Protein 7E5B (pdb70)

InterPro domains:
  IPR001315 CARD domain [PF00619] (113-194)
  IPR001315 CARD domain [PS50209] (113-195)
  IPR004020 DAPIN domain [PF02758] (8-82)
  IPR004020 DAPIN domain [PS50824] (1-91)
  IPR004020 DAPIN domain [SM01289] (4-87)
  IPR011029 Death-like domain superfamily [G3DSA:1.10.533.10] (1-91)
  IPR011029 Death-like domain superfamily [G3DSA:1.10.533.10] (112-194)
  IPR011029 Death-like domain superfamily [SSF47986] (1-90)
  IPR011029 Death-like domain superfamily [SSF47986] (109-193)
  IPR033516 CARD8/ASC/NALP1, CARD domain [cd08330] (113-193)
  IPR051249 NLRP Inflammasome [PTHR46985] (103-194)

Radius of gyration: 27.94 Å; Cα contacts (8 Å, |Δi|>4): 1597; chains: 4; bounding box: 87×62×68 Å

Secondary structure (DSSP, 8-state):
---SS-EEHHHH--SHHHHHHHHHHHT-S-TTSEE-HHHHHT--EEE--S------TTGGG-TT--EEE--SS-----GGGTT-TT--EEE-TT-------TTTTTT-TT--EEE--S-------TTTTTT-TT--EEE--SS------TTTTTT-TT--EEE--SS------TTTTTT-TT--EEE--SS--S---TTTTTT-TT--EEE--SS-B-SSSTTHHHHHHHHHHSGGGEE-TTSSB-GGGSBBTTT--BGGGGS--/----SS-EEHHHH--SHHHHHHHHHHTT-S-TTSEE-HHHHHT--EEE--S------TTGGG-TT--EEE--SS-----GGGTT-TT--EEE--SS------TTTTTT-TT--EEE--S-------TTTTTT-TT--EEE--SS------TTTTTT-TT--EEE--SS------TTTTTT-TT--EEE--SS--S---TTTTTT-TT--EEE--SS-B-SSSTTHHHHHHHHHHSGGGEE-TTSSB-GGGSBBTTT--BGGGGS--/-TTHHHHHHHHHHHHS-HHHHHHHHHHHTTS---TT-----HHHHTT--HHHHHHHHHHHS-HHHHHHHHHHHHHHTT-HHHHHHHHHHH-/--HHHHHHHHHHHTS-HHHHHHHHHHTTTS---TT-----HHHHTT--HHHHHHHHHHHS-HHHHHHHHHHHHHHTT-HHHHHHHHHHH-

GO terms:
  GO:0030674 protein-macromolecule adaptor activity (F, IDA)
  GO:0032991 protein-containing complex (C, IDA)
  GO:0032731 positive regulation of interleukin-1 beta production (P, IMP)
  GO:0097190 apoptotic signaling pathway (P, IMP)
  GO:0005737 cytoplasm (C, IDA)
  GO:0043123 positive regulation of canonical NF-kappaB signal transduction (P, IDA)
  GO:0042803 protein homodimerization activity (F, IDA)
  GO:0032731 positive regulation of interleukin-1 beta production (P, IDA)
  GO:0033209 tumor necrosis factor-mediated signaling pathway (P, IDA)
  GO:0008385 IkappaB kinase complex (C, TAS)
  GO:0005515 protein binding (F, IPI)
  GO:0032090 Pyrin domain binding (F, IPI)
  GO:0000139 Golgi membrane (C, IDA)
  GO:0005739 mitochondrion (C, IDA)
  GO:0043065 positive regulation of apoptotic process (P, IDA)
  GO:0043124 negative regulation of canonical NF-kappaB signal transduction (P, IDA)
  GO:0044546 NLRP3 inflammasome complex assembly (P, IDA)
  GO:0042802 identical protein binding (F, IDA)
  GO:0008385 IkappaB kinase complex (C, IDA)
  GO:0072558 NLRP1 inflammasome complex (C, IDA)

Sequence (712 aa):
ETITVSTPIKQIFPDDAFAETIKANLKKKSVTDAVTQNELNSIDQIIANNSDIKSVQGIQYLPNVRKLMLPRNKLHDISALKELTNLTYLKLHNNQLQSLPNGVFDKLTNLKELSLLFNQLQSLPDGVFDKLTNLTYLNLAHNQLQSLPDGVFDKLTNLTYLNLAHNQLQSLPEGVFDKLTQLKDLRLYQNQLKSVPDGVFDRLTSLQYIWLHDNPWDCTCPGIRNLSEWINKHSGVVRNSAGSVAPDSAKCSGSGKPVRSIICPMETITVSTPIKQIFPDDAFAETIKANLKKKSVTDAVTQNELNSIDQIIANNSDIKSVQGIQYLPNVRKLMLPRNKLHDISALKELTNLTYLKLHNNQLQSLPNGVFDKLTNLKELSLLFNQLQSLPDGVFDKLTNLTYLNLAHNQLQSLPDGVFDKLTNLTYLNLAHNQLQSLPEGVFDKLTQLKDLRLYQNQLKSVPDGVFDRLTSLQYIWLHDNPWDCTCPGIRNLSEWINKHSGVVRNSAGSVAPDSAKCSGSGKPVRSIICPEMGRARDAILDALENLTAEELKKFKLKLLSVPLREGYGRIPRGALLSMDALDLTDKLVSFYLETYGAELTANVLRDMGLQEMAGQLQAATHMGRARDAILDALENLTAEELKKFKLKLLSVPLREGYGRIPRGALLSMDALDLTDKLVSFYLETYGAELTANVLRDMGLQEMAGQLQAATH

B-factor: mean 48.45, std 11.98, range [27.68, 114.93]

Nearest PDB structures (foldseek):
  7e5b-assembly1_A  TM=1.004E+00  e=3.598E-50  Cyclostomata
  3rfs-assembly2_B  TM=9.871E-01  e=1.770E-38  Listeria monocytogenes 08-5923
  6lbx-assembly1_A  TM=9.884E-01  e=9.092E-38  Cyclostomata
  6htf-assembly1_B  TM=9.787E-01  e=1.880E-35  synthetic construct
  4j4l-assembly1_A  TM=9.425E-01  e=3.023E-35  Listeria monocytogenes

Solvent-accessible surface area: 28736 Å² total; per-residue (Å²): 166,85,25,131,114,54,31,59,0,47,71,13,1,80,14,96,25,0,2,83,20,0,42,66,53,35,181,32,96,40,35,97,49,59,3,52,26,126,74,0,51,83,3,84,63,0,30,4,32,86,35,75,0,29,46,2,76,0,0,66,56,0,58,70,0,27,67,0,10,0,0,61,13,13,0,31,78,1,54,15,2,34,126,2,71,33,0,33,44,0,1,0,0,21,8,42,0,23,69,6,50,95,35,6,1,63,34,0,66,79,0,19,4,0,0,0,0,70,9,22,0,30,70,11,31,126,29,2,0,43,108,0,70,79,0,48,26,0,0,0,0,39,11,16,0,51,63,6,22,125,24,2,0,44,110,0,68,51,0,43,17,0,0,0,0,69,10,24,0,86,66,12,20,93,24,3,0,58,110,1,70,87,0,102,17,0,1,0,27,67,6,76,0,39,16,5,38,106,16,5,5,91,39,11,122,42,22,94,30,0,4,0,18,79,9,57,0,49,72,110,35,117,15,6,57,56,4,0,44,24,0,37,80,79,32,40,22,0,46,44,91,77,11,59,81,19,15,60,19,0,94,4,63,90,90,39,40,34,0,76,68,62,58,134,106,113,83,86,22,134,105,64,16,49,0,56,134,12,1,81,17,95,26,0,5,81,21,0,47,63,53,27,182,57,99,41,35,97,44,48,0,55,25,121,52,0,50,74,2,79,70,0,21,4,25,85,39,49,0,32,42,4,80,0,0,47,58,0,43,55,0,128,58,0,10,0,0,64,10,62,0,29,81,1,53,13,4,69,63,2,59,49,0,21,34,0,1,0,0,19,7,36,0,25,72,6,59,124,18,4,2,52,98,0,65,70,0,63,1,0,0,0,0,73,8,18,0,31,73,9,24,126,26,4,0,42,98,0,66,73,0,25,25,0,0,0,0,36,11,26,0,54,62,8,21,122,23,2,0,46,110,0,66,65,0,43,17,0,0,0,0,75,9,34,0,92,68,7,20,140,22,1,0,54,107,0,60,87,0,104,14,0,2,0,31,78,8,81,0,36,21,6,28,95,17,8,6,98,35,11,118,40,22,87,25,0,4,0,16,86,10,53,0,56,70,123,47,89,16,8,61,47,5,0,98,20,0,50,76,80,35,41,26,0,41,43,90,78,11,59,78,19,15,58,17,0,92,5,66,88,91,38,37,32,0,78,69,64,42,114,136,136,106,30,44,7,94,55,7,0,14,4,2,1,4,4,8,12,47,105,37,21,48,40,0,24,103,68,6,37,83,18,112,41,142,105,88,92,36,101,1,75,150,53,32,8,122,4,15,6,3,25,31,0,5,77,56,0,20,90,63,4,127,38,103,24,0,5,41,5,0,5,72,1,0,99,96,40,50,42,107,102,13,0,40,39,4,40,71,33,42,192,148,35,54,10,91,52,9,0,15,3,4,1,4,5,9,13,51,125,36,22,49,48,0,24,121,31,4,55,90,18,117,42,151,103,90,85,38,97,3,80,53,58,36,5,116,4,13,7,3,22,30,0,4,83,54,0,23,84,66,3,120,45,103,18,0,3,49,1,0,17,87,1,0,64,94,53,59,43,75,105,16,12,39,28,5,42,74,33,45,186

Organism: Homo sapiens (NCBI:txid9606)

Structure (mmCIF, N/CA/C/O backbone):
data_7E5B
#
_entry.id   7E5B
#
_cell.length_a   79.481
_cell.length_b   79.481
_cell.length_c   279.197
_cell.angle_alpha   90.000
_cell.angle_beta   90.000
_cell.angle_gamma   90.000
#
_symmetry.space_group_name_H-M   'P 43 21 2'
#
loop_
_entity.id
_entity.type
_entity.pdbx_description
1 polymer 'Repebody (Rb-B7)'
2 polymer 'Apoptosis-associated speck-like protein containing a CARD'
3 non-polymer GLYCEROL
4 water water
#
loop_
_atom_site.group_PDB
_atom_site.id
_atom_site.type_symbol
_atom_site.label_atom_id
_atom_site.label_alt_id
_atom_site.label_comp_id
_atom_site.label_asym_id
_atom_site.label_entity_id
_atom_site.label_seq_id
_atom_site.pdbx_PDB_ins_code
_atom_site.Cartn_x
_atom_site.Cartn_y
_atom_site.Cartn_z
_atom_site.occupancy
_atom_site.B_iso_or_equiv
_atom_site.auth_seq_id
_atom_site.auth_comp_id
_atom_site.auth_asym_id
_atom_site.auth_atom_id
_atom_site.pdbx_PDB_model_num
ATOM 1 N N . GLU A 1 2 ? -4.33000 25.61800 47.28900 1.000 91.68994 2 GLU A N 1
ATOM 2 C CA . GLU A 1 2 ? -3.88200 24.42800 48.01000 1.000 87.07097 2 GLU A CA 1
ATOM 3 C C . GLU A 1 2 ? -4.86000 23.96200 49.10800 1.000 86.55248 2 GLU A C 1
ATOM 4 O O . GLU A 1 2 ? -4.56400 22.99300 49.81500 1.000 80.89128 2 GLU A O 1
ATOM 10 N N . THR A 1 3 ? -6.01400 24.64000 49.23900 1.000 91.57677 3 THR A N 1
ATOM 11 C CA . THR A 1 3 ? -7.03600 24.32300 50.24000 1.000 87.77105 3 THR A CA 1
ATOM 12 C C . THR A 1 3 ? -8.39200 24.11500 49.56000 1.000 86.51564 3 THR A C 1
ATOM 13 O O . THR A 1 3 ? -8.63300 24.59200 48.44600 1.000 85.40234 3 THR A O 1
ATOM 17 N N . ILE A 1 4 ? -9.29300 23.40900 50.24700 1.000 78.65154 4 ILE A N 1
ATOM 18 C CA . ILE A 1 4 ? -10.68700 23.28700 49.82100 1.000 76.46443 4 ILE A CA 1
ATOM 19 C C . ILE A 1 4 ? -11.55700 24.06600 50.80500 1.000 73.66410 4 ILE A C 1
ATOM 20 O O . ILE A 1 4 ? -11.38800 23.95300 52.02500 1.000 69.00038 4 ILE A O 1
ATOM 25 N N . THR A 1 5 ? -12.46100 24.88800 50.26600 1.000 73.63778 5 THR A N 1
ATOM 26 C CA . THR A 1 5 ? -13.23000 25.85300 51.04700 1.000 67.99763 5 THR A CA 1
ATOM 27 C C . THR A 1 5 ? -14.68100 25.43100 51.28200 1.000 69.24514 5 THR A C 1
ATOM 28 O O . THR A 1 5 ? -15.42600 26.15100 51.96900 1.000 63.49182 5 THR A O 1
ATOM 32 N N . VAL A 1 6 ? -15.11200 24.31200 50.69900 1.000 69.01091 6 VAL A N 1
ATOM 33 C CA . VAL A 1 6 ? -16.39300 23.69400 51.02000 1.000 72.61397 6 VAL A CA 1
ATOM 34 C C . VAL A 1 6 ? -16.08300 22.22700 51.26600 1.000 71.92968 6 VAL A C 1
ATOM 35 O O . VAL A 1 6 ? -15.12700 21.68500 50.70100 1.000 71.00325 6 VAL A O 1
ATOM 39 N N . SER A 1 7 ? -16.86200 21.58400 52.13700 1.000 73.75884 7 SER A N 1
ATOM 40 C CA . SER A 1 7 ? -16.68800 20.14400 52.28400 1.000 74.66948 7 SER A CA 1
ATOM 41 C C . SER A 1 7 ? -17.02500 19.49900 50.94600 1.000 75.50379 7 SER A C 1
ATOM 42 O O . SER A 1 7 ? -18.04000 19.83200 50.32400 1.000 77.59878 7 SER A O 1
ATOM 45 N N . THR A 1 8 ? -16.15600 18.60100 50.48900 1.000 77.27505 8 THR A N 1
ATOM 46 C CA . THR A 1 8 ? -16.17500 18.16000 49.10600 1.000 74.83792 8 THR A CA 1
ATOM 47 C C . THR A 1 8 ? -16.13700 16.63800 49.04400 1.000 76.46706 8 THR A C 1
ATOM 48 O O . THR A 1 8 ? -15.40400 16.00300 49.81500 1.000 76.95396 8 THR A O 1
ATOM 52 N N . PRO A 1 9 ? -16.89600 16.02600 48.13400 1.000 75.91173 9 PRO A N 1
ATOM 53 C CA . PRO A 1 9 ? -16.79000 14.57400 47.95000 1.000 76.05649 9 PRO A CA 1
ATOM 54 C C . PRO A 1 9 ? -15.35500 14.15600 47.65800 1.000 74.61158 9 PRO A C 1
ATOM 55 O O . PRO A 1 9 ? -14.61900 14.84400 46.94700 1.000 75.14585 9 PRO A O 1
ATOM 59 N N . ILE A 1 10 ? -14.95300 13.02500 48.23800 1.000 73.18509 10 ILE A N 1
ATOM 60 C CA . ILE A 1 10 ? -13.59700 12.53900 48.01500 1.000 72.33762 10 ILE A CA 1
ATOM 61 C C . ILE A 1 10 ? -13.33800 12.37600 46.52100 1.000 70.07946 10 ILE A C 1
ATOM 62 O O . ILE A 1 10 ? -12.32000 12.84900 46.00600 1.000 67.86077 10 ILE A O 1
ATOM 67 N N . LYS A 1 11 ? -14.29400 11.77700 45.79300 1.000 70.05577 11 LYS A N 1
ATOM 68 C CA . LYS A 1 11 ? -14.10400 11.48900 44.37100 1.000 71.41383 11 LYS A CA 1
ATOM 69 C C . LYS A 1 11 ? -13.83400 12.75000 43.55500 1.000 69.89785 11 LYS A C 1
ATOM 70 O O . LYS A 1 11 ? -13.19100 12.67400 42.50000 1.000 67.50283 11 LYS A O 1
ATOM 72 N N . GLN A 1 12 ? -14.32900 13.90900 44.00700 1.000 70.64531 12 GLN A N 1
ATOM 73 C CA . GLN A 1 12 ? -14.07700 15.14900 43.27200 1.000 71.94284 12 GLN A CA 1
ATOM 74 C C . GLN A 1 12 ? -12.64400 15.63800 43.47200 1.000 71.05326 12 GLN A C 1
ATOM 75 O O . GLN A 1 12 ? -11.98200 16.03200 42.50200 1.000 72.93243 12 GLN A O 1
ATOM 77 N N . ILE A 1 13 ? -12.14000 15.60200 44.71500 1.000 68.98459 13 ILE A N 1
ATOM 78 C CA . ILE A 1 13 ? -10.78700 16.09600 45.00100 1.000 68.21344 13 ILE A CA 1
ATOM 79 C C . ILE A 1 13 ? -9.71600 15.17600 44.41500 1.000 65.64998 13 ILE A C 1
ATOM 80 O O . ILE A 1 13 ? -8.60900 15.62500 44.09000 1.000 63.78396 13 ILE A O 1
ATOM 85 N N . PHE A 1 14 ? -10.00600 13.88300 44.30300 1.000 66.72905 14 PHE A N 1
ATOM 86 C CA . PHE A 1 14 ? -9.04400 12.88800 43.83100 1.000 62.10745 14 PHE A CA 1
ATOM 87 C C . PHE A 1 14 ? -9.64100 12.17400 42.62800 1.000 63.40234 14 PHE A C 1
ATOM 88 O O . PHE A 1 14 ? -10.42900 11.22400 42.79800 1.000 64.69986 14 PHE A O 1
ATOM 96 N N . PRO A 1 15 ? -9.31400 12.59800 41.40000 1.000 62.12587 15 PRO A N 1
ATOM 97 C CA . PRO A 1 15 ? -9.90000 11.94800 40.20900 1.000 60.92836 15 PRO A CA 1
ATOM 98 C C . PRO A 1 15 ? -9.52300 10.48600 40.05000 1.000 61.76530 15 PRO A C 1
ATOM 99 O O . PRO A 1 15 ? -10.30400 9.71800 39.47000 1.000 60.38356 15 PRO A O 1
ATOM 103 N N . ASP A 1 16 ? -8.35000 10.07600 40.52800 1.000 58.11223 16 ASP A N 1
ATOM 104 C CA . ASP A 1 16 ? -7.94400 8.68300 40.41400 1.000 58.12013 16 ASP A CA 1
ATOM 105 C C . ASP A 1 16 ? -8.82500 7.82500 41.31900 1.000 60.11247 16 ASP A C 1
ATOM 106 O O . ASP A 1 16 ? -8.77300 7.94600 42.54900 1.000 59.40975 16 ASP A O 1
ATOM 111 N N . ASP A 1 17 ? -9.63400 6.95600 40.70500 1.000 63.98925 17 ASP A N 1
ATOM 112 C CA . ASP A 1 17 ? -10.58300 6.14200 41.46000 1.000 63.67079 17 ASP A CA 1
ATOM 113 C C . ASP A 1 17 ? -9.88700 5.34800 42.55500 1.000 62.89438 17 ASP A C 1
ATOM 114 O O . ASP A 1 17 ? -10.39400 5.24800 43.67900 1.000 65.69735 17 ASP A O 1
ATOM 119 N N . ALA A 1 18 ? -8.72600 4.76600 42.24000 1.000 61.07048 18 ALA A N 1
ATOM 120 C CA . ALA A 1 18 ? -7.97800 3.99500 43.22900 1.000 57.75956 18 ALA A CA 1
ATOM 121 C C . ALA A 1 18 ? -7.37300 4.89200 44.30200 1.000 57.90168 18 ALA A C 1
ATOM 122 O O . ALA A 1 18 ? -7.33600 4.51900 45.48100 1.000 55.59614 18 ALA A O 1
ATOM 124 N N . PHE A 1 19 ? -6.85900 6.06200 43.92000 1.000 56.67785 19 PHE A N 1
ATOM 125 C CA . PHE A 1 19 ? -6.30700 6.94900 44.93400 1.000 54.96712 19 PHE A CA 1
ATOM 126 C C . PHE A 1 19 ? -7.41000 7.48200 45.84300 1.000 57.77008 19 PHE A C 1
ATOM 127 O O . PHE A 1 19 ? -7.21300 7.60600 47.05700 1.000 57.92537 19 PHE A O 1
ATOM 135 N N . ALA A 1 20 ? -8.58900 7.77000 45.27900 1.000 60.85203 20 ALA A N 1
ATOM 136 C CA . ALA A 1 20 ? -9.71900 8.20100 46.10000 1.000 60.08089 20 ALA A CA 1
ATOM 137 C C . ALA A 1 20 ? -10.14000 7.10500 47.07300 1.000 60.98363 20 ALA A C 1
ATOM 138 O O . ALA A 1 20 ? -10.50300 7.38700 48.22500 1.000 58.46490 20 ALA A O 1
ATOM 140 N N . GLU A 1 21 ? -10.09300 5.84200 46.63600 1.000 59.51240 21 GLU A N 1
ATOM 141 C CA . GLU A 1 21 ? -10.32500 4.75800 47.58600 1.000 60.44409 21 GLU A CA 1
ATOM 142 C C . GLU A 1 21 ? -9.30700 4.81100 48.72200 1.000 60.76518 21 GLU A C 1
ATOM 143 O O . GLU A 1 21 ? -9.66600 4.67000 49.89800 1.000 65.02359 21 GLU A O 1
ATOM 149 N N . THR A 1 22 ? -8.03900 5.06800 48.39100 1.000 61.01784 22 THR A N 1
ATOM 150 C CA . THR A 1 22 ? -6.99500 5.14400 49.40800 1.000 59.66768 22 THR A CA 1
ATOM 151 C C . THR A 1 22 ? -7.26000 6.27100 50.39000 1.000 59.75980 22 THR A C 1
ATOM 152 O O . THR A 1 22 ? -7.10900 6.09400 51.60300 1.000 62.86543 22 THR A O 1
ATOM 156 N N . ILE A 1 23 ? -7.66200 7.43700 49.88400 1.000 59.93350 23 ILE A N 1
ATOM 157 C CA . ILE A 1 23 ? -7.95700 8.56600 50.76200 1.000 62.38906 23 ILE A CA 1
ATOM 158 C C . ILE A 1 23 ? -9.13200 8.24200 51.68700 1.000 66.33690 23 ILE A C 1
ATOM 159 O O . ILE A 1 23 ? -9.11000 8.57000 52.88600 1.000 64.81040 23 ILE A O 1
ATOM 164 N N . LYS A 1 24 ? -10.17000 7.57900 51.15000 1.000 65.78684 24 LYS A N 1
ATOM 165 C CA . LYS A 1 24 ? -11.32800 7.20100 51.95900 1.000 67.10278 24 LYS A CA 1
ATOM 166 C C . LYS A 1 24 ? -10.93600 6.25300 53.08900 1.000 69.93207 24 LYS A C 1
ATOM 167 O O . LYS A 1 24 ? -11.35200 6.44400 54.23900 1.000 70.12157 24 LYS A O 1
ATOM 173 N N . ALA A 1 25 ? -10.10600 5.24600 52.79200 1.000 68.27661 25 ALA A N 1
ATOM 174 C CA . ALA A 1 25 ? -9.66300 4.33500 53.84400 1.000 69.08986 25 ALA A CA 1
ATOM 175 C C . ALA A 1 25 ? -8.83700 5.06600 54.89700 1.000 71.47173 25 ALA A C 1
ATOM 176 O O . ALA A 1 25 ? -9.01300 4.84400 56.10700 1.000 72.79031 25 ALA A O 1
ATOM 178 N N . ASN A 1 26 ? -7.94300 5.95800 54.45300 1.000 66.51587 26 ASN A N 1
ATOM 179 C CA . ASN A 1 26 ? -7.11600 6.71600 55.38700 1.000 68.90563 26 ASN A CA 1
ATOM 180 C C . ASN A 1 26 ? -7.97400 7.52000 56.35700 1.000 71.25328 26 ASN A C 1
ATOM 181 O O . ASN A 1 26 ? -7.70000 7.54100 57.56400 1.000 69.91365 26 ASN A O 1
ATOM 186 N N . LEU A 1 27 ? -9.03000 8.16900 55.84700 1.000 72.73240 27 LEU A N 1
ATOM 187 C CA . LEU A 1 27 ? -9.98000 8.93300 56.64700 1.000 72.35341 27 LEU A CA 1
ATOM 188 C C . LEU A 1 27 ? -11.09200 8.07700 57.23200 1.000 75.90647 27 LEU A C 1
ATOM 189 O O . LEU A 1 27 ? -11.88500 8.58500 58.03200 1.000 75.46168 27 LEU A O 1
ATOM 194 N N . LYS A 1 28 ? -11.18900 6.80900 56.82800 1.000 80.13329 28 LYS A N 1
ATOM 195 C CA . LYS A 1 28 ? -12.10600 5.85100 57.43700 1.000 82.16511 28 LYS A CA 1
ATOM 196 C C . LYS A 1 28 ? -13.57100 6.21100 57.17200 1.000 80.14119 28 LYS A C 1
ATOM 197 O O . LYS A 1 28 ? -14.45100 5.89100 57.97200 1.000 85.23390 28 LYS A O 1
ATOM 203 N N . LYS A 1 29 ? -13.84800 6.87300 56.05200 1.000 75.19586 29 LYS A N 1
ATOM 204 C CA . LYS A 1 29 ? -15.22300 7.16000 55.67600 1.000 77.27769 29 LYS A CA 1
ATOM 205 C C . LYS A 1 29 ? -15.85500 5.93200 55.01700 1.000 77.18820 29 LYS A C 1
ATOM 206 O O . LYS A 1 29 ? -15.17500 4.96800 54.66300 1.000 76.37758 29 LYS A O 1
ATOM 208 N N . LYS A 1 30 ? -17.18500 5.95700 54.88200 1.000 74.78528 30 LYS A N 1
ATOM 209 C CA . LYS A 1 30 ? -17.89600 4.81900 54.29600 1.000 73.17456 30 LYS A CA 1
ATOM 210 C C . LYS A 1 30 ? -17.71400 4.74500 52.77400 1.000 78.30939 30 LYS A C 1
ATOM 211 O O . LYS A 1 30 ? -17.44900 3.66600 52.21900 1.000 77.09872 30 LYS A O 1
ATOM 213 N N . SER A 1 31 ? -17.84000 5.87800 52.08100 1.000 78.18043 31 SER A N 1
ATOM 214 C CA . SER A 1 31 ? -17.88500 5.89700 50.62500 1.000 73.41933 31 SER A CA 1
ATOM 215 C C . SER A 1 31 ? -16.97800 7.00100 50.10100 1.000 74.25101 31 SER A C 1
ATOM 216 O O . SER A 1 31 ? -16.64900 7.95600 50.80900 1.000 75.29324 31 SER A O 1
ATOM 219 N N . VAL A 1 32 ? -16.56700 6.85200 48.83800 1.000 73.99835 32 VAL A N 1
ATOM 220 C CA . VAL A 1 32 ? -15.85100 7.92500 48.16200 1.000 71.86388 32 VAL A CA 1
ATOM 221 C C . VAL A 1 32 ? -16.75300 9.12400 47.87500 1.000 73.43249 32 VAL A C 1
ATOM 222 O O . VAL A 1 32 ? -16.24900 10.23000 47.64100 1.000 73.39038 32 VAL A O 1
ATOM 226 N N . THR A 1 33 ? -18.07700 8.93800 47.87100 1.000 73.94308 33 THR A N 1
ATOM 227 C CA . THR A 1 33 ? -19.00500 10.04700 47.66900 1.000 74.55368 33 THR A CA 1
ATOM 228 C C . THR A 1 33 ? -19.14200 10.93900 48.90100 1.000 75.51695 33 THR A C 1
ATOM 229 O O . THR A 1 33 ? -19.74000 12.01600 48.79800 1.000 74.16679 33 THR A O 1
ATOM 233 N N . ASP A 1 34 ? -18.59900 10.52000 50.04600 1.000 73.83517 34 ASP A N 1
ATOM 234 C CA . ASP A 1 34 ? -18.71600 11.26800 51.29300 1.000 75.44589 34 ASP A CA 1
ATOM 235 C C . ASP A 1 34 ? -17.95800 12.59200 51.22500 1.000 75.77487 34 ASP A C 1
ATOM 236 O O . ASP A 1 34 ? -16.91900 12.70700 50.56800 1.000 74.59315 34 ASP A O 1
ATOM 241 N N . ALA A 1 35 ? -18.48500 13.59700 51.93100 1.000 77.23821 35 ALA A N 1
ATOM 242 C CA . ALA A 1 35 ? -17.93700 14.95300 51.90300 1.000 77.95935 35 ALA A CA 1
ATOM 243 C C . ALA A 1 35 ? -16.86800 15.11700 52.98100 1.000 77.21715 35 ALA A C 1
ATOM 244 O O . ALA A 1 35 ? -17.07400 14.73300 54.13900 1.000 76.86448 35 ALA A O 1
ATOM 246 N N . VAL A 1 36 ? -15.73400 15.70100 52.59200 1.000 76.64077 36 VAL A N 1
ATOM 247 C CA . VAL A 1 36 ? -14.56000 15.84800 53.44300 1.000 75.79067 36 VAL A CA 1
ATOM 248 C C . VAL A 1 36 ? -14.18300 17.32200 53.50500 1.000 75.80646 36 VAL A C 1
ATOM 249 O O . VAL A 1 36 ? -14.33500 18.05400 52.51800 1.000 72.69819 36 VAL A O 1
ATOM 253 N N . THR A 1 37 ? -13.72900 17.76400 54.67800 1.000 76.14334 37 THR A N 1
ATOM 254 C CA . THR A 1 37 ? -13.29500 19.13800 54.88100 1.000 73.73252 37 THR A CA 1
ATOM 255 C C . THR A 1 37 ? -11.77500 19.22200 54.85300 1.000 69.73994 37 THR A C 1
ATOM 256 O O . THR A 1 37 ? -11.06800 18.23300 55.04600 1.000 70.83218 37 THR A O 1
ATOM 260 N N . GLN A 1 38 ? -11.27700 20.43400 54.61200 1.000 70.57425 38 GLN A N 1
ATOM 261 C CA . GLN A 1 38 ? -9.83700 20.65100 54.64900 1.000 69.06881 38 GLN A CA 1
ATOM 262 C C . GLN A 1 38 ? -9.24800 20.30300 56.00800 1.000 66.76590 38 GLN A C 1
ATOM 263 O O . GLN A 1 38 ? -8.10200 19.85400 56.07900 1.000 68.61612 38 GLN A O 1
ATOM 269 N N . ASN A 1 39 ? -9.99600 20.50300 57.09800 1.000 67.35544 39 ASN A N 1
ATOM 270 C CA . ASN A 1 39 ? -9.47400 20.09900 58.40000 1.000 65.80526 39 ASN A CA 1
ATOM 271 C C . ASN A 1 39 ? -9.26400 18.58900 58.45600 1.000 67.12121 39 ASN A C 1
ATOM 272 O O . ASN A 1 39 ? -8.25300 18.11700 58.99400 1.000 65.69209 39 ASN A O 1
ATOM 277 N N . GLU A 1 40 ? -10.19800 17.80800 57.89400 1.000 66.95013 40 GLU A N 1
ATOM 278 C CA . GLU A 1 40 ? -10.01300 16.35500 57.88700 1.000 67.53178 40 GLU A CA 1
ATOM 279 C C . GLU A 1 40 ? -8.82600 15.94800 57.01300 1.000 66.37638 40 GLU A C 1
ATOM 280 O O . GLU A 1 40 ? -8.02600 15.08900 57.40600 1.000 66.85538 40 GLU A O 1
ATOM 286 N N . LEU A 1 41 ? -8.69900 16.54800 55.82200 1.000 64.96568 41 LEU A N 1
ATOM 287 C CA . LEU A 1 41 ? -7.54100 16.28300 54.96900 1.000 66.36059 41 LEU A CA 1
ATOM 288 C C . LEU A 1 41 ? -6.22900 16.60300 55.67900 1.000 65.95791 41 LEU A C 1
ATOM 289 O O . LEU A 1 41 ? -5.21200 15.95600 55.42100 1.000 65.28151 41 LEU A O 1
ATOM 294 N N . ASN A 1 42 ? -6.22800 17.58900 56.57700 1.000 64.91831 42 ASN A N 1
ATOM 295 C CA . ASN A 1 42 ? -4.99300 17.98600 57.24200 1.000 63.62342 42 ASN A CA 1
ATOM 296 C C . ASN A 1 42 ? -4.50200 16.93700 58.23500 1.000 63.17863 42 ASN A C 1
ATOM 297 O O . ASN A 1 42 ? -3.31900 16.95300 58.58800 1.000 63.33917 42 ASN A O 1
ATOM 302 N N . SER A 1 43 ? -5.37400 16.02500 58.67900 1.000 62.29168 43 SER A N 1
ATOM 303 C CA . SER A 1 43 ? -4.99900 15.00000 59.64900 1.000 64.38930 43 SER A CA 1
ATOM 304 C C . SER A 1 43 ? -4.13700 13.88600 59.05000 1.000 67.80550 43 SER A C 1
ATOM 305 O O . SER A 1 43 ? -3.55500 13.09600 59.80700 1.000 65.84737 43 SER A O 1
ATOM 308 N N . ILE A 1 44 ? -4.05400 13.79400 57.72000 1.000 65.88948 44 ILE A N 1
ATOM 309 C CA . ILE A 1 44 ? -3.32500 12.71600 57.04900 1.000 66.23163 44 ILE A CA 1
ATOM 310 C C . ILE A 1 44 ? -1.83300 13.03900 57.03600 1.000 64.00241 44 ILE A C 1
ATOM 311 O O . ILE A 1 44 ? -1.39700 13.95700 56.34200 1.000 65.29730 44 ILE A O 1
ATOM 316 N N . ASP A 1 45 ? -1.02800 12.26600 57.75700 1.000 64.55248 45 ASP A N 1
ATOM 317 C CA . ASP A 1 45 ? 0.40400 12.47400 57.64000 1.000 65.49206 45 ASP A CA 1
ATOM 318 C C . ASP A 1 45 ? 1.16300 11.25500 57.13900 1.000 61.78636 45 ASP A C 1
ATOM 319 O O . ASP A 1 45 ? 2.37800 11.35800 56.95100 1.000 62.68910 45 ASP A O 1
ATOM 324 N N . GLN A 1 46 ? 0.50500 10.11100 56.92600 1.000 60.78624 46 GLN A N 1
ATOM 325 C CA . GLN A 1 46 ? 1.12500 9.02000 56.18400 1.000 61.18892 46 GLN A CA 1
ATOM 326 C C . GLN A 1 46 ? 0.09800 8.32000 55.29800 1.000 60.28091 46 GLN A C 1
ATOM 327 O O . GLN A 1 46 ? -1.07500 8.16900 55.65900 1.000 59.10709 46 GLN A O 1
ATOM 333 N N . ILE A 1 47 ? 0.57200 7.88500 54.13100 1.000 56.21200 47 ILE A N 1
ATOM 334 C CA . ILE A 1 47 ? -0.22300 7.18300 53.13400 1.000 54.58286 47 ILE A CA 1
ATOM 335 C C . ILE A 1 47 ? 0.53500 5.91200 52.77500 1.000 53.49062 47 ILE A C 1
ATOM 336 O O . ILE A 1 47 ? 1.74200 5.96100 52.52000 1.000 53.18532 47 ILE A O 1
ATOM 341 N N . ILE A 1 48 ? -0.14800 4.77100 52.79800 1.000 52.63526 48 ILE A N 1
ATOM 342 C CA . ILE A 1 48 ? 0.42100 3.53400 52.27400 1.000 51.32984 48 ILE A CA 1
ATOM 343 C C . ILE A 1 48 ? -0.57600 2.97900 51.28100 1.000 51.89306 48 ILE A C 1
ATOM 344 O O . ILE A 1 48 ? -1.71300 2.66000 51.65600 1.000 49.36381 48 ILE A O 1
ATOM 349 N N . ALA A 1 49 ? -0.15200 2.85700 50.02300 1.000 47.83995 49 ALA A N 1
ATOM 350 C CA . ALA A 1 49 ? -1.01300 2.34400 48.96400 1.000 46.72402 49 ALA A CA 1
ATOM 351 C C . ALA A 1 49 ? -0.13700 1.44900 48.08800 1.000 47.02669 49 ALA A C 1
ATOM 352 O O . ALA A 1 49 ? 0.49500 1.90800 47.13200 1.000 45.89761 49 ALA A O 1
ATOM 354 N N . ASN A 1 50 ? -0.09800 0.17200 48.42400 1.000 46.68718 50 ASN A N 1
ATOM 355 C CA . ASN A 1 50 ? 0.69800 -0.79000 47.67800 1.000 45.98972 50 ASN A CA 1
ATOM 356 C C . ASN A 1 50 ? -0.17500 -1.42300 46.60900 1.000 45.95025 50 ASN A C 1
ATOM 357 O O . ASN A 1 50 ? -1.33300 -1.76700 46.86500 1.000 48.40317 50 ASN A O 1
ATOM 362 N N . ASN A 1 51 ? 0.37000 -1.55400 45.40400 1.000 45.43703 51 ASN A N 1
ATOM 363 C CA . ASN A 1 51 ? -0.25500 -2.39100 44.39100 1.000 45.22911 51 ASN A CA 1
ATOM 364 C C . ASN A 1 51 ? -1.73000 -2.02600 44.18300 1.000 47.21619 51 ASN A C 1
ATOM 365 O O . ASN A 1 51 ? -2.61200 -2.88500 44.15700 1.000 49.20590 51 ASN A O 1
ATOM 370 N N . SER A 1 52 ? -2.01800 -0.73300 44.06700 1.000 44.10002 52 SER A N 1
ATOM 371 C CA . SER A 1 52 ? -3.41000 -0.29800 44.01000 1.000 48.68478 52 SER A CA 1
ATOM 372 C C . SER A 1 52 ? -3.82100 0.20600 42.63300 1.000 48.66899 52 SER A C 1
ATOM 373 O O . SER A 1 52 ? -4.88400 0.82300 42.49800 1.000 48.96903 52 SER A O 1
ATOM 376 N N . ASP A 1 53 ? -3.00400 -0.02700 41.61700 1.000 47.82679 53 ASP A N 1
ATOM 377 C CA . ASP A 1 53 ? -3.34600 0.34700 40.24600 1.000 50.62712 53 ASP A CA 1
ATOM 378 C C . ASP A 1 53 ? -3.64600 1.84200 40.14000 1.000 46.50821 53 ASP A C 1
ATOM 379 O O . ASP A 1 53 ? -4.50900 2.25900 39.37500 1.000 52.20100 53 ASP A O 1
ATOM 384 N N . ILE A 1 54 ? -2.92000 2.65300 40.90800 1.000 46.16080 54 ILE A N 1
ATOM 385 C CA . ILE A 1 54 ? -3.03700 4.11100 40.84600 1.000 48.35053 54 ILE A CA 1
ATOM 386 C C . ILE A 1 54 ? -2.31100 4.63400 39.61100 1.000 49.40592 54 ILE A C 1
ATOM 387 O O . ILE A 1 54 ? -1.17000 4.24300 39.33900 1.000 49.34276 54 ILE A O 1
ATOM 392 N N . LYS A 1 55 ? -2.96200 5.52500 38.85800 1.000 49.37171 55 LYS A N 1
ATOM 393 C CA . LYS A 1 55 ? -2.28600 6.21000 37.75800 1.000 48.09524 55 LYS A CA 1
ATOM 394 C C . LYS A 1 55 ? -1.84100 7.62700 38.11200 1.000 48.51108 55 LYS A C 1
ATOM 395 O O . LYS A 1 55 ? -0.81000 8.08700 37.60300 1.000 51.55092 55 LYS A O 1
ATOM 401 N N . SER A 1 56 ? -2.58700 8.33100 38.96000 1.000 46.70560 56 SER A N 1
ATOM 402 C CA . SER A 1 56 ? -2.30700 9.72500 39.27800 1.000 48.90323 56 SER A CA 1
ATOM 403 C C . SER A 1 56 ? -2.58100 9.99400 40.74800 1.000 50.93242 56 SER A C 1
ATOM 404 O O . SER A 1 56 ? -3.55100 9.47900 41.30900 1.000 52.45103 56 SER A O 1
ATOM 407 N N . VAL A 1 57 ? -1.74200 10.82200 41.36600 1.000 49.71912 57 VAL A N 1
ATOM 408 C CA . VAL A 1 57 ? -1.98200 11.21100 42.75100 1.000 49.24275 57 VAL A CA 1
ATOM 409 C C . VAL A 1 57 ? -2.46000 12.65100 42.77100 1.000 51.87464 57 VAL A C 1
ATOM 410 O O . VAL A 1 57 ? -2.26700 13.36200 43.76600 1.000 53.73013 57 VAL A O 1
ATOM 414 N N . GLN A 1 58 ? -3.07000 13.09700 41.66900 1.000 52.20889 58 GLN A N 1
ATOM 415 C CA . GLN A 1 58 ? -3.68800 14.41800 41.64100 1.000 52.74580 58 GLN A CA 1
ATOM 416 C C . GLN A 1 58 ? -4.66800 14.56400 42.80200 1.000 53.44062 58 GLN A C 1
ATOM 417 O O . GLN A 1 58 ? -5.44600 13.65200 43.10100 1.000 55.05134 58 GLN A O 1
ATOM 423 N N . GLY A 1 59 ? -4.62200 15.71900 43.45900 1.000 52.99320 59 GLY A N 1
ATOM 424 C CA . GLY A 1 59 ? -5.35800 15.95100 44.67600 1.000 54.38810 59 GLY A CA 1
ATOM 425 C C . GLY A 1 59 ? -4.52800 15.80500 45.93200 1.000 59.27816 59 GLY A C 1
ATOM 426 O O . GLY A 1 59 ? -4.98200 16.22800 47.00400 1.000 59.79928 59 GLY A O 1
ATOM 427 N N . ILE A 1 60 ? -3.32700 15.21800 45.83400 1.000 56.30938 60 ILE A N 1
ATOM 428 C CA . ILE A 1 60 ? -2.42200 15.14500 46.97800 1.000 56.29096 60 ILE A CA 1
ATOM 429 C C . ILE A 1 60 ? -1.78400 16.49200 47.28500 1.000 56.69364 60 ILE A C 1
ATOM 430 O O . ILE A 1 60 ? -1.18200 16.65200 48.35500 1.000 57.29108 60 ILE A O 1
ATOM 435 N N . GLN A 1 61 ? -1.92700 17.47400 46.38300 1.000 56.23569 61 GLN A N 1
ATOM 436 C CA . GLN A 1 61 ? -1.46000 18.82800 46.66900 1.000 56.94630 61 GLN A CA 1
ATOM 437 C C . GLN A 1 61 ? -2.11000 19.38400 47.92500 1.000 56.43308 61 GLN A C 1
ATOM 438 O O . GLN A 1 61 ? -1.52900 20.24700 48.59000 1.000 55.28294 61 GLN A O 1
ATOM 444 N N . TYR A 1 62 ? -3.30400 18.89200 48.26500 1.000 57.80167 62 TYR A N 1
ATOM 445 C CA . TYR A 1 62 ? -4.11200 19.37300 49.38000 1.000 62.81543 62 TYR A CA 1
ATOM 446 C C . TYR A 1 62 ? -3.76600 18.72100 50.70500 1.000 60.62569 62 TYR A C 1
ATOM 447 O O . TYR A 1 62 ? -4.46700 18.99000 51.68700 1.000 59.91771 62 TYR A O 1
ATOM 456 N N . LEU A 1 63 ? -2.73500 17.86800 50.76800 1.000 59.85454 63 LEU A N 1
ATOM 457 C CA . LEU A 1 63 ? -2.48900 17.14000 52.01400 1.000 60.09405 63 LEU A CA 1
ATOM 458 C C . LEU A 1 63 ? -1.17700 17.64500 52.61400 1.000 58.08854 63 LEU A C 1
ATOM 459 O O . LEU A 1 63 ? -0.16900 16.93100 52.57700 1.000 56.35676 63 LEU A O 1
ATOM 464 N N . PRO A 1 64 ? -1.15500 18.85200 53.19200 1.000 60.33618 64 PRO A N 1
ATOM 465 C CA . PRO A 1 64 ? 0.12900 19.52900 53.47400 1.000 60.38882 64 PRO A CA 1
ATOM 466 C C . PRO A 1 64 ? 0.94700 18.93000 54.61300 1.000 62.73647 64 PRO A C 1
ATOM 467 O O . PRO A 1 64 ? 2.09700 19.35500 54.80800 1.000 62.81279 64 PRO A O 1
ATOM 471 N N . ASN A 1 65 ? 0.39400 18.00500 55.39600 1.000 60.38619 65 ASN A N 1
ATOM 472 C CA . ASN A 1 65 ? 1.10400 17.45200 56.53700 1.000 63.97872 65 ASN A CA 1
ATOM 473 C C . ASN A 1 65 ? 1.69400 16.06400 56.27800 1.000 64.00241 65 ASN A C 1
ATOM 474 O O . ASN A 1 65 ? 2.21300 15.45200 57.21700 1.000 61.55212 65 ASN A O 1
ATOM 479 N N . VAL A 1 66 ? 1.62900 15.54200 55.05000 1.000 61.71003 66 VAL A N 1
ATOM 480 C CA . VAL A 1 66 ? 2.09300 14.17400 54.82700 1.000 62.16272 66 VAL A CA 1
ATOM 481 C C . VAL A 1 66 ? 3.60300 14.11900 55.01700 1.000 59.06498 66 VAL A C 1
ATOM 482 O O . VAL A 1 66 ? 4.35700 14.86100 54.37800 1.000 60.08878 66 VAL A O 1
ATOM 486 N N . ARG A 1 67 ? 4.05200 13.25900 55.92300 1.000 58.20698 67 ARG A N 1
ATOM 487 C CA . ARG A 1 67 ? 5.47400 13.00100 56.07900 1.000 61.52053 67 ARG A CA 1
ATOM 488 C C . ARG A 1 67 ? 5.92300 11.67300 55.48000 1.000 57.48847 67 ARG A C 1
ATOM 489 O O . ARG A 1 67 ? 7.06900 11.57800 55.03800 1.000 57.47005 67 ARG A O 1
ATOM 491 N N . LYS A 1 68 ? 5.05300 10.65400 55.43500 1.000 55.33032 68 LYS A N 1
ATOM 492 C CA . LYS A 1 68 ? 5.42500 9.29700 55.01400 1.000 58.25172 68 LYS A CA 1
ATOM 493 C C . LYS A 1 68 ? 4.56900 8.89600 53.81500 1.000 56.05409 68 LYS A C 1
ATOM 494 O O . LYS A 1 68 ? 3.36200 8.67200 53.95300 1.000 57.22791 68 LYS A O 1
ATOM 500 N N . LEU A 1 69 ? 5.18500 8.78400 52.64600 1.000 51.94570 69 LEU A N 1
ATOM 501 C CA . LEU A 1 69 ? 4.45900 8.51900 51.40800 1.000 51.53513 69 LEU A CA 1
ATOM 502 C C . LEU A 1 69 ? 5.07800 7.30100 50.73900 1.000 49.05588 69 LEU A C 1
ATOM 503 O O . LEU A 1 69 ? 6.25100 7.32400 50.34400 1.000 46.34766 69 LEU A O 1
ATOM 508 N N . MET A 1 70 ? 4.27800 6.25000 50.60400 1.000 43.04990 70 MET A N 1
ATOM 509 C CA . MET A 1 70 ? 4.73900 4.93000 50.19000 1.000 46.57664 70 MET A CA 1
ATOM 510 C C . MET A 1 70 ? 3.71100 4.42300 49.18900 1.000 44.53692 70 MET A C 1
ATOM 511 O O . MET A 1 70 ? 2.60900 4.00500 49.56600 1.000 45.86866 70 MET A O 1
ATOM 516 N N . LEU A 1 71 ? 4.06200 4.49600 47.91300 1.000 39.49684 71 LEU A N 1
ATOM 517 C CA . LEU A 1 71 ? 3.13400 4.12000 46.84900 1.000 43.47890 71 LEU A CA 1
ATOM 518 C C . LEU A 1 71 ? 3.73900 3.11400 45.87400 1.000 42.38403 71 LEU A C 1
ATOM 519 O O . LEU A 1 71 ? 3.63900 3.29400 44.66600 1.000 40.53118 71 LEU A O 1
ATOM 524 N N . PRO A 1 72 ? 4.31900 2.00800 46.36200 1.000 40.30746 72 PRO A N 1
ATOM 525 C CA . PRO A 1 72 ? 4.99500 1.08100 45.44300 1.000 40.96807 72 PRO A CA 1
ATOM 526 C C . PRO A 1 72 ? 4.01900 0.30200 44.58300 1.000 42.04978 72 PRO A C 1
ATOM 527 O O . PRO A 1 72 ? 2.88300 0.02800 44.97800 1.000 43.26571 72 PRO A O 1
ATOM 531 N N . ARG A 1 73 ? 4.49600 -0.07600 43.39300 1.000 43.16044 73 ARG A N 1
ATOM 532 C CA . ARG A 1 73 ? 3.77600 -0.96600 42.48000 1.000 42.34192 73 ARG A CA 1
ATOM 533 C C . ARG A 1 73 ? 2.43400 -0.36500 42.06100 1.000 40.97070 73 ARG A C 1
ATOM 534 O O . ARG A 1 73 ? 1.38800 -1.01500 42.05800 1.000 42.99726 73 ARG A O 1
ATOM 542 N N . ASN A 1 74 ? 2.48200 0.88000 41.66800 1.000 40.36800 74 ASN A N 1
ATOM 543 C CA . ASN A 1 74 ? 1.38700 1.52200 40.98100 1.000 43.72893 74 ASN A CA 1
ATOM 544 C C . ASN A 1 74 ? 1.86600 1.88700 39.57400 1.000 43.40520 74 ASN A C 1
ATOM 545 O O . ASN A 1 74 ? 2.87800 1.36400 39.10100 1.000 43.37889 74 ASN A O 1
ATOM 550 N N . LYS A 1 75 ? 1.09200 2.70700 38.87000 1.000 43.72103 75 LYS A N 1
ATOM 551 C CA . LYS A 1 75 ? 1.37800 3.06000 37.48600 1.000 45.80549 75 LYS A CA 1
ATOM 552 C C . LYS A 1 75 ? 1.66900 4.55300 37.34900 1.000 45.22121 75 LYS A C 1
ATOM 553 O O . LYS A 1 75 ? 1.29500 5.18700 36.35700 1.000 42.89725 75 LYS A O 1
ATOM 555 N N . LEU A 1 76 ? 2.34400 5.13500 38.34700 1.000 43.07095 76 LEU A N 1
ATOM 556 C CA . LEU A 1 76 ? 2.64600 6.56500 38.31300 1.000 41.11809 76 LEU A CA 1
ATOM 557 C C . LEU A 1 76 ? 3.63100 6.89400 37.19500 1.000 44.49481 76 LEU A C 1
ATOM 558 O O . LEU A 1 76 ? 4.68300 6.24900 37.05600 1.000 44.73431 76 LEU A O 1
ATOM 563 N N . HIS A 1 77 ? 3.27000 7.88700 36.38000 1.000 41.23126 77 HIS A N 1
ATOM 564 C CA . HIS A 1 77 ? 4.15300 8.44000 35.36600 1.000 41.51814 77 HIS A CA 1
ATOM 565 C C . HIS A 1 77 ? 4.62900 9.83800 35.71800 1.000 41.47603 77 HIS A C 1
ATOM 566 O O . HIS A 1 77 ? 5.54500 10.34800 35.06600 1.000 42.65248 77 HIS A O 1
ATOM 573 N N . ASP A 1 78 ? 4.02100 10.47200 36.71000 1.000 39.60475 78 ASP A N 1
ATOM 574 C CA . ASP A 1 78 ? 4.31800 11.86300 37.01300 1.000 44.20793 78 ASP A CA 1
ATOM 575 C C . ASP A 1 78 ? 4.16200 12.11800 38.49900 1.000 41.34180 78 ASP A C 1
ATOM 576 O O . ASP A 1 78 ? 3.15100 11.72500 39.09100 1.000 40.93122 78 ASP A O 1
ATOM 581 N N . ILE A 1 79 ? 5.15300 12.78300 39.09200 1.000 42.52352 79 ILE A N 1
ATOM 582 C CA . ILE A 1 79 ? 5.08200 13.09000 40.51900 1.000 45.71864 79 ILE A CA 1
ATOM 583 C C . ILE A 1 79 ? 5.10700 14.59500 40.72700 1.000 47.75573 79 ILE A C 1
ATOM 584 O O . ILE A 1 79 ? 5.52600 15.06400 41.79600 1.000 48.52950 79 ILE A O 1
ATOM 589 N N . SER A 1 80 ? 4.63400 15.35800 39.73000 1.000 46.24765 80 SER A N 1
ATOM 590 C CA . SER A 1 80 ? 4.59500 16.81700 39.86500 1.000 47.57149 80 SER A CA 1
ATOM 591 C C . SER A 1 80 ? 3.80400 17.24300 41.08800 1.000 45.50546 80 SER A C 1
ATOM 592 O O . SER A 1 80 ? 4.17300 18.20900 41.76300 1.000 50.22971 80 SER A O 1
ATOM 595 N N . ALA A 1 81 ? 2.71600 16.53800 41.39000 1.000 46.79245 81 ALA A N 1
ATOM 596 C CA . ALA A 1 81 ? 1.82200 16.90700 42.47900 1.000 47.06617 81 ALA A CA 1
ATOM 597 C C . ALA A 1 81 ? 2.48500 16.82000 43.85500 1.000 51.23509 81 ALA A C 1
ATOM 598 O O . ALA A 1 81 ? 1.84900 17.14200 44.86200 1.000 55.01712 81 ALA A O 1
ATOM 600 N N . LEU A 1 82 ? 3.74600 16.38000 43.92500 1.000 50.87452 82 LEU A N 1
ATOM 601 C CA . LEU A 1 82 ? 4.47000 16.26500 45.18700 1.000 49.96125 82 LEU A CA 1
ATOM 602 C C . LEU A 1 82 ? 5.41800 17.43500 45.42700 1.000 52.27732 82 LEU A C 1
ATOM 603 O O . LEU A 1 82 ? 6.04700 17.49300 46.49100 1.000 52.31680 82 LEU A O 1
ATOM 608 N N . LYS A 1 83 ? 5.52700 18.37200 44.47400 1.000 51.38774 83 LYS A N 1
ATOM 609 C CA . LYS A 1 83 ? 6.53900 19.43000 44.56300 1.000 55.20136 83 LYS A CA 1
ATOM 610 C C . LYS A 1 83 ? 6.44000 20.24500 45.85300 1.000 59.03866 83 LYS A C 1
ATOM 611 O O . LYS A 1 83 ? 7.45900 20.75900 46.33000 1.000 59.43607 83 LYS A O 1
ATOM 613 N N . GLU A 1 84 ? 5.23800 20.38700 46.43000 1.000 60.81782 84 GLU A N 1
ATOM 614 C CA . GLU A 1 84 ? 5.01300 21.32700 47.53000 1.000 61.47053 84 GLU A CA 1
ATOM 615 C C . GLU A 1 84 ? 4.67800 20.64600 48.84900 1.000 60.58095 84 GLU A C 1
ATOM 616 O O . GLU A 1 84 ? 4.20200 21.31700 49.77500 1.000 60.52831 84 GLU A O 1
ATOM 622 N N . LEU A 1 85 ? 4.91000 19.33600 48.95300 1.000 56.22779 85 LEU A N 1
ATOM 623 C CA . LEU A 1 85 ? 4.69100 18.59600 50.20000 1.000 58.20435 85 LEU A CA 1
ATOM 624 C C . LEU A 1 85 ? 5.97100 18.65600 51.03800 1.000 59.04919 85 LEU A C 1
ATOM 625 O O . LEU A 1 85 ? 6.75000 17.70100 51.14000 1.000 57.42794 85 LEU A O 1
ATOM 630 N N . THR A 1 86 ? 6.18100 19.83500 51.63400 1.000 55.34348 86 THR A N 1
ATOM 631 C CA . THR A 1 86 ? 7.43700 20.16100 52.29800 1.000 56.24359 86 THR A CA 1
ATOM 632 C C . THR A 1 86 ? 7.60100 19.42000 53.61200 1.000 56.89893 86 THR A C 1
ATOM 633 O O . THR A 1 86 ? 8.68100 19.49100 54.21800 1.000 57.15422 86 THR A O 1
ATOM 637 N N . ASN A 1 87 ? 6.55500 18.74600 54.08300 1.000 55.95934 87 ASN A N 1
ATOM 638 C CA . ASN A 1 87 ? 6.66000 17.91300 55.27400 1.000 57.50689 87 ASN A CA 1
ATOM 639 C C . ASN A 1 87 ? 7.10400 16.49100 54.94400 1.000 60.43883 87 ASN A C 1
ATOM 640 O O . ASN A 1 87 ? 7.26000 15.67600 55.86000 1.000 58.91759 87 ASN A O 1
ATOM 642 N N . LEU A 1 88 ? 7.29100 16.17400 53.65900 1.000 58.71230 88 LEU A N 1
ATOM 643 C CA . LEU A 1 88 ? 7.71100 14.83300 53.27300 1.000 57.42794 88 LEU A CA 1
ATOM 644 C C . LEU A 1 88 ? 9.07200 14.52800 53.85600 1.000 56.09883 88 LEU A C 1
ATOM 645 O O . LEU A 1 88 ? 10.00900 15.32400 53.75400 1.000 58.62545 88 LEU A O 1
ATOM 650 N N . THR A 1 89 ? 9.18000 13.37100 54.46300 1.000 56.38044 89 THR A N 1
ATOM 651 C CA . THR A 1 89 ? 10.43200 12.95000 55.04600 1.000 55.32505 89 THR A CA 1
ATOM 652 C C . THR A 1 89 ? 10.84000 11.54500 54.61900 1.000 56.66995 89 THR A C 1
ATOM 653 O O . THR A 1 89 ? 12.03200 11.21200 54.69500 1.000 55.94092 89 THR A O 1
ATOM 657 N N . TYR A 1 90 ? 9.90400 10.73100 54.13500 1.000 54.09333 90 TYR A N 1
ATOM 658 C CA . TYR A 1 90 ? 10.19100 9.41300 53.58400 1.000 52.59578 90 TYR A CA 1
ATOM 659 C C . TYR A 1 90 ? 9.33100 9.28000 52.33800 1.000 51.39827 90 TYR A C 1
ATOM 660 O O . TYR A 1 90 ? 8.10900 9.44100 52.40900 1.000 52.88266 90 TYR A O 1
ATOM 669 N N . LEU A 1 91 ? 9.96300 9.01500 51.20200 1.000 45.22384 91 LEU A N 1
ATOM 670 C CA . LEU A 1 91 ? 9.26600 8.95100 49.92500 1.000 45.82128 91 LEU A CA 1
ATOM 671 C C . LEU A 1 91 ? 9.75300 7.71400 49.18600 1.000 43.71840 91 LEU A C 1
ATOM 672 O O . LEU A 1 91 ? 10.88100 7.68900 48.68100 1.000 43.01832 91 LEU A O 1
ATOM 677 N N . LYS A 1 92 ? 8.91000 6.68900 49.12600 1.000 42.41824 92 LYS A N 1
ATOM 678 C CA . LYS A 1 92 ? 9.26200 5.40800 48.52600 1.000 39.53895 92 LYS A CA 1
ATOM 679 C C . LYS A 1 92 ? 8.34100 5.19500 47.32700 1.000 42.18137 92 LYS A C 1
ATOM 680 O O . LYS A 1 92 ? 7.12400 5.04600 47.48500 1.000 41.26547 92 LYS A O 1
ATOM 686 N N . LEU A 1 93 ? 8.91900 5.20500 46.12900 1.000 39.92847 93 LEU A N 1
ATOM 687 C CA . LEU A 1 93 ? 8.15800 5.11200 44.89200 1.000 40.79173 93 LEU A CA 1
ATOM 688 C C . LEU A 1 93 ? 8.63600 3.93600 44.06200 1.000 40.61803 93 LEU A C 1
ATOM 689 O O . LEU A 1 93 ? 8.70900 4.02500 42.83900 1.000 40.77594 93 LEU A O 1
ATOM 694 N N . HIS A 1 94 ? 9.01700 2.85000 44.72100 1.000 39.29945 94 HIS A N 1
ATOM 695 C CA . HIS A 1 94 ? 9.59100 1.73200 44.00000 1.000 40.84174 94 HIS A CA 1
ATOM 696 C C . HIS A 1 94 ? 8.51600 1.02900 43.17300 1.000 40.45485 94 HIS A C 1
ATOM 697 O O . HIS A 1 94 ? 7.32100 1.12600 43.45700 1.000 41.92608 94 HIS A O 1
ATOM 704 N N . ASN A 1 95 ? 8.95800 0.37200 42.10700 1.000 38.14142 95 ASN A N 1
ATOM 705 C CA . ASN A 1 95 ? 8.07900 -0.33600 41.17000 1.000 41.81028 95 ASN A CA 1
ATOM 706 C C . ASN A 1 95 ? 6.94500 0.54900 40.63000 1.000 42.02872 95 ASN A C 1
ATOM 707 O O . ASN A 1 95 ? 5.77500 0.16100 40.59900 1.000 43.06043 95 ASN A O 1
ATOM 712 N N . ASN A 1 96 ? 7.29800 1.75200 40.19500 1.000 39.73898 96 ASN A N 1
ATOM 713 C CA . ASN A 1 96 ? 6.41600 2.58400 39.38900 1.000 42.33666 96 ASN A CA 1
ATOM 714 C C . ASN A 1 96 ? 7.00200 2.68900 37.97200 1.000 39.22312 96 ASN A C 1
ATOM 715 O O . ASN A 1 96 ? 7.91700 1.94000 37.59800 1.000 37.63872 96 ASN A O 1
ATOM 720 N N . GLN A 1 97 ? 6.44600 3.58000 37.15300 1.000 41.79712 97 GLN A N 1
ATOM 721 C CA . GLN A 1 97 ? 6.91900 3.72400 35.77500 1.000 41.41812 97 GLN A CA 1
ATOM 722 C C . GLN A 1 97 ? 7.38300 5.14800 35.44800 1.000 42.78934 97 GLN A C 1
ATOM 723 O O . GLN A 1 97 ? 7.10700 5.66100 34.35200 1.000 42.97357 97 GLN A O 1
ATOM 729 N N . LEU A 1 98 ? 8.12300 5.78800 36.37100 1.000 38.05719 98 LEU A N 1
ATOM 730 C CA . LEU A 1 98 ? 8.65500 7.12700 36.13100 1.000 40.11797 98 LEU A CA 1
ATOM 731 C C . LEU A 1 98 ? 9.82500 7.08400 35.15300 1.000 41.14967 98 LEU A C 1
ATOM 732 O O . LEU A 1 98 ? 10.79400 6.33900 35.36500 1.000 38.62305 98 LEU A O 1
ATOM 737 N N . GLN A 1 99 ? 9.74600 7.91800 34.10600 1.000 39.63370 99 GLN A N 1
ATOM 738 C CA . GLN A 1 99 ? 10.77000 8.01700 33.06900 1.000 41.09440 99 GLN A CA 1
ATOM 739 C C . GLN A 1 99 ? 11.60800 9.28200 33.17500 1.000 43.63944 99 GLN A C 1
ATOM 740 O O . GLN A 1 99 ? 12.70400 9.35600 32.58500 1.000 41.95503 99 GLN A O 1
ATOM 746 N N . SER A 1 100 ? 11.12900 10.26900 33.91900 1.000 40.61276 100 SER A N 1
ATOM 747 C CA . SER A 1 100 ? 11.83600 11.51700 34.08300 1.000 43.63944 100 SER A CA 1
ATOM 748 C C . SER A 1 100 ? 11.39000 12.13700 35.39300 1.000 49.06378 100 SER A C 1
ATOM 749 O O . SER A 1 100 ? 10.31700 11.83000 35.92000 1.000 49.98231 100 SER A O 1
ATOM 752 N N . LEU A 1 101 ? 12.24700 12.99000 35.93000 1.000 47.95575 101 LEU A N 1
ATOM 753 C CA . LEU A 1 101 ? 11.88700 13.83900 37.03800 1.000 51.01664 101 LEU A CA 1
ATOM 754 C C . LEU A 1 101 ? 11.80200 15.25500 36.50000 1.000 54.55654 101 LEU A C 1
ATOM 755 O O . LEU A 1 101 ? 12.79200 15.75500 35.94400 1.000 54.07490 101 LEU A O 1
ATOM 760 N N . PRO A 1 102 ? 10.65100 15.91200 36.59200 1.000 54.67234 102 PRO A N 1
ATOM 761 C CA . PRO A 1 102 ? 10.58900 17.33100 36.21500 1.000 57.06210 102 PRO A CA 1
ATOM 762 C C . PRO A 1 102 ? 11.67800 18.10500 36.94000 1.000 56.94893 102 PRO A C 1
ATOM 763 O O . PRO A 1 102 ? 11.95700 17.86100 38.11700 1.000 54.26703 102 PRO A O 1
ATOM 767 N N . ASN A 1 103 ? 12.32500 19.01700 36.21700 1.000 59.34133 103 ASN A N 1
ATOM 768 C CA . ASN A 1 103 ? 13.40100 19.79400 36.82100 1.000 59.86770 103 ASN A CA 1
ATOM 769 C C . ASN A 1 103 ? 12.89000 20.52600 38.06600 1.000 57.22265 103 ASN A C 1
ATOM 770 O O . ASN A 1 103 ? 11.79700 21.11000 38.06800 1.000 52.01676 103 ASN A O 1
ATOM 772 N N . GLY A 1 104 ? 13.65800 20.43100 39.14700 1.000 58.82021 104 GLY A N 1
ATOM 773 C CA . GLY A 1 104 ? 13.27300 21.03900 40.40200 1.000 58.29910 104 GLY A CA 1
ATOM 774 C C . GLY A 1 104 ? 12.15500 20.34500 41.14800 1.000 57.25686 104 GLY A C 1
ATOM 775 O O . GLY A 1 104 ? 11.62300 20.92400 42.09600 1.000 55.93302 104 GLY A O 1
ATOM 776 N N . VAL A 1 105 ? 11.79200 19.11300 40.77100 1.000 56.77260 105 VAL A N 1
ATOM 777 C CA . VAL A 1 105 ? 10.69100 18.43300 41.45700 1.000 57.79640 105 VAL A CA 1
ATOM 778 C C . VAL A 1 105 ? 11.01700 18.19200 42.93600 1.000 55.70405 105 VAL A C 1
ATOM 779 O O . VAL A 1 105 ? 10.10500 18.09100 43.77200 1.000 53.87488 105 VAL A O 1
ATOM 783 N N . PHE A 1 106 ? 12.30600 18.10200 43.29000 1.000 53.65907 106 PHE A N 1
ATOM 784 C CA . PHE A 1 106 ? 12.70800 17.86400 44.67100 1.000 54.37231 106 PHE A CA 1
ATOM 785 C C . PHE A 1 106 ? 13.24400 19.09600 45.38600 1.000 55.62246 106 PHE A C 1
ATOM 786 O O . PHE A 1 106 ? 13.66700 18.97200 46.53900 1.000 58.10697 106 PHE A O 1
ATOM 794 N N . ASP A 1 107 ? 13.24100 20.27700 44.75300 1.000 56.58573 107 ASP A N 1
ATOM 795 C CA . ASP A 1 107 ? 13.90900 21.43200 45.35700 1.000 59.35975 107 ASP A CA 1
ATOM 796 C C . ASP A 1 107 ? 13.23800 21.89000 46.65500 1.000 57.56743 107 ASP A C 1
ATOM 797 O O . ASP A 1 107 ? 13.91100 22.46500 47.51900 1.000 56.99631 107 ASP A O 1
ATOM 802 N N . LYS A 1 108 ? 11.93900 21.62400 46.83500 1.000 57.92010 108 LYS A N 1
ATOM 803 C CA . LYS A 1 108 ? 11.22300 22.07300 48.02800 1.000 57.17001 108 LYS A CA 1
ATOM 804 C C . LYS A 1 108 ? 11.13000 21.01100 49.13000 1.000 57.14896 108 LYS A C 1
ATOM 805 O O . LYS A 1 108 ? 10.66800 21.32400 50.23100 1.000 53.05636 108 LYS A O 1
ATOM 807 N N . LEU A 1 109 ? 11.58600 19.78000 48.88200 1.000 54.91185 109 LEU A N 1
ATOM 808 C CA . LEU A 1 109 ? 11.45400 18.68800 49.85200 1.000 55.90144 109 LEU A CA 1
ATOM 809 C C . LEU A 1 109 ? 12.68400 18.59300 50.76400 1.000 57.99116 109 LEU A C 1
ATOM 810 O O . LEU A 1 109 ? 13.36800 17.56600 50.84100 1.000 56.19358 109 LEU A O 1
ATOM 815 N N . THR A 1 110 ? 12.94000 19.67700 51.49800 1.000 55.30400 110 THR A N 1
ATOM 816 C CA . THR A 1 110 ? 14.19200 19.79900 52.23200 1.000 55.50402 110 THR A CA 1
ATOM 817 C C . THR A 1 110 ? 14.22600 18.95300 53.50300 1.000 57.36477 110 THR A C 1
ATOM 818 O O . THR A 1 110 ? 15.27500 18.87700 54.15700 1.000 53.76171 110 THR A O 1
ATOM 822 N N . ASN A 1 111 ? 13.12200 18.31600 53.87000 1.000 57.63323 111 ASN A N 1
ATOM 823 C CA . ASN A 1 111 ? 13.11100 17.44900 55.03600 1.000 57.31213 111 ASN A CA 1
ATOM 824 C C . ASN A 1 111 ? 13.32600 15.97000 54.69900 1.000 59.33343 111 ASN A C 1
ATOM 825 O O . ASN A 1 111 ? 13.30500 15.14300 55.62000 1.000 59.25974 111 ASN A O 1
ATOM 830 N N . LEU A 1 112 ? 13.52800 15.60800 53.42400 1.000 54.99344 112 LEU A N 1
ATOM 831 C CA . LEU A 1 112 ? 13.59000 14.18800 53.06700 1.000 56.00408 112 LEU A CA 1
ATOM 832 C C . LEU A 1 112 ? 14.78400 13.49500 53.67900 1.000 51.73778 112 LEU A C 1
ATOM 833 O O . LEU A 1 112 ? 15.92800 13.91900 53.49700 1.000 52.96688 112 LEU A O 1
ATOM 838 N N . LYS A 1 113 ? 14.50800 12.39500 54.36200 1.000 51.31668 113 LYS A N 1
ATOM 839 C CA . LYS A 1 113 ? 15.54700 11.51400 54.86300 1.000 52.26679 113 LYS A CA 1
ATOM 840 C C . LYS A 1 113 ? 15.87100 10.42700 53.84700 1.000 50.41131 113 LYS A C 1
ATOM 841 O O . LYS A 1 113 ? 17.03900 10.23800 53.49700 1.000 52.44313 113 LYS A O 1
ATOM 843 N N . GLU A 1 114 ? 14.85000 9.72100 53.35200 1.000 50.18233 114 GLU A N 1
ATOM 844 C CA . GLU A 1 114 ? 15.03700 8.54000 52.51300 1.000 48.61109 114 GLU A CA 1
ATOM 845 C C . GLU A 1 114 ? 14.21200 8.64700 51.23500 1.000 47.29778 114 GLU A C 1
ATOM 846 O O . GLU A 1 114 ? 13.02700 9.00600 51.27200 1.000 43.95790 114 GLU A O 1
ATOM 852 N N . LEU A 1 115 ? 14.84500 8.33800 50.10700 1.000 44.69483 115 LEU A N 1
ATOM 853 C CA . LEU A 1 115 ? 14.18900 8.37200 48.80600 1.000 44.68957 115 LEU A CA 1
ATOM 854 C C . LEU A 1 115 ? 14.51500 7.09200 48.04000 1.000 40.94701 115 LEU A C 1
ATOM 855 O O . LEU A 1 115 ? 15.68900 6.73800 47.90000 1.000 39.99690 115 LEU A O 1
ATOM 860 N N . SER A 1 116 ? 13.48600 6.40000 47.54300 1.000 41.73132 116 SER A N 1
ATOM 861 C CA . SER A 1 116 ? 13.67100 5.18700 46.74200 1.000 39.45473 116 SER A CA 1
ATOM 862 C C . SER A 1 116 ? 12.96000 5.32400 45.40400 1.000 41.61552 116 SER A C 1
ATOM 863 O O . SER A 1 116 ? 11.73300 5.46800 45.35800 1.000 40.17850 116 SER A O 1
ATOM 866 N N . LEU A 1 117 ? 13.73200 5.25700 44.32200 1.000 40.96281 117 LEU A N 1
ATOM 867 C CA . LEU A 1 117 ? 13.22200 5.27000 42.95800 1.000 37.49923 117 LEU A CA 1
ATOM 868 C C . LEU A 1 117 ? 13.57200 3.94500 42.30000 1.000 39.67844 117 LEU A C 1
ATOM 869 O O . LEU A 1 117 ? 13.73500 3.85100 41.07600 1.000 38.61779 117 LEU A O 1
ATOM 874 N N . LEU A 1 118 ? 13.70800 2.92100 43.14100 1.000 37.63083 118 LEU A N 1
ATOM 875 C CA . LEU A 1 118 ? 13.98300 1.56500 42.69100 1.000 37.57293 118 LEU A CA 1
ATOM 876 C C . LEU A 1 118 ? 12.90000 1.08700 41.73300 1.000 37.70978 118 LEU A C 1
ATOM 877 O O . LEU A 1 118 ? 11.71300 1.33000 41.94400 1.000 37.58345 118 LEU A O 1
ATOM 882 N N . PHE A 1 119 ? 13.31600 0.38500 40.68600 1.000 36.46227 119 PHE A N 1
ATOM 883 C CA . PHE A 1 119 ? 12.38800 -0.20700 39.72100 1.000 38.36513 119 PHE A CA 1
ATOM 884 C C . PHE A 1 119 ? 11.45300 0.85600 39.13200 1.000 37.24394 119 PHE A C 1
ATOM 885 O O . PHE A 1 119 ? 10.22800 0.81200 39.25500 1.000 37.14393 119 PHE A O 1
ATOM 893 N N . ASN A 1 120 ? 12.07500 1.84100 38.50400 1.000 36.65176 120 ASN A N 1
ATOM 894 C CA . ASN A 1 120 ? 11.35500 2.78300 37.66600 1.000 38.17826 120 ASN A CA 1
ATOM 895 C C . ASN A 1 120 ? 12.03100 2.77500 36.29800 1.000 37.89665 120 ASN A C 1
ATOM 896 O O . ASN A 1 120 ? 12.73500 1.80900 35.97300 1.000 38.23090 120 ASN A O 1
ATOM 901 N N . GLN A 1 121 ? 11.78400 3.77400 35.45400 1.000 37.82032 121 GLN A N 1
ATOM 902 C CA . GLN A 1 121 ? 12.28800 3.71300 34.08700 1.000 36.84652 121 GLN A CA 1
ATOM 903 C C . GLN A 1 121 ? 13.15300 4.91200 33.73100 1.000 40.82595 121 GLN A C 1
ATOM 904 O O . GLN A 1 121 ? 13.21800 5.30500 32.55900 1.000 43.06306 121 GLN A O 1
ATOM 910 N N . LEU A 1 122 ? 13.82900 5.49400 34.73000 1.000 38.59147 122 LEU A N 1
ATOM 911 C CA . LEU A 1 122 ? 14.59300 6.72700 34.53300 1.000 39.00994 122 LEU A CA 1
ATOM 912 C C . LEU A 1 122 ? 15.76900 6.48400 33.59800 1.000 43.34993 122 LEU A C 1
ATOM 913 O O . LEU A 1 122 ? 16.65000 5.65900 33.88500 1.000 40.72330 122 LEU A O 1
ATOM 918 N N . GLN A 1 123 ? 15.78400 7.21400 32.48000 1.000 41.44181 123 GLN A N 1
ATOM 919 C CA . GLN A 1 123 ? 16.88100 7.10800 31.54000 1.000 40.18113 123 GLN A CA 1
ATOM 920 C C . GLN A 1 123 ? 17.94600 8.15300 31.77900 1.000 41.15230 123 GLN A C 1
ATOM 921 O O . GLN A 1 123 ? 19.08300 7.97000 31.33000 1.000 43.59470 123 GLN A O 1
ATOM 927 N N . SER A 1 124 ? 17.61300 9.21500 32.50600 1.000 40.10218 124 SER A N 1
ATOM 928 C CA . SER A 1 124 ? 18.55300 10.27400 32.84000 1.000 43.89210 124 SER A CA 1
ATOM 929 C C . SER A 1 124 ? 18.05100 10.98800 34.08800 1.000 48.30579 124 SER A C 1
ATOM 930 O O . SER A 1 124 ? 16.88500 10.86400 34.47100 1.000 47.57149 124 SER A O 1
ATOM 933 N N . LEU A 1 125 ? 18.94700 11.76800 34.70300 1.000 47.05301 125 LEU A N 1
ATOM 934 C CA . LEU A 1 125 ? 18.65300 12.60200 35.85600 1.000 48.66373 125 LEU A CA 1
ATOM 935 C C . LEU A 1 125 ? 18.87800 14.07300 35.50600 1.000 49.61911 125 LEU A C 1
ATOM 936 O O . LEU A 1 125 ? 19.86300 14.40400 34.83700 1.000 50.83767 125 LEU A O 1
ATOM 941 N N . PRO A 1 126 ? 17.98800 14.97100 35.92300 1.000 49.10062 126 PRO A N 1
ATOM 942 C CA . PRO A 1 126 ? 18.24700 16.40700 35.73300 1.000 51.46933 126 PRO A CA 1
ATOM 943 C C . PRO A 1 126 ? 19.48800 16.86600 36.49100 1.000 52.38523 126 PRO A C 1
ATOM 944 O O . PRO A 1 126 ? 19.80700 16.36100 37.57200 1.000 51.65619 126 PRO A O 1
ATOM 948 N N . ASP A 1 127 ? 20.18700 17.84600 35.91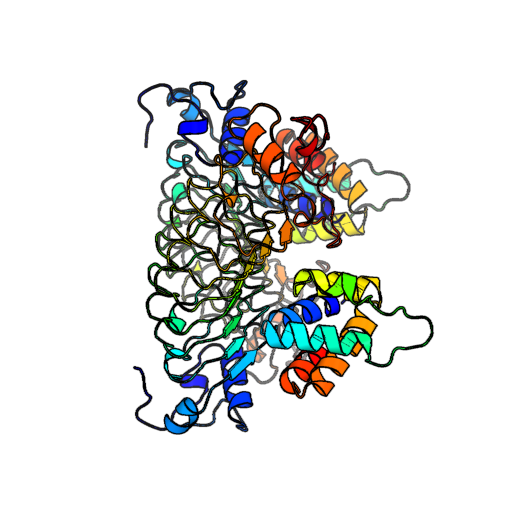400 1.000 51.72462 127 ASP A N 1
ATOM 949 C CA . ASP A 1 127 ? 21.26200 18.52000 36.63700 1.000 56.62521 127 ASP A CA 1
ATOM 950 C C . ASP A 1 127 ? 20.72700 19.13200 37.93000 1.000 51.95097 127 ASP A C 1
ATOM 951 O O . ASP A 1 127 ? 19.65400 19.74000 37.94000 1.000 51.15087 127 ASP A O 1
ATOM 956 N N . GLY A 1 128 ? 21.46400 18.94000 39.02700 1.000 56.25938 128 GLY A N 1
ATOM 957 C CA . GLY A 1 128 ? 21.09200 19.50000 40.32200 1.000 50.07442 128 GLY A CA 1
ATOM 958 C C . GLY A 1 128 ? 19.80200 18.96300 40.90700 1.000 50.41131 128 GLY A C 1
ATOM 959 O O . GLY A 1 128 ? 19.21600 19.60900 41.77500 1.000 51.91412 128 GLY A O 1
ATOM 960 N N . VAL A 1 129 ? 19.34900 17.78500 40.46700 1.000 50.61923 129 VAL A N 1
ATOM 961 C CA . VAL A 1 129 ? 18.04000 17.27900 40.88300 1.000 49.97441 129 VAL A CA 1
ATOM 962 C C . VAL A 1 129 ? 17.98900 16.99000 42.38400 1.000 48.96113 129 VAL A C 1
ATOM 963 O O . VAL A 1 129 ? 16.92800 17.11300 43.00300 1.000 50.92189 129 VAL A O 1
ATOM 967 N N . PHE A 1 130 ? 19.11000 16.59900 42.99400 1.000 49.31644 130 PHE A N 1
ATOM 968 C CA . PHE A 1 130 ? 19.15700 16.28700 44.42100 1.000 49.95073 130 PHE A CA 1
ATOM 969 C C . PHE A 1 130 ? 19.81900 17.37200 45.26200 1.000 50.44289 130 PHE A C 1
ATOM 970 O O . PHE A 1 130 ? 20.05500 17.14800 46.45300 1.000 52.58525 130 PHE A O 1
ATOM 978 N N . ASP A 1 131 ? 20.11900 18.54000 44.68500 1.000 51.56934 131 ASP A N 1
ATOM 979 C CA . ASP A 1 131 ? 20.96800 19.51000 45.38200 1.000 53.16953 131 ASP A CA 1
ATOM 980 C C . ASP A 1 131 ? 20.33800 20.04600 46.66700 1.000 51.02191 131 ASP A C 1
ATOM 981 O O . ASP A 1 131 ? 21.07200 20.44100 47.57800 1.000 51.34826 131 ASP A O 1
ATOM 986 N N . LYS A 1 132 ? 19.00100 20.05800 46.78100 1.000 49.67438 132 LYS A N 1
ATOM 987 C CA . LYS A 1 132 ? 18.36300 20.62900 47.97000 1.000 53.98542 132 LYS A CA 1
ATOM 988 C C . LYS A 1 132 ? 18.09400 19.61600 49.09600 1.000 55.30400 132 LYS A C 1
ATOM 989 O O . LYS A 1 132 ? 17.74900 20.03100 50.21400 1.000 50.65081 132 LYS A O 1
ATOM 995 N N . LEU A 1 133 ? 18.25500 18.31300 48.85300 1.000 50.26392 133 LEU A N 1
ATOM 996 C CA . LEU A 1 133 ? 17.90700 17.30300 49.85800 1.000 54.87237 133 LEU A CA 1
ATOM 997 C C . LEU A 1 133 ? 19.08200 17.09900 50.82700 1.000 54.81184 133 LEU A C 1
ATOM 998 O O . LEU A 1 133 ? 19.71000 16.04200 50.89200 1.000 54.85131 133 LEU A O 1
ATOM 1003 N N . THR A 1 134 ? 19.37100 18.14800 51.60700 1.000 55.76458 134 THR A N 1
ATOM 1004 C CA . THR A 1 134 ? 20.58500 18.13900 52.42700 1.000 57.60954 134 THR A CA 1
ATOM 1005 C C . THR A 1 134 ? 20.54400 17.10600 53.54400 1.000 53.48799 134 THR A C 1
ATOM 1006 O O . THR A 1 134 ? 21.60600 16.70600 54.03100 1.000 53.29850 134 THR A O 1
ATOM 1010 N N . ASN A 1 135 ? 19.35400 16.68900 53.97200 1.000 52.68263 135 ASN A N 1
ATOM 1011 C CA . ASN A 1 135 ? 19.19000 15.71100 55.04200 1.000 51.40353 135 ASN A CA 1
ATOM 1012 C C . ASN A 1 135 ? 19.02300 14.27900 54.52100 1.000 54.00384 135 ASN A C 1
ATOM 1013 O O . ASN A 1 135 ? 18.60300 13.40200 55.28600 1.000 52.57472 135 ASN A O 1
ATOM 1018 N N . LEU A 1 136 ? 19.27800 14.03100 53.23800 1.000 51.60882 136 LEU A N 1
ATOM 1019 C CA . LEU A 1 136 ? 19.07100 12.69400 52.70400 1.000 52.82475 136 LEU A CA 1
ATOM 1020 C C . LEU A 1 136 ? 20.11100 11.72600 53.26400 1.000 52.10888 136 LEU A C 1
ATOM 1021 O O . LEU A 1 136 ? 21.31700 12.00200 53.24900 1.000 51.80358 136 LEU A O 1
ATOM 1026 N N . THR A 1 137 ? 19.63800 10.58400 53.75700 1.000 49.67438 137 THR A N 1
ATOM 1027 C CA . THR A 1 137 ? 20.51800 9.50900 54.18200 1.000 49.95862 137 THR A CA 1
ATOM 1028 C C . THR A 1 137 ? 20.44400 8.26900 53.29300 1.000 49.14537 137 THR A C 1
ATOM 1029 O O . THR A 1 137 ? 21.44400 7.55200 53.19300 1.000 48.61636 137 THR A O 1
ATOM 1033 N N . TYR A 1 138 ? 19.29600 8.00700 52.64500 1.000 49.13747 138 TYR A N 1
ATOM 1034 C CA . TYR A 1 138 ? 19.03200 6.78800 51.86700 1.000 44.53429 138 TYR A CA 1
ATOM 1035 C C . TYR A 1 138 ? 18.62800 7.18900 50.45600 1.000 44.72905 138 TYR A C 1
ATOM 1036 O O . TYR A 1 138 ? 17.67200 7.95500 50.28300 1.000 46.50031 138 TYR A O 1
ATOM 1045 N N . LEU A 1 139 ? 19.32700 6.65800 49.45300 1.000 42.01820 139 LEU A N 1
ATOM 1046 C CA . LEU A 1 139 ? 19.03100 6.97200 48.05600 1.000 42.42877 139 LEU A CA 1
ATOM 1047 C C . LEU A 1 139 ? 19.17600 5.69300 47.24700 1.000 42.31560 139 LEU A C 1
ATOM 1048 O O . LEU A 1 139 ? 20.29500 5.21200 47.02700 1.000 42.03399 139 LEU A O 1
ATOM 1053 N N . ASN A 1 140 ? 18.04700 5.15600 46.79600 1.000 37.22552 140 ASN A N 1
ATOM 1054 C CA . ASN A 1 140 ? 18.02500 3.93600 46.01000 1.000 39.66265 140 ASN A CA 1
ATOM 1055 C C . ASN A 1 140 ? 17.57200 4.31200 44.60900 1.000 38.19668 140 ASN A C 1
ATOM 1056 O O . ASN A 1 140 ? 16.41500 4.69200 44.41600 1.000 38.97309 140 ASN A O 1
ATOM 1061 N N . LEU A 1 141 ? 18.48300 4.20300 43.63800 1.000 38.18616 141 LEU A N 1
ATOM 1062 C CA . LEU A 1 141 ? 18.16600 4.41900 42.23100 1.000 34.63836 141 LEU A CA 1
ATOM 1063 C C . LEU A 1 141 ? 18.30600 3.14100 41.41800 1.000 37.69663 141 LEU A C 1
ATOM 1064 O O . LEU A 1 141 ? 18.27700 3.19300 40.18100 1.000 39.55737 141 LEU A O 1
ATOM 1069 N N . ALA A 1 142 ? 18.44200 1.99500 42.07700 1.000 35.64638 142 ALA A N 1
ATOM 1070 C CA . ALA A 1 142 ? 18.72600 0.75300 41.37700 1.000 36.26224 142 ALA A CA 1
ATOM 1071 C C . ALA A 1 142 ? 17.55400 0.34100 40.48500 1.000 36.30435 142 ALA A C 1
ATOM 1072 O O . ALA A 1 142 ? 16.40200 0.73800 40.69400 1.000 35.95694 142 ALA A O 1
ATOM 1074 N N . HIS A 1 143 ? 17.88100 -0.46200 39.46000 1.000 36.48069 143 HIS A N 1
ATOM 1075 C CA . HIS A 1 143 ? 16.91100 -0.98800 38.49300 1.000 35.51215 143 HIS A CA 1
ATOM 1076 C C . HIS A 1 143 ? 16.16200 0.13900 37.76600 1.000 38.28880 143 HIS A C 1
ATOM 1077 O O . HIS A 1 143 ? 14.93100 0.17000 37.69600 1.000 37.77032 143 HIS A O 1
ATOM 1084 N N . ASN A 1 144 ? 16.92200 1.07500 37.21400 1.000 39.37841 144 ASN A N 1
ATOM 1085 C CA . ASN A 1 144 ? 16.40400 2.03900 36.25300 1.000 39.03100 144 ASN A CA 1
ATOM 1086 C C . ASN A 1 144 ? 17.14500 1.84800 34.93300 1.000 37.64136 144 ASN A C 1
ATOM 1087 O O . ASN A 1 144 ? 17.77200 0.81100 34.69900 1.000 37.94666 144 ASN A O 1
ATOM 1092 N N . GLN A 1 145 ? 17.00500 2.81100 34.03200 1.000 40.14429 145 GLN A N 1
ATOM 1093 C CA . GLN A 1 145 ? 17.65100 2.73500 32.72800 1.000 39.73371 145 GLN A CA 1
ATOM 1094 C C . GLN A 1 145 ? 18.69700 3.82900 32.55700 1.000 43.13675 145 GLN A C 1
ATOM 1095 O O . GLN A 1 145 ? 18.85400 4.38800 31.47000 1.000 42.53931 145 GLN A O 1
ATOM 1101 N N . LEU A 1 146 ? 19.43700 4.15000 33.61900 1.000 41.75237 146 LEU A N 1
ATOM 1102 C CA . LEU A 1 146 ? 20.30100 5.32600 33.56900 1.000 44.77116 146 LEU A CA 1
ATOM 1103 C C . LEU A 1 146 ? 21.49500 5.08400 32.65700 1.000 47.26093 146 LEU A C 1
ATOM 1104 O O . LEU A 1 146 ? 22.18300 4.06300 32.76900 1.000 46.14237 146 LEU A O 1
ATOM 1109 N N . GLN A 1 147 ? 21.75200 6.04900 31.77000 1.000 48.92429 147 GLN A N 1
ATOM 1110 C CA . GLN A 1 147 ? 22.86400 5.97500 30.83300 1.000 48.58740 147 GLN A CA 1
ATOM 1111 C C . GLN A 1 147 ? 24.10600 6.70600 31.32800 1.000 46.34503 147 GLN A C 1
ATOM 1112 O O . GLN A 1 147 ? 25.22000 6.30400 30.98200 1.000 48.90060 147 GLN A O 1
ATOM 1118 N N . SER A 1 148 ? 23.94700 7.71300 32.17900 1.000 50.06916 148 SER A N 1
ATOM 1119 C CA . SER A 1 148 ? 25.07600 8.44100 32.74600 1.000 49.21643 148 SER A CA 1
ATOM 1120 C C . SER A 1 148 ? 24.59400 9.15400 34.00000 1.000 48.03471 148 SER A C 1
ATOM 1121 O O . SER A 1 148 ? 23.40100 9.16000 34.30600 1.000 47.37936 148 SER A O 1
ATOM 1124 N N . LEU A 1 149 ? 25.53700 9.76800 34.71500 1.000 50.12180 149 LEU A N 1
ATOM 1125 C CA . LEU A 1 149 ? 25.24500 10.57100 35.90500 1.000 50.95348 149 LEU A CA 1
ATOM 1126 C C . LEU A 1 149 ? 25.72700 11.99900 35.67300 1.000 52.47208 149 LEU A C 1
ATOM 1127 O O . LEU A 1 149 ? 26.92400 12.20100 35.40300 1.000 55.29347 149 LEU A O 1
ATOM 1132 N N . PRO A 1 150 ? 24.86600 13.01400 35.78700 1.000 50.37972 150 PRO A N 1
ATOM 1133 C CA . PRO A 1 150 ? 25.34600 14.40200 35.67600 1.000 55.77511 150 PRO A CA 1
ATOM 1134 C C . PRO A 1 150 ? 26.42700 14.70800 36.70800 1.000 57.52269 150 PRO A C 1
ATOM 1135 O O . PRO A 1 150 ? 26.41600 14.19500 37.83200 1.000 52.35365 150 PRO A O 1
ATOM 1139 N N . ASP A 1 151 ? 27.38500 15.54300 36.30000 1.000 58.31489 151 ASP A N 1
ATOM 1140 C CA . ASP A 1 151 ? 28.49700 15.87600 37.18000 1.000 56.36465 151 ASP A CA 1
ATOM 1141 C C . ASP A 1 151 ? 27.97200 16.53800 38.44500 1.000 56.08830 151 ASP A C 1
ATOM 1142 O O . ASP A 1 151 ? 27.03600 17.34300 38.39500 1.000 56.76470 151 ASP A O 1
ATOM 1147 N N . GLY A 1 152 ? 28.57100 16.17800 39.58600 1.000 52.64579 152 GLY A N 1
ATOM 1148 C CA . GLY A 1 152 ? 28.23300 16.77700 40.86500 1.000 48.87691 152 GLY A CA 1
ATOM 1149 C C . GLY A 1 152 ? 26.86800 16.41600 41.39900 1.000 48.48476 152 GLY A C 1
ATOM 1150 O O . GLY A 1 152 ? 26.43400 17.00800 42.39100 1.000 48.34001 152 GLY A O 1
ATOM 1151 N N . VAL A 1 153 ? 26.19600 15.43300 40.79200 1.000 46.89246 153 VAL A N 1
ATOM 1152 C CA . VAL A 1 153 ? 24.80200 15.13500 41.12200 1.000 48.60583 153 VAL A CA 1
ATOM 1153 C C . VAL A 1 153 ? 24.62600 14.81200 42.60100 1.000 49.61121 153 VAL A C 1
ATOM 1154 O O . VAL A 1 153 ? 23.56200 15.08100 43.17200 1.000 48.85586 153 VAL A O 1
ATOM 1158 N N . PHE A 1 154 ? 25.63800 14.20600 43.23800 1.000 44.52639 154 PHE A N 1
ATOM 1159 C CA . PHE A 1 154 ? 25.56000 13.85800 44.64600 1.000 46.39767 154 PHE A CA 1
ATOM 1160 C C . PHE A 1 154 ? 26.34300 14.81400 45.53500 1.000 50.66397 154 PHE A C 1
ATOM 1161 O O . PHE A 1 154 ? 26.40700 14.58400 46.74300 1.000 50.25076 154 PHE A O 1
ATOM 1169 N N . ASP A 1 155 ? 26.92300 15.88600 44.97000 1.000 48.79532 155 ASP A N 1
ATOM 1170 C CA . ASP A 1 155 ? 27.88200 16.70600 45.70900 1.000 51.35353 155 ASP A CA 1
ATOM 1171 C C . ASP A 1 155 ? 27.28000 17.30400 46.97700 1.000 52.56420 155 ASP A C 1
ATOM 1172 O O . ASP A 1 155 ? 28.01700 17.57300 47.93200 1.000 52.44576 155 ASP A O 1
ATOM 1177 N N . LYS A 1 156 ? 25.95800 17.50800 47.01800 1.000 51.72989 156 LYS A N 1
ATOM 1178 C CA . LYS A 1 156 ? 25.31100 18.15500 48.15900 1.000 55.34348 156 LYS A CA 1
ATOM 1179 C C . LYS A 1 156 ? 24.80200 17.17200 49.21700 1.000 51.67198 156 LYS A C 1
ATOM 1180 O O . LYS A 1 156 ? 24.28600 17.61600 50.24700 1.000 50.55343 156 LYS A O 1
ATOM 1186 N N . LEU A 1 157 ? 24.93100 15.86000 48.99900 1.000 55.19872 157 LEU A N 1
ATOM 1187 C CA . LEU A 1 157 ? 24.29400 14.84900 49.85700 1.000 52.94845 157 LEU A CA 1
ATOM 1188 C C . LEU A 1 157 ? 25.26000 14.33500 50.92900 1.000 54.69340 157 LEU A C 1
ATOM 1189 O O . LEU A 1 157 ? 25.57900 13.14200 51.01400 1.000 55.69615 157 LEU A O 1
ATOM 1194 N N . THR A 1 158 ? 25.68500 15.26400 51.79400 1.000 56.64627 158 THR A N 1
ATOM 1195 C CA . THR A 1 158 ? 26.78500 14.97300 52.71400 1.000 56.35676 158 THR A CA 1
ATOM 1196 C C . THR A 1 158 ? 26.42300 13.92900 53.76300 1.000 51.64830 158 THR A C 1
ATOM 1197 O O . THR A 1 158 ? 27.31300 13.23500 54.26200 1.000 54.03016 158 THR A O 1
ATOM 1201 N N . ASN A 1 159 ? 25.14300 13.79900 54.11100 1.000 53.07742 159 ASN A N 1
ATOM 1202 C CA . ASN A 1 159 ? 24.69800 12.84200 55.11900 1.000 53.28007 159 ASN A CA 1
ATOM 1203 C C . ASN A 1 159 ? 24.33400 11.47600 54.54800 1.000 53.84856 159 ASN A C 1
ATOM 1204 O O . ASN A 1 159 ? 23.93500 10.59000 55.31700 1.000 52.86423 159 ASN A O 1
ATOM 1209 N N . LEU A 1 160 ? 24.47000 11.28800 53.23600 1.000 51.78779 160 LEU A N 1
ATOM 1210 C CA . LEU A 1 160 ? 24.12000 10.02500 52.59500 1.000 50.74029 160 LEU A CA 1
ATOM 1211 C C . LEU A 1 160 ? 24.93300 8.87000 53.18100 1.000 50.40868 160 LEU A C 1
ATOM 1212 O O . LEU A 1 160 ? 26.16300 8.93200 53.23900 1.000 49.49541 160 LEU A O 1
ATOM 1217 N N . THR A 1 161 ? 24.23800 7.81000 53.61600 1.000 49.00061 161 THR A N 1
ATOM 1218 C CA . THR A 1 161 ? 24.89800 6.59300 54.07300 1.000 47.57413 161 THR A CA 1
ATOM 1219 C C . THR A 1 161 ? 24.65400 5.38900 53.17700 1.000 48.70584 161 THR A C 1
ATOM 1220 O O . THR A 1 161 ? 25.34700 4.37800 53.34000 1.000 48.32158 161 THR A O 1
ATOM 1224 N N . TYR A 1 162 ? 23.67700 5.46300 52.26600 1.000 46.01604 162 TYR A N 1
ATOM 1225 C CA . TYR A 1 162 ? 23.31600 4.36200 51.38000 1.000 42.29981 162 TYR A CA 1
ATOM 1226 C C . TYR A 1 162 ? 23.04200 4.94100 50.00000 1.000 44.92644 162 TYR A C 1
ATOM 1227 O O . TYR A 1 162 ? 22.21500 5.84500 49.85200 1.000 45.72127 162 TYR A O 1
ATOM 1236 N N . LEU A 1 163 ? 23.74500 4.43100 48.99800 1.000 40.62066 163 LEU A N 1
ATOM 1237 C CA . LEU A 1 163 ? 23.56600 4.87000 47.62500 1.000 42.77881 163 LEU A CA 1
ATOM 1238 C C . LEU A 1 163 ? 23.61700 3.63600 46.73900 1.000 40.77068 163 LEU A C 1
ATOM 1239 O O . LEU A 1 163 ? 24.64800 2.96000 46.68200 1.000 39.53106 163 LEU A O 1
ATOM 1244 N N . ASN A 1 164 ? 22.50600 3.33200 46.07200 1.000 37.38343 164 ASN A N 1
ATOM 1245 C CA . ASN A 1 164 ? 22.39200 2.15500 45.21200 1.000 36.81757 164 ASN A CA 1
ATOM 1246 C C . ASN A 1 164 ? 22.16800 2.61300 43.76800 1.000 36.45700 164 ASN A C 1
ATOM 1247 O O . ASN A 1 164 ? 21.11700 3.18000 43.43900 1.000 34.99104 164 ASN A O 1
ATOM 1252 N N . LEU A 1 165 ? 23.16900 2.37600 42.91900 1.000 34.71995 165 LEU A N 1
ATOM 1253 C CA . LEU A 1 165 ? 23.10800 2.65200 41.49200 1.000 34.23042 165 LEU A CA 1
ATOM 1254 C C . LEU A 1 165 ? 23.06700 1.36900 40.65800 1.000 37.35974 165 LEU A C 1
ATOM 1255 O O . LEU A 1 165 ? 23.25000 1.43100 39.43400 1.000 38.06246 165 LEU A O 1
ATOM 1260 N N . ALA A 1 166 ? 22.85800 0.21000 41.29200 1.000 35.21212 166 ALA A N 1
ATOM 1261 C CA . ALA A 1 166 ? 22.91700 -1.09500 40.62700 1.000 36.20171 166 ALA A CA 1
ATOM 1262 C C . ALA A 1 166 ? 21.81400 -1.26600 39.57000 1.000 34.27253 166 ALA A C 1
ATOM 1263 O O . ALA A 1 166 ? 20.76900 -0.61600 39.61000 1.000 32.25387 166 ALA A O 1
ATOM 1265 N N . HIS A 1 167 ? 22.04900 -2.17200 38.61800 1.000 33.47507 167 HIS A N 1
ATOM 1266 C CA . HIS A 1 167 ? 21.11300 -2.39200 37.50700 1.000 33.24609 167 HIS A CA 1
ATOM 1267 C C . HIS A 1 167 ? 20.71500 -1.10900 36.79400 1.000 36.47016 167 HIS A C 1
ATOM 1268 O O . HIS A 1 167 ? 19.53900 -0.74200 36.72300 1.000 36.69124 167 HIS A O 1
ATOM 1275 N N . ASN A 1 168 ? 21.71300 -0.46700 36.21200 1.000 38.20195 168 ASN A N 1
ATOM 1276 C CA . ASN A 1 168 ? 21.46200 0.59600 35.26300 1.000 37.70189 168 ASN A CA 1
ATOM 1277 C C . ASN A 1 168 ? 22.34700 0.33900 34.05800 1.000 39.05468 168 ASN A C 1
ATOM 1278 O O . ASN A 1 168 ? 22.84000 -0.77100 33.88300 1.000 36.10696 168 ASN A O 1
ATOM 1283 N N . GLN A 1 169 ? 22.52300 1.32100 33.19200 1.000 41.79975 169 GLN A N 1
ATOM 1284 C CA . GLN A 1 169 ? 23.43500 1.08800 32.08700 1.000 45.69758 169 GLN A CA 1
ATOM 1285 C C . GLN A 1 169 ? 24.52100 2.15400 32.08400 1.000 46.09237 169 GLN A C 1
ATOM 1286 O O . GLN A 1 169 ? 24.79600 2.78200 31.05500 1.000 46.25555 169 GLN A O 1
ATOM 1292 N N . LEU A 1 170 ? 25.11900 2.37900 33.25200 1.000 45.16857 170 LEU A N 1
ATOM 1293 C CA . LEU A 1 170 ? 26.17800 3.36600 33.37900 1.000 46.10290 170 LEU A CA 1
ATOM 1294 C C . LEU A 1 170 ? 27.43800 2.86200 32.68800 1.000 45.96341 170 LEU A C 1
ATOM 1295 O O . LEU A 1 170 ? 27.92600 1.76100 32.97800 1.000 43.27624 170 LEU A O 1
ATOM 1300 N N . GLN A 1 171 ? 27.95600 3.67000 31.76400 1.000 46.17922 171 GLN A N 1
ATOM 1301 C CA . GLN A 1 171 ? 29.18600 3.34500 31.05400 1.000 49.22169 171 GLN A CA 1
ATOM 1302 C C . GLN A 1 171 ? 30.40800 4.04000 31.63800 1.000 46.65033 171 GLN A C 1
ATOM 1303 O O . GLN A 1 171 ? 31.53200 3.59200 31.39400 1.000 45.38702 171 GLN A O 1
ATOM 1309 N N . SER A 1 172 ? 30.20500 5.09000 32.43200 1.000 47.10565 172 SER A N 1
ATOM 1310 C CA . SER A 1 172 ? 31.29900 5.81300 33.05600 1.000 48.16104 172 SER A CA 1
ATOM 1311 C C . SER A 1 172 ? 30.77500 6.54000 34.29200 1.000 47.65835 172 SER A C 1
ATOM 1312 O O . SER A 1 172 ? 29.56400 6.71300 34.47100 1.000 46.70823 172 SER A O 1
ATOM 1315 N N . LEU A 1 173 ? 31.70700 6.96500 35.14300 1.000 45.08962 173 LEU A N 1
ATOM 1316 C CA . LEU A 1 173 ? 31.36800 7.81100 36.27000 1.000 48.49529 173 LEU A CA 1
ATOM 1317 C C . LEU A 1 173 ? 32.12400 9.13400 36.14900 1.000 51.06928 173 LEU A C 1
ATOM 1318 O O . LEU A 1 173 ? 33.27100 9.15000 35.68500 1.000 51.89833 173 LEU A O 1
ATOM 1323 N N . PRO A 1 174 ? 31.49500 10.25900 36.49900 1.000 51.47986 174 PRO A N 1
ATOM 1324 C CA . PRO A 1 174 ? 32.19800 11.55400 36.44900 1.000 47.56360 174 PRO A CA 1
ATOM 1325 C C . PRO A 1 174 ? 33.36100 11.60400 37.43000 1.000 49.78755 174 PRO A C 1
ATOM 1326 O O . PRO A 1 174 ? 33.34300 10.95900 38.48300 1.000 50.54553 174 PRO A O 1
ATOM 1330 N N . GLU A 1 175 ? 34.38700 12.38000 37.07800 1.000 46.99511 175 GLU A N 1
ATOM 1331 C CA . GLU A 1 175 ? 35.50500 12.54300 37.99300 1.000 49.04535 175 GLU A CA 1
ATOM 1332 C C . GLU A 1 175 ? 34.98900 13.06800 39.32800 1.000 52.70895 175 GLU A C 1
ATOM 1333 O O . GLU A 1 175 ? 34.15900 13.97800 39.36700 1.000 50.48500 175 GLU A O 1
ATOM 1335 N N . GLY A 1 176 ? 35.43700 12.44700 40.42100 1.000 52.59841 176 GLY A N 1
ATOM 1336 C CA . GLY A 1 176 ? 35.10200 12.93300 41.75000 1.000 55.13819 176 GLY A CA 1
ATOM 1337 C C . GLY A 1 176 ? 33.64200 12.82600 42.13700 1.000 53.16427 176 GLY A C 1
ATOM 1338 O O . GLY A 1 176 ? 33.21100 13.51300 43.06800 1.000 50.48237 176 GLY A O 1
ATOM 1339 N N . VAL A 1 177 ? 32.87800 11.95000 41.47000 1.000 50.28761 177 VAL A N 1
ATOM 1340 C CA . VAL A 1 177 ? 31.43100 11.87200 41.64500 1.000 46.45294 177 VAL A CA 1
ATOM 1341 C C . VAL A 1 177 ? 31.02300 11.47100 43.06600 1.000 51.26930 177 VAL A C 1
ATOM 1342 O O . VAL A 1 177 ? 29.88400 11.72300 43.47200 1.000 51.08770 177 VAL A O 1
ATOM 1346 N N . PHE A 1 178 ? 31.92100 10.85400 43.84200 1.000 50.73766 178 PHE A N 1
ATOM 1347 C CA . PHE A 1 178 ? 31.61200 10.48700 45.22000 1.000 47.85574 178 PHE A CA 1
ATOM 1348 C C . PHE A 1 178 ? 32.44700 11.25700 46.23800 1.000 50.33761 178 PHE A C 1
ATOM 1349 O O . PHE A 1 178 ? 32.39600 10.93600 47.42800 1.000 52.42471 178 PHE A O 1
ATOM 1357 N N . ASP A 1 179 ? 33.20200 12.27100 45.80900 1.000 51.04559 179 ASP A N 1
ATOM 1358 C CA . ASP A 1 179 ? 34.21500 12.86700 46.67800 1.000 53.29323 179 ASP A CA 1
ATOM 1359 C C . ASP A 1 179 ? 33.61800 13.57700 47.89300 1.000 52.11678 179 ASP A C 1
ATOM 1360 O O . ASP A 1 179 ? 34.31000 13.71300 48.90900 1.000 52.14573 179 ASP A O 1
ATOM 1365 N N . LYS A 1 180 ? 32.35400 13.99800 47.84700 1.000 51.61145 180 LYS A N 1
ATOM 1366 C CA . LYS A 1 180 ? 31.77800 14.65100 49.01800 1.000 52.55104 180 LYS A CA 1
ATOM 1367 C C . LYS A 1 180 ? 31.04700 13.69400 49.96300 1.000 50.20602 180 LYS A C 1
ATOM 1368 O O . LYS A 1 180 ? 30.55900 14.14200 51.00200 1.000 52.29048 180 LYS A O 1
ATOM 1374 N N . LEU A 1 181 ? 30.97200 12.39500 49.66100 1.000 54.20913 181 LEU A N 1
ATOM 1375 C CA . LEU A 1 181 ? 30.12400 11.46900 50.42700 1.000 50.34551 181 LEU A CA 1
ATOM 1376 C C . LEU A 1 181 ? 30.89500 10.76200 51.55700 1.000 52.91950 181 LEU A C 1
ATOM 1377 O O . LEU A 1 181 ? 30.87800 9.54300 51.69700 1.000 53.75908 181 LEU A O 1
ATOM 1382 N N . THR A 1 182 ? 31.50800 11.56900 52.43400 1.000 54.14070 182 THR A N 1
ATOM 1383 C CA . THR A 1 182 ? 32.40900 11.09700 53.49400 1.000 57.06737 182 THR A CA 1
ATOM 1384 C C . THR A 1 182 ? 31.71000 10.26200 54.56500 1.000 54.59602 182 THR A C 1
ATOM 1385 O O . THR A 1 182 ? 32.39100 9.67700 55.41600 1.000 54.43284 182 THR A O 1
ATOM 1389 N N . GLN A 1 183 ? 30.38300 10.24800 54.59200 1.000 54.59865 183 GLN A N 1
ATOM 1390 C CA . GLN A 1 183 ? 29.63900 9.45200 55.55200 1.000 54.02227 183 GLN A CA 1
ATOM 1391 C C . GLN A 1 183 ? 29.06700 8.18600 54.93300 1.000 52.39049 183 GLN A C 1
ATOM 1392 O O . GLN A 1 183 ? 28.43800 7.39300 55.64200 1.000 51.10350 183 GLN A O 1
ATOM 1398 N N . LEU A 1 184 ? 29.26800 7.98400 53.63200 1.000 50.59291 184 LEU A N 1
ATOM 1399 C CA . LEU A 1 184 ? 28.65600 6.85900 52.94400 1.000 49.01904 184 LEU A CA 1
ATOM 1400 C C . LEU A 1 184 ? 29.22700 5.55600 53.47700 1.000 51.26141 184 LEU A C 1
ATOM 1401 O O . LEU A 1 184 ? 30.45000 5.38800 53.54400 1.000 51.33773 184 LEU A O 1
ATOM 1406 N N . LYS A 1 185 ? 28.32800 4.64100 53.85900 1.000 48.92429 185 LYS A N 1
ATOM 1407 C CA . LYS A 1 185 ? 28.68300 3.31300 54.34600 1.000 49.99020 185 LYS A CA 1
ATOM 1408 C C . LYS A 1 185 ? 28.47900 2.21700 53.31300 1.000 47.87416 185 LYS A C 1
ATOM 1409 O O . LYS A 1 185 ? 29.07000 1.14100 53.45000 1.000 47.62939 185 LYS A O 1
ATOM 1415 N N . ASP A 1 186 ? 27.64000 2.45300 52.30500 1.000 46.37135 186 ASP A N 1
ATOM 1416 C CA . ASP A 1 186 ? 27.08000 1.38000 51.48500 1.000 46.91089 186 ASP A CA 1
ATOM 1417 C C . ASP A 1 186 ? 26.89000 1.91300 50.06900 1.000 45.88971 186 ASP A C 1
ATOM 1418 O O . ASP A 1 186 ? 26.01300 2.75200 49.83500 1.000 46.73718 186 ASP A O 1
ATOM 1423 N N . LEU A 1 187 ? 27.70600 1.43100 49.12800 1.000 44.08950 187 LEU A N 1
ATOM 1424 C CA . LEU A 1 187 ? 27.67100 1.88000 47.73800 1.000 41.46813 187 LEU A CA 1
ATOM 1425 C C . LEU A 1 187 ? 27.52700 0.66500 46.82600 1.000 43.74998 187 LEU A C 1
ATOM 1426 O O . LEU A 1 187 ? 28.38000 -0.23000 46.84000 1.000 39.30208 187 LEU A O 1
ATOM 1431 N N . ARG A 1 188 ? 26.45600 0.64100 46.02800 1.000 40.63908 188 ARG A N 1
ATOM 1432 C CA . ARG A 1 188 ? 26.16400 -0.45300 45.11500 1.000 37.99929 188 ARG A CA 1
ATOM 1433 C C . ARG A 1 188 ? 26.27900 0.02200 43.67200 1.000 38.31775 188 ARG A C 1
ATOM 1434 O O . ARG A 1 188 ? 25.55700 0.93300 43.24700 1.000 38.82571 188 ARG A O 1
ATOM 1442 N N . LEU A 1 189 ? 27.20400 -0.58300 42.93400 1.000 35.07526 189 LEU A N 1
ATOM 1443 C CA . LEU A 1 189 ? 27.41100 -0.27100 41.52700 1.000 38.43092 189 LEU A CA 1
ATOM 1444 C C . LEU A 1 189 ? 27.27900 -1.50900 40.64900 1.000 39.25471 189 LEU A C 1
ATOM 1445 O O . LEU A 1 189 ? 27.66900 -1.47000 39.46900 1.000 41.36812 189 LEU A O 1
ATOM 1450 N N . TYR A 1 190 ? 26.75100 -2.60500 41.19300 1.000 35.22264 190 TYR A N 1
ATOM 1451 C CA . TYR A 1 190 ? 26.74900 -3.87300 40.48100 1.000 36.33330 190 TYR A CA 1
ATOM 1452 C C . TYR A 1 190 ? 25.78800 -3.82800 39.29700 1.000 37.40448 190 TYR A C 1
ATOM 1453 O O . TYR A 1 190 ? 24.84600 -3.02800 39.25300 1.000 37.41238 190 TYR A O 1
ATOM 1462 N N . GLN A 1 191 ? 26.08100 -4.65000 38.29400 1.000 39.14943 191 GLN A N 1
ATOM 1463 C CA . GLN A 1 191 ? 25.23500 -4.75200 37.10500 1.000 38.82044 191 GLN A CA 1
ATOM 1464 C C . GLN A 1 191 ? 25.10100 -3.39400 36.40200 1.000 39.90742 191 GLN A C 1
ATOM 1465 O O . GLN A 1 191 ? 24.01500 -2.81600 36.27800 1.000 37.91507 191 GLN A O 1
ATOM 1471 N N . ASN A 1 192 ? 26.24200 -2.88900 35.94200 1.000 39.78898 192 ASN A N 1
ATOM 1472 C CA . ASN A 1 192 ? 26.25900 -1.73500 35.05400 1.000 42.62880 192 ASN A CA 1
ATOM 1473 C C . ASN A 1 192 ? 27.16700 -2.05300 33.87800 1.000 44.48165 192 ASN A C 1
ATOM 1474 O O . ASN A 1 192 ? 27.60100 -3.19600 33.71600 1.000 41.85765 192 ASN A O 1
ATOM 1479 N N . GLN A 1 193 ? 27.45400 -1.06400 33.04300 1.000 45.91340 193 GLN A N 1
ATOM 1480 C CA . GLN A 1 193 ? 28.32200 -1.26500 31.89100 1.000 45.27648 193 GLN A CA 1
ATOM 1481 C C . GLN A 1 193 ? 29.66300 -0.55900 32.07100 1.000 45.11067 193 GLN A C 1
ATOM 1482 O O . GLN A 1 193 ? 30.25700 -0.08300 31.09900 1.000 46.62664 193 GLN A O 1
ATOM 1488 N N . LEU A 1 194 ? 30.14800 -0.46200 33.30700 1.000 43.61839 194 LEU A N 1
ATOM 1489 C CA . LEU A 1 194 ? 31.40200 0.24100 33.53400 1.000 44.25004 194 LEU A CA 1
ATOM 1490 C C . LEU A 1 194 ? 32.57100 -0.56600 32.97800 1.000 49.09010 194 LEU A C 1
ATOM 1491 O O . LEU A 1 194 ? 32.72500 -1.75700 33.28700 1.000 47.17145 194 LEU A O 1
ATOM 1496 N N . LYS A 1 195 ? 33.37300 0.07800 32.11800 1.000 49.49541 195 LYS A N 1
ATOM 1497 C CA . LYS A 1 195 ? 34.67200 -0.46400 31.73400 1.000 49.15853 195 LYS A CA 1
ATOM 1498 C C . LYS A 1 195 ? 35.77000 -0.05300 32.70600 1.000 53.82487 195 LYS A C 1
ATOM 1499 O O . LYS A 1 195 ? 36.73800 -0.80100 32.89300 1.000 55.55403 195 LYS A O 1
ATOM 1501 N N . SER A 1 196 ? 35.63000 1.09900 33.35100 1.000 52.94056 196 SER A N 1
ATOM 1502 C CA . SER A 1 196 ? 36.58100 1.53900 34.36300 1.000 51.42459 196 SER A CA 1
ATOM 1503 C C . SER A 1 196 ? 35.92700 2.66200 35.15900 1.000 52.18520 196 SER A C 1
ATOM 1504 O O . SER A 1 196 ? 34.81600 3.10700 34.85100 1.000 51.11402 196 SER A O 1
ATOM 1507 N N . VAL A 1 197 ? 36.63900 3.11400 36.18600 1.000 49.32433 197 VAL A N 1
ATOM 1508 C CA . VAL A 1 197 ? 36.23700 4.25000 37.01200 1.000 52.60631 197 VAL A CA 1
ATOM 1509 C C . VAL A 1 197 ? 37.43100 5.19100 37.11900 1.000 55.00923 197 VAL A C 1
ATOM 1510 O O . VAL A 1 197 ? 38.58600 4.77500 36.94000 1.000 57.78061 197 VAL A O 1
ATOM 1514 N N . PRO A 1 198 ? 37.18100 6.47300 37.38000 1.000 52.48524 198 PRO A N 1
ATOM 1515 C CA . PRO A 1 198 ? 38.29500 7.42500 37.48000 1.000 51.85885 198 PRO A CA 1
ATOM 1516 C C . PRO A 1 198 ? 39.20300 7.12500 38.66900 1.000 56.43835 198 PRO A C 1
ATOM 1517 O O . PRO A 1 198 ? 38.78300 6.56300 39.68700 1.000 53.25112 198 PRO A O 1
ATOM 1521 N N . ASP A 1 199 ? 40.47800 7.48900 38.50500 1.000 55.16977 199 ASP A N 1
ATOM 1522 C CA . ASP A 1 199 ? 41.48500 7.25300 39.53000 1.000 57.19896 199 ASP A CA 1
ATOM 1523 C C . ASP A 1 199 ? 41.02500 7.81900 40.85800 1.000 55.05923 199 ASP A C 1
ATOM 1524 O O . ASP A 1 199 ? 40.61300 8.97700 40.93300 1.000 53.74855 199 ASP A O 1
ATOM 1529 N N . GLY A 1 200 ? 41.12200 7.00400 41.90700 1.000 56.30149 200 GLY A N 1
ATOM 1530 C CA . GLY A 1 200 ? 40.79200 7.45500 43.25000 1.000 52.54314 200 GLY A CA 1
ATOM 1531 C C . GLY A 1 200 ? 39.33100 7.78500 43.46600 1.000 52.90108 200 GLY A C 1
ATOM 1532 O O . GLY A 1 200 ? 39.01200 8.54300 44.38100 1.000 53.38008 200 GLY A O 1
ATOM 1533 N N . VAL A 1 201 ? 38.42400 7.19300 42.68000 1.000 54.00911 201 VAL A N 1
ATOM 1534 C CA . VAL A 1 201 ? 37.01000 7.55200 42.77800 1.000 50.53501 201 VAL A CA 1
ATOM 1535 C C . VAL A 1 201 ? 36.45000 7.26400 44.16900 1.000 50.30077 201 VAL A C 1
ATOM 1536 O O . VAL A 1 201 ? 35.60700 8.01800 44.66900 1.000 51.94307 201 VAL A O 1
ATOM 1540 N N . PHE A 1 202 ? 36.90500 6.18800 44.81700 1.000 50.18496 202 PHE A N 1
ATOM 1541 C CA . PHE A 1 202 ? 36.47700 5.83700 46.16300 1.000 48.28737 202 PHE A CA 1
ATOM 1542 C C . PHE A 1 202 ? 37.43400 6.33300 47.23200 1.000 51.40616 202 PHE A C 1
ATOM 1543 O O . PHE A 1 202 ? 37.25500 5.99900 48.41200 1.000 53.51957 202 PHE A O 1
ATOM 1551 N N . ASP A 1 203 ? 38.45500 7.10200 46.85700 1.000 49.33749 203 ASP A N 1
ATOM 1552 C CA . ASP A 1 203 ? 39.51200 7.41800 47.81600 1.000 53.98016 203 ASP A CA 1
ATOM 1553 C C . ASP A 1 203 ? 38.99700 8.20500 49.02000 1.000 51.11402 203 ASP A C 1
ATOM 1554 O O . ASP A 1 203 ? 39.50800 8.02800 50.12700 1.000 55.25926 203 ASP A O 1
ATOM 1559 N N . ARG A 1 204 ? 37.99700 9.06900 48.84600 1.000 51.30089 204 ARG A N 1
ATOM 1560 C CA . ARG A 1 204 ? 37.56400 9.93000 49.94600 1.000 54.59076 204 ARG A CA 1
ATOM 1561 C C . ARG A 1 204 ? 36.39400 9.34700 50.75500 1.000 56.11199 204 ARG A C 1
ATOM 1562 O O . ARG A 1 204 ? 35.87400 10.03600 51.64200 1.000 57.29634 204 ARG A O 1
ATOM 1564 N N . LEU A 1 205 ? 35.98400 8.10000 50.48200 1.000 54.61971 205 LEU A N 1
ATOM 1565 C CA . LEU A 1 205 ? 34.87200 7.44600 51.18900 1.000 54.66445 205 LEU A CA 1
ATOM 1566 C C . LEU A 1 205 ? 35.38500 6.71500 52.43400 1.000 56.78049 205 LEU A C 1
ATOM 1567 O O . LEU A 1 205 ? 35.35300 5.48600 52.54000 1.000 56.98841 205 LEU A O 1
ATOM 1572 N N . THR A 1 206 ? 35.83200 7.50200 53.41600 1.000 57.39372 206 THR A N 1
ATOM 1573 C CA . THR A 1 206 ? 36.47200 6.92500 54.60000 1.000 58.12013 206 THR A CA 1
ATOM 1574 C C . THR A 1 206 ? 35.49700 6.21100 55.54500 1.000 56.83050 206 THR A C 1
ATOM 1575 O O . THR A 1 206 ? 35.94300 5.65300 56.55800 1.000 56.31728 206 THR A O 1
ATOM 1579 N N . SER A 1 207 ? 34.19500 6.21300 55.26200 1.000 56.78839 207 SER A N 1
ATOM 1580 C CA . SER A 1 207 ? 33.23200 5.47700 56.07100 1.000 54.29335 207 SER A CA 1
ATOM 1581 C C . SER A 1 207 ? 32.67900 4.24800 55.35700 1.000 53.65907 207 SER A C 1
ATOM 1582 O O . SER A 1 207 ? 31.87000 3.52400 55.94700 1.000 52.31943 207 SER A O 1
ATOM 1585 N N . LEU A 1 208 ? 33.11200 3.97700 54.12000 1.000 52.42734 208 LEU A N 1
ATOM 1586 C CA . LEU A 1 208 ? 32.56400 2.86300 53.35300 1.000 51.57724 208 LEU A CA 1
ATOM 1587 C C . LEU A 1 208 ? 32.79600 1.53000 54.06000 1.000 51.86675 208 LEU A C 1
ATOM 1588 O O . LEU A 1 208 ? 33.91800 1.20100 54.45300 1.000 53.89594 208 LEU A O 1
ATOM 1593 N N . GLN A 1 209 ? 31.72100 0.76500 54.21000 1.000 50.39552 209 GLN A N 1
ATOM 1594 C CA . GLN A 1 209 ? 31.70500 -0.55600 54.82200 1.000 47.41621 209 GLN A CA 1
ATOM 1595 C C . GLN A 1 209 ? 31.43000 -1.66200 53.82000 1.000 47.96628 209 GLN A C 1
ATOM 1596 O O . GLN A 1 209 ? 31.91200 -2.78000 53.99700 1.000 51.20614 209 GLN A O 1
ATOM 1602 N N . TYR A 1 210 ? 30.63700 -1.38100 52.78900 1.000 45.44755 210 TYR A N 1
ATOM 1603 C CA . TYR A 1 210 ? 30.24600 -2.37000 51.79400 1.000 46.66875 210 TYR A CA 1
ATOM 1604 C C . TYR A 1 210 ? 30.22500 -1.72100 50.41900 1.000 45.47124 210 TYR A C 1
ATOM 1605 O O . TYR A 1 210 ? 29.67200 -0.63100 50.25300 1.000 42.49194 210 TYR A O 1
ATOM 1614 N N . ILE A 1 211 ? 30.81200 -2.39300 49.43900 1.000 42.81829 211 ILE A N 1
ATOM 1615 C CA . ILE A 1 211 ? 30.73500 -1.96300 48.05200 1.000 40.10744 211 ILE A CA 1
ATOM 1616 C C . ILE A 1 211 ? 30.48500 -3.18900 47.18000 1.000 40.92070 211 ILE A C 1
ATOM 1617 O O . ILE A 1 211 ? 30.98100 -4.28500 47.47100 1.000 40.85227 211 ILE A O 1
ATOM 1622 N N . TRP A 1 212 ? 29.66500 -3.01500 46.13800 1.000 41.68131 212 TRP A N 1
ATOM 1623 C CA . TRP A 1 212 ? 29.34600 -4.06400 45.16800 1.000 38.83624 212 TRP A CA 1
ATOM 1624 C C . TRP A 1 212 ? 29.81000 -3.60900 43.79200 1.000 39.93637 212 TRP A C 1
ATOM 1625 O O . TRP A 1 212 ? 29.30600 -2.61300 43.26300 1.000 40.01532 212 TRP A O 1
ATOM 1636 N N . LEU A 1 213 ? 30.76600 -4.33900 43.21500 1.000 40.29957 213 LEU A N 1
ATOM 1637 C CA . LEU A 1 213 ? 31.39600 -3.96700 41.95400 1.000 37.62556 213 LEU A CA 1
ATOM 1638 C C . LEU A 1 213 ? 31.19900 -5.01700 40.86400 1.000 43.38152 213 LEU A C 1
ATOM 1639 O O . LEU A 1 213 ? 31.59300 -4.77700 39.71100 1.000 44.16319 213 LEU A O 1
ATOM 1644 N N . HIS A 1 214 ? 30.57100 -6.15600 41.18600 1.000 40.07059 214 HIS A N 1
ATOM 1645 C CA . HIS A 1 214 ? 30.47600 -7.28200 40.26900 1.000 41.25758 214 HIS A CA 1
ATOM 1646 C C . HIS A 1 214 ? 29.52100 -6.98100 39.10800 1.000 42.31823 214 HIS A C 1
ATOM 1647 O O . HIS A 1 214 ? 28.73100 -6.02800 39.12900 1.000 39.54948 214 HIS A O 1
ATOM 1654 N N . ASP A 1 215 ? 29.62600 -7.82000 38.07300 1.000 41.11282 215 ASP A N 1
ATOM 1655 C CA . ASP A 1 215 ? 28.79500 -7.73200 36.87000 1.000 42.76039 215 ASP A CA 1
ATOM 1656 C C . ASP A 1 215 ? 28.95600 -6.38500 36.16200 1.000 42.25243 215 ASP A C 1
ATOM 1657 O O . ASP A 1 215 ? 27.98800 -5.72000 35.78000 1.000 41.63131 215 ASP A O 1
ATOM 1662 N N . ASN A 1 216 ? 30.21300 -5.99100 35.98800 1.000 41.91818 216 ASN A N 1
ATOM 1663 C CA . ASN A 1 216 ? 30.63000 -4.85200 35.19800 1.000 42.86303 216 ASN A CA 1
ATOM 1664 C C . ASN A 1 216 ? 31.73600 -5.33900 34.28000 1.000 44.55271 216 ASN A C 1
ATOM 1665 O O . ASN A 1 216 ? 32.56200 -6.16600 34.70000 1.000 44.80274 216 ASN A O 1
ATOM 1670 N N . PRO A 1 217 ? 31.78100 -4.85200 33.03400 1.000 43.75525 217 PRO A N 1
ATOM 1671 C CA . PRO A 1 217 ? 32.81400 -5.26000 32.06300 1.000 47.76099 217 PRO A CA 1
ATOM 1672 C C . PRO A 1 217 ? 34.13400 -4.52000 32.25700 1.000 49.91388 217 PRO A C 1
ATOM 1673 O O . PRO A 1 217 ? 34.58700 -3.76500 31.39300 1.000 50.29287 217 PRO A O 1
ATOM 1677 N N . TRP A 1 218 ? 34.77000 -4.75300 33.40000 1.000 46.11342 218 TRP A N 1
ATOM 1678 C CA . TRP A 1 218 ? 36.04800 -4.12600 33.69200 1.000 48.54003 218 TRP A CA 1
ATOM 1679 C C . TRP A 1 218 ? 37.09200 -4.48200 32.63500 1.000 54.73551 218 TRP A C 1
ATOM 1680 O O . TRP A 1 218 ? 37.26200 -5.65100 32.27900 1.000 56.82260 218 TRP A O 1
ATOM 1691 N N . ASP A 1 219 ? 37.79300 -3.46800 32.13800 1.000 59.40449 219 ASP A N 1
ATOM 1692 C CA . ASP A 1 219 ? 38.80500 -3.62600 31.10200 1.000 63.61289 219 ASP A CA 1
ATOM 1693 C C . ASP A 1 219 ? 40.17800 -3.51800 31.75500 1.000 69.04249 219 ASP A C 1
ATOM 1694 O O . ASP A 1 219 ? 40.54400 -2.45200 32.26400 1.000 71.27697 219 ASP A O 1
ATOM 1699 N N . CYS A 1 220 ? 40.93600 -4.61800 31.73400 1.000 70.07419 220 CYS A N 1
ATOM 1700 C CA . CYS A 1 220 ? 42.20500 -4.66400 32.45600 1.000 72.90611 220 CYS A CA 1
ATOM 1701 C C . CYS A 1 220 ? 43.25600 -3.71700 31.88900 1.000 76.07228 220 CYS A C 1
ATOM 1702 O O . CYS A 1 220 ? 44.25800 -3.45400 32.56700 1.000 76.69077 220 CYS A O 1
ATOM 1705 N N . THR A 1 221 ? 43.07900 -3.22600 30.66200 1.000 77.57246 221 THR A N 1
ATOM 1706 C CA . THR A 1 221 ? 44.02600 -2.27400 30.09500 1.000 79.30425 221 THR A CA 1
ATOM 1707 C C . THR A 1 221 ? 43.55100 -0.82500 30.17500 1.000 82.20196 221 THR A C 1
ATOM 1708 O O . THR A 1 221 ? 44.38400 0.09000 30.12200 1.000 81.67295 221 THR A O 1
ATOM 1712 N N . CYS A 1 222 ? 42.25100 -0.61100 30.35400 1.000 89.05541 222 CYS A N 1
ATOM 1713 C CA . CYS A 1 222 ? 41.67400 0.72300 30.32600 1.000 88.42113 222 CYS A CA 1
ATOM 1714 C C . CYS A 1 222 ? 42.26600 1.57400 31.44600 1.000 91.13987 222 CYS A C 1
ATOM 1715 O O . CYS A 1 222 ? 42.56700 1.05000 32.52700 1.000 90.68193 222 CYS A O 1
ATOM 1718 N N . PRO A 1 223 ? 42.47600 2.87600 31.21500 1.000 97.32746 223 PRO A N 1
ATOM 1719 C CA . PRO A 1 223 ? 43.09200 3.72200 32.24900 1.000 96.25628 223 PRO A CA 1
ATOM 1720 C C . PRO A 1 223 ? 42.27000 3.76300 33.53400 1.000 92.14789 223 PRO A C 1
ATOM 1721 O O . PRO A 1 223 ? 41.03900 3.84500 33.51100 1.000 90.42400 223 PRO A O 1
ATOM 1725 N N . GLY A 1 224 ? 42.97300 3.72500 34.66500 1.000 82.14143 224 GLY A N 1
ATOM 1726 C CA . GLY A 1 224 ? 42.33900 3.76600 35.96200 1.000 82.84151 224 GLY A CA 1
ATOM 1727 C C . GLY A 1 224 ? 42.05200 2.41400 36.57800 1.000 84.55487 224 GLY A C 1
ATOM 1728 O O . GLY A 1 224 ? 41.72500 2.35700 37.77200 1.000 84.76279 224 GLY A O 1
ATOM 1729 N N . ILE A 1 225 ? 42.17200 1.32500 35.80700 1.000 75.48273 225 ILE A N 1
ATOM 1730 C CA . ILE A 1 225 ? 41.95000 -0.01000 36.35300 1.000 70.79270 225 ILE A CA 1
ATOM 1731 C C . ILE A 1 225 ? 43.05700 -0.39600 37.33000 1.000 65.16571 225 ILE A C 1
ATOM 1732 O O . ILE A 1 225 ? 42.82600 -1.20200 38.24100 1.000 61.11259 225 ILE A O 1
ATOM 1737 N N . ARG A 1 226 ? 44.27200 0.14700 37.15900 1.000 64.20770 226 ARG A N 1
ATOM 1738 C CA . ARG A 1 226 ? 45.34700 -0.15600 38.10100 1.000 62.59435 226 ARG A CA 1
ATOM 1739 C C . ARG A 1 226 ? 45.05600 0.43600 39.47600 1.000 61.12575 226 ARG A C 1
ATOM 1740 O O . ARG A 1 226 ? 45.32400 -0.20100 40.50200 1.000 59.52819 226 ARG A O 1
ATOM 1742 N N . ASN A 1 227 ? 44.51600 1.65700 39.51900 1.000 59.92561 227 ASN A N 1
ATOM 1743 C CA . ASN A 1 227 ? 44.14100 2.24000 40.80300 1.000 60.47304 227 ASN A CA 1
ATOM 1744 C C . ASN A 1 227 ? 43.02100 1.44800 41.45500 1.000 56.99368 227 ASN A C 1
ATOM 1745 O O . ASN A 1 227 ? 43.05000 1.19400 42.66900 1.000 51.72725 227 ASN A O 1
ATOM 1750 N N . LEU A 1 228 ? 42.01300 1.07500 40.65900 1.000 57.19107 228 LEU A N 1
ATOM 1751 C CA . LEU A 1 228 ? 40.93400 0.22800 41.14600 1.000 55.45928 228 LEU A CA 1
ATOM 1752 C C . LEU A 1 228 ? 41.48400 -1.07100 41.72000 1.000 54.38020 228 LEU A C 1
ATOM 1753 O O . LEU A 1 228 ? 41.06000 -1.50800 42.79800 1.000 52.80896 228 LEU A O 1
ATOM 1758 N N . SER A 1 229 ? 42.45400 -1.68500 41.02700 1.000 54.30125 229 SER A N 1
ATOM 1759 C CA . SER A 1 229 ? 43.05700 -2.91900 41.52200 1.000 53.79329 229 SER A CA 1
ATOM 1760 C C . SER A 1 229 ? 43.80600 -2.68900 42.83000 1.000 56.15147 229 SER A C 1
ATOM 1761 O O . SER A 1 229 ? 43.70700 -3.49800 43.76300 1.000 53.13795 229 SER A O 1
ATOM 1764 N N . GLU A 1 230 ? 44.57200 -1.59500 42.91200 1.000 53.96700 230 GLU A N 1
ATOM 1765 C CA . GLU A 1 230 ? 45.24500 -1.26700 44.16100 1.000 54.11701 230 GLU A CA 1
ATOM 1766 C C . GLU A 1 230 ? 44.23100 -0.94500 45.25600 1.000 54.55917 230 GLU A C 1
ATOM 1767 O O . GLU A 1 230 ? 44.39300 -1.37600 46.40800 1.000 52.23521 230 GLU A O 1
ATOM 1769 N N . TRP A 1 231 ? 43.16500 -0.20400 44.91800 1.000 52.82212 231 TRP A N 1
ATOM 1770 C CA . TRP A 1 231 ? 42.14200 0.08900 45.92000 1.000 51.98518 231 TRP A CA 1
ATOM 1771 C C . TRP A 1 231 ? 41.51400 -1.20300 46.44300 1.000 51.60882 231 TRP A C 1
ATOM 1772 O O . TRP A 1 231 ? 41.37400 -1.39300 47.66100 1.000 51.08770 231 TRP A O 1
ATOM 1783 N N . ILE A 1 232 ? 41.17300 -2.12600 45.53800 1.000 49.82966 232 ILE A N 1
ATOM 1784 C CA . ILE A 1 232 ? 40.56300 -3.38300 45.96300 1.000 51.94044 232 ILE A CA 1
ATOM 1785 C C . ILE A 1 232 ? 41.52100 -4.17800 46.85200 1.000 54.60128 232 ILE A C 1
ATOM 1786 O O . ILE A 1 232 ? 41.11700 -4.72800 47.88800 1.000 50.29814 232 ILE A O 1
ATOM 1791 N N . ASN A 1 233 ? 42.80800 -4.22200 46.48400 1.000 52.86686 233 ASN A N 1
ATOM 1792 C CA . ASN A 1 233 ? 43.77900 -4.97700 47.27300 1.000 52.95372 233 ASN A CA 1
ATOM 1793 C C . ASN A 1 233 ? 43.93800 -4.39700 48.68000 1.000 52.93003 233 ASN A C 1
ATOM 1794 O O . ASN A 1 233 ? 44.17900 -5.14300 49.64200 1.000 49.49014 233 ASN A O 1
ATOM 1799 N N . LYS A 1 234 ? 43.80200 -3.06900 48.82100 1.000 54.05385 234 LYS A N 1
ATOM 1800 C CA . LYS A 1 234 ? 43.92400 -2.41100 50.12100 1.000 48.76374 234 LYS A CA 1
ATOM 1801 C C . LYS A 1 234 ? 42.62800 -2.47400 50.92800 1.000 49.92704 234 LYS A C 1
ATOM 1802 O O . LYS A 1 234 ? 42.66900 -2.39700 52.15700 1.000 49.23485 234 LYS A O 1
ATOM 1804 N N . HIS A 1 235 ? 41.47600 -2.61100 50.26700 1.000 51.11929 235 HIS A N 1
ATOM 1805 C CA . HIS A 1 235 ? 40.16600 -2.63100 50.92000 1.000 49.45593 235 HIS A CA 1
ATOM 1806 C C . HIS A 1 235 ? 39.39200 -3.91300 50.60200 1.000 48.75848 235 HIS A C 1
ATOM 1807 O O . HIS A 1 235 ? 38.18900 -3.87300 50.34400 1.000 46.79772 235 HIS A O 1
ATOM 1814 N N . SER A 1 236 ? 40.06800 -5.07000 50.64200 1.000 48.89534 236 SER A N 1
ATOM 1815 C CA . SER A 1 236 ? 39.46900 -6.30500 50.12900 1.000 47.80310 236 SER A CA 1
ATOM 1816 C C . SER A 1 236 ? 38.19500 -6.68200 50.87600 1.000 46.66086 236 SER A C 1
ATOM 1817 O O . SER A 1 236 ? 37.25400 -7.19800 50.26300 1.000 45.55020 236 SER A O 1
ATOM 1820 N N . GLY A 1 237 ? 38.14100 -6.42300 52.18800 1.000 45.03172 237 GLY A N 1
ATOM 1821 C CA . GLY A 1 237 ? 36.98500 -6.78000 52.99400 1.000 46.58716 237 GLY A CA 1
ATOM 1822 C C . GLY A 1 237 ? 35.73600 -5.97100 52.70700 1.000 45.43439 237 GLY A C 1
ATOM 1823 O O . GLY A 1 237 ? 34.63200 -6.43000 53.01300 1.000 45.62389 237 GLY A O 1
ATOM 1824 N N . VAL A 1 238 ? 35.88600 -4.78000 52.12300 1.000 46.96879 238 VAL A N 1
ATOM 1825 C CA . VAL A 1 238 ? 34.73100 -3.96300 51.74700 1.000 45.92130 238 VAL A CA 1
ATOM 1826 C C . VAL A 1 238 ? 33.92500 -4.59800 50.60500 1.000 43.20255 238 VAL A C 1
ATOM 1827 O O . VAL A 1 238 ? 32.71200 -4.37600 50.50900 1.000 42.86830 238 VAL A O 1
ATOM 1831 N N . VAL A 1 239 ? 34.56600 -5.37900 49.73000 1.000 42.42877 239 VAL A N 1
ATOM 1832 C CA . VAL A 1 239 ? 33.97300 -5.77100 48.44600 1.000 42.87619 239 VAL A CA 1
ATOM 1833 C C . VAL A 1 239 ? 33.09200 -7.00400 48.61800 1.000 45.39492 239 VAL A C 1
ATOM 1834 O O . VAL A 1 239 ? 33.56600 -8.06800 49.03700 1.000 46.68191 239 VAL A O 1
ATOM 1838 N N . ARG A 1 240 ? 31.82200 -6.88900 48.23300 1.000 41.91029 240 ARG A N 1
ATOM 1839 C CA . ARG A 1 240 ? 30.83700 -7.93300 48.47600 1.000 40.22061 240 ARG A CA 1
ATOM 1840 C C . ARG A 1 240 ? 30.32200 -8.50200 47.16600 1.000 41.92345 240 ARG A C 1
ATOM 1841 O O . ARG A 1 240 ? 30.27300 -7.80300 46.15000 1.000 44.39480 240 ARG A O 1
ATOM 1849 N N . ASN A 1 241 ? 29.93000 -9.77900 47.19300 1.000 43.00252 241 ASN A N 1
ATOM 1850 C CA . ASN A 1 241 ? 29.28900 -10.41600 46.05300 1.000 41.44707 241 ASN A CA 1
ATOM 1851 C C . ASN A 1 241 ? 27.77000 -10.41200 46.25500 1.000 42.00240 241 ASN A C 1
ATOM 1852 O O . ASN A 1 241 ? 27.25600 -9.92500 47.26900 1.000 40.55223 241 ASN A O 1
ATOM 1857 N N . SER A 1 242 ? 27.04000 -10.95400 45.27200 1.000 39.98111 242 SER A N 1
ATOM 1858 C CA . SER A 1 242 ? 25.57700 -10.92300 45.33600 1.000 43.35257 242 SER A CA 1
ATOM 1859 C C . SER A 1 242 ? 25.01900 -11.70600 46.52500 1.000 46.43978 242 SER A C 1
ATOM 1860 O O . SER A 1 242 ? 23.92100 -11.39700 47.00300 1.000 46.98458 242 SER A O 1
ATOM 1863 N N . ALA A 1 243 ? 25.74800 -12.71000 47.01900 1.000 44.12634 243 ALA A N 1
ATOM 1864 C CA . ALA A 1 243 ? 25.28300 -13.42900 48.19700 1.000 44.60272 243 ALA A CA 1
ATOM 1865 C C . ALA A 1 243 ? 25.49100 -12.63600 49.47400 1.000 46.38451 243 ALA A C 1
ATOM 1866 O O . ALA A 1 243 ? 24.99700 -13.04700 50.53300 1.000 51.75357 243 ALA A O 1
ATOM 1868 N N . GLY A 1 244 ? 26.21100 -11.52700 49.41600 1.000 43.60786 244 GLY A N 1
ATOM 1869 C CA . GLY A 1 244 ? 26.45200 -10.72500 50.60100 1.000 44.58429 244 GLY A CA 1
ATOM 1870 C C . GLY A 1 244 ? 27.77700 -10.97600 51.29300 1.000 45.86866 244 GLY A C 1
ATOM 1871 O O . GLY A 1 244 ? 28.07200 -10.30900 52.29400 1.000 49.01114 244 GLY A O 1
ATOM 1872 N N . SER A 1 245 ? 28.59300 -11.88800 50.78200 1.000 44.86591 245 SER A N 1
ATOM 1873 C CA . SER A 1 245 ? 29.85200 -12.24100 51.42100 1.000 48.22157 245 SER A CA 1
ATOM 1874 C C . SER A 1 245 ? 31.00200 -11.40400 50.87800 1.000 45.50282 245 SER A C 1
ATOM 1875 O O . SER A 1 245 ? 30.99000 -10.96700 49.72700 1.000 41.38654 245 SER A O 1
ATOM 1878 N N . VAL A 1 246 ? 32.00600 -11.19800 51.73000 1.000 45.32386 246 VAL A N 1
ATOM 1879 C CA . VAL A 1 246 ? 33.29000 -10.69000 51.27600 1.000 44.50534 246 VAL A CA 1
ATOM 1880 C C . VAL A 1 246 ? 33.75200 -11.48400 50.05800 1.000 45.07646 246 VAL A C 1
ATOM 1881 O O . VAL A 1 246 ? 33.84700 -12.71600 50.09800 1.000 48.23736 246 VAL A O 1
ATOM 1885 N N . ALA A 1 247 ? 34.02700 -10.77700 48.95800 1.000 46.04763 247 ALA A N 1
ATOM 1886 C CA . ALA A 1 247 ? 34.48900 -11.38700 47.71100 1.000 45.81076 247 ALA A CA 1
ATOM 1887 C C . ALA A 1 247 ? 35.26600 -10.36100 46.90100 1.000 44.81590 247 ALA A C 1
ATOM 1888 O O . ALA A 1 247 ? 34.73900 -9.83500 45.90900 1.000 44.38427 247 ALA A O 1
ATOM 1890 N N . PRO A 1 248 ? 36.50200 -10.03600 47.29000 1.000 44.53955 248 PRO A N 1
ATOM 1891 C CA . PRO A 1 248 ? 37.26700 -9.03300 46.52500 1.000 44.79221 248 PRO A CA 1
ATOM 1892 C C . PRO A 1 248 ? 37.52300 -9.45500 45.08900 1.000 46.18185 248 PRO A C 1
ATOM 1893 O O . PRO A 1 248 ? 37.74800 -8.58600 44.24100 1.000 46.35556 248 PRO A O 1
ATOM 1897 N N . ASP A 1 249 ? 37.46100 -10.75500 44.78100 1.000 45.34228 249 ASP A N 1
ATOM 1898 C CA . ASP A 1 249 ? 37.58500 -11.24200 43.41500 1.000 41.74711 249 ASP A CA 1
ATOM 1899 C C . ASP A 1 249 ? 36.30100 -11.13700 42.60800 1.000 44.40006 249 ASP A C 1
ATOM 1900 O O . ASP A 1 249 ? 36.32100 -11.47800 41.42100 1.000 46.56611 249 ASP A O 1
ATOM 1905 N N . SER A 1 250 ? 35.17900 -10.73600 43.21300 1.000 43.21044 250 SER A N 1
ATOM 1906 C CA . SER A 1 250 ? 33.91400 -10.74500 42.48200 1.000 42.51036 250 SER A CA 1
ATOM 1907 C C . SER A 1 250 ? 33.91600 -9.77600 41.29000 1.000 44.83695 250 SER A C 1
ATOM 1908 O O . SER A 1 250 ? 33.21400 -10.02000 40.29900 1.000 44.08686 250 SER A O 1
ATOM 1911 N N . ALA A 1 251 ? 34.69600 -8.68900 41.34900 1.000 42.62090 251 ALA A N 1
ATOM 1912 C CA . ALA A 1 251 ? 34.85400 -7.79900 40.19200 1.000 44.05265 251 ALA A CA 1
ATOM 1913 C C . ALA A 1 251 ? 35.78400 -8.44300 39.16800 1.000 46.91878 251 ALA A C 1
ATOM 1914 O O . ALA A 1 251 ? 36.94700 -8.72800 39.47700 1.000 47.15565 251 ALA A O 1
ATOM 1916 N N . LYS A 1 252 ? 35.28900 -8.65900 37.95000 1.000 42.48141 252 LYS A N 1
ATOM 1917 C CA . LYS A 1 252 ? 35.96800 -9.53100 37.00400 1.000 47.81889 252 LYS A CA 1
ATOM 1918 C C . LYS A 1 252 ? 36.29300 -8.79300 35.71500 1.000 50.50869 252 LYS A C 1
ATOM 1919 O O . LYS A 1 252 ? 35.42600 -8.12300 35.13600 1.000 47.53465 252 LYS A O 1
ATOM 1925 N N . CYS A 1 253 ? 37.53900 -8.94800 35.25700 1.000 52.76685 253 CYS A N 1
ATOM 1926 C CA . CYS A 1 253 ? 37.94000 -8.45900 33.94100 1.000 54.88816 253 CYS A CA 1
ATOM 1927 C C . CYS A 1 253 ? 37.14500 -9.17700 32.85800 1.000 54.19071 253 CYS A C 1
ATOM 1928 O O . CYS A 1 253 ? 37.14700 -10.40600 32.78300 1.000 56.61995 253 CYS A O 1
ATOM 1931 N N . SER A 1 254 ? 36.45400 -8.41200 32.02300 1.000 53.53537 254 SER A N 1
ATOM 1932 C CA . SER A 1 254 ? 35.71200 -9.00400 30.92000 1.000 58.58860 254 SER A CA 1
ATOM 1933 C C . SER A 1 254 ? 36.65400 -9.71700 29.95400 1.000 64.50510 254 SER A C 1
ATOM 1934 O O . SER A 1 254 ? 37.83200 -9.37000 29.81800 1.000 63.92609 254 SER A O 1
ATOM 1937 N N . GLY A 1 255 ? 36.12800 -10.72300 29.27100 1.000 80.57282 255 GLY A N 1
ATOM 1938 C CA . GLY A 1 255 ? 36.93300 -11.40800 28.27900 1.000 82.58359 255 GLY A CA 1
ATOM 1939 C C . GLY A 1 255 ? 37.82500 -12.46500 28.88900 1.000 83.35736 255 GLY A C 1
ATOM 1940 O O . GLY A 1 255 ? 37.63800 -13.65700 28.63300 1.000 83.54686 255 GLY A O 1
ATOM 1941 N N . SER A 1 256 ? 38.80100 -12.04200 29.69800 1.000 65.04464 256 SER A N 1
ATOM 1942 C CA . SER A 1 256 ? 39.63700 -13.00200 30.41400 1.000 61.75740 256 SER A CA 1
ATOM 1943 C C . SER A 1 256 ? 38.89700 -13.62900 31.59300 1.000 61.62055 256 SER A C 1
ATOM 1944 O O . SER A 1 256 ? 39.11800 -14.79900 31.91600 1.000 64.04715 256 SER A O 1
ATOM 1947 N N . GLY A 1 257 ? 38.03300 -12.87300 32.25900 1.000 59.14657 257 GLY A N 1
ATOM 1948 C CA . GLY A 1 257 ? 37.36000 -13.37700 33.43500 1.000 56.40676 257 GLY A CA 1
ATOM 1949 C C . GLY A 1 257 ? 38.14800 -13.27300 34.72200 1.000 56.82260 257 GLY A C 1
ATOM 1950 O O . GLY A 1 257 ? 37.61700 -13.63900 35.77900 1.000 55.81459 257 GLY A O 1
ATOM 1951 N N . LYS A 1 258 ? 39.38600 -12.77600 34.67100 1.000 57.28055 258 LYS A N 1
ATOM 1952 C CA . LYS A 1 258 ? 40.26200 -12.76900 35.83400 1.000 56.93577 258 LYS A CA 1
ATOM 1953 C C . LYS A 1 258 ? 39.88500 -11.64600 36.80500 1.000 57.07790 258 LYS A C 1
ATOM 1954 O O . LYS A 1 258 ? 39.40200 -10.59000 36.39100 1.000 58.34384 258 LYS A O 1
ATOM 1956 N N . PRO A 1 259 ? 40.10200 -11.85100 38.10500 1.000 54.19334 259 PRO A N 1
ATOM 1957 C CA . PRO A 1 259 ? 39.76800 -10.80500 39.08700 1.000 52.32996 259 PRO A CA 1
ATOM 1958 C C . PRO A 1 259 ? 40.52600 -9.50500 38.82700 1.000 54.04859 259 PRO A C 1
ATOM 1959 O O . PRO A 1 259 ? 41.74500 -9.50700 38.64000 1.000 53.47746 259 PRO A O 1
ATOM 1963 N N . VAL A 1 260 ? 39.79600 -8.37800 38.87200 1.000 53.75645 260 VAL A N 1
ATOM 1964 C CA . VAL A 1 260 ? 40.43900 -7.06800 38.78700 1.000 51.61672 260 VAL A CA 1
ATOM 1965 C C . VAL A 1 260 ? 41.54300 -6.98500 39.82400 1.000 53.82751 260 VAL A C 1
ATOM 1966 O O . VAL A 1 260 ? 42.57900 -6.34400 39.60900 1.000 56.24622 260 VAL A O 1
ATOM 1970 N N . ARG A 1 261 ? 41.35000 -7.66600 40.95000 1.000 52.80633 261 ARG A N 1
ATOM 1971 C CA . ARG A 1 261 ? 42.34000 -7.71400 42.01600 1.000 52.07730 261 ARG A CA 1
ATOM 1972 C C . ARG A 1 261 ? 43.67100 -8.28900 41.53200 1.000 52.72211 261 ARG A C 1
ATOM 1973 O O . ARG A 1 261 ? 44.73200 -7.91400 42.04400 1.000 52.05887 261 ARG A O 1
ATOM 1981 N N . SER A 1 262 ? 43.63000 -9.22200 40.57400 1.000 53.97489 262 SER A N 1
ATOM 1982 C CA . SER A 1 262 ? 44.80900 -9.97400 40.14800 1.000 59.47555 262 SER A CA 1
ATOM 1983 C C . SER A 1 262 ? 45.76100 -9.14900 39.28500 1.000 60.35724 262 SER A C 1
ATOM 1984 O O . SER A 1 262 ? 46.92000 -9.55200 39.11900 1.000 61.65739 262 SER A O 1
ATOM 1987 N N . ILE A 1 263 ? 45.30200 -7.99000 38.79100 1.000 59.20447 263 ILE A N 1
ATOM 1988 C CA . ILE A 1 263 ? 46.08500 -7.13400 37.89700 1.000 62.54434 263 ILE A CA 1
ATOM 1989 C C . ILE A 1 263 ? 47.44200 -6.76900 38.50900 1.000 63.61026 263 ILE A C 1
ATOM 1990 O O . ILE A 1 263 ? 48.49000 -6.96500 37.88000 1.000 64.52879 263 ILE A O 1
ATOM 1995 N N . ILE A 1 264 ? 47.45500 -6.27300 39.74800 1.000 63.18389 264 ILE A N 1
ATOM 1996 C CA . ILE A 1 264 ? 48.71400 -6.01100 40.44900 1.000 69.40306 264 ILE A CA 1
ATOM 1997 C C . ILE A 1 264 ? 48.91000 -7.11700 41.47800 1.000 73.86675 264 ILE A C 1
ATOM 1998 O O . ILE A 1 264 ? 47.95100 -7.74700 41.94400 1.000 71.90073 264 ILE A O 1
ATOM 2003 N N . CYS A 1 265 ? 50.14900 -7.39000 41.78300 1.000 85.22864 265 CYS A N 1
ATOM 2004 C CA . CYS A 1 265 ? 50.42900 -8.11400 43.01300 1.000 86.72356 265 CYS A CA 1
ATOM 2005 C C . CYS A 1 265 ? 50.70500 -7.10100 44.12400 1.000 89.88972 265 CYS A C 1
ATOM 2006 O O . CYS A 1 265 ? 51.54100 -6.20800 43.93700 1.000 90.72140 265 CYS A O 1
ATOM 2009 N N . PRO A 1 266 ? 50.01200 -7.17900 45.28100 1.000 85.65764 266 PRO A N 1
ATOM 2010 C CA . PRO A 1 266 ? 50.07000 -6.19900 46.38000 1.000 81.20184 266 PRO A CA 1
ATOM 2011 C C . PRO A 1 266 ? 51.11300 -6.48900 47.48200 1.000 81.74401 266 PRO A C 1
ATOM 2012 O O . PRO A 1 266 ? 51.66500 -7.59200 47.60300 1.000 80.33595 266 PRO A O 1
ATOM 2014 N N . MET B 1 1 ? 14.22600 17.92200 4.41900 1.000 70.86376 1 MET B N 1
ATOM 2015 C CA . MET B 1 1 ? 14.25700 18.57800 5.73100 1.000 75.94068 1 MET B CA 1
ATOM 2016 C C . MET B 1 1 ? 15.68400 18.80200 6.26400 1.000 78.21990 1 MET B C 1
ATOM 2017 O O . MET B 1 1 ? 16.22700 19.92000 6.18900 1.000 79.10685 1 MET B O 1
ATOM 2019 N N . GLU B 1 2 ? 16.28600 17.73500 6.79400 1.000 66.01318 2 GLU B N 1
ATOM 2020 C CA . GLU B 1 2 ? 17.60000 17.78800 7.42900 1.000 60.89151 2 GLU B CA 1
ATOM 2021 C C . GLU B 1 2 ? 18.61300 17.00000 6.60900 1.000 57.69639 2 GLU B C 1
ATOM 2022 O O . GLU B 1 2 ? 18.31800 15.88100 6.16500 1.000 54.94869 2 GLU B O 1
ATOM 2028 N N . THR B 1 3 ? 19.80500 17.57700 6.41500 1.000 55.78564 3 THR B N 1
ATOM 2029 C CA . THR B 1 3 ? 20.87200 16.91300 5.67700 1.000 56.58573 3 THR B CA 1
ATOM 2030 C C . THR B 1 3 ? 22.22300 17.19400 6.31900 1.000 54.29072 3 THR B C 1
ATOM 2031 O O . THR B 1 3 ? 22.43000 18.24300 6.93100 1.000 55.15925 3 THR B O 1
ATOM 2035 N N . ILE B 1 4 ? 23.14600 16.24400 6.15900 1.000 53.54589 4 ILE B N 1
ATOM 2036 C CA . ILE B 1 4 ? 24.54700 16.44100 6.51700 1.000 57.55953 4 ILE B CA 1
ATOM 2037 C C . ILE B 1 4 ? 25.25700 17.10000 5.34100 1.000 63.38655 4 ILE B C 1
ATOM 2038 O O . ILE B 1 4 ? 25.01000 16.76700 4.17300 1.000 62.12587 4 ILE B O 1
ATOM 2043 N N . THR B 1 5 ? 26.11800 18.07600 5.64700 1.000 71.27697 5 THR B N 1
ATOM 2044 C CA . THR B 1 5 ? 26.80800 18.83000 4.60200 1.000 70.31369 5 THR B CA 1
ATOM 2045 C C . THR B 1 5 ? 28.00800 18.07900 4.03000 1.000 69.20567 5 THR B C 1
ATOM 2046 O O . THR B 1 5 ? 28.40900 18.34400 2.89500 1.000 71.40856 5 THR B O 1
ATOM 2050 N N . VAL B 1 6 ? 28.60200 17.16300 4.79200 1.000 64.59195 6 VAL B N 1
ATOM 2051 C CA . VAL B 1 6 ? 29.82700 16.46200 4.42100 1.000 62.09429 6 VAL B CA 1
ATOM 2052 C C . VAL B 1 6 ? 29.68900 15.00600 4.85000 1.000 58.82547 6 VAL B C 1
ATOM 2053 O O . VAL B 1 6 ? 28.69600 14.61100 5.45700 1.000 60.64148 6 VAL B O 1
ATOM 2057 N N . SER B 1 7 ? 30.70800 14.20800 4.54400 1.000 56.55941 7 SER B N 1
ATOM 2058 C CA . SER B 1 7 ? 30.79700 12.86500 5.09300 1.000 54.16702 7 SER B CA 1
ATOM 2059 C C . SER B 1 7 ? 30.98800 12.93600 6.59800 1.000 56.72785 7 SER B C 1
ATOM 2060 O O . SER B 1 7 ? 31.86700 13.64900 7.09000 1.000 57.22002 7 SER B O 1
ATOM 2063 N N . THR B 1 8 ? 30.17000 12.17700 7.32600 1.000 56.14094 8 THR B N 1
ATOM 2064 C CA . THR B 1 8 ? 30.12000 12.21900 8.77100 1.000 52.70106 8 THR B CA 1
ATOM 2065 C C . THR B 1 8 ? 30.14300 10.79600 9.31200 1.000 53.60380 8 THR B C 1
ATOM 2066 O O . THR B 1 8 ? 29.44800 9.92200 8.78300 1.000 56.20148 8 THR B O 1
ATOM 2070 N N . PRO B 1 9 ? 30.92400 10.53000 10.35500 1.000 51.60092 9 PRO B N 1
ATOM 2071 C CA . PRO B 1 9 ? 30.89100 9.20100 10.97400 1.000 53.53537 9 PRO B CA 1
ATOM 2072 C C . PRO B 1 9 ? 29.49500 8.83600 11.47800 1.000 51.54039 9 PRO B C 1
ATOM 2073 O O . PRO B 1 9 ? 28.68900 9.69900 11.83600 1.000 48.65057 9 PRO B O 1
ATOM 2077 N N . ILE B 1 10 ? 29.20400 7.53000 11.47000 1.000 49.51910 10 ILE B N 1
ATOM 2078 C CA . ILE B 1 10 ? 27.89300 7.05500 11.90700 1.000 50.28761 10 ILE B CA 1
ATOM 2079 C C . ILE B 1 10 ? 27.62900 7.48900 13.34200 1.000 46.59243 10 ILE B C 1
ATOM 2080 O O . ILE B 1 10 ? 26.57000 8.04700 13.65200 1.000 45.58968 10 ILE B O 1
ATOM 2085 N N . LYS B 1 11 ? 28.59900 7.25400 14.23500 1.000 46.34503 11 LYS B N 1
ATOM 2086 C CA . LYS B 1 11 ? 28.38400 7.50500 15.66200 1.000 48.55845 11 LYS B CA 1
ATOM 2087 C C . LYS B 1 11 ? 28.10200 8.97800 15.94100 1.000 46.50558 11 LYS B C 1
ATOM 2088 O O . LYS B 1 11 ? 27.45300 9.30500 16.94000 1.000 46.78982 11 LYS B O 1
ATOM 2090 N N . GLN B 1 12 ? 28.56400 9.87200 15.06000 1.000 45.61600 12 GLN B N 1
ATOM 2091 C CA . GLN B 1 12 ? 28.32100 11.30400 15.21200 1.000 47.93733 12 GLN B CA 1
ATOM 2092 C C . GLN B 1 12 ? 26.86800 11.68200 14.93900 1.000 49.38487 12 GLN B C 1
ATOM 2093 O O . GLN B 1 12 ? 26.37900 12.68800 15.47600 1.000 50.22707 12 GLN B O 1
ATOM 2099 N N . ILE B 1 13 ? 26.17600 10.92200 14.08400 1.000 47.92680 13 ILE B N 1
ATOM 2100 C CA . ILE B 1 13 ? 24.79000 11.22900 13.74000 1.000 43.09201 13 ILE B CA 1
ATOM 2101 C C . ILE B 1 13 ? 23.81000 10.48000 14.63800 1.000 42.35771 13 ILE B C 1
ATOM 2102 O O . ILE B 1 13 ? 22.70600 10.97000 14.90200 1.000 40.90490 13 ILE B O 1
ATOM 2107 N N . PHE B 1 14 ? 24.18400 9.29900 15.12200 1.000 39.35472 14 PHE B N 1
ATOM 2108 C CA . PHE B 1 14 ? 23.27100 8.44900 15.88100 1.000 43.13149 14 PHE B CA 1
ATOM 2109 C C . PHE B 1 14 ? 23.89900 8.15100 17.24000 1.000 41.99977 14 PHE B C 1
ATOM 2110 O O . PHE B 1 14 ? 24.68400 7.19800 17.38000 1.000 41.68131 14 PHE B O 1
ATOM 2118 N N . PRO B 1 15 ? 23.59800 8.96300 18.26600 1.000 44.05002 15 PRO B N 1
ATOM 2119 C CA . PRO B 1 15 ? 24.28600 8.80000 19.56600 1.000 45.38176 15 PRO B CA 1
ATOM 2120 C C . PRO B 1 15 ? 24.00500 7.47300 20.23700 1.000 43.57365 15 PRO B C 1
ATOM 2121 O O . PRO B 1 15 ? 24.89900 6.89200 20.87100 1.000 43.40257 15 PRO B O 1
ATOM 2125 N N . ASP B 1 16 ? 22.78100 6.97000 20.10500 1.000 42.93410 16 ASP B N 1
ATOM 2126 C CA . ASP B 1 16 ? 22.42500 5.69500 20.69900 1.000 40.46538 16 ASP B CA 1
ATOM 2127 C C . ASP B 1 16 ? 23.24600 4.59200 20.04400 1.000 45.26859 16 ASP B C 1
ATOM 2128 O O . ASP B 1 16 ? 23.19600 4.40300 18.82000 1.000 43.73945 16 ASP B O 1
ATOM 2133 N N . ASP B 1 17 ? 24.01600 3.87200 20.86500 1.000 42.91041 17 ASP B N 1
ATOM 2134 C CA . ASP B 1 17 ? 24.95100 2.89500 20.33100 1.000 43.15517 17 ASP B CA 1
ATOM 2135 C C . ASP B 1 17 ? 24.23300 1.83000 19.52100 1.000 43.17623 17 ASP B C 1
ATOM 2136 O O . ASP B 1 17 ? 24.71400 1.41400 18.45900 1.000 44.26320 17 ASP B O 1
ATOM 2141 N N . ALA B 1 18 ? 23.09100 1.35500 20.01600 1.000 42.68933 18 ALA B N 1
ATOM 2142 C CA . ALA B 1 18 ? 22.40000 0.26500 19.33400 1.000 40.46801 18 ALA B CA 1
ATOM 2143 C C . ALA B 1 18 ? 21.80200 0.73000 18.00400 1.000 41.13125 18 ALA B C 1
ATOM 2144 O O . ALA B 1 18 ? 21.89500 0.01600 16.99400 1.000 41.86818 18 ALA B O 1
ATOM 2146 N N . PHE B 1 19 ? 21.21000 1.93000 17.97400 1.000 36.13328 19 PHE B N 1
ATOM 2147 C CA . PHE B 1 19 ? 20.70800 2.45500 16.70800 1.000 39.94426 19 PHE B CA 1
ATOM 2148 C C . PHE B 1 19 ? 21.83800 2.70500 15.70800 1.000 42.38403 19 PHE B C 1
ATOM 2149 O O . PHE B 1 19 ? 21.63100 2.56200 14.49500 1.000 41.27074 19 PHE B O 1
ATOM 2157 N N . ALA B 1 20 ? 23.03200 3.08100 16.18900 1.000 41.92082 20 ALA B N 1
ATOM 2158 C CA . ALA B 1 20 ? 24.15800 3.29100 15.28300 1.000 42.62090 20 ALA B CA 1
ATOM 2159 C C . ALA B 1 20 ? 24.56700 1.98700 14.61200 1.000 43.19202 20 ALA B C 1
ATOM 2160 O O . ALA B 1 20 ? 24.87700 1.96800 13.41300 1.000 40.58381 20 ALA B O 1
ATOM 2162 N N . GLU B 1 21 ? 24.57100 0.88300 15.37200 1.000 41.32074 21 GLU B N 1
ATOM 2163 C CA . GLU B 1 21 ? 24.87900 -0.41000 14.77200 1.000 44.24215 21 GLU B CA 1
ATOM 2164 C C . GLU B 1 21 ? 23.82000 -0.79500 13.75700 1.000 41.82870 21 GLU B C 1
ATOM 2165 O O . GLU B 1 21 ? 24.13900 -1.36300 12.70700 1.000 41.32601 21 GLU B O 1
ATOM 2171 N N . THR B 1 22 ? 22.55200 -0.46500 14.04300 1.000 42.42088 22 THR B N 1
ATOM 2172 C CA . THR B 1 22 ? 21.47900 -0.68200 13.06900 1.000 43.03148 22 THR B CA 1
ATOM 2173 C C . THR B 1 22 ? 21.77300 0.03700 11.75100 1.000 39.63896 22 THR B C 1
ATOM 2174 O O . THR B 1 22 ? 21.70200 -0.56700 10.67600 1.000 40.98386 22 THR B O 1
ATOM 2178 N N . ILE B 1 23 ? 22.11600 1.32500 11.81900 1.000 37.85191 23 ILE B N 1
ATOM 2179 C CA . ILE B 1 23 ? 22.43200 2.06500 10.60100 1.000 40.36800 23 ILE B CA 1
ATOM 2180 C C . ILE B 1 23 ? 23.69300 1.50700 9.95100 1.000 42.26823 23 ILE B C 1
ATOM 2181 O O . ILE B 1 23 ? 23.78700 1.43200 8.72300 1.000 44.71326 23 ILE B O 1
ATOM 2186 N N . LYS B 1 24 ? 24.68200 1.10400 10.75600 1.000 44.72642 24 LYS B N 1
ATOM 2187 C CA . LYS B 1 24 ? 25.89000 0.48600 10.20500 1.000 46.29766 24 LYS B CA 1
ATOM 2188 C C . LYS B 1 24 ? 25.55900 -0.77300 9.40600 1.000 46.44241 24 LYS B C 1
ATOM 2189 O O . LYS B 1 24 ? 26.02400 -0.94200 8.27100 1.000 45.42124 24 LYS B O 1
ATOM 2195 N N . ALA B 1 25 ? 24.76500 -1.67400 9.99500 1.000 42.82882 25 ALA B N 1
ATOM 2196 C CA . ALA B 1 25 ? 24.39500 -2.90600 9.30400 1.000 46.15817 25 ALA B CA 1
ATOM 2197 C C . ALA B 1 25 ? 23.52800 -2.61800 8.08900 1.000 45.23174 25 ALA B C 1
ATOM 2198 O O . ALA B 1 25 ? 23.73000 -3.21000 7.02100 1.000 46.32134 25 ALA B O 1
ATOM 2200 N N . ASN B 1 26 ? 22.56800 -1.69600 8.23900 1.000 44.59219 26 ASN B N 1
ATOM 2201 C CA . ASN B 1 26 ? 21.64900 -1.35200 7.15400 1.000 44.99487 26 ASN B CA 1
ATOM 2202 C C . ASN B 1 26 ? 22.40200 -0.88500 5.92200 1.000 42.68670 26 ASN B C 1
ATOM 2203 O O . ASN B 1 26 ? 22.04300 -1.23800 4.79800 1.000 43.97633 26 ASN B O 1
ATOM 2208 N N . LEU B 1 27 ? 23.44200 -0.08200 6.11600 1.000 45.54493 27 LEU B N 1
ATOM 2209 C CA . LEU B 1 27 ? 24.20600 0.49900 5.02600 1.000 45.76338 27 LEU B CA 1
ATOM 2210 C C . LEU B 1 27 ? 25.38600 -0.36700 4.61300 1.000 47.03985 27 LEU B C 1
ATOM 2211 O O . LEU B 1 27 ? 26.14200 0.04000 3.72900 1.000 48.53740 27 LEU B O 1
ATOM 2216 N N . LYS B 1 28 ? 25.56100 -1.54000 5.23200 1.000 46.18975 28 LYS B N 1
ATOM 2217 C CA . LYS B 1 28 ? 26.61700 -2.49700 4.87100 1.000 49.57173 28 LYS B CA 1
ATOM 2218 C C . LYS B 1 28 ? 28.01900 -1.93000 5.10700 1.000 49.97441 28 LYS B C 1
ATOM 2219 O O . LYS B 1 28 ? 28.92600 -2.10700 4.28900 1.000 51.04296 28 LYS B O 1
ATOM 2225 N N . LYS B 1 29 ? 28.21500 -1.26400 6.23800 1.000 50.87452 29 LYS B N 1
ATOM 2226 C CA . LYS B 1 29 ? 29.50400 -0.66800 6.55200 1.000 52.43787 29 LYS B CA 1
ATOM 2227 C C . LYS B 1 29 ? 30.29000 -1.56800 7.50000 1.000 54.03279 29 LYS B C 1
ATOM 2228 O O . LYS B 1 29 ? 29.71800 -2.33500 8.27700 1.000 52.39049 29 LYS B O 1
ATOM 2234 N N . LYS B 1 30 ? 31.62100 -1.45700 7.43500 1.000 54.75920 30 LYS B N 1
ATOM 2235 C CA . LYS B 1 30 ? 32.46800 -2.28900 8.28500 1.000 55.58035 30 LYS B CA 1
ATOM 2236 C C . LYS B 1 30 ? 32.36900 -1.87400 9.74900 1.000 57.37793 30 LYS B C 1
ATOM 2237 O O . LYS B 1 30 ? 32.37200 -2.72900 10.64300 1.000 60.60200 30 LYS B O 1
ATOM 2239 N N . SER B 1 31 ? 32.27500 -0.57400 10.01900 1.000 56.70417 31 SER B N 1
ATOM 2240 C CA . SER B 1 31 ? 32.33600 -0.09100 11.39000 1.000 57.86746 31 SER B CA 1
ATOM 2241 C C . SER B 1 31 ? 31.47300 1.15600 11.54500 1.000 59.47292 31 SER B C 1
ATOM 2242 O O . SER B 1 31 ? 31.28800 1.92500 10.59600 1.000 57.28845 31 SER B O 1
ATOM 2245 N N . VAL B 1 32 ? 30.96900 1.36100 12.76900 1.000 57.82535 32 VAL B N 1
ATOM 2246 C CA . VAL B 1 32 ? 30.19500 2.55800 13.09100 1.000 54.89869 32 VAL B CA 1
ATOM 2247 C C . VAL B 1 32 ? 31.03800 3.83200 13.04500 1.000 59.12814 32 VAL B C 1
ATOM 2248 O O . VAL B 1 32 ? 30.48800 4.94200 13.05200 1.000 55.41717 32 VAL B O 1
ATOM 2252 N N . THR B 1 33 ? 32.36600 3.71100 13.03600 1.000 59.34396 33 THR B N 1
ATOM 2253 C CA . THR B 1 33 ? 33.21300 4.87700 12.84700 1.000 58.83074 33 THR B CA 1
ATOM 2254 C C . THR B 1 33 ? 33.26600 5.33800 11.39300 1.000 57.69376 33 THR B C 1
ATOM 2255 O O . THR B 1 33 ? 33.76700 6.43300 11.12800 1.000 56.36992 33 THR B O 1
ATOM 2259 N N . ASP B 1 34 ? 32.73000 4.55100 10.45800 1.000 57.55164 34 ASP B N 1
ATOM 2260 C CA . ASP B 1 34 ? 32.80200 4.88300 9.04100 1.000 58.97286 34 ASP B CA 1
ATOM 2261 C C . ASP B 1 34 ? 31.96100 6.11900 8.72300 1.000 56.64100 34 ASP B C 1
ATOM 2262 O O . ASP B 1 34 ? 30.89600 6.34300 9.30300 1.000 55.16451 34 ASP B O 1
ATOM 2267 N N . ALA B 1 35 ? 32.44500 6.91600 7.77900 1.000 63.72606 35 ALA B N 1
ATOM 2268 C CA . ALA B 1 35 ? 31.71000 8.08900 7.33300 1.000 62.36011 35 ALA B CA 1
ATOM 2269 C C . ALA B 1 35 ? 30.67000 7.70000 6.29200 1.000 62.39695 35 ALA B C 1
ATOM 2270 O O . ALA B 1 35 ? 30.84100 6.74000 5.53700 1.000 64.53669 35 ALA B O 1
ATOM 2272 N N . VAL B 1 36 ? 29.57800 8.45500 6.26400 1.000 56.22779 36 VAL B N 1
ATOM 2273 C CA . VAL B 1 36 ? 28.52800 8.26600 5.28100 1.000 53.02215 36 VAL B CA 1
ATOM 2274 C C . VAL B 1 36 ? 28.14100 9.62300 4.72600 1.000 54.49338 36 VAL B C 1
ATOM 2275 O O . VAL B 1 36 ? 28.29800 10.65700 5.38500 1.000 54.17228 36 VAL B O 1
ATOM 2279 N N . THR B 1 37 ? 27.63300 9.60200 3.49600 1.000 50.81399 37 THR B N 1
ATOM 2280 C CA . THR B 1 37 ? 27.14600 10.76200 2.76900 1.000 51.93254 37 THR B CA 1
ATOM 2281 C C . THR B 1 37 ? 25.63300 10.88000 2.92100 1.000 49.16379 37 THR B C 1
ATOM 2282 O O . THR B 1 37 ? 24.94800 9.91900 3.28300 1.000 47.84258 37 THR B O 1
ATOM 2286 N N . GLN B 1 38 ? 25.10700 12.06900 2.60300 1.000 48.55056 38 GLN B N 1
ATOM 2287 C CA . GLN B 1 38 ? 23.65700 12.23400 2.60000 1.000 47.15039 38 GLN B CA 1
ATOM 2288 C C . GLN B 1 38 ? 23.00100 11.31800 1.57000 1.000 46.41083 38 GLN B C 1
ATOM 2289 O O . GLN B 1 38 ? 21.92400 10.76500 1.82800 1.000 45.95288 38 GLN B O 1
ATOM 2295 N N . ASN B 1 39 ? 23.64200 11.13900 0.40100 1.000 46.99774 39 ASN B N 1
ATOM 2296 C CA . ASN B 1 39 ? 23.12500 10.21400 -0.61200 1.000 47.31094 39 ASN B CA 1
ATOM 2297 C C . ASN B 1 39 ? 22.94900 8.81500 -0.02800 1.000 46.76877 39 ASN B C 1
ATOM 2298 O O . ASN B 1 39 ? 21.90700 8.17800 -0.22000 1.000 45.75285 39 ASN B O 1
ATOM 2303 N N . GLU B 1 40 ? 23.93600 8.34400 0.73600 1.000 47.73204 40 GLU B N 1
ATOM 2304 C CA . GLU B 1 40 ? 23.79500 7.05700 1.41100 1.000 44.82116 40 GLU B CA 1
ATOM 2305 C C . GLU B 1 40 ? 22.63900 7.06300 2.40800 1.000 45.62126 40 GLU B C 1
ATOM 2306 O O . GLU B 1 40 ? 21.84300 6.10900 2.46300 1.000 45.22911 40 GLU B O 1
ATOM 2312 N N . LEU B 1 41 ? 22.51800 8.13000 3.20000 1.000 46.40556 41 LEU B N 1
ATOM 2313 C CA . LEU B 1 41 ? 21.39500 8.23100 4.12600 1.000 42.57616 41 LEU B CA 1
ATOM 2314 C C . LEU B 1 41 ? 20.07900 8.31800 3.36200 1.000 41.10230 41 LEU B C 1
ATOM 2315 O O . LEU B 1 41 ? 19.06200 7.77300 3.80300 1.000 37.84138 41 LEU B O 1
ATOM 2320 N N . ASN B 1 42 ? 20.08600 8.98600 2.20200 1.000 40.42590 42 ASN B N 1
ATOM 2321 C CA . ASN B 1 42 ? 18.88600 9.05500 1.37000 1.000 42.42614 42 ASN B CA 1
ATOM 2322 C C . ASN B 1 42 ? 18.40600 7.68300 0.88300 1.000 44.32637 42 ASN B C 1
ATOM 2323 O O . ASN B 1 42 ? 17.23500 7.54200 0.49600 1.000 42.41824 42 ASN B O 1
ATOM 2328 N N . SER B 1 43 ? 19.26900 6.67000 0.88600 1.000 42.83145 43 SER B N 1
ATOM 2329 C CA . SER B 1 43 ? 18.86500 5.38800 0.33700 1.000 41.35496 43 SER B CA 1
ATOM 2330 C C . SER B 1 43 ? 18.14700 4.49600 1.34100 1.000 39.11522 43 SER B C 1
ATOM 2331 O O . SER B 1 43 ? 17.67500 3.42600 0.95200 1.000 41.42865 43 SER B O 1
ATOM 2334 N N . ILE B 1 44 ? 18.03600 4.88600 2.60700 1.000 40.26799 44 ILE B N 1
ATOM 2335 C CA . ILE B 1 44 ? 17.45000 3.98900 3.60900 1.000 40.80752 44 ILE B CA 1
ATOM 2336 C C . ILE B 1 44 ? 15.92700 4.06100 3.52700 1.000 38.58094 44 ILE B C 1
ATOM 2337 O O . ILE B 1 44 ? 15.33900 5.13100 3.71000 1.000 37.16761 44 ILE B O 1
ATOM 2342 N N . ASP B 1 45 ? 15.29400 2.92200 3.23200 1.000 37.92034 45 ASP B N 1
ATOM 2343 C CA . ASP B 1 45 ? 13.84600 2.74500 3.09400 1.000 38.52041 45 ASP B CA 1
ATOM 2344 C C . ASP B 1 45 ? 13.22400 2.07900 4.29200 1.000 36.73335 45 ASP B C 1
ATOM 2345 O O . ASP B 1 45 ? 12.05900 2.32500 4.61700 1.000 34.49361 45 ASP B O 1
ATOM 2350 N N . GLN B 1 46 ? 13.97000 1.16200 4.87900 1.000 33.90933 46 GLN B N 1
ATOM 2351 C CA . GLN B 1 46 ? 13.42500 0.20000 5.80800 1.000 39.36261 46 GLN B CA 1
ATOM 2352 C C . GLN B 1 46 ? 14.44700 -0.05400 6.90700 1.000 36.51490 46 GLN B C 1
ATOM 2353 O O . GLN B 1 46 ? 15.60500 -0.38200 6.63200 1.000 36.10959 46 GLN B O 1
ATOM 2359 N N . ILE B 1 47 ? 14.01500 0.14400 8.14100 1.000 34.97261 47 ILE B N 1
ATOM 2360 C CA . ILE B 1 47 ? 14.81600 -0.11500 9.32300 1.000 36.62281 47 ILE B CA 1
ATOM 2361 C C . ILE B 1 47 ? 14.02100 -1.09000 10.17100 1.000 35.92799 47 ILE B C 1
ATOM 2362 O O . ILE B 1 47 ? 12.89700 -0.78200 10.59700 1.000 34.08567 47 ILE B O 1
ATOM 2367 N N . ILE B 1 48 ? 14.58300 -2.27700 10.36800 1.000 33.63824 48 ILE B N 1
ATOM 2368 C CA . ILE B 1 48 ? 14.03700 -3.28000 11.26500 1.000 36.03590 48 ILE B CA 1
ATOM 2369 C C . ILE B 1 48 ? 15.07200 -3.45900 12.36100 1.000 36.48859 48 ILE B C 1
ATOM 2370 O O . ILE B 1 48 ? 16.23900 -3.74100 12.06400 1.000 39.87057 48 ILE B O 1
ATOM 2375 N N . ALA B 1 49 ? 14.66700 -3.24300 13.61900 1.000 34.68047 49 ALA B N 1
ATOM 2376 C CA . ALA B 1 49 ? 15.55000 -3.46900 14.77400 1.000 36.55965 49 ALA B CA 1
ATOM 2377 C C . ALA B 1 49 ? 14.70600 -3.98700 15.94200 1.000 36.97812 49 ALA B C 1
ATOM 2378 O O . ALA B 1 49 ? 14.26000 -3.21900 16.79700 1.000 36.52543 49 ALA B O 1
ATOM 2380 N N . ASN B 1 50 ? 14.53300 -5.30000 16.00100 1.000 35.62796 50 ASN B N 1
ATOM 2381 C CA . ASN B 1 50 ? 13.78100 -5.93100 17.07000 1.000 36.57807 50 ASN B CA 1
ATOM 2382 C C . ASN B 1 50 ? 14.70200 -6.15500 18.25700 1.000 39.24155 50 ASN B C 1
ATOM 2383 O O . ASN B 1 50 ? 15.83400 -6.62900 18.08400 1.000 37.59661 50 ASN B O 1
ATOM 2388 N N . ASN B 1 51 ? 14.21100 -5.81600 19.45900 1.000 36.85442 51 ASN B N 1
ATOM 2389 C CA . ASN B 1 51 ? 14.80700 -6.30400 20.69900 1.000 38.65990 51 ASN B CA 1
ATOM 2390 C C . ASN B 1 51 ? 16.28600 -5.95000 20.75700 1.000 36.00168 51 ASN B C 1
ATOM 2391 O O . ASN B 1 51 ? 17.14600 -6.81700 20.89300 1.000 38.97573 51 ASN B O 1
ATOM 2396 N N . SER B 1 52 ? 16.58700 -4.67400 20.56900 1.000 34.04619 52 SER B N 1
ATOM 2397 C CA . SER B 1 52 ? 17.96800 -4.26700 20.36000 1.000 37.60451 52 SER B CA 1
ATOM 2398 C C . SER B 1 52 ? 18.44900 -3.28200 21.41400 1.000 38.53357 52 SER B C 1
ATOM 2399 O O . SER B 1 52 ? 19.49100 -2.63900 21.21400 1.000 37.98877 52 SER B O 1
ATOM 2402 N N . ASP B 1 53 ? 17.71900 -3.16000 22.52800 1.000 38.09404 53 ASP B N 1
ATOM 2403 C CA . ASP B 1 53 ? 18.05800 -2.24600 23.60800 1.000 37.21762 53 ASP B CA 1
ATOM 2404 C C . ASP B 1 53 ? 18.25100 -0.81600 23.09200 1.000 38.40460 53 ASP B C 1
ATOM 2405 O O . ASP B 1 53 ? 19.19000 -0.12100 23.47900 1.000 37.50976 53 ASP B O 1
ATOM 2410 N N . ILE B 1 54 ? 17.35500 -0.36000 22.21700 1.000 35.63848 54 ILE B N 1
ATOM 2411 C CA . ILE B 1 54 ? 17.44100 0.99700 21.68400 1.000 36.98865 54 ILE B CA 1
ATOM 2412 C C . ILE B 1 54 ? 16.66200 1.94900 22.58500 1.000 38.27038 54 ILE B C 1
ATOM 2413 O O . ILE B 1 54 ? 15.48500 1.71600 22.87200 1.000 38.55199 54 ILE B O 1
ATOM 2418 N N . LYS B 1 55 ? 17.30800 3.03300 23.01800 1.000 39.58896 55 LYS B N 1
ATOM 2419 C CA . LYS B 1 55 ? 16.67300 4.03700 23.86300 1.000 37.93876 55 LYS B CA 1
ATOM 2420 C C . LYS B 1 55 ? 16.25400 5.28600 23.10500 1.000 38.44145 55 LYS B C 1
ATOM 2421 O O . LYS B 1 55 ? 15.32200 5.97200 23.53300 1.000 40.11797 55 LYS B O 1
ATOM 2427 N N . SER B 1 56 ? 16.93700 5.61700 22.01400 1.000 37.04918 56 SER B N 1
ATOM 2428 C CA . SER B 1 56 ? 16.70400 6.86000 21.28900 1.000 39.24155 56 SER B CA 1
ATOM 2429 C C . SER B 1 56 ? 16.97600 6.64100 19.80400 1.000 39.64160 56 SER B C 1
ATOM 2430 O O . SER B 1 56 ? 17.95800 5.98800 19.43500 1.000 39.31261 56 SER B O 1
ATOM 2433 N N . VAL B 1 57 ? 16.12000 7.19100 18.95100 1.000 37.96508 57 VAL B N 1
ATOM 2434 C CA . VAL B 1 57 ? 16.36000 7.16600 17.51000 1.000 36.55701 57 VAL B CA 1
ATOM 2435 C C . VAL B 1 57 ? 16.92700 8.49700 17.01100 1.000 39.78898 57 VAL B C 1
ATOM 2436 O O . VAL B 1 57 ? 16.77700 8.82800 15.83100 1.000 38.10194 57 VAL B O 1
ATOM 2440 N N . GLN B 1 58 ? 17.57700 9.26800 17.89000 1.000 40.30746 58 GLN B N 1
ATOM 2441 C CA . GLN B 1 58 ? 18.11300 10.56000 17.48600 1.000 39.72845 58 GLN B CA 1
ATOM 2442 C C . GLN B 1 58 ? 19.05600 10.37600 16.30100 1.000 38.71517 58 GLN B C 1
ATOM 2443 O O . GLN B 1 58 ? 19.89600 9.46800 16.30000 1.000 36.88600 58 GLN B O 1
ATOM 2449 N N . GLY B 1 59 ? 18.89800 11.23200 15.27900 1.000 36.97549 59 GLY B N 1
ATOM 2450 C CA . GLY B 1 59 ? 19.59400 11.08700 14.02200 1.000 36.56491 59 GLY B CA 1
ATOM 2451 C C . GLY B 1 59 ? 18.74100 10.57000 12.86900 1.000 39.68107 59 GLY B C 1
ATOM 2452 O O . GLY B 1 59 ? 19.08400 10.81900 11.71100 1.000 38.98362 59 GLY B O 1
ATOM 2453 N N . ILE B 1 60 ? 17.63700 9.86900 13.14400 1.000 35.75429 60 ILE B N 1
ATOM 2454 C CA . ILE B 1 60 ? 16.78100 9.38300 12.06700 1.000 36.91495 60 ILE B CA 1
ATOM 2455 C C . ILE B 1 60 ? 16.12000 10.53000 11.31600 1.000 38.61252 60 ILE B C 1
ATOM 2456 O O . ILE B 1 60 ? 15.55400 10.31500 10.23400 1.000 38.19932 60 ILE B O 1
ATOM 2461 N N . GLN B 1 61 ? 16.20200 11.75300 11.85900 1.000 35.83061 61 GLN B N 1
ATOM 2462 C CA . GLN B 1 61 ? 15.72500 12.95300 11.17700 1.000 38.48356 61 GLN B CA 1
ATOM 2463 C C . GLN B 1 61 ? 16.41700 13.17200 9.84100 1.000 41.89186 61 GLN B C 1
ATOM 2464 O O . GLN B 1 61 ? 15.92000 13.95800 9.02100 1.000 41.92345 61 GLN B O 1
ATOM 2470 N N . TYR B 1 62 ? 17.58400 12.55700 9.64300 1.000 39.48895 62 TYR B N 1
ATOM 2471 C CA . TYR B 1 62 ? 18.39100 12.72800 8.44400 1.000 40.17850 62 TYR B CA 1
ATOM 2472 C C . TYR B 1 62 ? 18.04500 11.73700 7.34100 1.000 40.51538 62 TYR B C 1
ATOM 2473 O O . TYR B 1 62 ? 18.68400 11.78100 6.28300 1.000 39.55474 62 TYR B O 1
ATOM 2482 N N . LEU B 1 63 ? 17.04100 10.85000 7.56600 1.000 36.90706 63 LEU B N 1
ATOM 2483 C CA . LEU B 1 63 ? 16.65300 9.80300 6.63700 1.000 35.32266 63 LEU B CA 1
ATOM 2484 C C . LEU B 1 63 ? 15.30300 10.13600 6.01200 1.000 35.91746 63 LEU B C 1
ATOM 2485 O O . LEU B 1 63 ? 14.27100 9.59500 6.43500 1.000 37.02286 63 LEU B O 1
ATOM 2490 N N . PRO B 1 64 ? 15.26800 10.99900 4.99000 1.000 36.22276 64 PRO B N 1
ATOM 2491 C CA . PRO B 1 64 ? 13.97300 11.48800 4.49700 1.000 35.56216 64 PRO B CA 1
ATOM 2492 C C . PRO B 1 64 ? 13.11900 10.41300 3.83000 1.000 37.36764 64 PRO B C 1
ATOM 2493 O O . PRO B 1 64 ? 11.89600 10.59600 3.73700 1.000 37.01760 64 PRO B O 1
ATOM 2497 N N . ASN B 1 65 ? 13.69900 9.27900 3.43000 1.000 36.21750 65 ASN B N 1
ATOM 2498 C CA . ASN B 1 65 ? 12.99100 8.28000 2.64300 1.000 35.72270 65 ASN B CA 1
ATOM 2499 C C . ASN B 1 65 ? 12.59100 7.03700 3.43500 1.000 36.06222 65 ASN B C 1
ATOM 2500 O O . ASN B 1 65 ? 12.20800 6.03200 2.82700 1.000 37.74663 65 ASN B O 1
ATOM 2505 N N . VAL B 1 66 ? 12.63200 7.07200 4.76700 1.000 34.14883 66 VAL B N 1
ATOM 2506 C CA . VAL B 1 66 ? 12.20000 5.89300 5.50600 1.000 33.04870 66 VAL B CA 1
ATOM 2507 C C . VAL B 1 66 ? 10.69500 5.72900 5.34200 1.000 34.91471 66 VAL B C 1
ATOM 2508 O O . VAL B 1 66 ? 9.92200 6.69000 5.47300 1.000 34.06724 66 VAL B O 1
ATOM 2512 N N . ARG B 1 67 ? 10.28200 4.51900 5.00600 1.000 34.91208 67 ARG B N 1
ATOM 2513 C CA . ARG B 1 67 ? 8.89000 4.19000 4.75300 1.000 33.74615 67 ARG B CA 1
ATOM 2514 C C . ARG B 1 67 ? 8.37900 3.12000 5.68700 1.000 33.42769 67 ARG B C 1
ATOM 2515 O O . ARG B 1 67 ? 7.23900 3.20700 6.14500 1.000 32.16965 67 ARG B O 1
ATOM 2523 N N . LYS B 1 68 ? 9.20700 2.10800 5.95300 1.000 32.36441 68 LYS B N 1
ATOM 2524 C CA . LYS B 1 68 ? 8.92700 1.03400 6.88700 1.000 34.94630 68 LYS B CA 1
ATOM 2525 C C . LYS B 1 68 ? 9.88000 1.17900 8.07000 1.000 35.99642 68 LYS B C 1
ATOM 2526 O O . LYS B 1 68 ? 11.10600 1.11300 7.90200 1.000 35.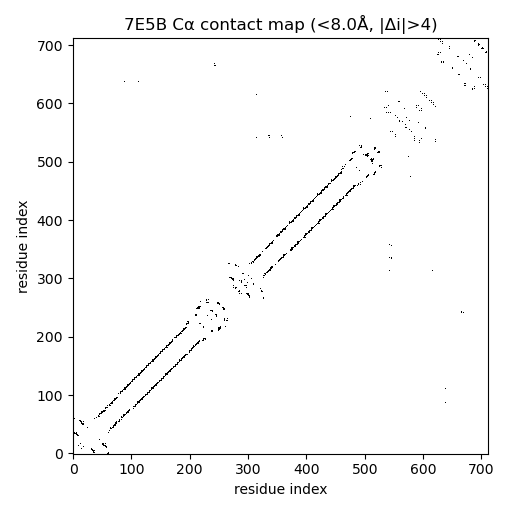18317 68 LYS B O 1
ATOM 2532 N N . LEU B 1 69 ? 9.31900 1.39400 9.25600 1.000 32.60917 69 LEU B N 1
ATOM 2533 C CA . LEU B 1 69 ? 10.10300 1.53900 10.47800 1.000 33.89880 69 LEU B CA 1
ATOM 2534 C C . LEU B 1 69 ? 9.49800 0.60700 11.52100 1.000 32.98290 69 LEU B C 1
ATOM 2535 O O . LEU B 1 69 ? 8.35500 0.81000 11.95000 1.000 32.68023 69 LEU B O 1
ATOM 2540 N N . MET B 1 70 ? 10.24400 -0.44300 11.87800 1.000 32.80657 70 MET B N 1
ATOM 2541 C CA . MET B 1 70 ? 9.81800 -1.45200 12.84900 1.000 34.50677 70 MET B CA 1
ATOM 2542 C C . MET B 1 70 ? 10.86400 -1.52300 13.96100 1.000 34.09619 70 MET B C 1
ATOM 2543 O O . MET B 1 70 ? 11.98200 -2.00500 13.73700 1.000 33.84616 70 MET B O 1
ATOM 2548 N N . LEU B 1 71 ? 10.50000 -1.07500 15.16100 1.000 33.63824 71 LEU B N 1
ATOM 2549 C CA . LEU B 1 71 ? 11.41900 -1.06400 16.30700 1.000 32.10385 71 LEU B CA 1
ATOM 2550 C C . LEU B 1 71 ? 10.75400 -1.66700 17.54300 1.000 34.22252 71 LEU B C 1
ATOM 2551 O O . LEU B 1 71 ? 10.71100 -1.03600 18.60900 1.000 34.80944 71 LEU B O 1
ATOM 2556 N N . PRO B 1 72 ? 10.25000 -2.90300 17.45100 1.000 34.02250 72 PRO B N 1
ATOM 2557 C CA . PRO B 1 72 ? 9.60500 -3.51800 18.61900 1.000 35.17264 72 PRO B CA 1
ATOM 2558 C C . PRO B 1 72 ? 10.61600 -3.94600 19.68700 1.000 35.69639 72 PRO B C 1
ATOM 2559 O O . PRO B 1 72 ? 11.78500 -4.23400 19.41200 1.000 35.79377 72 PRO B O 1
ATOM 2563 N N . ARG B 1 73 ? 10.12800 -4.01800 20.92200 1.000 33.48296 73 ARG B N 1
ATOM 2564 C CA . ARG B 1 73 ? 10.90300 -4.50000 22.06900 1.000 36.28067 73 ARG B CA 1
ATOM 2565 C C . ARG B 1 73 ? 12.22900 -3.75400 22.23000 1.000 37.53345 73 ARG B C 1
ATOM 2566 O O . ARG B 1 73 ? 13.30400 -4.35000 22.35500 1.000 36.57281 73 ARG B O 1
ATOM 2574 N N . ASN B 1 74 ? 12.13000 -2.43100 22.26700 1.000 36.10433 74 ASN B N 1
ATOM 2575 C CA . ASN B 1 74 ? 13.20200 -1.52800 22.64600 1.000 36.82284 74 ASN B CA 1
ATOM 2576 C C . ASN B 1 74 ? 12.75100 -0.74300 23.87600 1.000 38.63621 74 ASN B C 1
ATOM 2577 O O . ASN B 1 74 ? 11.77400 -1.10300 24.54000 1.000 38.21248 74 ASN B O 1
ATOM 2582 N N . LYS B 1 75 ? 13.49300 0.31200 24.19600 1.000 37.64136 75 LYS B N 1
ATOM 2583 C CA . LYS B 1 75 ? 13.25400 1.13600 25.36800 1.000 38.65990 75 LYS B CA 1
ATOM 2584 C C . LYS B 1 75 ? 12.95000 2.56400 24.96000 1.000 40.08902 75 LYS B C 1
ATOM 2585 O O . LYS B 1 75 ? 13.42400 3.52300 25.58100 1.000 40.31799 75 LYS B O 1
ATOM 2591 N N . LEU B 1 76 ? 12.15100 2.71000 23.89800 1.000 37.77821 76 LEU B N 1
ATOM 2592 C CA . LEU B 1 76 ? 11.82300 4.02500 23.35800 1.000 38.17037 76 LEU B CA 1
ATOM 2593 C C . LEU B 1 76 ? 10.85100 4.75400 24.28100 1.000 38.11510 76 LEU B C 1
ATOM 2594 O O . LEU B 1 76 ? 9.76500 4.24400 24.57700 1.000 38.48883 76 LEU B O 1
ATOM 2599 N N . HIS B 1 77 ? 11.23500 5.94900 24.73000 1.000 36.16749 77 HIS B N 1
ATOM 2600 C CA . HIS B 1 77 ? 10.32400 6.79400 25.48700 1.000 39.08890 77 HIS B CA 1
ATOM 2601 C C . HIS B 1 77 ? 9.85700 8.00600 24.70900 1.000 38.92835 77 HIS B C 1
ATOM 2602 O O . HIS B 1 77 ? 8.87200 8.62900 25.10900 1.000 40.64435 77 HIS B O 1
ATOM 2609 N N . ASP B 1 78 ? 10.53500 8.34900 23.61800 1.000 39.12838 78 ASP B N 1
ATOM 2610 C CA . ASP B 1 78 ? 10.28000 9.58100 22.88900 1.000 41.43918 78 ASP B CA 1
ATOM 2611 C C . ASP B 1 78 ? 10.35400 9.31800 21.39300 1.000 40.58908 78 ASP B C 1
ATOM 2612 O O . ASP B 1 78 ? 11.34600 8.76300 20.90900 1.000 42.42088 78 ASP B O 1
ATOM 2617 N N . ILE B 1 79 ? 9.33200 9.74300 20.65600 1.000 37.31500 79 ILE B N 1
ATOM 2618 C CA . ILE B 1 79 ? 9.36100 9.52700 19.21400 1.000 41.38654 79 ILE B CA 1
ATOM 2619 C C . ILE B 1 79 ? 9.32100 10.86800 18.48500 1.000 39.45210 79 ILE B C 1
ATOM 2620 O O . ILE B 1 79 ? 8.86900 10.94300 17.33800 1.000 38.71780 79 ILE B O 1
ATOM 2625 N N . SER B 1 80 ? 9.83400 11.92300 19.12900 1.000 39.21260 80 SER B N 1
ATOM 2626 C CA . SER B 1 80 ? 9.82100 13.25700 18.52400 1.000 42.00504 80 SER B CA 1
ATOM 2627 C C . SER B 1 80 ? 10.54200 13.29000 17.18500 1.000 37.17025 80 SER B C 1
ATOM 2628 O O . SER B 1 80 ? 10.11900 14.00300 16.26900 1.000 39.69950 80 SER B O 1
ATOM 2631 N N . ALA B 1 81 ? 11.64800 12.55100 17.06200 1.000 35.68059 81 ALA B N 1
ATOM 2632 C CA . ALA B 1 81 ? 12.49400 12.62900 15.88000 1.000 37.44133 81 ALA B CA 1
ATOM 2633 C C . ALA B 1 81 ? 11.82300 12.07500 14.62200 1.000 40.52328 81 ALA B C 1
ATOM 2634 O O . ALA B 1 81 ? 12.37100 12.25800 13.52900 1.000 40.82858 81 ALA B O 1
ATOM 2636 N N . LEU B 1 82 ? 10.67400 11.39200 14.73700 1.000 37.05971 82 LEU B N 1
ATOM 2637 C CA . LEU B 1 82 ? 9.96300 10.89700 13.56000 1.000 34.78049 82 LEU B CA 1
ATOM 2638 C C . LEU B 1 82 ? 9.04300 11.93900 12.93900 1.000 38.01508 82 LEU B C 1
ATOM 2639 O O . LEU B 1 82 ? 8.54500 11.71700 11.82800 1.000 38.52304 82 LEU B O 1
ATOM 2644 N N . LYS B 1 83 ? 8.85900 13.08200 13.60600 1.000 37.07550 83 LYS B N 1
ATOM 2645 C CA . LYS B 1 83 ? 7.83900 14.05900 13.23000 1.000 39.95742 83 LYS B CA 1
ATOM 2646 C C . LYS B 1 83 ? 7.90800 14.46700 11.75500 1.000 43.29993 83 LYS B C 1
ATOM 2647 O O . LYS B 1 83 ? 6.87300 14.75600 11.14400 1.000 40.44169 83 LYS B O 1
ATOM 2653 N N . GLU B 1 84 ? 9.11400 14.53800 11.17500 1.000 42.02346 84 GLU B N 1
ATOM 2654 C CA . GLU B 1 84 ? 9.28500 15.03800 9.81100 1.000 40.73646 84 GLU B CA 1
ATOM 2655 C C . GLU B 1 84 ? 9.59900 13.94400 8.79500 1.000 38.29933 84 GLU B C 1
ATOM 2656 O O . GLU B 1 84 ? 9.97100 14.25900 7.65600 1.000 40.38905 84 GLU B O 1
ATOM 2662 N N . LEU B 1 85 ? 9.46900 12.67300 9.16700 1.000 35.37529 85 LEU B N 1
ATOM 2663 C CA . LEU B 1 85 ? 9.64800 11.57100 8.22500 1.000 36.28856 85 LEU B CA 1
ATOM 2664 C C . LEU B 1 85 ? 8.35100 11.37600 7.42200 1.000 35.57269 85 LEU B C 1
ATOM 2665 O O . LEU B 1 85 ? 7.58100 10.43000 7.60900 1.000 35.73323 85 LEU B O 1
ATOM 2670 N N . THR B 1 86 ? 8.12300 12.30100 6.48200 1.000 35.37793 86 THR B N 1
ATOM 2671 C CA . THR B 1 86 ? 6.83400 12.38600 5.80500 1.000 34.86734 86 THR B CA 1
ATOM 2672 C C . THR B 1 86 ? 6.56600 11.20700 4.86900 1.000 35.86219 86 THR B C 1
ATOM 2673 O O . THR B 1 86 ? 5.43000 11.04500 4.41400 1.000 34.36465 86 THR B O 1
ATOM 2677 N N . ASN B 1 87 ? 7.56400 10.37400 4.58400 1.000 35.66480 87 ASN B N 1
ATOM 2678 C CA . ASN B 1 87 ? 7.34800 9.18200 3.77300 1.000 34.70416 87 ASN B CA 1
ATOM 2679 C C . ASN B 1 87 ? 7.05700 7.94500 4.60500 1.000 35.95957 87 ASN B C 1
ATOM 2680 O O . ASN B 1 87 ? 6.82100 6.87500 4.02600 1.000 34.08040 87 ASN B O 1
ATOM 2685 N N . LEU B 1 88 ? 7.03800 8.06700 5.93900 1.000 34.23568 88 LEU B N 1
ATOM 2686 C CA . LEU B 1 88 ? 6.70200 6.92300 6.78000 1.000 34.51993 88 LEU B CA 1
ATOM 2687 C C . LEU B 1 88 ? 5.34400 6.36200 6.37900 1.000 32.40652 88 LEU B C 1
ATOM 2688 O O . LEU B 1 88 ? 4.35400 7.09600 6.26400 1.000 30.07203 88 LEU B O 1
ATOM 2693 N N . THR B 1 89 ? 5.30000 5.05800 6.17700 1.000 33.73826 89 THR B N 1
ATOM 2694 C CA . THR B 1 89 ? 4.09300 4.40300 5.71500 1.000 30.32732 89 THR B CA 1
ATOM 2695 C C . THR B 1 89 ? 3.65300 3.29100 6.65000 1.000 33.96460 89 THR B C 1
ATOM 2696 O O . THR B 1 89 ? 2.44200 3.09300 6.86500 1.000 31.34850 89 THR B O 1
ATOM 2700 N N . TYR B 1 90 ? 4.62100 2.54600 7.19000 1.000 32.46442 90 TYR B N 1
ATOM 2701 C CA . TYR B 1 90 ? 4.38700 1.49100 8.16900 1.000 32.93290 90 TYR B CA 1
ATOM 2702 C C . TYR B 1 90 ? 5.29800 1.78300 9.34800 1.000 35.23054 90 TYR B C 1
ATOM 2703 O O . TYR B 1 90 ? 6.52200 1.87900 9.17400 1.000 30.75369 90 TYR B O 1
ATOM 2712 N N . LEU B 1 91 ? 4.69200 1.95700 10.52500 1.000 31.04320 91 LEU B N 1
ATOM 2713 C CA . LEU B 1 91 ? 5.39100 2.34300 11.74100 1.000 32.49863 91 LEU B CA 1
ATOM 2714 C C . LEU B 1 91 ? 4.91700 1.39400 12.83300 1.000 30.36943 91 LEU B C 1
ATOM 2715 O O . LEU B 1 91 ? 3.75700 1.46400 13.25000 1.000 31.20901 91 LEU B O 1
ATOM 2720 N N . LYS B 1 92 ? 5.79800 0.48000 13.25000 1.000 27.67700 92 LYS B N 1
ATOM 2721 C CA . LYS B 1 92 ? 5.48100 -0.55800 14.23000 1.000 30.30100 92 LYS B CA 1
ATOM 2722 C C . LYS B 1 92 ? 6.36900 -0.32900 15.44400 1.000 31.37745 92 LYS B C 1
ATOM 2723 O O . LYS B 1 92 ? 7.57600 -0.58700 15.38900 1.000 32.41704 92 LYS B O 1
ATOM 2729 N N . LEU B 1 93 ? 5.77500 0.16900 16.53300 1.000 31.15637 93 LEU B N 1
ATOM 2730 C CA . LEU B 1 93 ? 6.50400 0.51100 17.74900 1.000 31.04320 93 LEU B CA 1
ATOM 2731 C C . LEU B 1 93 ? 5.99900 -0.30000 18.94200 1.000 34.34886 93 LEU B C 1
ATOM 2732 O O . LEU B 1 93 ? 5.94900 0.20400 20.07800 1.000 34.53046 93 LEU B O 1
ATOM 2737 N N . HIS B 1 94 ? 5.60700 -1.54900 18.71100 1.000 33.41716 94 HIS B N 1
ATOM 2738 C CA . HIS B 1 94 ? 5.01400 -2.32600 19.79500 1.000 34.02776 94 HIS B CA 1
ATOM 2739 C C . HIS B 1 94 ? 6.05900 -2.77800 20.80900 1.000 33.80668 94 HIS B C 1
ATOM 2740 O O . HIS B 1 94 ? 7.24100 -2.91000 20.49800 1.000 37.09129 94 HIS B O 1
ATOM 2747 N N . ASN B 1 95 ? 5.60900 -2.99400 22.04400 1.000 33.51718 95 ASN B N 1
ATOM 2748 C CA . ASN B 1 95 ? 6.48600 -3.39400 23.14900 1.000 33.90933 95 ASN B CA 1
ATOM 2749 C C . ASN B 1 95 ? 7.59300 -2.36600 23.35500 1.000 36.90706 95 ASN B C 1
ATOM 2750 O O . ASN B 1 95 ? 8.78300 -2.68200 23.29800 1.000 38.31512 95 ASN B O 1
ATOM 2755 N N . ASN B 1 96 ? 7.19200 -1.11300 23.54600 1.000 34.32517 96 ASN B N 1
ATOM 2756 C CA . ASN B 1 96 ? 8.09900 -0.05700 23.96800 1.000 36.23592 96 ASN B CA 1
ATOM 2757 C C . ASN B 1 96 ? 7.51700 0.58400 25.22500 1.000 38.26775 96 ASN B C 1
ATOM 2758 O O . ASN B 1 96 ? 6.54500 0.08800 25.80500 1.000 38.59410 96 ASN B O 1
ATOM 2763 N N . GLN B 1 97 ? 8.09700 1.69300 25.65800 1.000 37.92034 97 GLN B N 1
ATOM 2764 C CA . GLN B 1 97 ? 7.59500 2.30000 26.87900 1.000 40.22061 97 GLN B CA 1
ATOM 2765 C C . GLN B 1 97 ? 7.04600 3.70100 26.63700 1.000 39.54948 97 GLN B C 1
ATOM 2766 O O . GLN B 1 97 ? 7.28900 4.62500 27.41400 1.000 40.93122 97 GLN B O 1
ATOM 2772 N N . LEU B 1 98 ? 6.26800 3.86600 25.56800 1.000 37.34921 98 LEU B N 1
ATOM 2773 C CA . LEU B 1 98 ? 5.68800 5.16300 25.24500 1.000 36.47806 98 LEU B CA 1
ATOM 2774 C C . LEU B 1 98 ? 4.57600 5.50400 26.23200 1.000 36.58860 98 LEU B C 1
ATOM 2775 O O . LEU B 1 98 ? 3.58700 4.77200 26.34100 1.000 36.82547 98 LEU B O 1
ATOM 2780 N N . GLN B 1 99 ? 4.73200 6.61500 26.94600 1.000 36.60702 99 GLN B N 1
ATOM 2781 C CA . GLN B 1 99 ? 3.72500 7.08500 27.88900 1.000 39.31261 99 GLN B CA 1
ATOM 2782 C C . GLN B 1 99 ? 2.91900 8.25800 27.36000 1.000 42.88146 99 GLN B C 1
ATOM 2783 O O . GLN B 1 99 ? 1.86100 8.57500 27.92300 1.000 41.85765 99 GLN B O 1
ATOM 2789 N N . SER B 1 100 ? 3.38000 8.90600 26.30000 1.000 40.21535 100 SER B N 1
ATOM 2790 C CA . SER B 1 100 ? 2.67000 10.06600 25.79700 1.000 43.90526 100 SER B CA 1
ATOM 2791 C C . SER B 1 100 ? 3.05100 10.28600 24.34300 1.000 45.50809 100 SER B C 1
ATOM 2792 O O . SER B 1 100 ? 4.08700 9.82200 23.85800 1.000 46.89510 100 SER B O 1
ATOM 2795 N N . LEU B 1 101 ? 2.17900 10.98600 23.65000 1.000 46.09500 101 LEU B N 1
ATOM 2796 C CA . LEU B 1 101 ? 2.45300 11.40600 22.29800 1.000 51.70357 101 LEU B CA 1
ATOM 2797 C C . LEU B 1 101 ? 2.44800 12.93100 22.30600 1.000 54.03543 101 LEU B C 1
ATOM 2798 O O . LEU B 1 101 ? 1.41700 13.53600 22.64900 1.000 54.30388 101 LEU B O 1
ATOM 2803 N N . PRO B 1 102 ? 3.56400 13.59800 22.01100 1.000 57.90431 102 PRO B N 1
ATOM 2804 C CA . PRO B 1 102 ? 3.53200 15.06400 21.89400 1.000 59.45450 102 PRO B CA 1
ATOM 2805 C C . PRO B 1 102 ? 2.40300 15.50200 20.97400 1.000 62.57856 102 PRO B C 1
ATOM 2806 O O . PRO B 1 102 ? 2.01100 14.77700 20.04900 1.000 62.35484 102 PRO B O 1
ATOM 2810 N N . ASN B 1 103 ? 1.84200 16.67600 21.25500 1.000 57.33582 103 ASN B N 1
ATOM 2811 C CA . ASN B 1 103 ? 0.83100 17.19900 20.34800 1.000 59.64663 103 ASN B CA 1
ATOM 2812 C C . ASN B 1 103 ? 1.43500 17.40200 18.96300 1.000 53.08005 103 ASN B C 1
ATOM 2813 O O . ASN B 1 103 ? 2.57100 17.86400 18.81900 1.000 48.01365 103 ASN B O 1
ATOM 2818 N N . GLY B 1 104 ? 0.67300 17.00700 17.94800 1.000 51.01928 104 GLY B N 1
ATOM 2819 C CA . GLY B 1 104 ? 1.07000 17.15100 16.56700 1.000 49.96389 104 GLY B CA 1
ATOM 2820 C C . GLY B 1 104 ? 2.12100 16.18000 16.09200 1.000 49.09273 104 GLY B C 1
ATOM 2821 O O . GLY B 1 104 ? 2.54100 16.28800 14.93500 1.000 45.05277 104 GLY B O 1
ATOM 2822 N N . VAL B 1 105 ? 2.52900 15.21500 16.93500 1.000 44.88959 105 VAL B N 1
ATOM 2823 C CA . VAL B 1 105 ? 3.65100 14.34400 16.60100 1.000 45.69758 105 VAL B CA 1
ATOM 2824 C C . VAL B 1 105 ? 3.39700 13.58000 15.29800 1.000 44.55271 105 VAL B C 1
ATOM 2825 O O . VAL B 1 105 ? 4.34100 13.25800 14.56400 1.000 43.65787 105 VAL B O 1
ATOM 2829 N N . PHE B 1 106 ? 2.13700 13.28300 14.97700 1.000 41.0154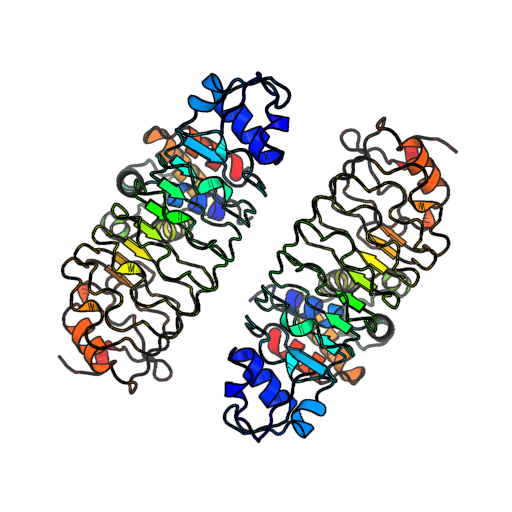4 106 PHE B N 1
ATOM 2830 C CA . PHE B 1 106 ? 1.81100 12.60800 13.72900 1.000 40.62856 106 PHE B CA 1
ATOM 2831 C C . PHE B 1 106 ? 1.24800 13.56100 12.68200 1.000 41.49445 106 PHE B C 1
ATOM 2832 O O . PHE B 1 106 ? 0.76700 13.10000 11.65400 1.000 40.08639 106 PHE B O 1
ATOM 2840 N N . ASP B 1 107 ? 1.29200 14.87500 12.91400 1.000 45.03435 107 ASP B N 1
ATOM 2841 C CA . ASP B 1 107 ? 0.57200 15.80100 12.04100 1.000 44.58429 107 ASP B CA 1
ATOM 2842 C C . ASP B 1 107 ? 1.12000 15.85300 10.62300 1.000 44.33163 107 ASP B C 1
ATOM 2843 O O . ASP B 1 107 ? 0.39800 16.28700 9.71800 1.000 47.27935 107 ASP B O 1
ATOM 2848 N N . LYS B 1 108 ? 2.36700 15.44900 10.39600 1.000 41.69710 108 LYS B N 1
ATOM 2849 C CA . LYS B 1 108 ? 2.94200 15.52400 9.05800 1.000 42.18137 108 LYS B CA 1
ATOM 2850 C C . LYS B 1 108 ? 3.09900 14.16000 8.40100 1.000 41.09966 108 LYS B C 1
ATOM 2851 O O . LYS B 1 108 ? 3.52200 14.08300 7.24200 1.000 39.61528 108 LYS B O 1
ATOM 2857 N N . LEU B 1 109 ? 2.69300 13.09500 9.08300 1.000 39.98374 109 LEU B N 1
ATOM 2858 C CA . LEU B 1 109 ? 2.85800 11.72600 8.59400 1.000 38.82834 109 LEU B CA 1
ATOM 2859 C C . LEU B 1 109 ? 1.63400 11.30800 7.77400 1.000 37.94666 109 LEU B C 1
ATOM 2860 O O . LEU B 1 109 ? 0.97000 10.31000 8.03900 1.000 37.88086 109 LEU B O 1
ATOM 2865 N N . THR B 1 110 ? 1.35900 12.11200 6.74100 1.000 39.34682 110 THR B N 1
ATOM 2866 C CA . THR B 1 110 ? 0.12800 11.98800 5.96100 1.000 37.55713 110 THR B CA 1
ATOM 2867 C C . THR B 1 110 ? 0.08300 10.71100 5.13900 1.000 37.41764 110 THR B C 1
ATOM 2868 O O . THR B 1 110 ? -1.00200 10.30000 4.70900 1.000 37.59924 110 THR B O 1
ATOM 2872 N N . ASN B 1 111 ? 1.22300 10.06500 4.91400 1.000 37.99929 111 ASN B N 1
ATOM 2873 C CA . ASN B 1 111 ? 1.22900 8.82100 4.15500 1.000 35.02262 111 ASN B CA 1
ATOM 2874 C C . ASN B 1 111 ? 1.11400 7.57300 5.01900 1.000 35.57005 111 ASN B C 1
ATOM 2875 O O . ASN B 1 111 ? 1.10100 6.48100 4.44900 1.000 35.23844 111 ASN B O 1
ATOM 2880 N N . LEU B 1 112 ? 1.03000 7.67500 6.36000 1.000 34.59099 112 LEU B N 1
ATOM 2881 C CA . LEU B 1 112 ? 0.90300 6.44700 7.16200 1.000 34.89103 112 LEU B CA 1
ATOM 2882 C C . LEU B 1 112 ? -0.31200 5.62000 6.78900 1.000 33.45927 112 LEU B C 1
ATOM 2883 O O . LEU B 1 112 ? -1.43300 6.12800 6.66100 1.000 34.32780 112 LEU B O 1
ATOM 2888 N N . LYS B 1 113 ? -0.06300 4.33000 6.64200 1.000 33.64614 113 LYS B N 1
ATOM 2889 C CA . LYS B 1 113 ? -1.05500 3.30700 6.37800 1.000 34.24095 113 LYS B CA 1
ATOM 2890 C C . LYS B 1 113 ? -1.27600 2.38700 7.57400 1.000 32.44600 113 LYS B C 1
ATOM 2891 O O . LYS B 1 113 ? -2.41300 2.00100 7.85300 1.000 30.37206 113 LYS B O 1
ATOM 2897 N N . GLU B 1 114 ? -0.21700 2.03700 8.30500 1.000 30.26942 114 GLU B N 1
ATOM 2898 C CA . GLU B 1 114 ? -0.34500 1.17000 9.46600 1.000 30.87739 114 GLU B CA 1
ATOM 2899 C C . GLU B 1 114 ? 0.48300 1.71700 10.63100 1.000 32.99343 114 GLU B C 1
ATOM 2900 O O . GLU B 1 114 ? 1.62600 2.16700 10.45300 1.000 30.40891 114 GLU B O 1
ATOM 2906 N N . LEU B 1 115 ? -0.11300 1.68200 11.82500 1.000 30.54577 115 LEU B N 1
ATOM 2907 C CA . LEU B 1 115 ? 0.518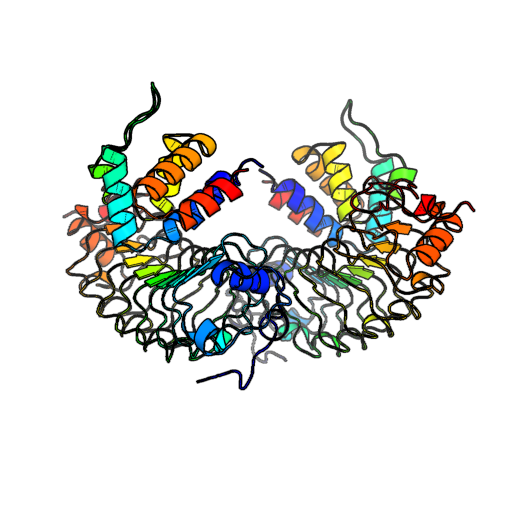00 2.17900 13.04600 1.000 31.99331 115 LEU B CA 1
ATOM 2908 C C . LEU B 1 115 ? 0.24800 1.17800 14.16500 1.000 31.79329 115 LEU B C 1
ATOM 2909 O O . LEU B 1 115 ? -0.91400 0.87700 14.45700 1.000 29.48248 115 LEU B O 1
ATOM 2914 N N . SER B 1 116 ? 1.29700 0.64300 14.79000 1.000 29.14823 116 SER B N 1
ATOM 2915 C CA . SER B 1 116 ? 1.09100 -0.22100 15.94500 1.000 29.27719 116 SER B CA 1
ATOM 2916 C C . SER B 1 116 ? 1.75200 0.39800 17.16200 1.000 32.11174 116 SER B C 1
ATOM 2917 O O . SER B 1 116 ? 2.97000 0.64100 17.16400 1.000 32.03016 116 SER B O 1
ATOM 2920 N N . LEU B 1 117 ? 0.92900 0.66600 18.18100 1.000 30.71947 117 LEU B N 1
ATOM 2921 C CA . LEU B 1 117 ? 1.34200 1.11100 19.50800 1.000 29.95359 117 LEU B CA 1
ATOM 2922 C C . LEU B 1 117 ? 1.05200 0.03900 20.56100 1.000 32.74077 117 LEU B C 1
ATOM 2923 O O . LEU B 1 117 ? 0.92200 0.34800 21.74900 1.000 33.95933 117 LEU B O 1
ATOM 2928 N N . LEU B 1 118 ? 0.91400 -1.21100 20.12600 1.000 29.20877 118 LEU B N 1
ATOM 2929 C CA . LEU B 1 118 ? 0.61100 -2.32800 21.01400 1.000 33.26188 118 LEU B CA 1
ATOM 2930 C C . LEU B 1 118 ? 1.65400 -2.48200 22.11700 1.000 34.16725 118 LEU B C 1
ATOM 2931 O O . LEU B 1 118 ? 2.86100 -2.42900 21.85900 1.000 35.91483 118 LEU B O 1
ATOM 2936 N N . PHE B 1 119 ? 1.18400 -2.70700 23.35200 1.000 31.76697 119 PHE B N 1
ATOM 2937 C CA . PHE B 1 119 ? 2.07900 -2.93900 24.49300 1.000 31.62748 119 PHE B CA 1
ATOM 2938 C C . PHE B 1 119 ? 3.00500 -1.74500 24.73500 1.000 32.48021 119 PHE B C 1
ATOM 2939 O O . PHE B 1 119 ? 4.23500 -1.85800 24.73300 1.000 34.20936 119 PHE B O 1
ATOM 2947 N N . ASN B 1 120 ? 2.39200 -0.59500 24.94500 1.000 31.58273 120 ASN B N 1
ATOM 2948 C CA . ASN B 1 120 ? 3.05600 0.60500 25.43400 1.000 33.76457 120 ASN B CA 1
ATOM 2949 C C . ASN B 1 120 ? 2.37000 1.01400 26.73900 1.000 35.83588 120 ASN B C 1
ATOM 2950 O O . ASN B 1 120 ? 1.64300 0.22100 27.34300 1.000 34.72522 120 ASN B O 1
ATOM 2955 N N . GLN B 1 121 ? 2.64400 2.23500 27.21000 1.000 36.25961 121 GLN B N 1
ATOM 2956 C CA . GLN B 1 121 ? 2.12100 2.68900 28.49200 1.000 37.05444 121 GLN B CA 1
ATOM 2957 C C . GLN B 1 121 ? 1.32700 3.97800 28.35100 1.000 39.70213 121 GLN B C 1
ATOM 2958 O O . GLN B 1 121 ? 1.38700 4.86000 29.21000 1.000 40.19692 121 GLN B O 1
ATOM 2964 N N . LEU B 1 122 ? 0.55200 4.09800 27.27700 1.000 35.57269 122 LEU B N 1
ATOM 2965 C CA . LEU B 1 122 ? -0.22400 5.30800 27.05900 1.000 37.40975 122 LEU B CA 1
ATOM 2966 C C . LEU B 1 122 ? -1.43200 5.36300 27.99700 1.000 38.02035 122 LEU B C 1
ATOM 2967 O O . LEU B 1 122 ? -2.24600 4.43900 28.03600 1.000 37.92823 122 LEU B O 1
ATOM 2972 N N . GLN B 1 123 ? -1.55800 6.45300 28.75200 1.000 37.05444 123 GLN B N 1
ATOM 2973 C CA . GLN B 1 123 ? -2.72100 6.60200 29.61200 1.000 40.10218 123 GLN B CA 1
ATOM 2974 C C . GLN B 1 123 ? -3.78800 7.51300 29.02500 1.000 40.08639 123 GLN B C 1
ATOM 2975 O O . GLN B 1 123 ? -4.94100 7.46100 29.47100 1.000 43.56312 123 GLN B O 1
ATOM 2981 N N . SER B 1 124 ? -3.43200 8.32600 28.03800 1.000 37.83875 124 SER B N 1
ATOM 2982 C CA . SER B 1 124 ? -4.36100 9.19900 27.33600 1.000 38.98625 124 SER B CA 1
ATOM 2983 C C . SER B 1 124 ? -3.75600 9.51600 25.97600 1.000 39.84162 124 SER B C 1
ATOM 2984 O O . SER B 1 124 ? -2.56800 9.28100 25.73900 1.000 41.67079 124 SER B O 1
ATOM 2987 N N . LEU B 1 125 ? -4.59100 10.05100 25.08200 1.000 42.28665 125 LEU B N 1
ATOM 2988 C CA . LEU B 1 125 ? -4.26000 10.47200 23.72800 1.000 38.85729 125 LEU B CA 1
ATOM 2989 C C . LEU B 1 125 ? -4.53400 11.96100 23.56900 1.000 40.54697 125 LEU B C 1
ATOM 2990 O O . LEU B 1 125 ? -5.56000 12.45400 24.04400 1.000 42.38140 125 LEU B O 1
ATOM 2995 N N . PRO B 1 126 ? -3.65600 12.69900 22.90200 1.000 43.57628 126 PRO B N 1
ATOM 2996 C CA . PRO B 1 126 ? -3.91900 14.12800 22.67100 1.000 38.54936 126 PRO B CA 1
ATOM 2997 C C . PRO B 1 126 ? -5.14900 14.32700 21.80200 1.000 41.60499 126 PRO B C 1
ATOM 2998 O O . PRO B 1 126 ? -5.44000 13.53000 20.90300 1.000 43.22624 126 PRO B O 1
ATOM 3002 N N . ASP B 1 127 ? -5.86500 15.41900 22.04300 1.000 39.59159 127 ASP B N 1
ATOM 3003 C CA . ASP B 1 127 ? -6.96900 15.74300 21.15300 1.000 43.12886 127 ASP B CA 1
ATOM 3004 C C . ASP B 1 127 ? -6.45900 15.82500 19.70800 1.000 41.43918 127 ASP B C 1
ATOM 3005 O O . ASP B 1 127 ? -5.39200 16.37800 19.44600 1.000 38.04930 127 ASP B O 1
ATOM 3010 N N . GLY B 1 128 ? -7.18800 15.21100 18.77800 1.000 43.34204 128 GLY B N 1
ATOM 3011 C CA . GLY B 1 128 ? -6.81800 15.27000 17.36900 1.000 38.24932 128 GLY B CA 1
ATOM 3012 C C . GLY B 1 128 ? -5.51000 14.59500 16.97500 1.000 38.60463 128 GLY B C 1
ATOM 3013 O O . GLY B 1 128 ? -5.01800 14.83900 15.87100 1.000 42.22875 128 GLY B O 1
ATOM 3014 N N . VAL B 1 129 ? -4.96400 13.70400 17.81200 1.000 38.28091 129 VAL B N 1
ATOM 3015 C CA . VAL B 1 129 ? -3.65700 13.08500 17.55400 1.000 38.32038 129 VAL B CA 1
ATOM 3016 C C . VAL B 1 129 ? -3.60600 12.36900 16.20300 1.000 38.64411 129 VAL B C 1
ATOM 3017 O O . VAL B 1 129 ? -2.54000 12.29400 15.57900 1.000 41.13388 129 VAL B O 1
ATOM 3021 N N . PHE B 1 130 ? -4.72300 11.82200 15.72800 1.000 35.52268 130 PHE B N 1
ATOM 3022 C CA . PHE B 1 130 ? -4.70000 11.04500 14.49200 1.000 36.95969 130 PHE B CA 1
ATOM 3023 C C . PHE B 1 130 ? -5.29100 11.78700 13.30300 1.000 36.89390 130 PHE B C 1
ATOM 3024 O O . PHE B 1 130 ? -5.48800 11.17500 12.24900 1.000 38.15721 130 PHE B O 1
ATOM 3032 N N . ASP B 1 131 ? -5.57000 13.08400 13.42800 1.000 36.93338 131 ASP B N 1
ATOM 3033 C CA . ASP B 1 131 ? -6.40600 13.75100 12.42700 1.000 38.36513 131 ASP B CA 1
ATOM 3034 C C . ASP B 1 131 ? -5.75100 13.86200 11.05100 1.000 40.60224 131 ASP B C 1
ATOM 3035 O O . ASP B 1 131 ? -6.46500 14.00700 10.05100 1.000 37.47291 131 ASP B O 1
ATOM 3040 N N . LYS B 1 132 ? -4.42500 13.82200 10.95300 1.000 40.17061 132 LYS B N 1
ATOM 3041 C CA . LYS B 1 132 ? -3.81800 13.95700 9.63300 1.000 38.20984 132 LYS B CA 1
ATOM 3042 C C . LYS B 1 132 ? -3.59000 12.61300 8.94600 1.000 39.03363 132 LYS B C 1
ATOM 3043 O O . LYS B 1 132 ? -3.18000 12.58900 7.77900 1.000 39.70739 132 LYS B O 1
ATOM 3049 N N . LEU B 1 133 ? -3.90700 11.50400 9.61400 1.000 36.40700 133 LEU B N 1
ATOM 3050 C CA . LEU B 1 133 ? -3.60700 10.17200 9.10300 1.000 33.51454 133 LEU B CA 1
ATOM 3051 C C . LEU B 1 133 ? -4.79100 9.61700 8.31100 1.000 36.55701 133 LEU B C 1
ATOM 3052 O O . LEU B 1 133 ? -5.31900 8.54900 8.59700 1.000 36.75967 133 LEU B O 1
ATOM 3057 N N . THR B 1 134 ? -5.17100 10.35100 7.26100 1.000 37.00707 134 THR B N 1
ATOM 3058 C CA . THR B 1 134 ? -6.35300 10.03100 6.45900 1.000 33.57245 134 THR B CA 1
ATOM 3059 C C . THR B 1 134 ? -6.18100 8.79300 5.57700 1.000 34.73838 134 THR B C 1
ATOM 3060 O O . THR B 1 134 ? -7.17800 8.27200 5.05300 1.000 31.77486 134 THR B O 1
ATOM 3064 N N . ASN B 1 135 ? -4.96200 8.29200 5.41600 1.000 33.69878 135 ASN B N 1
ATOM 3065 C CA . ASN B 1 135 ? -4.74200 7.03900 4.72100 1.000 32.61970 135 ASN B CA 1
ATOM 3066 C C . ASN B 1 135 ? -4.61800 5.84100 5.67100 1.000 33.27504 135 ASN B C 1
ATOM 3067 O O . ASN B 1 135 ? -4.42900 4.71100 5.21100 1.000 33.14871 135 ASN B O 1
ATOM 3072 N N . LEU B 1 136 ? -4.73200 6.04700 6.98000 1.000 33.74352 136 LEU B N 1
ATOM 3073 C CA . LEU B 1 136 ? -4.50900 4.94700 7.91300 1.000 31.50115 136 LEU B CA 1
ATOM 3074 C C . LEU B 1 136 ? -5.55700 3.86100 7.70800 1.000 33.88038 136 LEU B C 1
ATOM 3075 O O . LEU B 1 136 ? -6.75800 4.15100 7.65700 1.000 33.00396 136 LEU B O 1
ATOM 3080 N N . THR B 1 137 ? -5.10100 2.60400 7.57100 1.000 30.78264 137 THR B N 1
ATOM 3081 C CA . THR B 1 137 ? -6.01200 1.46700 7.53500 1.000 32.74340 137 THR B CA 1
ATOM 3082 C C . THR B 1 137 ? -5.89600 0.53800 8.73500 1.000 32.80920 137 THR B C 1
ATOM 3083 O O . THR B 1 137 ? -6.85700 -0.18100 9.02600 1.000 32.37493 137 THR B O 1
ATOM 3087 N N . TYR B 1 138 ? -4.76900 0.54800 9.44700 1.000 32.72761 138 TYR B N 1
ATOM 3088 C CA . TYR B 1 138 ? -4.54700 -0.32200 10.59800 1.000 31.32744 138 TYR B CA 1
ATOM 3089 C C . TYR B 1 138 ? -4.11800 0.52700 11.78900 1.000 30.02728 138 TYR B C 1
ATOM 3090 O O . TYR B 1 138 ? -3.19900 1.34000 11.67300 1.000 31.68275 138 TYR B O 1
ATOM 3099 N N . LEU B 1 139 ? -4.76500 0.32900 12.93600 1.000 30.90107 139 LEU B N 1
ATOM 3100 C CA . LEU B 1 139 ? -4.41300 1.04800 14.16000 1.000 30.61683 139 LEU B CA 1
ATOM 3101 C C . LEU B 1 139 ? -4.57100 0.09400 15.33800 1.000 30.19046 139 LEU B C 1
ATOM 3102 O O . LEU B 1 139 ? -5.68400 -0.35300 15.64100 1.000 30.90897 139 LEU B O 1
ATOM 3107 N N . ASN B 1 140 ? -3.45700 -0.23100 15.98700 1.000 27.93756 140 ASN B N 1
ATOM 3108 C CA . ASN B 1 140 ? -3.43200 -1.12100 17.14300 1.000 28.57711 140 ASN B CA 1
ATOM 3109 C C . ASN B 1 140 ? -3.06100 -0.29500 18.36800 1.000 30.56682 140 ASN B C 1
ATOM 3110 O O . ASN B 1 140 ? -1.92800 0.19300 18.47700 1.000 31.43535 140 ASN B O 1
ATOM 3115 N N . LEU B 1 141 ? -4.01600 -0.11200 19.27700 1.000 28.43499 141 LEU B N 1
ATOM 3116 C CA . LEU B 1 141 ? -3.75100 0.59000 20.52900 1.000 31.10373 141 LEU B CA 1
ATOM 3117 C C . LEU B 1 141 ? -3.96600 -0.33900 21.72600 1.000 35.08842 141 LEU B C 1
ATOM 3118 O O . LEU B 1 141 ? -4.18200 0.13400 22.84900 1.000 35.69902 141 LEU B O 1
ATOM 3123 N N . ALA B 1 142 ? -3.91600 -1.65300 21.48900 1.000 32.92763 142 ALA B N 1
ATOM 3124 C CA . ALA B 1 142 ? -4.16300 -2.65500 22.51500 1.000 32.17228 142 ALA B CA 1
ATOM 3125 C C . ALA B 1 142 ? -3.00400 -2.73800 23.50900 1.000 32.57496 142 ALA B C 1
ATOM 3126 O O . ALA B 1 142 ? -1.85000 -2.45600 23.17900 1.000 31.44324 142 ALA B O 1
ATOM 3128 N N . HIS B 1 143 ? -3.32200 -3.16200 24.73700 1.000 33.32242 143 HIS B N 1
ATOM 3129 C CA . HIS B 1 143 ? -2.32700 -3.34500 25.79700 1.000 32.07490 143 HIS B CA 1
ATOM 3130 C C . HIS B 1 143 ? -1.58700 -2.04700 26.10200 1.000 32.13017 143 HIS B C 1
ATOM 3131 O O . HIS B 1 143 ? -0.36900 -1.96300 26.04000 1.000 33.55929 143 HIS B O 1
ATOM 3138 N N . ASN B 1 144 ? -2.37300 -1.02600 26.42000 1.000 33.92512 144 ASN B N 1
ATOM 3139 C CA . ASN B 1 144 ? -1.89300 0.23100 26.97400 1.000 35.48057 144 ASN B CA 1
ATOM 3140 C C . ASN B 1 144 ? -2.66600 0.47500 28.27200 1.000 34.06198 144 ASN B C 1
ATOM 3141 O O . ASN B 1 144 ? -3.19000 -0.46800 28.86500 1.000 35.61480 144 ASN B O 1
ATOM 3146 N N . GLN B 1 145 ? -2.67200 1.70500 28.77400 1.000 37.81506 145 GLN B N 1
ATOM 3147 C CA . GLN B 1 145 ? -3.35700 2.03600 30.01900 1.000 38.47040 145 GLN B CA 1
ATOM 3148 C C . GLN B 1 145 ? -4.41300 3.11200 29.80600 1.000 41.70500 145 GLN B C 1
ATOM 3149 O O . GLN B 1 145 ? -4.69700 3.90000 30.72100 1.000 40.13113 145 GLN B O 1
ATOM 3155 N N . LEU B 1 146 ? -4.98000 3.16600 28.59200 1.000 37.32026 146 LEU B N 1
ATOM 3156 C CA . LEU B 1 146 ? -5.92300 4.22000 28.24400 1.000 37.81506 146 LEU B CA 1
ATOM 3157 C C . LEU B 1 146 ? -7.13200 4.20300 29.17500 1.000 40.88648 146 LEU B C 1
ATOM 3158 O O . LEU B 1 146 ? -7.78100 3.16800 29.35800 1.000 38.96783 146 LEU B O 1
ATOM 3163 N N . GLN B 1 147 ? -7.43600 5.37200 29.74300 1.000 42.09452 147 GLN B N 1
ATOM 3164 C CA . GLN B 1 147 ? -8.57100 5.58000 30.63700 1.000 42.00240 147 GLN B CA 1
ATOM 3165 C C . GLN B 1 147 ? -9.80900 6.10000 29.92300 1.000 42.71302 147 GLN B C 1
ATOM 3166 O O . GLN B 1 147 ? -10.93100 5.86300 30.39600 1.000 45.10014 147 GLN B O 1
ATOM 3172 N N . SER B 1 148 ? -9.62700 6.79600 28.80100 1.000 39.95479 148 SER B N 1
ATOM 3173 C CA . SER B 1 148 ? -10.73200 7.34100 28.02800 1.000 40.16797 148 SER B CA 1
ATOM 3174 C C . SER B 1 148 ? -10.21700 7.68400 26.63700 1.000 39.73898 148 SER B C 1
ATOM 3175 O O . SER B 1 148 ? -9.02800 7.55200 26.34300 1.000 39.78898 148 SER B O 1
ATOM 3178 N N . LEU B 1 149 ? -11.12200 8.14300 25.78300 1.000 38.61516 149 LEU B N 1
ATOM 3179 C CA . LEU B 1 149 ? -10.74600 8.53700 24.44300 1.000 41.09177 149 LEU B CA 1
ATOM 3180 C C . LEU B 1 149 ? -11.26400 9.94300 24.18500 1.000 40.97070 149 LEU B C 1
ATOM 3181 O O . LEU B 1 149 ? -12.42500 10.23500 24.49300 1.000 44.22109 149 LEU B O 1
ATOM 3186 N N . PRO B 1 150 ? -10.44000 10.82600 23.62600 1.000 41.57867 150 PRO B N 1
ATOM 3187 C CA . PRO B 1 150 ? -10.93800 12.15200 23.23000 1.000 41.77869 150 PRO B CA 1
ATOM 3188 C C . PRO B 1 150 ? -12.09100 12.00300 22.24700 1.000 41.76290 150 PRO B C 1
ATOM 3189 O O . PRO B 1 150 ? -12.04600 11.16400 21.35200 1.000 42.21822 150 PRO B O 1
ATOM 3193 N N . ASP B 1 151 ? -13.11400 12.84100 22.39400 1.000 39.95742 151 ASP B N 1
ATOM 3194 C CA . ASP B 1 151 ? -14.21600 12.82700 21.44000 1.000 40.79700 151 ASP B CA 1
ATOM 3195 C C . ASP B 1 151 ? -13.70600 12.98500 20.01100 1.000 42.76829 151 ASP B C 1
ATOM 3196 O O . ASP B 1 151 ? -12.77000 13.74800 19.75100 1.000 44.14477 151 ASP B O 1
ATOM 3201 N N . GLY B 1 152 ? -14.32100 12.24400 19.08500 1.000 40.09691 152 GLY B N 1
ATOM 3202 C CA . GLY B 1 152 ? -14.01500 12.34700 17.66000 1.000 40.28641 152 GLY B CA 1
ATOM 3203 C C . GLY B 1 152 ? -12.61000 11.94700 17.24800 1.000 40.03375 152 GLY B C 1
ATOM 3204 O O . GLY B 1 152 ? -12.18500 12.28000 16.14000 1.000 39.09679 152 GLY B O 1
ATOM 3205 N N . VAL B 1 153 ? -11.88400 11.21300 18.09400 1.000 39.19154 153 VAL B N 1
ATOM 3206 C CA . VAL B 1 153 ? -10.46800 10.97100 17.85100 1.000 39.42315 153 VAL B CA 1
ATOM 3207 C C . VAL B 1 153 ? -10.23300 10.13000 16.59300 1.000 38.10457 153 VAL B C 1
ATOM 3208 O O . VAL B 1 153 ? -9.16800 10.22800 15.97300 1.000 37.35185 153 VAL B O 1
ATOM 3212 N N . PHE B 1 154 ? -11.19700 9.30000 16.18600 1.000 36.20434 154 PHE B N 1
ATOM 3213 C CA . PHE B 1 154 ? -11.06600 8.52600 14.95200 1.000 36.80968 154 PHE B CA 1
ATOM 3214 C C . PHE B 1 154 ? -11.82900 9.13200 13.76700 1.000 35.39372 154 PHE B C 1
ATOM 3215 O O . PHE B 1 154 ? -11.89000 8.50300 12.71000 1.000 36.24908 154 PHE B O 1
ATOM 3223 N N . ASP B 1 155 ? -12.38200 10.34300 13.90100 1.000 35.90694 155 ASP B N 1
ATOM 3224 C CA . ASP B 1 155 ? -13.30600 10.85800 12.89100 1.000 38.29143 155 ASP B CA 1
ATOM 3225 C C . ASP B 1 155 ? -12.66500 11.04700 11.51500 1.000 36.83863 155 ASP B C 1
ATOM 3226 O O . ASP B 1 155 ? -13.35900 10.92300 10.49800 1.000 37.45186 155 ASP B O 1
ATOM 3231 N N . LYS B 1 156 ? -11.36700 11.34100 11.43800 1.000 35.17527 156 LYS B N 1
ATOM 3232 C CA . LYS B 1 156 ? -10.75000 11.49600 10.11600 1.000 36.84126 156 LYS B CA 1
ATOM 3233 C C . LYS B 1 156 ? -10.25700 10.18000 9.50100 1.000 37.61240 156 LYS B C 1
ATOM 3234 O O . LYS B 1 156 ? -9.84400 10.17700 8.33500 1.000 35.87009 156 LYS B O 1
ATOM 3240 N N . LEU B 1 157 ? -10.27100 9.07100 10.24500 1.000 35.77797 157 LEU B N 1
ATOM 3241 C CA . LEU B 1 157 ? -9.69600 7.80300 9.78600 1.000 32.81709 157 LEU B CA 1
ATOM 3242 C C . LEU B 1 157 ? -10.68900 6.99900 8.94200 1.000 34.82260 157 LEU B C 1
ATOM 3243 O O . LEU B 1 157 ? -10.95900 5.81800 9.20200 1.000 36.29909 157 LEU B O 1
ATOM 3248 N N . THR B 1 158 ? -11.22500 7.64000 7.89600 1.000 35.33845 158 THR B N 1
ATOM 3249 C CA . THR B 1 158 ? -12.33300 7.06100 7.13200 1.000 37.17814 158 THR B CA 1
ATOM 3250 C C . THR B 1 158 ? -11.95400 5.79600 6.37400 1.000 35.02262 158 THR B C 1
ATOM 3251 O O . THR B 1 158 ? -12.84800 5.02300 6.02200 1.000 38.14142 158 THR B O 1
ATOM 3255 N N . ASN B 1 159 ? -10.67100 5.55400 6.11800 1.000 32.77235 159 ASN B N 1
ATOM 3256 C CA . ASN B 1 159 ? -10.26900 4.32000 5.45100 1.000 34.65415 159 ASN B CA 1
ATOM 3257 C C . ASN B 1 159 ? -9.91800 3.19400 6.41900 1.000 34.43044 159 ASN B C 1
ATOM 3258 O O . ASN B 1 159 ? -9.50000 2.12000 5.96400 1.000 32.87236 159 ASN B O 1
ATOM 3263 N N . LEU B 1 160 ? -10.05000 3.41200 7.73300 1.000 34.65415 160 LEU B N 1
ATOM 3264 C CA . LEU B 1 160 ? -9.60800 2.41900 8.71100 1.000 32.81709 160 LEU B CA 1
ATOM 3265 C C . LEU B 1 160 ? -10.39900 1.12300 8.58000 1.000 34.66731 160 LEU B C 1
ATOM 3266 O O . LEU B 1 160 ? -11.63600 1.13000 8.60000 1.000 35.46215 160 LEU B O 1
ATOM 3271 N N . THR B 1 161 ? -9.67700 -0.00400 8.50000 1.000 34.15936 161 THR B N 1
ATOM 3272 C CA . THR B 1 161 ? -10.30600 -1.32100 8.49000 1.000 32.19860 161 THR B CA 1
ATOM 3273 C C . THR B 1 161 ? -10.04100 -2.14600 9.74300 1.000 32.52495 161 THR B C 1
ATOM 3274 O O . THR B 1 161 ? -10.69500 -3.17600 9.92500 1.000 35.16474 161 THR B O 1
ATOM 3278 N N . TYR B 1 162 ? -9.10500 -1.74200 10.60300 1.000 33.64088 162 TYR B N 1
ATOM 3279 C CA . TYR B 1 162 ? -8.77800 -2.49700 11.81400 1.000 32.40389 162 TYR B CA 1
ATOM 3280 C C . TYR B 1 162 ? -8.52600 -1.52200 12.95200 1.000 32.70129 162 TYR B C 1
ATOM 3281 O O . TYR B 1 162 ? -7.64800 -0.66400 12.84800 1.000 30.61157 162 TYR B O 1
ATOM 3290 N N . LEU B 1 163 ? -9.27700 -1.66400 14.04000 1.000 33.55929 163 LEU B N 1
ATOM 3291 C CA . LEU B 1 163 ? -9.13400 -0.81400 15.22300 1.000 30.63262 163 LEU B CA 1
ATOM 3292 C C . LEU B 1 163 ? -9.07800 -1.70900 16.45700 1.000 32.38283 163 LEU B C 1
ATOM 3293 O O . LEU B 1 163 ? -10.07300 -2.37000 16.78900 1.000 32.21176 163 LEU B O 1
ATOM 3298 N N . ASN B 1 164 ? -7.92000 -1.76100 17.12400 1.000 30.07992 164 ASN B N 1
ATOM 3299 C CA . ASN B 1 164 ? -7.75900 -2.62600 18.29100 1.000 31.66959 164 ASN B CA 1
ATOM 3300 C C . ASN B 1 164 ? -7.51200 -1.75800 19.52300 1.000 32.35651 164 ASN B C 1
ATOM 3301 O O . ASN B 1 164 ? -6.45700 -1.11600 19.64900 1.000 30.47734 164 ASN B O 1
ATOM 3306 N N . LEU B 1 165 ? -8.51000 -1.72200 20.40600 1.000 31.50115 165 LEU B N 1
ATOM 3307 C CA . LEU B 1 165 ? -8.48700 -0.95600 21.65100 1.000 32.99080 165 LEU B CA 1
ATOM 3308 C C . LEU B 1 165 ? -8.49700 -1.87100 22.86200 1.000 34.34096 165 LEU B C 1
ATOM 3309 O O . LEU B 1 165 ? -8.72900 -1.40800 23.98600 1.000 35.86746 165 LEU B O 1
ATOM 3314 N N . ALA B 1 166 ? -8.27300 -3.16300 22.65700 1.000 34.63573 166 ALA B N 1
ATOM 3315 C CA . ALA B 1 166 ? -8.46200 -4.12100 23.73300 1.000 34.33306 166 ALA B CA 1
ATOM 3316 C C . ALA B 1 166 ? -7.37400 -3.98600 24.80000 1.000 35.03841 166 ALA B C 1
ATOM 3317 O O . ALA B 1 166 ? -6.29400 -3.41200 24.58700 1.000 35.35161 166 ALA B O 1
ATOM 3319 N N . HIS B 1 167 ? -7.69200 -4.52300 25.97200 1.000 36.02274 167 HIS B N 1
ATOM 3320 C CA . HIS B 1 167 ? -6.76800 -4.63200 27.09300 1.000 35.79903 167 HIS B CA 1
ATOM 3321 C C . HIS B 1 167 ? -6.24400 -3.23900 27.47400 1.000 36.12538 167 HIS B C 1
ATOM 3322 O O . HIS B 1 167 ? -5.03400 -2.98300 27.53800 1.000 34.10672 167 HIS B O 1
ATOM 3329 N N . ASN B 1 168 ? -7.18600 -2.32700 27.68200 1.000 36.42016 168 ASN B N 1
ATOM 3330 C CA . ASN B 1 168 ? -7.00400 -0.99400 28.24200 1.000 38.37039 168 ASN B CA 1
ATOM 3331 C C . ASN B 1 168 ? -7.93200 -0.87400 29.46000 1.000 39.15469 168 ASN B C 1
ATOM 3332 O O . ASN B 1 168 ? -8.43900 -1.87000 29.97700 1.000 41.07861 168 ASN B O 1
ATOM 3337 N N . GLN B 1 169 ? -8.13500 0.33700 29.95200 1.000 38.68885 169 GLN B N 1
ATOM 3338 C CA . GLN B 1 169 ? -9.04500 0.52500 31.07900 1.000 44.01844 169 GLN B CA 1
ATOM 3339 C C . GLN B 1 169 ? -10.14900 1.50600 30.72100 1.000 42.48141 169 GLN B C 1
ATOM 3340 O O . GLN B 1 169 ? -10.59100 2.30300 31.54200 1.000 44.41585 169 GLN B O 1
ATOM 3346 N N . LEU B 1 170 ? -10.60300 1.44600 29.47000 1.000 42.80776 170 LEU B N 1
ATOM 3347 C CA . LEU B 1 170 ? -11.69000 2.30200 29.01200 1.000 41.98135 170 LEU B CA 1
ATOM 3348 C C . LEU B 1 170 ? -12.96400 2.02500 29.81100 1.000 44.17109 170 LEU B C 1
ATOM 3349 O O . LEU B 1 170 ? -13.35000 0.86700 30.00900 1.000 44.50007 170 LEU B O 1
ATOM 3354 N N . GLN B 1 171 ? -13.61000 3.09600 30.28600 1.000 40.31273 171 GLN B N 1
ATOM 3355 C CA . GLN B 1 171 ? -14.82400 2.98300 31.08100 1.000 44.60008 171 GLN B CA 1
ATOM 3356 C C . GLN B 1 171 ? -16.06900 3.45500 30.35300 1.000 46.45557 171 GLN B C 1
ATOM 3357 O O . GLN B 1 171 ? -17.18200 3.10600 30.77100 1.000 44.46059 171 GLN B O 1
ATOM 3363 N N . SER B 1 172 ? -15.90100 4.22400 29.27700 1.000 41.51550 172 SER B N 1
ATOM 3364 C CA . SER B 1 172 ? -16.99300 4.67000 28.43100 1.000 42.14189 172 SER B CA 1
ATOM 3365 C C . SER B 1 172 ? -16.42300 4.91400 27.04200 1.000 42.23927 172 SER B C 1
ATOM 3366 O O . SER B 1 172 ? -15.20900 4.97500 26.85100 1.000 43.72893 172 SER B O 1
ATOM 3369 N N . LEU B 1 173 ? -17.31300 5.06400 26.07100 1.000 44.51323 173 LEU B N 1
ATOM 3370 C CA . LEU B 1 173 ? -16.93600 5.45200 24.71900 1.000 43.93158 173 LEU B CA 1
ATOM 3371 C C . LEU B 1 173 ? -17.64800 6.75600 24.39300 1.000 43.05253 173 LEU B C 1
ATOM 3372 O O . LEU B 1 173 ? -18.84400 6.88200 24.68600 1.000 41.25231 173 LEU B O 1
ATOM 3377 N N . PRO B 1 174 ? -16.96900 7.74400 23.80800 1.000 44.56061 174 PRO B N 1
ATOM 3378 C CA . PRO B 1 174 ? -17.65300 8.99800 23.47000 1.000 41.54182 174 PRO B CA 1
ATOM 3379 C C . PRO B 1 174 ? -18.79100 8.75600 22.49000 1.000 42.85777 174 PRO B C 1
ATOM 3380 O O . PRO B 1 174 ? -18.71500 7.88200 21.61800 1.000 41.83133 174 PRO B O 1
ATOM 3384 N N . GLU B 1 175 ? -19.85400 9.54900 22.64000 1.000 41.10756 175 GLU B N 1
ATOM 3385 C CA . GLU B 1 175 ? -20.94600 9.49200 21.68500 1.000 44.04212 175 GLU B CA 1
ATOM 3386 C C . GLU B 1 175 ? -20.39700 9.74300 20.28400 1.000 43.25519 175 GLU B C 1
ATOM 3387 O O . GLU B 1 175 ? -19.58000 10.64100 20.08100 1.000 41.28916 175 GLU B O 1
ATOM 3393 N N . GLY B 1 176 ? -20.79100 8.89700 19.33400 1.000 46.13974 176 GLY B N 1
ATOM 3394 C CA . GLY B 1 176 ? -20.37600 9.01700 17.95100 1.000 39.16522 176 GLY B CA 1
ATOM 3395 C C . GLY B 1 176 ? -18.96900 8.55200 17.62900 1.000 40.18903 176 GLY B C 1
ATOM 3396 O O . GLY B 1 176 ? -18.48100 8.85000 16.53600 1.000 41.27600 176 GLY B O 1
ATOM 3397 N N . VAL B 1 177 ? -18.30600 7.80800 18.51700 1.000 36.50701 177 VAL B N 1
ATOM 3398 C CA . VAL B 1 177 ? -16.86500 7.60300 18.35000 1.000 38.94151 177 VAL B CA 1
ATOM 3399 C C . VAL B 1 177 ? -16.53400 6.77900 17.10300 1.000 37.18341 177 VAL B C 1
ATOM 3400 O O . VAL B 1 177 ? -15.44100 6.91400 16.54300 1.000 36.70177 177 VAL B O 1
ATOM 3404 N N . PHE B 1 178 ? -17.43900 5.91300 16.65000 1.000 37.63872 178 PHE B N 1
ATOM 3405 C CA . PHE B 1 178 ? -17.17000 5.05200 15.50200 1.000 37.84664 178 PHE B CA 1
ATOM 3406 C C . PHE B 1 178 ? -17.95900 5.43700 14.26000 1.000 39.17575 178 PHE B C 1
ATOM 3407 O O . PHE B 1 178 ? -17.94800 4.68400 13.27700 1.000 39.63633 178 PHE B O 1
ATOM 3415 N N . ASP B 1 179 ? -18.64700 6.58100 14.27500 1.000 38.11246 179 ASP B N 1
ATOM 3416 C CA . ASP B 1 179 ? -19.64000 6.85900 13.24100 1.000 38.52567 179 ASP B CA 1
ATOM 3417 C C . ASP B 1 179 ? -19.01500 7.01200 11.86300 1.000 38.69674 179 ASP B C 1
ATOM 3418 O O . ASP B 1 179 ? -19.65700 6.69100 10.85800 1.000 37.89928 179 ASP B O 1
ATOM 3423 N N . LYS B 1 180 ? -17.78400 7.49700 11.78000 1.000 37.51502 180 LYS B N 1
ATOM 3424 C CA . LYS B 1 180 ? -17.20200 7.74600 10.46900 1.000 38.10457 180 LYS B CA 1
ATOM 3425 C C . LYS B 1 180 ? -16.44200 6.55200 9.91000 1.000 38.33618 180 LYS B C 1
ATOM 3426 O O . LYS B 1 180 ? -16.00000 6.60900 8.76100 1.000 38.13878 180 LYS B O 1
ATOM 3432 N N . LEU B 1 181 ? -16.29500 5.46500 10.67100 1.000 38.39145 181 LEU B N 1
ATOM 3433 C CA . LEU B 1 181 ? -15.47600 4.33400 10.23400 1.000 35.44109 181 LEU B CA 1
ATOM 3434 C C . LEU B 1 181 ? -16.32000 3.34400 9.42500 1.000 37.26763 181 LEU B C 1
ATOM 3435 O O . LEU B 1 181 ? -16.55500 2.20200 9.82600 1.000 36.78073 181 LEU B O 1
ATOM 3440 N N . THR B 1 182 ? -16.76000 3.80100 8.23800 1.000 38.24143 182 THR B N 1
ATOM 3441 C CA . THR B 1 182 ? -17.59800 2.95900 7.37500 1.000 39.68634 182 THR B CA 1
ATOM 3442 C C . THR B 1 182 ? -16.82000 1.82800 6.70600 1.000 38.92309 182 THR B C 1
ATOM 3443 O O . THR B 1 182 ? -17.43900 0.89200 6.19200 1.000 38.69148 182 THR B O 1
ATOM 3447 N N . GLN B 1 183 ? -15.49500 1.90100 6.66200 1.000 38.91782 183 GLN B N 1
ATOM 3448 C CA . GLN B 1 183 ? -14.70500 0.80900 6.11100 1.000 38.22300 183 GLN B CA 1
ATOM 3449 C C . GLN B 1 183 ? -14.29300 -0.21500 7.16100 1.000 39.06258 183 GLN B C 1
ATOM 3450 O O . GLN B 1 183 ? -13.66600 -1.22200 6.79700 1.000 38.84413 183 GLN B O 1
ATOM 3456 N N . LEU B 1 184 ? -14.63400 0.01500 8.43600 1.000 35.27528 184 LEU B N 1
ATOM 3457 C CA . LEU B 1 184 ? -14.08600 -0.79100 9.51300 1.000 34.86997 184 LEU B CA 1
ATOM 3458 C C . LEU B 1 184 ? -14.56100 -2.23500 9.38600 1.000 35.39635 184 LEU B C 1
ATOM 3459 O O . LEU B 1 184 ? -15.76400 -2.50500 9.30200 1.000 38.23090 184 LEU B O 1
ATOM 3464 N N . LYS B 1 185 ? -13.60700 -3.16200 9.35300 1.000 34.00934 185 LYS B N 1
ATOM 3465 C CA . LYS B 1 185 ? -13.90100 -4.59100 9.30600 1.000 38.24932 185 LYS B CA 1
ATOM 3466 C C . LYS B 1 185 ? -13.78000 -5.26700 10.66600 1.000 35.98326 185 LYS B C 1
ATOM 3467 O O . LYS B 1 185 ? -14.42000 -6.29900 10.90000 1.000 37.18077 185 LYS B O 1
ATOM 3473 N N . ASP B 1 186 ? -12.96400 -4.70800 11.55600 1.000 34.25674 186 ASP B N 1
ATOM 3474 C CA . ASP B 1 186 ? -12.46400 -5.41400 12.72800 1.000 35.57532 186 ASP B CA 1
ATOM 3475 C C . ASP B 1 186 ? -12.33700 -4.42200 13.88400 1.000 35.34108 186 ASP B C 1
ATOM 3476 O O . ASP B 1 186 ? -11.60300 -3.43600 13.78000 1.000 31.91698 186 ASP B O 1
ATOM 3481 N N . LEU B 1 187 ? -13.05900 -4.67300 14.98100 1.000 36.80704 187 LEU B N 1
ATOM 3482 C CA . LEU B 1 187 ? -13.10200 -3.75000 16.11100 1.000 35.25160 187 LEU B CA 1
ATOM 3483 C C . LEU B 1 187 ? -13.01900 -4.55800 17.39400 1.000 35.57005 187 LEU B C 1
ATOM 3484 O O . LEU B 1 187 ? -13.88700 -5.40200 17.64800 1.000 34.43571 187 LEU B O 1
ATOM 3489 N N . ARG B 1 188 ? -11.99700 -4.27500 18.21100 1.000 33.40401 188 ARG B N 1
ATOM 3490 C CA . ARG B 1 188 ? -11.69000 -5.06900 19.39600 1.000 34.80417 188 ARG B CA 1
ATOM 3491 C C . ARG B 1 188 ? -11.75800 -4.19500 20.64000 1.000 34.61204 188 ARG B C 1
ATOM 3492 O O . ARG B 1 188 ? -10.97000 -3.25600 20.79200 1.000 31.78539 188 ARG B O 1
ATOM 3500 N N . LEU B 1 189 ? -12.70900 -4.50000 21.52000 1.000 34.35149 189 LEU B N 1
ATOM 3501 C CA . LEU B 1 189 ? -12.88500 -3.76900 22.76600 1.000 33.37769 189 LEU B CA 1
ATOM 3502 C C . LEU B 1 189 ? -12.77900 -4.69100 23.96900 1.000 37.42291 189 LEU B C 1
ATOM 3503 O O . LEU B 1 189 ? -13.12700 -4.28600 25.09400 1.000 40.66540 189 LEU B O 1
ATOM 3508 N N . TYR B 1 190 ? -12.31500 -5.92100 23.76800 1.000 35.03578 190 TYR B N 1
ATOM 3509 C CA . TYR B 1 190 ? -12.28000 -6.88300 24.85900 1.000 37.88349 190 TYR B CA 1
ATOM 3510 C C . TYR B 1 190 ? -11.28000 -6.45500 25.93800 1.000 37.82822 190 TYR B C 1
ATOM 3511 O O . TYR B 1 190 ? -10.29600 -5.77100 25.66100 1.000 38.60463 190 TYR B O 1
ATOM 3520 N N . GLN B 1 191 ? -11.55500 -6.85300 27.18600 1.000 39.39683 191 GLN B N 1
ATOM 3521 C CA . GLN B 1 191 ? -10.68400 -6.57500 28.33600 1.000 38.39671 191 GLN B CA 1
ATOM 3522 C C . GLN B 1 191 ? -10.56000 -5.07000 28.57800 1.000 40.04427 191 GLN B C 1
ATOM 3523 O O . GLN B 1 191 ? -9.47400 -4.48700 28.51300 1.000 38.43882 191 GLN B O 1
ATOM 3529 N N . ASN B 1 192 ? -11.70900 -4.45200 28.85200 1.000 41.18389 192 ASN B N 1
ATOM 3530 C CA . ASN B 1 192 ? -11.80700 -3.05200 29.24100 1.000 42.40508 192 ASN B CA 1
ATOM 3531 C C . ASN B 1 192 ? -12.79200 -2.94300 30.40700 1.000 41.67342 192 ASN B C 1
ATOM 3532 O O . ASN B 1 192 ? -13.34000 -3.94700 30.86400 1.000 43.34204 192 ASN B O 1
ATOM 3537 N N . GLN B 1 193 ? -13.02700 -1.72100 30.89800 1.000 43.71314 193 GLN B N 1
ATOM 3538 C CA . GLN B 1 193 ? -13.97500 -1.47900 31.99000 1.000 45.43439 193 GLN B CA 1
ATOM 3539 C C . GLN B 1 193 ? -15.30900 -0.94400 31.50500 1.000 43.51311 193 GLN B C 1
ATOM 3540 O O . GLN B 1 193 ? -15.96500 -0.20200 32.23200 1.000 42.92620 193 GLN B O 1
ATOM 3546 N N . LEU B 1 194 ? -15.71100 -1.26200 30.28500 1.000 45.09751 194 LEU B N 1
ATOM 3547 C CA . LEU B 1 194 ? -16.94600 -0.69800 29.76300 1.000 44.95539 194 LEU B CA 1
ATOM 3548 C C . LEU B 1 194 ? -18.14400 -1.31600 30.47200 1.000 48.56898 194 LEU B C 1
ATOM 3549 O O . LEU B 1 194 ? -18.26100 -2.54500 30.57600 1.000 48.14788 194 LEU B O 1
ATOM 3554 N N . LYS B 1 195 ? -19.01600 -0.45800 30.99200 1.000 49.91651 195 LYS B N 1
ATOM 3555 C CA . LYS B 1 195 ? -20.28600 -0.89500 31.54500 1.000 49.07957 195 LYS B CA 1
ATOM 3556 C C . LYS B 1 195 ? -21.42600 -0.72100 30.55200 1.000 50.78767 195 LYS B C 1
ATOM 3557 O O . LYS B 1 195 ? -22.39300 -1.48300 30.59400 1.000 53.81172 195 LYS B O 1
ATOM 3559 N N . SER B 1 196 ? -21.32500 0.23500 29.63600 1.000 51.67462 196 SER B N 1
ATOM 3560 C CA . SER B 1 196 ? -22.25300 0.30100 28.51500 1.000 50.18233 196 SER B CA 1
ATOM 3561 C C . SER B 1 196 ? -21.62300 1.13300 27.40500 1.000 47.90311 196 SER B C 1
ATOM 3562 O O . SER B 1 196 ? -20.46400 1.55300 27.49000 1.000 43.32625 196 SER B O 1
ATOM 3565 N N . VAL B 1 197 ? -22.40700 1.33500 26.34800 1.000 47.46885 197 VAL B N 1
ATOM 3566 C CA . VAL B 1 197 ? -21.98500 2.06700 25.15900 1.000 46.83719 197 VAL B CA 1
ATOM 3567 C C . VAL B 1 197 ? -23.15200 2.88600 24.64200 1.000 47.70572 197 VAL B C 1
ATOM 3568 O O . VAL B 1 197 ? -24.32100 2.50400 24.76900 1.000 51.29826 197 VAL B O 1
ATOM 3572 N N . PRO B 1 198 ? -22.84900 4.02800 24.02100 1.000 44.27636 198 PRO B N 1
ATOM 3573 C CA . PRO B 1 198 ? -23.91800 4.90800 23.52600 1.000 47.30830 198 PRO B CA 1
ATOM 3574 C C . PRO B 1 198 ? -24.84600 4.19000 22.55100 1.000 48.04260 198 PRO B C 1
ATOM 3575 O O . PRO B 1 198 ? -24.40100 3.40000 21.71700 1.000 47.75573 198 PRO B O 1
ATOM 3579 N N . ASP B 1 199 ? -26.14100 4.50000 22.64300 1.000 46.88457 199 ASP B N 1
ATOM 3580 C CA . ASP B 1 199 ? -27.11700 3.94000 21.71500 1.000 45.85813 199 ASP B CA 1
ATOM 3581 C C . ASP B 1 199 ? -26.62100 4.07200 20.27500 1.000 47.81626 199 ASP B C 1
ATOM 3582 O O . ASP B 1 199 ? -26.19500 5.15300 19.84700 1.000 46.04236 199 ASP B O 1
ATOM 3587 N N . GLY B 1 200 ? -26.66300 2.95700 19.53700 1.000 44.32900 200 GLY B N 1
ATOM 3588 C CA . GLY B 1 200 ? -26.35600 2.96500 18.12400 1.000 43.54469 200 GLY B CA 1
ATOM 3589 C C . GLY B 1 200 ? -24.89500 3.12400 17.79000 1.000 41.77606 200 GLY B C 1
ATOM 3590 O O . GLY B 1 200 ? -24.56800 3.29300 16.61800 1.000 41.36022 200 GLY B O 1
ATOM 3591 N N . VAL B 1 201 ? -24.00900 3.03600 18.78600 1.000 42.34981 201 VAL B N 1
ATOM 3592 C CA . VAL B 1 201 ? -22.57000 3.24200 18.60600 1.000 40.93122 201 VAL B CA 1
ATOM 3593 C C . VAL B 1 201 ? -22.01200 2.47400 17.40500 1.000 41.01544 201 VAL B C 1
ATOM 3594 O O . VAL B 1 201 ? -21.09600 2.95700 16.73200 1.000 43.32625 201 VAL B O 1
ATOM 3598 N N . PHE B 1 202 ? -22.54300 1.28100 17.11500 1.000 39.74161 202 PHE B N 1
ATOM 3599 C CA . PHE B 1 202 ? -22.09200 0.44200 16.00900 1.000 40.62066 202 PHE B CA 1
ATOM 3600 C C . PHE B 1 202 ? -22.98100 0.53300 14.76500 1.000 42.50510 202 PHE B C 1
ATOM 3601 O O . PHE B 1 202 ? -22.70300 -0.14500 13.77200 1.000 44.02896 202 PHE B O 1
ATOM 3609 N N . ASP B 1 203 ? -24.03000 1.35100 14.78000 1.000 43.08938 203 ASP B N 1
ATOM 3610 C CA . ASP B 1 203 ? -25.00000 1.32400 13.68900 1.000 42.04188 203 ASP B CA 1
ATOM 3611 C C . ASP B 1 203 ? -24.39400 1.74100 12.34800 1.000 43.56575 203 ASP B C 1
ATOM 3612 O O . ASP B 1 203 ? -24.84700 1.27000 11.30000 1.000 47.01353 203 ASP B O 1
ATOM 3617 N N . ARG B 1 204 ? -23.39000 2.61900 12.33400 1.000 41.72606 204 ARG B N 1
ATOM 3618 C CA . ARG B 1 204 ? -22.84400 3.05100 11.04300 1.000 44.39216 204 ARG B CA 1
ATOM 3619 C C . ARG B 1 204 ? -21.74400 2.12500 10.51100 1.000 43.88158 204 ARG B C 1
ATOM 3620 O O . ARG B 1 204 ? -21.22100 2.37100 9.42400 1.000 43.26571 204 ARG B O 1
ATOM 3622 N N . LEU B 1 205 ? -21.40800 1.04700 11.22500 1.000 44.50534 205 LEU B N 1
ATOM 3623 C CA . LEU B 1 205 ? -20.26900 0.19600 10.86700 1.000 43.45784 205 LEU B CA 1
ATOM 3624 C C . LEU B 1 205 ? -20.68900 -0.87300 9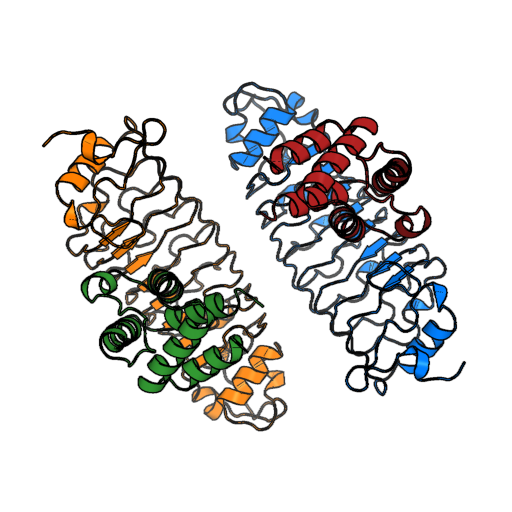.85100 1.000 41.97609 205 LEU B C 1
ATOM 3625 O O . LEU B 1 205 ? -20.63400 -2.07500 10.10500 1.000 41.08387 205 LEU B O 1
ATOM 3630 N N . THR B 1 206 ? -21.05300 -0.40900 8.65100 1.000 42.24454 206 THR B N 1
ATOM 3631 C CA . THR B 1 206 ? -21.68300 -1.28200 7.66100 1.000 42.87356 206 THR B CA 1
ATOM 3632 C C . THR B 1 206 ? -20.72200 -2.28500 7.02200 1.000 43.11570 206 THR B C 1
ATOM 3633 O O . THR B 1 206 ? -21.18800 -3.17300 6.30100 1.000 40.54960 206 THR B O 1
ATOM 3637 N N . SER B 1 207 ? -19.41000 -2.17300 7.25900 1.000 41.12862 207 SER B N 1
ATOM 3638 C CA . SER B 1 207 ? -18.43700 -3.14000 6.75800 1.000 40.89701 207 SER B CA 1
ATOM 3639 C C . SER B 1 207 ? -18.01700 -4.18100 7.79600 1.000 41.12335 207 SER B C 1
ATOM 3640 O O . SER B 1 207 ? -17.24400 -5.09000 7.45700 1.000 36.99654 207 SER B O 1
ATOM 3643 N N . LEU B 1 208 ? -18.51700 -4.07900 9.03500 1.000 39.50474 208 LEU B N 1
ATOM 3644 C CA . LEU B 1 208 ? -17.97100 -4.84300 10.15400 1.000 39.35735 208 LEU B CA 1
ATOM 3645 C C . LEU B 1 208 ? -18.07400 -6.34600 9.92800 1.000 39.66002 208 LEU B C 1
ATOM 3646 O O . LEU B 1 208 ? -19.13700 -6.87200 9.58500 1.000 40.39958 208 LEU B O 1
ATOM 3651 N N . GLN B 1 209 ? -16.96400 -7.04300 10.15000 1.000 39.26523 209 GLN B N 1
ATOM 3652 C CA . GLN B 1 209 ? -16.94400 -8.49800 10.10900 1.000 40.53381 209 GLN B CA 1
ATOM 3653 C C . GLN B 1 209 ? -16.65300 -9.13700 11.46200 1.000 38.82571 209 GLN B C 1
ATOM 3654 O O . GLN B 1 209 ? -17.13200 -10.22700 11.73100 1.000 40.88648 209 GLN B O 1
ATOM 3660 N N . TYR B 1 210 ? -15.85700 -8.50200 12.31700 1.000 40.10481 210 TYR B N 1
ATOM 3661 C CA . TYR B 1 210 ? -15.51600 -9.05700 13.61800 1.000 36.95969 210 TYR B CA 1
ATOM 3662 C C . TYR B 1 210 ? -15.52200 -7.95900 14.67800 1.000 40.08112 210 TYR B C 1
ATOM 3663 O O . TYR B 1 210 ? -14.95800 -6.87400 14.47700 1.000 36.27803 210 TYR B O 1
ATOM 3672 N N . ILE B 1 211 ? -16.14800 -8.25900 15.81500 1.000 39.68371 211 ILE B N 1
ATOM 3673 C CA . ILE B 1 211 ? -16.14300 -7.38100 16.97500 1.000 38.13089 211 ILE B CA 1
ATOM 3674 C C . ILE B 1 211 ? -15.93000 -8.25400 18.21900 1.000 38.95467 211 ILE B C 1
ATOM 3675 O O . ILE B 1 211 ? -16.46100 -9.37100 18.31900 1.000 37.92823 211 ILE B O 1
ATOM 3680 N N . TRP B 1 212 ? -15.10000 -7.77100 19.14100 1.000 36.28856 212 TRP B N 1
ATOM 3681 C CA . TRP B 1 212 ? -14.79600 -8.48000 20.37800 1.000 34.93577 212 TRP B CA 1
ATOM 3682 C C . TRP B 1 212 ? -15.31900 -7.64400 21.53900 1.000 36.59123 212 TRP B C 1
ATOM 3683 O O . TRP B 1 212 ? -14.89000 -6.50300 21.73400 1.000 36.04906 212 TRP B O 1
ATOM 3694 N N . LEU B 1 213 ? -16.27200 -8.18300 22.28400 1.000 38.33881 213 LEU B N 1
ATOM 3695 C CA . LEU B 1 213 ? -16.88600 -7.42400 23.36700 1.000 39.10469 213 LEU B CA 1
ATOM 3696 C C . LEU B 1 213 ? -16.69500 -8.09000 24.71900 1.000 38.79413 213 LEU B C 1
ATOM 3697 O O . LEU B 1 213 ? -17.11800 -7.52800 25.74300 1.000 38.17563 213 LEU B O 1
ATOM 3702 N N . HIS B 1 214 ? -16.04400 -9.24900 24.74800 1.000 36.90179 214 HIS B N 1
ATOM 3703 C CA . HIS B 1 214 ? -15.96600 -10.07600 25.94600 1.000 42.71302 214 HIS B CA 1
ATOM 3704 C C . HIS B 1 214 ? -15.02700 -9.44900 26.98700 1.000 40.87069 214 HIS B C 1
ATOM 3705 O O . HIS B 1 214 ? -14.18600 -8.60000 26.67400 1.000 39.33893 214 HIS B O 1
ATOM 3712 N N . ASP B 1 215 ? -15.21400 -9.85500 28.25200 1.000 40.89964 215 ASP B N 1
ATOM 3713 C CA . ASP B 1 215 ? -14.40800 -9.35700 29.37900 1.000 41.05229 215 ASP B CA 1
ATOM 3714 C C . ASP B 1 215 ? -14.55400 -7.84300 29.57200 1.000 40.06007 215 ASP B C 1
ATOM 3715 O O . ASP B 1 215 ? -13.57400 -7.10700 29.71300 1.000 40.41011 215 ASP B O 1
ATOM 3720 N N . ASN B 1 216 ? -15.79400 -7.38400 29.58300 1.000 40.68909 216 ASN B N 1
ATOM 3721 C CA . ASN B 1 216 ? -16.17400 -6.07100 30.07400 1.000 43.70261 216 ASN B CA 1
ATOM 3722 C C . ASN B 1 216 ? -17.27500 -6.28200 31.10300 1.000 45.81865 216 ASN B C 1
ATOM 3723 O O . ASN B 1 216 ? -18.01200 -7.26400 31.02100 1.000 47.60308 216 ASN B O 1
ATOM 3728 N N . PRO B 1 217 ? -17.38100 -5.41200 32.10000 1.000 46.11606 217 PRO B N 1
ATOM 3729 C CA . PRO B 1 217 ? -18.44900 -5.54900 33.12000 1.000 47.71625 217 PRO B CA 1
ATOM 3730 C C . PRO B 1 217 ? -19.75600 -4.88700 32.69800 1.000 51.19561 217 PRO B C 1
ATOM 3731 O O . PRO B 1 217 ? -20.16300 -3.84900 33.22900 1.000 53.69591 217 PRO B O 1
ATOM 3735 N N . TRP B 1 218 ? -20.43700 -5.47900 31.72000 1.000 49.20327 218 TRP B N 1
ATOM 3736 C CA . TRP B 1 218 ? -21.64900 -4.86100 31.19700 1.000 51.64040 218 TRP B CA 1
ATOM 3737 C C . TRP B 1 218 ? -22.70600 -4.76800 32.28700 1.000 56.78049 218 TRP B C 1
ATOM 3738 O O . TRP B 1 218 ? -22.79300 -5.62500 33.16500 1.000 57.76745 218 TRP B O 1
ATOM 3749 N N . ASP B 1 219 ? -23.49000 -3.69600 32.25900 1.000 59.14920 219 ASP B N 1
ATOM 3750 C CA . ASP B 1 219 ? -24.49700 -3.47100 33.28000 1.000 65.37889 219 ASP B CA 1
ATOM 3751 C C . ASP B 1 219 ? -25.87200 -3.72400 32.68800 1.000 72.07969 219 ASP B C 1
ATOM 3752 O O . ASP B 1 219 ? -26.20300 -3.19000 31.62900 1.000 70.88218 219 ASP B O 1
ATOM 3757 N N . CYS B 1 220 ? -26.67600 -4.50500 33.41400 1.000 82.07826 220 CYS B N 1
ATOM 3758 C CA . CYS B 1 220 ? -27.96500 -4.98400 32.92500 1.000 84.09956 220 CYS B CA 1
ATOM 3759 C C . CYS B 1 220 ? -29.01500 -3.87900 32.76800 1.000 86.09980 220 CYS B C 1
ATOM 3760 O O . CYS B 1 220 ? -29.89500 -4.00000 31.91000 1.000 87.77368 220 CYS B O 1
ATOM 3763 N N . THR B 1 221 ? -28.98100 -2.81600 33.58100 1.000 80.23594 221 THR B N 1
ATOM 3764 C CA . THR B 1 221 ? -29.99900 -1.77100 33.46300 1.000 82.23881 221 THR B CA 1
ATOM 3765 C C . THR B 1 221 ? -29.43800 -0.40500 33.08200 1.000 84.22589 221 THR B C 1
ATOM 3766 O O . THR B 1 221 ? -30.21800 0.49900 32.74300 1.000 78.76208 221 THR B O 1
ATOM 3770 N N . CYS B 1 222 ? -28.11600 -0.25200 33.09500 1.000 96.42472 222 CYS B N 1
ATOM 3771 C CA . CYS B 1 222 ? -27.45200 0.98800 32.73700 1.000 96.86951 222 CYS B CA 1
ATOM 3772 C C . CYS B 1 222 ? -27.89900 1.45200 31.35000 1.000 98.74868 222 CYS B C 1
ATOM 3773 O O . CYS B 1 222 ? -28.18400 0.62900 30.47000 1.000 97.28008 222 CYS B O 1
ATOM 3776 N N . PRO B 1 223 ? -28.00800 2.76600 31.14000 1.000 94.62977 223 PRO B N 1
ATOM 3777 C CA . PRO B 1 223 ? -28.56700 3.26400 29.87600 1.000 92.80323 223 PRO B CA 1
ATOM 3778 C C . PRO B 1 223 ? -27.75500 2.80200 28.66900 1.000 91.68731 223 PRO B C 1
ATOM 3779 O O . PRO B 1 223 ? -26.52000 2.82700 28.67200 1.000 88.25005 223 PRO B O 1
ATOM 3781 N N . GLY B 1 224 ? -28.47100 2.38000 27.62200 1.000 88.27111 224 GLY B N 1
ATOM 3782 C CA . GLY B 1 224 ? -27.85500 1.91100 26.39800 1.000 79.35162 224 GLY B CA 1
ATOM 3783 C C . GLY B 1 224 ? -27.68500 0.40900 26.29600 1.000 75.40378 224 GLY B C 1
ATOM 3784 O O . GLY B 1 224 ? -27.23500 -0.07400 25.25300 1.000 74.60631 224 GLY B O 1
ATOM 3785 N N . ILE B 1 225 ? -28.02600 -0.34500 27.33800 1.000 70.23737 225 ILE B N 1
ATOM 3786 C CA . ILE B 1 225 ? -27.80300 -1.78400 27.26900 1.000 67.18437 225 ILE B CA 1
ATOM 3787 C C . ILE B 1 225 ? -28.90600 -2.49200 26.47000 1.000 60.60990 225 ILE B C 1
ATOM 3788 O O . ILE B 1 225 ? -28.64100 -3.51000 25.81800 1.000 56.68311 225 ILE B O 1
ATOM 3793 N N . ARG B 1 226 ? -30.14100 -1.97900 26.48300 1.000 58.50438 226 ARG B N 1
ATOM 3794 C CA . ARG B 1 226 ? -31.15700 -2.51900 25.58600 1.000 57.71481 226 ARG B CA 1
ATOM 3795 C C . ARG B 1 226 ? -30.69800 -2.42800 24.13400 1.000 55.88565 226 ARG B C 1
ATOM 3796 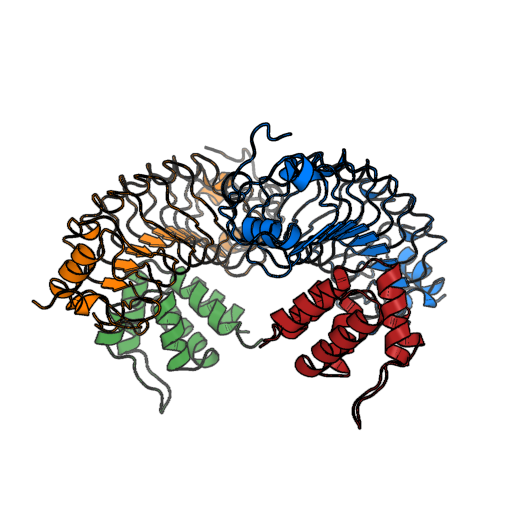O O . ARG B 1 226 ? -30.83300 -3.38400 23.36200 1.000 53.75908 226 ARG B O 1
ATOM 3798 N N . ASN B 1 227 ? -30.13500 -1.28400 23.74500 1.000 55.53561 227 ASN B N 1
ATOM 3799 C CA . ASN B 1 227 ? -29.69500 -1.12300 22.36300 1.000 55.20925 227 ASN B CA 1
ATOM 3800 C C . ASN B 1 227 ? -28.54200 -2.07700 22.03100 1.000 50.09811 227 ASN B C 1
ATOM 3801 O O . ASN B 1 227 ? -28.50100 -2.66300 20.94100 1.000 46.26344 227 ASN B O 1
ATOM 3806 N N . LEU B 1 228 ? -27.60700 -2.25200 22.96600 1.000 48.85059 228 LEU B N 1
ATOM 3807 C CA . LEU B 1 228 ? -26.50200 -3.17200 22.73900 1.000 50.19812 228 LEU B CA 1
ATOM 3808 C C . LEU B 1 228 ? -27.00900 -4.60000 22.57400 1.000 51.39827 228 LEU B C 1
ATOM 3809 O O . LEU B 1 228 ? -26.54600 -5.33500 21.69200 1.000 48.74795 228 LEU B O 1
ATOM 3814 N N . SER B 1 229 ? -27.96700 -5.00700 23.41600 1.000 52.92477 229 SER B N 1
ATOM 3815 C CA . SER B 1 229 ? -28.55600 -6.33700 23.29900 1.000 52.24047 229 SER B CA 1
ATOM 3816 C C . SER B 1 229 ? -29.25100 -6.50900 21.95100 1.000 52.34838 229 SER B C 1
ATOM 3817 O O . SER B 1 229 ? -29.04500 -7.51600 21.26200 1.000 49.83755 229 SER B O 1
ATOM 3820 N N . GLU B 1 230 ? -30.05900 -5.51800 21.54700 1.000 50.45342 230 GLU B N 1
ATOM 3821 C CA . GLU B 1 230 ? -30.68700 -5.56000 20.22800 1.000 51.19824 230 GLU B CA 1
ATOM 3822 C C . GLU B 1 230 ? -29.64000 -5.72500 19.13400 1.000 49.74544 230 GLU B C 1
ATOM 3823 O O . GLU B 1 230 ? -29.80500 -6.54200 18.22400 1.000 49.85335 230 GLU B O 1
ATOM 3829 N N . TRP B 1 231 ? -28.55400 -4.94300 19.20500 1.000 51.03243 231 TRP B N 1
ATOM 3830 C CA . TRP B 1 231 ? -27.55400 -4.98300 18.14200 1.000 47.22935 231 TRP B CA 1
ATOM 3831 C C . TRP B 1 231 ? -26.87900 -6.34200 18.06800 1.000 47.72941 231 TRP B C 1
ATOM 3832 O O . TRP B 1 231 ? -26.59700 -6.84200 16.97200 1.000 47.93206 231 TRP B O 1
ATOM 3843 N N . ILE B 1 232 ? -26.58400 -6.94000 19.22400 1.000 46.98984 232 ILE B N 1
ATOM 3844 C CA . ILE B 1 232 ? -25.98600 -8.26900 19.23400 1.000 47.84784 232 ILE B CA 1
ATOM 3845 C C . ILE B 1 232 ? -26.92500 -9.26700 18.57200 1.000 49.30065 232 ILE B C 1
ATOM 3846 O O . ILE B 1 232 ? -26.50200 -10.09800 17.75900 1.000 46.99511 232 ILE B O 1
ATOM 3851 N N . ASN B 1 233 ? -28.22200 -9.18100 18.89000 1.000 50.21392 233 ASN B N 1
ATOM 3852 C CA . ASN B 1 233 ? -29.18300 -10.13800 18.35200 1.000 48.91639 233 ASN B CA 1
ATOM 3853 C C . ASN B 1 233 ? -29.39500 -9.94400 16.86200 1.000 50.61660 233 ASN B C 1
ATOM 3854 O O . ASN B 1 233 ? -29.77000 -10.89600 16.16800 1.000 51.94307 233 ASN B O 1
ATOM 3859 N N . LYS B 1 234 ? -29.16300 -8.73100 16.35300 1.000 46.22660 234 LYS B N 1
ATOM 3860 C CA . LYS B 1 234 ? -29.26700 -8.49200 14.92200 1.000 48.17946 234 LYS B CA 1
ATOM 3861 C C . LYS B 1 234 ? -27.98400 -8.84000 14.18000 1.000 48.24526 234 LYS B C 1
ATOM 3862 O O . LYS B 1 234 ? -28.03100 -9.09700 12.97500 1.000 50.19023 234 LYS B O 1
ATOM 3864 N N . HIS B 1 235 ? -26.84800 -8.87200 14.86900 1.000 45.68442 235 HIS B N 1
ATOM 3865 C CA . HIS B 1 235 ? -25.54400 -9.07400 14.25000 1.000 46.59243 235 HIS B CA 1
ATOM 3866 C C . HIS B 1 235 ? -24.76300 -10.14300 14.99300 1.000 45.39492 235 HIS B C 1
ATOM 3867 O O . HIS B 1 235 ? -23.57600 -9.99200 15.30000 1.000 44.01317 235 HIS B O 1
ATOM 3874 N N . SER B 1 236 ? -25.43500 -11.25700 15.29000 1.000 45.51335 236 SER B N 1
ATOM 3875 C CA . SER B 1 236 ? -24.84900 -12.26200 16.17700 1.000 44.74747 236 SER B CA 1
ATOM 3876 C C . SER B 1 236 ? -23.59900 -12.89500 15.58400 1.000 43.02095 236 SER B C 1
ATOM 3877 O O . SER B 1 236 ? -22.68100 -13.25500 16.32800 1.000 44.25531 236 SER B O 1
ATOM 3880 N N . GLY B 1 237 ? -23.54300 -13.04700 14.25900 1.000 39.83899 237 GLY B N 1
ATOM 3881 C CA . GLY B 1 237 ? -22.42600 -13.72100 13.63200 1.000 38.98889 237 GLY B CA 1
ATOM 3882 C C . GLY B 1 237 ? -21.14000 -12.92000 13.62000 1.000 43.77630 237 GLY B C 1
ATOM 3883 O O . GLY B 1 237 ? -20.09000 -13.47300 13.27700 1.000 43.35783 237 GLY B O 1
ATOM 3884 N N . VAL B 1 238 ? -21.20900 -11.63500 13.97000 1.000 42.66827 238 VAL B N 1
ATOM 3885 C CA . VAL B 1 238 ? -20.04400 -10.75500 13.99100 1.000 40.74699 238 VAL B CA 1
ATOM 3886 C C . VAL B 1 238 ? -19.31200 -10.81500 15.33700 1.000 38.74675 238 VAL B C 1
ATOM 3887 O O . VAL B 1 238 ? -18.09300 -10.62700 15.38700 1.000 39.21260 238 VAL B O 1
ATOM 3891 N N . VAL B 1 239 ? -20.02400 -11.12500 16.41900 1.000 35.74639 239 VAL B N 1
ATOM 3892 C CA . VAL B 1 239 ? -19.43500 -11.17800 17.75700 1.000 40.97333 239 VAL B CA 1
ATOM 3893 C C . VAL B 1 239 ? -18.57800 -12.43100 17.92800 1.000 41.20757 239 VAL B C 1
ATOM 3894 O O . VAL B 1 239 ? -19.05300 -13.56300 17.75800 1.000 39.98901 239 VAL B O 1
ATOM 3898 N N . ARG B 1 240 ? -17.32300 -12.23900 18.32900 1.000 39.53895 240 ARG B N 1
ATOM 3899 C CA . ARG B 1 240 ? -16.35700 -13.32300 18.46300 1.000 41.42602 240 ARG B CA 1
ATOM 3900 C C . ARG B 1 240 ? -15.84200 -13.43600 19.90100 1.000 41.85765 240 ARG B C 1
ATOM 3901 O O . ARG B 1 240 ? -15.69900 -12.43100 20.61200 1.000 40.42327 240 ARG B O 1
ATOM 3909 N N . ASN B 1 241 ? -15.56800 -14.67000 20.33000 1.000 42.72618 241 ASN B N 1
ATOM 3910 C CA . ASN B 1 241 ? -14.98200 -14.90600 21.64000 1.000 43.63155 241 ASN B CA 1
ATOM 3911 C C . ASN B 1 241 ? -13.45500 -14.90200 21.52800 1.000 43.34730 241 ASN B C 1
ATOM 3912 O O . ASN B 1 241 ? -12.88600 -14.62500 20.47000 1.000 42.34718 241 ASN B O 1
ATOM 3917 N N . SER B 1 242 ? -12.77600 -15.19500 22.64300 1.000 43.56838 242 SER B N 1
ATOM 3918 C CA . SER B 1 242 ? -11.31900 -15.05600 22.67400 1.000 43.28677 242 SER B CA 1
ATOM 3919 C C . SER B 1 242 ? -10.60800 -16.07100 21.78000 1.000 43.04463 242 SER B C 1
ATOM 3920 O O . SER B 1 242 ? -9.47600 -15.81900 21.35100 1.000 46.06868 242 SER B O 1
ATOM 3923 N N . ALA B 1 243 ? -11.26700 -17.17500 21.44200 1.000 42.23401 243 ALA B N 1
ATOM 3924 C CA . ALA B 1 243 ? -10.73600 -18.13900 20.48800 1.000 44.25267 243 ALA B CA 1
ATOM 3925 C C . ALA B 1 243 ? -10.98700 -17.73600 19.03900 1.000 47.02406 243 ALA B C 1
ATOM 3926 O O . ALA B 1 243 ? -10.58100 -18.46900 18.13000 1.000 47.49254 243 ALA B O 1
ATOM 3928 N N . GLY B 1 244 ? -11.65600 -16.60700 18.79600 1.000 44.15003 244 GLY B N 1
ATOM 3929 C CA . GLY B 1 244 ? -11.92700 -16.16300 17.44900 1.000 41.64710 244 GLY B CA 1
ATOM 3930 C C . GLY B 1 244 ? -13.18700 -16.71700 16.81600 1.000 45.15805 244 GLY B C 1
ATOM 3931 O O . GLY B 1 244 ? -13.47900 -16.36800 15.66200 1.000 48.44265 244 GLY B O 1
ATOM 3932 N N . SER B 1 245 ? -13.93600 -17.56300 17.51900 1.000 41.63394 245 SER B N 1
ATOM 3933 C CA . SER B 1 245 ? -15.16000 -18.15200 16.99200 1.000 46.62664 245 SER B CA 1
ATOM 3934 C C . SER B 1 245 ? -16.38500 -17.26800 17.23500 1.000 45.90814 245 SER B C 1
ATOM 3935 O O . SER B 1 245 ? -16.41500 -16.42400 18.13700 1.000 43.70261 245 SER B O 1
ATOM 3938 N N . VAL B 1 246 ? -17.41500 -17.49600 16.41500 1.000 46.00288 246 VAL B N 1
ATOM 3939 C CA . VAL B 1 246 ? -18.69000 -16.81900 16.60500 1.000 44.76589 246 VAL B CA 1
ATOM 3940 C C . VAL B 1 246 ? -19.24100 -17.20300 17.96700 1.000 43.70524 246 VAL B C 1
ATOM 3941 O O . VAL B 1 246 ? -19.28000 -18.38400 18.31300 1.000 43.03148 246 VAL B O 1
ATOM 3945 N N . ALA B 1 247 ? -19.62500 -16.19700 18.76600 1.000 44.59482 247 ALA B N 1
ATOM 3946 C CA . ALA B 1 247 ? -20.11100 -16.38100 20.13600 1.000 45.39228 247 ALA B CA 1
ATOM 3947 C C . ALA B 1 247 ? -20.84800 -15.13100 20.63000 1.000 46.19764 247 ALA B C 1
ATOM 3948 O O . ALA B 1 247 ? -20.31200 -14.35500 21.43000 1.000 46.81877 247 ALA B O 1
ATOM 3950 N N . PRO B 1 248 ? -22.08500 -14.92100 20.18300 1.000 43.56312 248 PRO B N 1
ATOM 3951 C CA . PRO B 1 248 ? -22.86000 -13.75900 20.64300 1.000 45.96341 248 PRO B CA 1
ATOM 3952 C C . PRO B 1 248 ? -23.03700 -13.68700 22.15100 1.000 49.16905 248 PRO B C 1
ATOM 3953 O O . PRO B 1 248 ? -23.25900 -12.59300 22.69000 1.000 48.91376 248 PRO B O 1
ATOM 3957 N N . ASP B 1 249 ? -22.99700 -14.82300 22.84100 1.000 48.15314 249 ASP B N 1
ATOM 3958 C CA . ASP B 1 249 ? -23.18700 -14.85000 24.28500 1.000 49.78228 249 ASP B CA 1
ATOM 3959 C C . ASP B 1 249 ? -21.93000 -14.47300 25.06400 1.000 48.39264 249 ASP B C 1
ATOM 3960 O O . ASP B 1 249 ? -21.98600 -14.43500 26.30000 1.000 49.95336 249 ASP B O 1
ATOM 3965 N N . SER B 1 250 ? -20.80400 -14.19600 24.39200 1.000 44.74484 250 SER B N 1
ATOM 3966 C CA . SER B 1 250 ? -19.56700 -13.94200 25.12400 1.000 43.72893 250 SER B CA 1
ATOM 3967 C C . SER B 1 250 ? -19.55900 -12.56800 25.79400 1.000 48.05839 250 SER B C 1
ATOM 3968 O O . SER B 1 250 ? -18.76300 -12.34200 26.71200 1.000 51.28510 250 SER B O 1
ATOM 3971 N N . ALA B 1 251 ? -20.42100 -11.65000 25.36800 1.000 47.31357 251 ALA B N 1
ATOM 3972 C CA . ALA B 1 251 ? -20.64600 -10.41300 26.11100 1.000 50.86926 251 ALA B CA 1
ATOM 3973 C C . ALA B 1 251 ? -21.60200 -10.70100 27.27400 1.000 49.77965 251 ALA B C 1
ATOM 3974 O O . ALA B 1 251 ? -22.79000 -10.98500 27.06200 1.000 48.54003 251 ALA B O 1
ATOM 3976 N N . LYS B 1 252 ? -21.08500 -10.60100 28.50300 1.000 49.68754 252 LYS B N 1
ATOM 3977 C CA . LYS B 1 252 ? -21.76500 -11.05400 29.71100 1.000 51.56145 252 LYS B CA 1
ATOM 3978 C C . LYS B 1 252 ? -21.90900 -9.93300 30.73600 1.000 55.64878 252 LYS B C 1
ATOM 39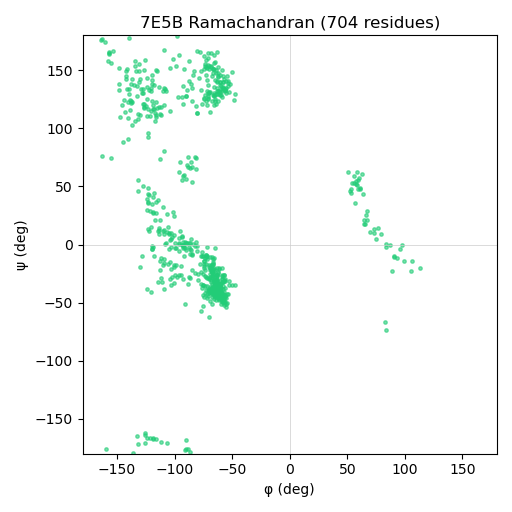79 O O . LYS B 1 252 ? -20.96100 -9.18500 31.00000 1.000 52.31680 252 LYS B O 1
ATOM 3985 N N . CYS B 1 253 ? -23.10000 -9.84100 31.32700 1.000 60.18353 253 CYS B N 1
ATOM 3986 C CA . CYS B 1 253 ? -23.34100 -8.92500 32.43700 1.000 58.90706 253 CYS B CA 1
ATOM 3987 C C . CYS B 1 253 ? -22.47800 -9.29900 33.64100 1.000 61.14681 253 CYS B C 1
ATOM 3988 O O . CYS B 1 253 ? -22.27800 -10.48000 33.94100 1.000 57.90957 253 CYS B O 1
ATOM 3991 N N . SER B 1 254 ? -21.94500 -8.28600 34.32400 1.000 60.63359 254 SER B N 1
ATOM 3992 C CA . SER B 1 254 ? -21.21900 -8.54700 35.56000 1.000 64.84725 254 SER B CA 1
ATOM 3993 C C . SER B 1 254 ? -22.19800 -8.89000 36.68200 1.000 64.23139 254 SER B C 1
ATOM 3994 O O . SER B 1 254 ? -23.35800 -8.46300 36.68500 1.000 66.45797 254 SER B O 1
ATOM 3997 N N . GLY B 1 255 ? -21.73300 -9.69900 37.62300 1.000 74.85634 255 GLY B N 1
ATOM 3998 C CA . GLY B 1 255 ? -22.60800 -10.16600 38.68100 1.000 78.49889 255 GLY B CA 1
ATOM 3999 C C . GLY B 1 255 ? -23.44100 -11.37700 38.30000 1.000 79.08317 255 GLY B C 1
ATOM 4000 O O . GLY B 1 255 ? -23.16800 -12.48900 38.76800 1.000 79.56480 255 GLY B O 1
ATOM 4001 N N . SER B 1 256 ? -24.46200 -11.18500 37.45500 1.000 69.97418 256 SER B N 1
ATOM 4002 C CA . SER B 1 256 ? -25.28900 -12.32100 37.04900 1.000 69.55308 256 SER B CA 1
ATOM 4003 C C . SER B 1 256 ? -24.50500 -13.30800 36.18000 1.000 67.29228 256 SER B C 1
ATOM 4004 O O . SER B 1 256 ? -24.63600 -14.52800 36.34200 1.000 67.02646 256 SER B O 1
ATOM 4007 N N . GLY B 1 257 ? -23.67100 -12.80600 35.27100 1.000 65.97633 257 GLY B N 1
ATOM 4008 C CA . GLY B 1 257 ? -23.00400 -13.64600 34.30000 1.000 60.87046 257 GLY B CA 1
ATOM 4009 C C . GLY B 1 257 ? -23.84300 -13.96300 33.08500 1.000 60.85466 257 GLY B C 1
ATOM 4010 O O . GLY B 1 257 ? -23.37200 -14.68900 32.20300 1.000 58.09907 257 GLY B O 1
ATOM 4011 N N . LYS B 1 258 ? -25.07100 -13.44200 33.02500 1.000 62.02586 258 LYS B N 1
ATOM 4012 C CA . LYS B 1 258 ? -25.98600 -13.70500 31.92900 1.000 61.59949 258 LYS B CA 1
ATOM 4013 C C . LYS B 1 258 ? -25.53200 -12.97000 30.67100 1.000 60.75992 258 LYS B C 1
ATOM 4014 O O . LYS B 1 258 ? -24.97900 -11.87300 30.76000 1.000 62.04691 258 LYS B O 1
ATOM 4016 N N . PRO B 1 259 ? -25.75200 -13.55400 29.48900 1.000 59.39133 259 PRO B N 1
ATOM 4017 C CA . PRO B 1 259 ? -25.37200 -12.86800 28.24400 1.000 55.13556 259 PRO B CA 1
ATOM 4018 C C . PRO B 1 259 ? -26.14900 -11.57600 28.06100 1.000 57.80167 259 PRO B C 1
ATOM 4019 O O . PRO B 1 259 ? -27.34900 -11.51200 28.34600 1.000 56.86471 259 PRO B O 1
ATOM 4023 N N . VAL B 1 260 ? -25.45000 -10.54500 27.55800 1.000 54.82763 260 VAL B N 1
ATOM 4024 C CA . VAL B 1 260 ? -26.11500 -9.29900 27.19300 1.000 51.76936 260 VAL B CA 1
ATOM 4025 C C . VAL B 1 260 ? -27.18800 -9.57400 26.15500 1.000 54.58549 260 VAL B C 1
ATOM 4026 O O . VAL B 1 260 ? -28.26100 -8.95900 26.16800 1.000 56.44361 260 VAL B O 1
ATOM 4030 N N . ARG B 1 261 ? -26.92100 -10.52800 25.26400 1.000 54.99080 261 ARG B N 1
ATOM 4031 C CA . ARG B 1 261 ? -27.88800 -11.00300 24.28000 1.000 54.93027 261 ARG B CA 1
ATOM 4032 C C . ARG B 1 261 ? -29.24500 -11.36200 24.90100 1.000 57.31740 261 ARG B C 1
ATOM 4033 O O . ARG B 1 261 ? -30.29000 -11.15500 24.27400 1.000 55.89091 261 ARG B O 1
ATOM 4041 N N . SER B 1 262 ? -29.25400 -11.89200 26.12700 1.000 56.36465 262 SER B N 1
ATOM 4042 C CA . SER B 1 262 ? -30.47400 -12.41400 26.73400 1.000 59.63610 262 SER B CA 1
ATOM 4043 C C . SER B 1 262 ? -31.35600 -11.33900 27.36300 1.000 63.45761 262 SER B C 1
ATOM 4044 O O . SER B 1 262 ? -32.38800 -11.66800 27.95900 1.000 65.31836 262 SER B O 1
ATOM 4047 N N . ILE B 1 263 ? -30.97700 -10.06600 27.26200 1.000 63.17073 263 ILE B N 1
ATOM 4048 C CA . ILE B 1 263 ? -31.73400 -9.00600 27.93200 1.000 66.03950 263 ILE B CA 1
ATOM 4049 C C . ILE B 1 263 ? -33.06200 -8.72800 27.21200 1.000 64.63407 263 ILE B C 1
ATOM 4050 O O . ILE B 1 263 ? -34.07700 -8.41600 27.84600 1.000 67.05014 263 ILE B O 1
ATOM 4055 N N . ILE B 1 264 ? -33.08000 -8.82600 25.89100 1.000 66.46586 264 ILE B N 1
ATOM 4056 C CA . ILE B 1 264 ? -34.30200 -8.71600 25.10500 1.000 78.19359 264 ILE B CA 1
ATOM 4057 C C . ILE B 1 264 ? -34.47700 -10.02400 24.33600 1.000 86.22350 264 ILE B C 1
ATOM 4058 O O . ILE B 1 264 ? -33.51700 -10.53500 23.75000 1.000 81.57031 264 ILE B O 1
ATOM 4060 N N . CYS B 1 265 ? -35.68700 -10.58700 24.37700 1.000 103.79666 265 CYS B N 1
ATOM 4061 C CA . CYS B 1 265 ? -36.00900 -11.77100 23.57400 1.000 105.52581 265 CYS B CA 1
ATOM 4062 C C . CYS B 1 265 ? -36.61000 -11.33400 22.24100 1.000 110.10531 265 CYS B C 1
ATOM 4063 O O . CYS B 1 265 ? -37.63400 -10.63800 22.23800 1.000 114.93220 265 CYS B O 1
ATOM 4065 N N . PRO B 1 266 ? -36.00800 -11.69700 21.08600 1.000 95.01402 266 PRO B N 1
ATOM 4066 C CA . PRO B 1 266 ? -36.43900 -11.32800 19.72700 1.000 90.23450 266 PRO B CA 1
ATOM 4067 C C . PRO B 1 266 ? -37.52300 -12.25000 19.16000 1.000 86.64986 266 PRO B C 1
ATOM 4068 O O . PRO B 1 266 ? -37.79800 -12.19700 17.95600 1.000 81.60452 266 PRO B O 1
ATOM 4070 N N . GLU C 2 1 ? 14.93300 -17.95600 30.19900 1.000 101.41216 0 GLU C N 1
ATOM 4071 C CA . GLU C 2 1 ? 14.92100 -18.23100 28.76700 1.000 98.75395 0 GLU C CA 1
ATOM 4072 C C . GLU C 2 1 ? 13.51000 -18.54900 28.24800 1.000 97.36957 0 GLU C C 1
ATOM 4073 O O . GLU C 2 1 ? 13.13500 -18.07700 27.17300 1.000 97.33535 0 GLU C O 1
ATOM 4075 N N . MET C 2 2 ? 12.73600 -19.33700 29.00400 1.000 90.93722 1 MET C N 1
ATOM 4076 C CA . MET C 2 2 ? 11.38200 -19.70200 28.58400 1.000 85.20495 1 MET C CA 1
ATOM 4077 C C . MET C 2 2 ? 10.48400 -18.47200 28.52300 1.000 84.65489 1 MET C C 1
ATOM 4078 O O . MET C 2 2 ? 10.29400 -17.77400 29.52400 1.000 87.97634 1 MET C O 1
ATOM 4080 N N . GLY C 2 3 ? 9.89600 -18.23700 27.34800 1.000 75.56169 2 GLY C N 1
ATOM 4081 C CA . GLY C 2 3 ? 9.14400 -17.03600 27.05300 1.000 66.12898 2 GLY C CA 1
ATOM 4082 C C . GLY C 2 3 ? 9.79400 -16.14700 26.01100 1.000 63.30759 2 GLY C C 1
ATOM 4083 O O . GLY C 2 3 ? 9.10000 -15.31800 25.40400 1.000 57.15422 2 GLY C O 1
ATOM 4084 N N . ARG C 2 4 ? 11.10600 -16.30300 25.77600 1.000 63.26548 3 ARG C N 1
ATOM 4085 C CA . ARG C 2 4 ? 11.79300 -15.47300 24.78800 1.000 58.72809 3 ARG C CA 1
ATOM 4086 C C . ARG C 2 4 ? 11.27300 -15.74500 23.38200 1.000 54.49338 3 ARG C C 1
ATOM 4087 O O . ARG C 2 4 ? 11.19100 -14.83100 22.55600 1.000 53.52747 3 ARG C O 1
ATOM 4089 N N . ALA C 2 5 ? 10.91100 -16.99600 23.09300 1.000 57.01473 4 ALA C N 1
ATOM 4090 C CA . ALA C 2 5 ? 10.41700 -17.33900 21.76200 1.000 53.45378 4 ALA C CA 1
ATOM 4091 C C . ALA C 2 5 ? 9.00200 -16.80100 21.51800 1.000 49.41908 4 ALA C C 1
ATOM 4092 O O . ALA C 2 5 ? 8.69000 -16.35100 20.40900 1.000 45.91603 4 ALA C O 1
ATOM 4094 N N . ARG C 2 6 ? 8.12600 -16.85400 22.52100 1.000 44.20004 5 ARG C N 1
ATOM 4095 C CA . ARG C 2 6 ? 6.80300 -16.26500 22.35000 1.000 46.75297 5 ARG C CA 1
ATOM 4096 C C . ARG C 2 6 ? 6.89100 -14.76500 22.07300 1.000 47.63203 5 ARG C C 1
ATOM 4097 O O . ARG C 2 6 ? 6.16500 -14.23900 21.21500 1.000 43.41836 5 ARG C O 1
ATOM 4105 N N . ASP C 2 7 ? 7.76800 -14.05900 22.79800 1.000 47.71625 6 ASP C N 1
ATOM 4106 C CA . ASP C 2 7 ? 7.98900 -12.63800 22.54300 1.000 41.98924 6 ASP C CA 1
ATOM 4107 C C . ASP C 2 7 ? 8.42600 -12.39900 21.10100 1.000 43.23939 6 ASP C C 1
ATOM 4108 O O . ASP C 2 7 ? 7.89400 -11.52300 20.40600 1.000 40.50486 6 ASP C O 1
ATOM 4113 N N . ALA C 2 8 ? 9.40300 -13.17200 20.63700 1.000 40.46538 7 ALA C N 1
ATOM 4114 C CA . ALA C 2 8 ? 9.94000 -12.96000 19.30400 1.000 42.80250 7 ALA C CA 1
ATOM 4115 C C . ALA C 2 8 ? 8.90100 -13.24400 18.21700 1.000 43.70787 7 ALA C C 1
ATOM 4116 O O . ALA C 2 8 ? 8.88000 -12.54600 17.19300 1.000 41.07598 7 ALA C O 1
ATOM 4118 N N . ILE C 2 9 ? 8.02400 -14.23700 18.42500 1.000 42.96568 8 ILE C N 1
ATOM 4119 C CA . ILE C 2 9 ? 6.96100 -14.50700 17.45700 1.000 39.83636 8 ILE C CA 1
ATOM 4120 C C . ILE C 2 9 ? 6.00800 -13.31900 17.36900 1.000 38.34670 8 ILE C C 1
ATOM 4121 O O . ILE C 2 9 ? 5.67500 -12.85700 16.26800 1.000 37.03076 8 ILE C O 1
ATOM 4126 N N . LEU C 2 10 ? 5.56100 -12.79200 18.52300 1.000 35.85430 9 LEU C N 1
ATOM 4127 C CA . LEU C 2 10 ? 4.67200 -11.63200 18.46900 1.000 37.71242 9 LEU C CA 1
ATOM 4128 C C . LEU C 2 10 ? 5.35400 -10.45600 17.77500 1.000 36.93338 9 LEU C C 1
ATOM 4129 O O . LEU C 2 10 ? 4.74300 -9.78700 16.93700 1.000 35.50689 9 LEU C O 1
ATOM 4134 N N . ASP C 2 11 ? 6.63000 -10.20800 18.09900 1.000 35.76218 10 ASP C N 1
ATOM 4135 C CA . ASP C 2 11 ? 7.34800 -9.08300 17.51100 1.000 36.92285 10 ASP C CA 1
ATOM 4136 C C . ASP C 2 11 ? 7.48400 -9.23400 16.00400 1.000 36.92022 10 ASP C C 1
ATOM 4137 O O . ASP C 2 11 ? 7.39100 -8.24200 15.27200 1.000 34.66731 10 ASP C O 1
ATOM 4142 N N . ALA C 2 12 ? 7.71900 -10.46600 15.53000 1.000 35.60427 11 ALA C N 1
ATOM 4143 C CA . ALA C 2 12 ? 7.85000 -10.71500 14.09600 1.000 35.92010 11 ALA C CA 1
ATOM 4144 C C . ALA C 2 12 ? 6.51300 -10.54000 13.37500 1.000 34.60678 11 ALA C C 1
ATOM 4145 O O . ALA C 2 12 ? 6.43700 -9.84900 12.35400 1.000 35.48057 11 ALA C O 1
ATOM 4147 N N . LEU C 2 13 ? 5.44500 -11.14700 13.90800 1.000 34.26200 12 LEU C N 1
ATOM 4148 C CA . LEU C 2 13 ? 4.14100 -11.11700 13.24700 1.000 34.62784 12 LEU C CA 1
ATOM 4149 C C . LEU C 2 13 ? 3.51500 -9.72000 13.25900 1.000 35.04368 12 LEU C C 1
ATOM 4150 O O . LEU C 2 13 ? 2.84500 -9.33000 12.29400 1.000 32.87763 12 LEU C O 1
ATOM 4155 N N . GLU C 2 14 ? 3.68800 -8.95900 14.33600 1.000 32.72498 13 GLU C N 1
ATOM 4156 C CA . GLU C 2 14 ? 3.14500 -7.60300 14.33900 1.000 32.86183 13 GLU C CA 1
ATOM 4157 C C . GLU C 2 14 ? 3.97700 -6.65600 13.47400 1.000 33.05396 13 GLU C C 1
ATOM 4158 O O . GLU C 2 14 ? 3.50200 -5.57400 13.11800 1.000 32.67760 13 GLU C O 1
ATOM 4164 N N . ASN C 2 15 ? 5.20800 -7.03500 13.12300 1.000 34.90155 14 ASN C N 1
ATOM 4165 C CA . ASN C 2 15 ? 5.96700 -6.30100 12.11400 1.000 34.05145 14 ASN C CA 1
ATOM 4166 C C . ASN C 2 15 ? 5.34100 -6.43300 10.70700 1.000 35.58585 14 ASN C C 1
ATOM 4167 O O . ASN C 2 15 ? 5.59700 -5.57900 9.84700 1.000 34.56993 14 ASN C O 1
ATOM 4172 N N . LEU C 2 16 ? 4.54400 -7.48200 10.44900 1.000 33.26715 15 LEU C N 1
ATOM 4173 C CA . LEU C 2 16 ? 3.97600 -7.70700 9.11700 1.000 33.36453 15 LEU C CA 1
ATOM 4174 C C . LEU C 2 16 ? 2.88400 -6.69500 8.79500 1.000 33.39874 15 LEU C C 1
ATOM 4175 O O . LEU C 2 16 ? 2.08800 -6.32200 9.65600 1.000 36.95443 15 LEU C O 1
ATOM 4180 N N . THR C 2 17 ? 2.84200 -6.25400 7.53900 1.000 35.68849 16 THR C N 1
ATOM 4181 C CA . THR C 2 17 ? 1.67200 -5.55900 7.03000 1.000 32.86447 16 THR C CA 1
ATOM 4182 C C . THR C 2 17 ? 0.47600 -6.50300 7.05500 1.000 33.07239 16 THR C C 1
ATOM 4183 O O . THR C 2 17 ? 0.61300 -7.73000 7.20200 1.000 33.63035 16 THR C O 1
ATOM 4187 N N . ALA C 2 18 ? -0.71500 -5.92700 6.89500 1.000 32.80920 17 ALA C N 1
ATOM 4188 C CA . ALA C 2 18 ? -1.91700 -6.75900 6.91700 1.000 34.84892 17 ALA C CA 1
ATOM 4189 C C . ALA C 2 18 ? -1.89700 -7.77600 5.77800 1.000 32.92763 17 ALA C C 1
ATOM 4190 O O . ALA C 2 18 ? -2.27800 -8.93800 5.96500 1.000 34.76733 17 ALA C O 1
ATOM 4192 N N . GLU C 2 19 ? -1.41500 -7.36000 4.60500 0.870 32.15122 18 GLU C N 1
ATOM 4193 C CA . GLU C 2 19 ? -1.29700 -8.25600 3.45900 0.870 33.14608 18 GLU C CA 1
ATOM 4194 C C . GLU C 2 19 ? -0.28300 -9.35400 3.73200 0.870 32.55390 18 GLU C C 1
ATOM 4195 O O . GLU C 2 19 ? -0.52500 -10.52800 3.43300 0.870 37.49397 18 GLU C O 1
ATOM 4201 N N . GLU C 2 20 ? 0.84800 -8.99700 4.32900 1.000 34.72522 19 GLU C N 1
ATOM 4202 C CA . GLU C 2 20 ? 1.84100 -10.00700 4.67600 1.000 35.33055 19 GLU C CA 1
ATOM 4203 C C . GLU C 2 20 ? 1.30600 -10.97100 5.73400 1.000 34.37781 19 GLU C C 1
ATOM 4204 O O . GLU C 2 20 ? 1.55500 -12.17900 5.65900 1.000 32.75393 19 GLU C O 1
ATOM 4210 N N . LEU C 2 21 ? 0.56000 -10.45900 6.71700 1.000 32.41704 20 LEU C N 1
ATOM 4211 C CA . LEU C 2 21 ? -0.07000 -11.34200 7.68600 1.000 31.64590 20 LEU C CA 1
ATOM 4212 C C . LEU C 2 21 ? -1.00900 -12.31700 6.99500 1.000 34.77785 20 LEU C C 1
ATOM 4213 O O . LEU C 2 21 ? -0.96800 -13.51900 7.27800 1.000 36.25698 20 LEU C O 1
ATOM 4218 N N . LYS C 2 22 ? -1.84000 -11.82200 6.06200 1.000 35.31476 21 LYS C N 1
ATOM 4219 C CA . LYS C 2 22 ? -2.71500 -12.70900 5.29400 1.000 36.46227 21 LYS C CA 1
ATOM 4220 C C . LYS C 2 22 ? -1.90400 -13.74100 4.52200 1.000 34.19357 21 LYS C C 1
ATOM 4221 O O . LYS C 2 22 ? -2.23500 -14.92700 4.54700 1.000 35.06736 21 LYS C O 1
ATOM 4223 N N . LYS C 2 23 ? -0.81100 -13.32800 3.86900 1.000 34.50414 22 LYS C N 1
ATOM 4224 C CA . LYS C 2 23 ? -0.00700 -14.32700 3.15000 1.000 36.75967 22 LYS C CA 1
ATOM 4225 C C . LYS C 2 23 ? 0.64600 -15.31700 4.11600 1.000 36.58597 22 LYS C C 1
ATOM 4226 O O . LYS C 2 23 ? 0.72600 -16.51600 3.82600 1.000 37.05181 22 LYS C O 1
ATOM 4228 N N . PHE C 2 24 ? 1.11600 -14.84100 5.26800 1.000 34.43044 23 PHE C N 1
ATOM 4229 C CA . PHE C 2 24 ? 1.67500 -15.75400 6.25900 1.000 34.69890 23 PHE C CA 1
ATOM 4230 C C . PHE C 2 24 ? 0.65300 -16.82900 6.65200 1.000 36.00432 23 PHE C C 1
ATOM 4231 O O . PHE C 2 24 ? 0.97200 -18.02400 6.69200 1.000 34.73838 23 PHE C O 1
ATOM 4239 N N . LYS C 2 25 ? -0.59000 -16.41700 6.93100 1.000 34.57257 24 LYS C N 1
ATOM 4240 C CA . LYS C 2 25 ? -1.59100 -17.36200 7.41100 1.000 36.72546 24 LYS C CA 1
ATOM 4241 C C . LYS C 2 25 ? -1.96400 -18.36100 6.32100 1.000 39.50210 24 LYS C C 1
ATOM 4242 O O . LYS C 2 25 ? -2.16000 -19.55100 6.60300 1.000 39.32314 24 LYS C O 1
ATOM 4248 N N . LEU C 2 26 ? -2.01300 -17.90800 5.06300 1.000 36.72809 25 LEU C N 1
ATOM 4249 C CA . LEU C 2 26 ? -2.25700 -18.82900 3.95400 1.000 38.86519 25 LEU C CA 1
ATOM 4250 C C . LEU C 2 26 ? -1.14500 -19.86600 3.83600 1.000 40.35747 25 LEU C C 1
ATOM 4251 O O . LEU C 2 26 ? -1.41300 -21.05100 3.60200 1.000 40.63382 25 LEU C O 1
ATOM 4256 N N . LYS C 2 27 ? 0.10900 -19.44200 4.01500 1.000 37.61504 26 LYS C N 1
ATOM 4257 C CA . LYS C 2 27 ? 1.22200 -20.38500 3.98800 1.000 40.06796 26 LYS C CA 1
ATOM 4258 C C . LYS C 2 27 ? 1.05800 -21.49500 5.02200 1.000 41.30758 26 LYS C C 1
ATOM 4259 O O . LYS C 2 27 ? 1.54000 -22.61000 4.80400 1.000 44.46849 26 LYS C O 1
ATOM 4265 N N . LEU C 2 28 ? 0.40000 -21.20800 6.15700 0.990 41.33127 27 LEU C N 1
ATOM 4266 C CA . LEU C 2 28 ? 0.26000 -22.20400 7.21700 0.990 38.70464 27 LEU C CA 1
ATOM 4267 C C . LEU C 2 28 ? -0.63300 -23.36200 6.78600 0.990 43.03674 27 LEU C C 1
ATOM 4268 O O . LEU C 2 28 ? -0.50000 -24.46700 7.31900 0.990 45.32649 27 LEU C O 1
ATOM 4273 N N . LEU C 2 29 ? -1.53400 -23.15300 5.82000 1.000 43.62102 28 LEU C N 1
ATOM 4274 C CA . LEU C 2 29 ? -2.34600 -24.27700 5.34400 1.000 45.72390 28 LEU C CA 1
ATOM 4275 C C . LEU C 2 29 ? -1.52400 -25.28900 4.55000 1.000 46.14237 28 LEU C C 1
ATOM 4276 O O . LEU C 2 29 ? -1.96700 -26.43700 4.38400 1.000 48.95850 28 LEU C O 1
ATOM 4281 N N . SER C 2 30 ? -0.33100 -24.90600 4.08300 1.000 42.88935 29 SER C N 1
ATOM 4282 C CA . SER C 2 30 ? 0.46800 -25.77600 3.22200 1.000 49.04799 29 SER C CA 1
ATOM 4283 C C . SER C 2 30 ? 1.90600 -25.98900 3.67500 1.000 49.55068 29 SER C C 1
ATOM 4284 O O . SER C 2 30 ? 2.58100 -26.84600 3.09700 1.000 47.59255 29 SER C O 1
ATOM 4287 N N . VAL C 2 31 ? 2.39900 -25.25300 4.66700 1.000 49.45330 30 VAL C N 1
ATOM 4288 C CA . VAL C 2 31 ? 3.79600 -25.46500 5.07200 1.000 48.79269 30 VAL C CA 1
ATOM 4289 C C . VAL C 2 31 ? 3.93800 -26.87000 5.64400 1.000 49.22432 30 VAL C C 1
ATOM 4290 O O . VAL C 2 31 ? 3.00800 -27.36200 6.31300 1.000 47.60044 30 VAL C O 1
ATOM 4294 N N . PRO C 2 32 ? 5.03300 -27.57200 5.36800 1.000 50.39288 31 PRO C N 1
ATOM 4295 C CA . PRO C 2 32 ? 5.20900 -28.91200 5.94400 1.000 52.30364 31 PRO C CA 1
ATOM 4296 C C . PRO C 2 32 ? 5.37400 -28.86600 7.45800 1.000 51.14034 31 PRO C C 1
ATOM 4297 O O . PRO C 2 32 ? 5.87100 -27.89100 8.03100 1.000 49.00588 31 PRO C O 1
ATOM 4301 N N . LEU C 2 33 ? 4.94900 -29.95400 8.10600 1.000 52.62210 32 LEU C N 1
ATOM 4302 C CA . LEU C 2 33 ? 4.89900 -30.03300 9.56000 1.000 53.00636 32 LEU C CA 1
ATOM 4303 C C . LEU C 2 33 ? 5.49700 -31.34900 10.03700 1.000 55.00923 32 LEU C C 1
ATOM 4304 O O . LEU C 2 33 ? 5.41700 -32.37100 9.35100 1.000 50.14549 32 LEU C O 1
ATOM 4309 N N . ARG C 2 34 ? 6.08900 -31.31000 11.22800 1.000 51.41669 33 ARG C N 1
ATOM 4310 C CA . ARG C 2 34 ? 6.63800 -32.51300 11.82700 1.000 53.88014 33 ARG C CA 1
ATOM 4311 C C . ARG C 2 34 ? 5.51200 -33.46800 12.22000 1.000 56.69627 33 ARG C C 1
ATOM 4312 O O . ARG C 2 34 ? 4.38000 -33.04900 12.50900 1.000 51.13508 33 ARG C O 1
ATOM 4320 N N . GLU C 2 35 ? 5.84800 -34.76400 12.24900 1.000 54.63287 34 GLU C N 1
ATOM 4321 C CA . GLU C 2 35 ? 4.86400 -35.80300 12.52300 1.000 54.75657 34 GLU C CA 1
ATOM 4322 C C . GLU C 2 35 ? 4.13300 -35.51600 13.82900 1.000 54.20650 34 GLU C C 1
ATOM 4323 O O . GLU C 2 35 ? 4.73200 -35.06300 14.81400 1.000 47.93733 34 GLU C O 1
ATOM 4325 N N . GLY C 2 36 ? 2.81200 -35.75000 13.80200 1.000 53.37482 35 GLY C N 1
ATOM 4326 C CA . GLY C 2 36 ? 1.94100 -35.61900 14.95300 1.000 49.10589 35 GLY C CA 1
ATOM 4327 C C . GLY C 2 36 ? 1.33800 -34.24100 15.16400 1.000 48.55056 35 GLY C C 1
ATOM 4328 O O . GLY C 2 36 ? 0.29400 -34.13200 15.81400 1.000 49.57436 35 GLY C O 1
ATOM 4329 N N . TYR C 2 37 ? 1.94600 -33.18900 14.62900 1.000 46.67139 36 TYR C N 1
ATOM 4330 C CA . TYR C 2 37 ? 1.45900 -31.83500 14.88000 1.000 47.39516 36 TYR C CA 1
ATOM 4331 C C . TYR C 2 37 ? 0.24400 -31.51800 14.02000 1.000 47.55307 36 TYR C C 1
ATOM 4332 O O . TYR C 2 37 ? 0.14700 -31.95200 12.86900 1.000 49.57173 36 TYR C O 1
ATOM 4341 N N . GLY C 2 38 ? -0.69800 -30.76300 14.58900 1.000 46.00815 37 GLY C N 1
ATOM 4342 C CA . GLY C 2 38 ? -1.89100 -30.41000 13.85300 1.000 44.91065 37 GLY C CA 1
ATOM 4343 C C . GLY C 2 38 ? -1.66900 -29.29300 12.84700 1.000 44.05265 37 GLY C C 1
ATOM 4344 O O . GLY C 2 38 ? -0.66400 -28.58500 12.85000 1.000 46.39767 37 GLY C O 1
ATOM 4345 N N . ARG C 2 39 ? -2.64300 -29.13900 11.96000 1.000 45.31596 38 ARG C N 1
ATOM 4346 C CA . ARG C 2 39 ? -2.68600 -28.02000 11.02900 1.000 47.78468 38 ARG C CA 1
ATOM 4347 C C . ARG C 2 39 ? -3.80900 -27.07400 11.44900 1.000 46.06605 38 ARG C C 1
ATOM 4348 O O . ARG C 2 39 ? -4.91900 -27.52000 11.77500 1.000 50.57448 38 ARG C O 1
ATOM 4356 N N . ILE C 2 40 ? -3.51500 -25.78300 11.47600 1.000 44.37111 39 ILE C N 1
ATOM 4357 C CA . ILE C 2 40 ? -4.53800 -24.81900 11.88800 1.000 46.53716 39 ILE C CA 1
ATOM 4358 C C . ILE C 2 40 ? -5.60200 -24.76000 10.80300 1.000 45.26069 39 ILE C C 1
ATOM 4359 O O . ILE C 2 40 ? -5.25500 -24.68400 9.61400 1.000 43.85526 39 ILE C O 1
ATOM 4364 N N . PRO C 2 41 ? -6.88500 -24.84800 11.13900 1.000 46.34503 40 PRO C N 1
ATOM 4365 C CA . PRO C 2 41 ? -7.90800 -24.82800 10.09400 1.000 46.44767 40 PRO C CA 1
ATOM 4366 C C . PRO C 2 41 ? -8.00500 -23.45000 9.45400 1.000 44.20530 40 PRO C C 1
ATOM 4367 O O . PRO C 2 41 ? -7.74600 -22.42300 10.08900 1.000 46.47399 40 PRO C O 1
ATOM 4371 N N . ARG C 2 42 ? -8.40200 -23.44800 8.17700 1.000 44.47375 41 ARG C N 1
ATOM 4372 C CA . ARG C 2 42 ? -8.55000 -22.20300 7.43000 1.000 45.04224 41 ARG C CA 1
ATOM 4373 C C . ARG C 2 42 ? -9.58000 -21.28100 8.07400 1.000 43.52890 41 ARG C C 1
ATOM 4374 O O . ARG C 2 42 ? -9.39200 -20.05800 8.11300 1.000 45.51862 41 ARG C O 1
ATOM 4382 N N . GLY C 2 43 ? -10.69500 -21.84200 8.55200 1.000 46.58980 42 GLY C N 1
ATOM 4383 C CA . GLY C 2 43 ? -11.72700 -21.01300 9.15700 1.000 46.47136 42 GLY C CA 1
ATOM 4384 C C . GLY C 2 43 ? -11.25100 -20.33300 10.42500 1.000 46.75561 42 GLY C C 1
ATOM 4385 O O . GLY C 2 43 ? -11.62500 -19.19000 10.71100 1.000 49.00061 42 GLY C O 1
ATOM 4386 N N . ALA C 2 44 ? -10.40500 -21.02200 11.19300 1.000 45.37123 43 ALA C N 1
ATOM 4387 C CA . ALA C 2 44 ? -9.85700 -20.43800 12.41000 1.000 45.57389 43 ALA C CA 1
ATOM 4388 C C . ALA C 2 44 ? -8.95500 -19.24800 12.11200 1.000 41.54709 43 ALA C C 1
ATOM 4389 O O . ALA C 2 44 ? -8.90200 -18.30800 12.90500 1.000 39.93637 43 ALA C O 1
ATOM 4391 N N . LEU C 2 45 ? -8.25600 -19.25700 10.97100 1.000 44.42112 44 LEU C N 1
ATOM 4392 C CA . LEU C 2 45 ? -7.25300 -18.22600 10.70100 1.000 42.03925 44 LEU C CA 1
ATOM 4393 C C . LEU C 2 45 ? -7.87900 -16.88600 10.31200 1.000 41.31811 44 LEU C C 1
ATOM 4394 O O . LEU C 2 45 ? -7.26400 -15.83200 10.53200 1.000 39.91794 44 LEU C O 1
ATOM 4399 N N . LEU C 2 46 ? -9.09700 -16.90800 9.76300 1.000 41.34180 45 LEU C N 1
ATOM 4400 C CA . LEU C 2 46 ? -9.68400 -15.72000 9.14400 1.000 40.99439 45 LEU C CA 1
ATOM 4401 C C . LEU C 2 46 ? -9.68900 -14.51800 10.09000 1.000 41.84186 45 LEU C C 1
ATOM 4402 O O . LEU C 2 46 ? -9.38500 -13.38900 9.67800 1.000 36.79652 45 LEU C O 1
ATOM 4407 N N . SER C 2 47 ? -10.04400 -14.74200 11.35900 1.000 40.01532 46 SER C N 1
ATOM 4408 C CA . SER C 2 47 ? -10.25300 -13.65500 12.31000 1.000 42.29981 46 SER C CA 1
ATOM 4409 C C . SER C 2 47 ? -8.97800 -13.23600 13.02900 1.000 39.75477 46 SER C C 1
ATOM 4410 O O . SER C 2 47 ? -9.02600 -12.32800 13.85600 1.000 39.40472 46 SER C O 1
ATOM 4413 N N . MET C 2 48 ? -7.84200 -13.84800 12.72900 1.000 38.36513 47 MET C N 1
ATOM 4414 C CA . MET C 2 48 ? -6.67400 -13.69500 13.57900 1.000 36.60439 47 MET C CA 1
ATOM 4415 C C . MET C 2 48 ? -5.80700 -12.52000 13.15300 1.000 37.01760 47 MET C C 1
ATOM 4416 O O . MET C 2 48 ? -5.43900 -12.38800 11.97800 1.000 37.33342 47 MET C O 1
ATOM 4421 N N . ASP C 2 49 ? -5.50800 -11.65800 14.11900 1.000 33.48296 48 ASP C N 1
ATOM 4422 C CA . ASP C 2 49 ? -4.41000 -10.72100 14.03400 1.000 33.07765 48 ASP C CA 1
ATOM 4423 C C . ASP C 2 49 ? -3.13700 -11.33900 14.62000 1.000 34.12514 48 ASP C C 1
ATOM 4424 O O . ASP C 2 49 ? -3.11800 -12.48900 15.06900 1.000 35.99379 48 ASP C O 1
ATOM 4429 N N . ALA C 2 50 ? -2.06400 -10.53600 14.65600 1.000 34.57520 49 ALA C N 1
ATOM 4430 C CA . ALA C 2 50 ? -0.75500 -11.03900 15.07100 1.000 35.72007 49 ALA C CA 1
ATOM 4431 C C . ALA C 2 50 ? -0.78300 -11.58100 16.49900 1.000 35.09105 49 ALA C C 1
ATOM 4432 O O . ALA C 2 50 ? -0.17200 -12.61600 16.78500 1.000 34.15410 49 ALA C O 1
ATOM 4434 N N . LEU C 2 51 ? -1.46300 -10.87800 17.40900 1.000 33.51454 50 LEU C N 1
ATOM 4435 C CA . LEU C 2 51 ? -1.64600 -11.37600 18.77000 1.000 36.68598 50 LEU C CA 1
ATOM 4436 C C . LEU C 2 51 ? -2.32600 -12.74400 18.76900 1.000 38.27827 50 LEU C C 1
ATOM 4437 O O . LEU C 2 51 ? -1.83600 -13.69500 19.39400 1.000 39.25734 50 LEU C O 1
ATOM 4442 N N . ASP C 2 52 ? -3.46900 -12.85900 18.07500 1.000 35.32792 51 ASP C N 1
ATOM 4443 C CA . ASP C 2 52 ? -4.19700 -14.12300 18.07800 1.000 37.69399 51 ASP C CA 1
ATOM 4444 C C . ASP C 2 52 ? -3.35100 -15.23100 17.47500 1.000 37.62030 51 ASP C C 1
ATOM 4445 O O . ASP C 2 52 ? -3.29900 -16.34300 18.01300 1.000 36.93074 51 ASP C O 1
ATOM 4450 N N . LEU C 2 53 ? -2.67200 -14.93600 16.36100 1.000 37.04392 52 LEU C N 1
ATOM 4451 C CA . LEU C 2 53 ? -1.87200 -15.94900 15.69600 1.000 35.37266 52 LEU C CA 1
ATOM 4452 C C . LEU C 2 53 ? -0.71100 -16.38800 16.56700 1.000 36.58070 52 LEU C C 1
ATOM 4453 O O . LEU C 2 53 ? -0.34600 -17.56400 16.54300 1.000 36.85179 52 LEU C O 1
ATOM 4458 N N . THR C 2 54 ? -0.13700 -15.48100 17.36200 1.000 35.64901 53 THR C N 1
ATOM 4459 C CA . THR C 2 54 ? 0.93600 -15.89300 18.26500 1.000 39.20470 53 THR C CA 1
ATOM 4460 C C . THR C 2 54 ? 0.45200 -16.96200 19.25100 1.000 38.51514 53 THR C C 1
ATOM 4461 O O . THR C 2 54 ? 1.06000 -18.03300 19.35800 1.000 40.11797 53 THR C O 1
ATOM 4465 N N . ASP C 2 55 ? -0.67300 -16.71800 19.93800 0.970 38.98099 54 ASP C N 1
ATOM 4466 C CA . ASP C 2 55 ? -1.18900 -17.72000 20.88200 0.970 41.32864 54 ASP C CA 1
ATOM 4467 C C . ASP C 2 55 ? -1.49200 -19.03300 20.18100 0.970 41.16283 54 ASP C C 1
ATOM 4468 O O . ASP C 2 55 ? -1.14900 -20.10800 20.68100 0.970 40.84963 54 ASP C O 1
ATOM 4473 N N . LYS C 2 56 ? -2.13700 -18.95700 19.01500 1.000 41.29442 55 LYS C N 1
ATOM 4474 C CA . LYS C 2 56 ? -2.49700 -20.16300 18.28400 1.000 41.92608 55 LYS C CA 1
ATOM 4475 C C . LYS C 2 56 ? -1.26700 -20.98800 17.93500 1.000 42.59984 55 LYS C C 1
ATOM 4476 O O . LYS C 2 56 ? -1.28000 -22.21600 18.07400 1.000 42.48667 55 LYS C O 1
ATOM 4482 N N . LEU C 2 57 ? -0.19100 -20.33100 17.48100 1.000 40.55486 56 LEU C N 1
ATOM 4483 C CA . LEU C 2 57 ? 1.02800 -21.05500 17.13900 1.000 40.29167 56 LEU C CA 1
ATOM 4484 C C . LEU C 2 57 ? 1.63500 -21.72500 18.36300 1.000 42.97357 56 LEU C C 1
ATOM 4485 O O . LEU C 2 57 ? 2.18600 -22.82500 18.26300 1.000 43.71577 56 LEU C O 1
ATOM 4490 N N . VAL C 2 58 ? 1.57100 -21.06800 19.52400 1.000 44.70536 57 VAL C N 1
ATOM 4491 C CA . VAL C 2 58 ? 2.13900 -21.65600 20.73200 1.000 45.64231 57 VAL C CA 1
ATOM 4492 C C . VAL C 2 58 ? 1.24000 -22.74800 21.30200 1.000 43.58154 57 VAL C C 1
ATOM 4493 O O . VAL C 2 58 ? 1.73400 -23.65200 21.99000 1.000 46.48978 57 VAL C O 1
ATOM 4497 N N . SER C 2 59 ? -0.06400 -22.72700 21.01100 1.000 42.31823 58 SER C N 1
ATOM 4498 C CA . SER C 2 59 ? -0.89300 -23.86700 21.40300 1.000 43.91579 58 SER C CA 1
ATOM 4499 C C . SER C 2 59 ? -0.63300 -25.08000 20.51500 1.000 46.75561 58 SER C C 1
ATOM 4500 O O . SER C 2 59 ? -0.54500 -26.21300 21.01000 1.000 45.85550 58 SER C O 1
ATOM 4503 N N . PHE C 2 60 ? -0.49000 -24.86800 19.20500 1.000 44.85538 59 PHE C N 1
ATOM 4504 C CA . PHE C 2 60 ? -0.33500 -26.00400 18.30500 1.000 45.71338 59 PHE C CA 1
ATOM 4505 C C . PHE C 2 60 ? 1.06200 -26.60300 18.40500 1.000 48.36369 59 PHE C C 1
ATOM 4506 O O . PHE C 2 60 ? 1.23000 -27.82000 18.57900 1.000 49.78228 59 PHE C O 1
ATOM 4514 N N . TYR C 2 61 ? 2.06900 -25.76900 18.25100 1.000 45.26859 60 TYR C N 1
ATOM 4515 C CA . TYR C 2 61 ? 3.46800 -26.14500 18.32200 1.000 46.58980 60 TYR C CA 1
ATOM 4516 C C . TYR C 2 61 ? 3.95400 -25.52300 19.61900 1.000 51.91149 60 TYR C C 1
ATOM 4517 O O . TYR C 2 61 ? 3.24900 -24.70500 20.22100 1.000 52.89582 60 TYR C O 1
ATOM 4526 N N . LEU C 2 62 ? 5.12000 -25.88700 20.11400 1.000 52.02466 61 LEU C N 1
ATOM 4527 C CA . LEU C 2 62 ? 5.42200 -25.14100 21.33200 1.000 52.01939 61 LEU C CA 1
ATOM 4528 C C . LEU C 2 62 ? 6.09400 -23.82500 20.94400 1.000 52.70369 61 LEU C C 1
ATOM 4529 O O . LEU C 2 62 ? 6.24600 -23.51000 19.76000 1.000 51.41932 61 LEU C O 1
ATOM 4534 N N . GLU C 2 63 ? 6.46800 -23.01500 21.93600 1.000 54.89869 62 GLU C N 1
ATOM 4535 C CA . GLU C 2 63 ? 7.11000 -21.75500 21.58600 1.000 55.19872 62 GLU C CA 1
ATOM 4536 C C . GLU C 2 63 ? 8.39200 -21.98800 20.77400 1.000 55.57508 62 GLU C C 1
ATOM 4537 O O . GLU C 2 63 ? 8.72900 -21.18000 19.89900 1.000 56.06988 62 GLU C O 1
ATOM 4543 N N . THR C 2 64 ? 9.07000 -23.12000 20.98500 1.000 52.77475 63 THR C N 1
ATOM 4544 C CA . THR C 2 64 ? 10.33000 -23.38600 20.29500 1.000 52.83002 63 THR C CA 1
ATOM 4545 C C . THR C 2 64 ? 10.11400 -23.81600 18.85100 1.000 50.82451 63 THR C C 1
ATOM 4546 O O . THR C 2 64 ? 10.66500 -23.21700 17.92200 1.000 51.03507 63 THR C O 1
ATOM 4550 N N . TYR C 2 65 ? 9.35000 -24.88500 18.64700 1.000 51.64303 64 TYR C N 1
ATOM 4551 C CA . TYR C 2 65 ? 9.02700 -25.28900 17.28600 1.000 50.45342 64 TYR C CA 1
ATOM 4552 C C . TYR C 2 65 ? 8.18900 -24.22200 16.59200 1.000 50.23234 64 TYR C C 1
ATOM 4553 O O . TYR C 2 65 ? 8.35600 -23.98900 15.39100 1.000 48.43212 64 TYR C O 1
ATOM 4562 N N . GLY C 2 66 ? 7.32300 -23.53400 17.33800 1.000 47.50833 65 GLY C N 1
ATOM 4563 C CA . GLY C 2 66 ? 6.56800 -22.44800 16.74400 1.000 49.62437 65 GLY C CA 1
ATOM 4564 C C . GLY C 2 66 ? 7.45900 -21.36700 16.15500 1.000 49.06641 65 GLY C C 1
ATOM 4565 O O . GLY C 2 66 ? 7.20000 -20.86500 15.06000 1.000 45.88182 65 GLY C O 1
ATOM 4566 N N . ALA C 2 67 ? 8.51900 -20.99200 16.87100 1.000 48.83217 66 ALA C N 1
ATOM 4567 C CA . ALA C 2 67 ? 9.43400 -19.99000 16.33400 1.000 46.89773 66 ALA C CA 1
ATOM 4568 C C . ALA C 2 67 ? 10.20400 -20.52800 15.13300 1.000 45.46335 66 ALA C C 1
ATOM 4569 O O . ALA C 2 67 ? 10.44700 -19.79300 14.16600 1.000 47.31620 66 ALA C O 1
ATOM 4571 N N . GLU C 2 68 ? 10.60000 -21.80400 15.17500 0.960 44.36321 67 GLU C N 1
ATOM 4572 C CA . GLU C 2 68 ? 11.24900 -22.41000 14.01600 0.960 48.53477 67 GLU C CA 1
ATOM 4573 C C . GLU C 2 68 ? 10.31500 -22.42400 12.80700 0.960 48.72163 67 GLU C C 1
ATOM 4574 O O . GLU C 2 68 ? 10.75000 -22.17600 11.67400 0.960 46.71876 67 GLU C O 1
ATOM 4576 N N . LEU C 2 69 ? 9.03000 -22.74000 13.02700 1.000 47.44253 68 LEU C N 1
ATOM 4577 C CA . LEU C 2 69 ? 8.07200 -22.78300 11.92400 1.000 47.66624 68 LEU C CA 1
ATOM 4578 C C . LEU C 2 69 ? 7.82200 -21.38600 11.37000 1.000 48.09261 68 LEU C C 1
ATOM 4579 O O . LEU C 2 69 ? 7.75300 -21.19000 10.14600 1.000 43.51048 68 LEU C O 1
ATOM 4584 N N . THR C 2 70 ? 7.69100 -20.40400 12.26700 0.980 43.26045 69 THR C N 1
ATOM 4585 C CA . THR C 2 70 ? 7.47900 -19.03100 11.84100 0.980 44.77116 69 THR C CA 1
ATOM 4586 C C . THR C 2 70 ? 8.64900 -18.53200 11.00200 0.980 44.26847 69 THR C C 1
ATOM 4587 O O . THR C 2 70 ? 8.44100 -17.89300 9.96700 0.980 42.62090 69 THR C O 1
ATOM 4591 N N . ALA C 2 71 ? 9.88600 -18.84300 11.41000 1.000 45.62652 70 ALA C N 1
ATOM 4592 C CA . ALA C 2 71 ? 11.04900 -18.43100 10.62100 1.000 46.15290 70 ALA C CA 1
ATOM 4593 C C . ALA C 2 71 ? 11.04700 -19.07100 9.23800 1.000 47.50570 70 ALA C C 1
ATOM 4594 O O . ALA C 2 71 ? 11.37700 -18.40500 8.24300 1.000 43.31835 70 ALA C O 1
ATOM 4596 N N . ASN C 2 72 ? 10.70300 -20.37100 9.16500 0.960 47.01880 71 ASN C N 1
ATOM 4597 C CA . ASN C 2 72 ? 10.57800 -21.06700 7.88400 0.960 44.06844 71 ASN C CA 1
ATOM 4598 C C . ASN C 2 72 ? 9.59400 -20.35600 6.97000 0.960 46.07921 71 ASN C C 1
ATOM 4599 O O . ASN C 2 72 ? 9.88300 -20.10000 5.79600 0.960 45.65021 71 ASN C O 1
ATOM 4604 N N . VAL C 2 73 ? 8.41100 -20.04000 7.49000 1.000 44.91065 72 VAL C N 1
ATOM 4605 C CA . VAL C 2 73 ? 7.41000 -19.36800 6.67100 1.000 46.37398 72 VAL C CA 1
ATOM 4606 C C . VAL C 2 73 ? 7.92700 -18.00700 6.20400 1.000 45.61863 72 VAL C C 1
ATOM 4607 O O . VAL C 2 73 ? 7.80000 -17.64500 5.02700 1.000 43.60523 72 VAL C O 1
ATOM 4611 N N . LEU C 2 74 ? 8.52700 -17.23800 7.11900 1.000 43.19202 73 LEU C N 1
ATOM 4612 C CA . LEU C 2 74 ? 9.04900 -15.92200 6.75000 1.000 45.63179 73 LEU C CA 1
ATOM 4613 C C . LEU C 2 74 ? 10.16200 -16.03200 5.71000 1.000 44.74484 73 LEU C C 1
ATOM 4614 O O . LEU C 2 74 ? 10.21300 -15.23100 4.76700 1.000 43.87105 73 LEU C O 1
ATOM 4619 N N . ARG C 2 75 ? 11.07900 -16.99900 5.87900 0.880 44.70536 74 ARG C N 1
ATOM 4620 C CA . ARG C 2 75 ? 12.10800 -17.21300 4.86300 0.880 46.48452 74 ARG C CA 1
ATOM 4621 C C . ARG C 2 75 ? 11.47400 -17.64100 3.55200 0.880 46.48452 74 ARG C C 1
ATOM 4622 O O . ARG C 2 75 ? 11.86400 -17.15400 2.48500 0.880 47.88732 74 ARG C O 1
ATOM 4630 N N . ASP C 2 76 ? 10.45800 -18.51100 3.61400 1.000 41.84449 75 ASP C N 1
ATOM 4631 C CA . ASP C 2 76 ? 9.73400 -18.88200 2.40100 1.000 47.99260 75 ASP C CA 1
ATOM 4632 C C . ASP C 2 76 ? 8.98000 -17.70200 1.79200 1.000 46.98195 75 ASP C C 1
ATOM 4633 O O . ASP C 2 76 ? 8.69700 -17.71800 0.59400 1.000 46.43451 75 ASP C O 1
ATOM 4638 N N . MET C 2 77 ? 8.67000 -16.67000 2.56700 1.000 45.71864 76 MET C N 1
ATOM 4639 C CA . MET C 2 77 ? 8.05100 -15.48800 1.98800 1.000 45.02645 76 MET C CA 1
ATOM 4640 C C . MET C 2 77 ? 9.06700 -14.52200 1.38300 1.000 47.28988 76 MET C C 1
ATOM 4641 O O . MET C 2 77 ? 8.67100 -13.48200 0.84800 1.000 46.14501 76 MET C O 1
ATOM 4646 N N . GLY C 2 78 ? 10.35600 -14.83500 1.43400 0.980 46.35556 77 GLY C N 1
ATOM 4647 C CA . GLY C 2 78 ? 11.34600 -13.87800 0.99800 0.980 46.83983 77 GLY C CA 1
ATOM 4648 C C . GLY C 2 78 ? 11.66000 -12.79400 2.00300 0.980 47.05564 77 GLY C C 1
ATOM 4649 O O . GLY C 2 78 ? 12.35500 -11.83200 1.65400 0.980 46.70560 77 GLY C O 1
ATOM 4650 N N . LEU C 2 79 ? 11.16100 -12.90900 3.23600 1.000 43.88421 78 LEU C N 1
ATOM 4651 C CA . LEU C 2 79 ? 11.43900 -11.92800 4.28300 1.000 47.28198 78 LEU C CA 1
ATOM 4652 C C . LEU C 2 79 ? 12.62200 -12.41900 5.12800 1.000 48.53213 78 LEU C C 1
ATOM 4653 O O . LEU C 2 79 ? 12.48900 -12.81700 6.28700 1.000 45.44229 78 LEU C O 1
ATOM 4658 N N . GLN C 2 80 ? 13.81200 -12.37600 4.50600 1.000 48.35317 79 GLN C N 1
ATOM 4659 C CA . GLN C 2 80 ? 15.00700 -12.97000 5.11400 1.000 47.76362 79 GLN C CA 1
ATOM 4660 C C . GLN C 2 80 ? 15.48000 -12.19500 6.33900 1.000 48.27421 79 GLN C C 1
ATOM 4661 O O . GLN C 2 80 ? 15.90500 -12.80000 7.33300 1.000 48.48213 79 GLN C O 1
ATOM 4667 N N . GLU C 2 81 ? 15.44800 -10.86200 6.28600 0.910 46.43451 80 GLU C N 1
ATOM 4668 C CA . GLU C 2 81 ? 15.88200 -10.10000 7.45000 0.910 47.00827 80 GLU C CA 1
ATOM 4669 C C . GLU C 2 81 ? 15.00900 -10.42300 8.64700 0.910 46.82930 80 GLU C C 1
ATOM 4670 O O . GLU C 2 81 ? 15.51300 -10.62100 9.76100 0.910 45.36333 80 GLU C O 1
ATOM 4676 N N . MET C 2 82 ? 13.69700 -10.53200 8.42300 1.000 46.73455 81 MET C N 1
ATOM 4677 C CA . MET C 2 82 ? 12.79200 -10.83600 9.52200 1.000 47.68203 81 MET C CA 1
ATOM 4678 C C . MET C 2 82 ? 13.05200 -12.22500 10.09500 1.000 47.53991 81 MET C C 1
ATOM 4679 O O . MET C 2 82 ? 13.07900 -12.39800 11.31800 1.000 46.79508 81 MET C O 1
ATOM 4684 N N . ALA C 2 83 ? 13.27100 -13.22300 9.23900 1.000 46.54242 82 ALA C N 1
ATOM 4685 C CA . ALA C 2 83 ? 13.49800 -14.57500 9.75500 1.000 48.97429 82 ALA C CA 1
ATOM 4686 C C . ALA C 2 83 ? 14.81100 -14.66700 10.53000 1.000 52.13783 82 ALA C C 1
ATOM 4687 O O . ALA C 2 83 ? 14.88200 -15.34300 11.56500 1.000 51.70883 82 ALA C O 1
ATOM 4689 N N . GLY C 2 84 ? 15.86400 -14.00200 10.04000 1.000 51.17719 83 GLY C N 1
ATOM 4690 C CA . GLY C 2 84 ? 17.11300 -13.97400 10.78200 1.000 46.51084 83 GLY C CA 1
ATOM 4691 C C . GLY C 2 84 ? 16.96400 -13.33400 12.15000 1.000 51.30089 83 GLY C C 1
ATOM 4692 O O . GLY C 2 84 ? 17.45900 -13.86200 13.15000 1.000 52.21416 83 GLY C O 1
ATOM 4693 N N . GLN C 2 85 ? 16.25900 -12.19800 12.22100 1.000 46.72929 84 GLN C N 1
ATOM 4694 C CA . GLN C 2 85 ? 16.05800 -11.55500 13.51600 1.000 49.69806 84 GLN C CA 1
ATOM 4695 C C . GLN C 2 85 ? 15.22200 -12.41700 14.45600 1.000 51.48249 84 GLN C C 1
ATOM 4696 O O . GLN C 2 85 ? 15.46600 -12.42000 15.66800 1.000 52.31680 84 GLN C O 1
ATOM 4702 N N . LEU C 2 86 ? 14.25000 -13.16300 13.93000 1.000 50.95874 85 LEU C N 1
ATOM 4703 C CA . LEU C 2 86 ? 13.51000 -14.07500 14.78900 1.000 49.95599 85 LEU C CA 1
ATOM 4704 C C . LEU C 2 86 ? 14.37700 -15.25900 15.20900 1.000 54.47232 85 LEU C C 1
ATOM 4705 O O . LEU C 2 86 ? 14.39600 -15.62100 16.39100 1.000 55.71194 85 LEU C O 1
ATOM 4710 N N . GLN C 2 87 ? 15.12400 -15.85800 14.27000 1.000 53.20375 86 GLN C N 1
ATOM 4711 C CA . GLN C 2 87 ? 15.99300 -16.98000 14.62800 1.000 54.55128 86 GLN C CA 1
ATOM 4712 C C . GLN C 2 87 ? 17.03100 -16.56300 15.66600 1.000 60.49673 86 GLN C C 1
ATOM 4713 O O . GLN C 2 87 ? 17.39000 -17.35200 16.55000 1.000 62.68646 86 GLN C O 1
ATOM 4715 N N . ALA C 2 88 ? 17.50100 -15.31300 15.59000 1.000 57.22528 87 ALA C N 1
ATOM 4716 C CA . ALA C 2 88 ? 18.47300 -14.80400 16.55500 1.000 57.82535 87 ALA C CA 1
ATOM 4717 C C . ALA C 2 88 ? 17.89300 -14.71700 17.96400 1.000 63.47866 87 ALA C C 1
ATOM 4718 O O . ALA C 2 88 ? 18.53900 -15.13000 18.93600 1.000 66.22373 87 ALA C O 1
ATOM 4720 N N . ALA C 2 89 ? 16.67900 -14.16100 18.10000 1.000 60.26249 88 ALA C N 1
ATOM 4721 C CA . ALA C 2 89 ? 16.12200 -13.89300 19.42600 1.000 60.24143 88 ALA C CA 1
ATOM 4722 C C . ALA C 2 89 ? 15.84800 -15.17600 20.20900 1.000 65.09201 88 ALA C C 1
ATOM 4723 O O . ALA C 2 89 ? 15.90900 -15.17300 21.44700 1.000 67.08699 88 ALA C O 1
ATOM 4725 N N . THR C 2 90 ? 15.53100 -16.27100 19.52200 0.780 65.29993 89 THR C N 1
ATOM 4726 C CA . THR C 2 90 ? 15.22600 -17.51000 20.22000 0.780 68.80825 89 THR C CA 1
ATOM 4727 C C . THR C 2 90 ? 16.47500 -18.23400 20.70300 0.780 74.83266 89 THR C C 1
ATOM 4728 O O . THR C 2 90 ? 16.36600 -19.11200 21.56600 0.780 76.52233 89 THR C O 1
ATOM 4732 N N . HIS C 2 91 ? 17.64800 -17.89200 20.16800 1.000 77.82512 90 HIS C N 1
ATOM 4733 C CA . HIS C 2 91 ? 18.92100 -18.45600 20.62400 1.000 78.83050 90 HIS C CA 1
ATOM 4734 C C . HIS C 2 91 ? 19.79400 -17.42000 21.34400 1.000 77.97514 90 HIS C C 1
ATOM 4735 O O . HIS C 2 91 ? 19.37600 -16.78200 22.31500 1.000 76.19071 90 HIS C O 1
ATOM 4742 N N . MET D 2 2 ? 1.82900 -16.69900 42.15200 1.000 71.56384 1 MET D N 1
ATOM 4743 C CA . MET D 2 2 ? 2.26200 -16.87000 40.76700 1.000 71.70860 1 MET D CA 1
ATOM 4744 C C . MET D 2 2 ? 3.49100 -16.00700 40.46000 1.000 75.82751 1 MET D C 1
ATOM 4745 O O . MET D 2 2 ? 3.76900 -15.69600 39.29400 1.000 76.29073 1 MET D O 1
ATOM 4747 N N . GLY D 2 3 ? 4.24900 -15.66000 41.51200 1.000 74.15626 2 GLY D N 1
ATOM 4748 C CA . GLY D 2 3 ? 5.20600 -14.56800 41.48100 1.000 66.91855 2 GLY D CA 1
ATOM 4749 C C . GLY D 2 3 ? 4.74000 -13.33600 42.23700 1.000 64.71829 2 GLY D C 1
ATOM 4750 O O . GLY D 2 3 ? 5.56100 -12.45600 42.53500 1.000 61.35472 2 GLY D O 1
ATOM 4751 N N . ARG D 2 4 ? 3.44700 -13.27200 42.58200 1.000 61.59686 3 ARG D N 1
ATOM 4752 C CA . ARG D 2 4 ? 2.89300 -12.10100 43.25000 1.000 57.01473 3 ARG D CA 1
ATOM 4753 C C . ARG D 2 4 ? 3.44600 -11.94300 44.65800 0.660 56.25411 3 ARG D C 1
ATOM 4754 O O . ARG D 2 4 ? 3.63100 -10.81500 45.12800 0.750 54.46706 3 ARG D O 1
ATOM 4756 N N . ALA D 2 5 ? 3.71600 -13.04800 45.34900 1.000 52.70632 4 ALA D N 1
ATOM 4757 C CA . ALA D 2 5 ? 4.11700 -12.91900 46.74000 1.000 53.74592 4 ALA D CA 1
ATOM 4758 C C . ALA D 2 5 ? 5.55600 -12.44300 46.89000 1.000 52.98793 4 ALA D C 1
ATOM 4759 O O . ALA D 2 5 ? 5.84600 -11.69800 47.83500 1.000 53.34324 4 ALA D O 1
ATOM 4761 N N . ARG D 2 6 ? 6.46900 -12.84100 45.99200 1.000 48.68215 5 ARG D N 1
ATOM 4762 C CA . ARG D 2 6 ? 7.80600 -12.24700 46.02000 1.000 50.57975 5 ARG D CA 1
ATOM 4763 C C . ARG D 2 6 ? 7.75100 -10.73400 45.78200 1.000 49.80597 5 ARG D C 1
ATOM 4764 O O . ARG D 2 6 ? 8.51600 -9.97300 46.38800 1.000 47.46095 5 ARG D O 1
ATOM 4772 N N . ASP D 2 7 ? 6.88200 -10.28400 44.87500 1.000 49.78228 6 ASP D N 1
ATOM 4773 C CA . ASP D 2 7 ? 6.72200 -8.85100 44.65100 1.000 47.43990 6 ASP D CA 1
ATOM 4774 C C . ASP D 2 7 ? 6.20500 -8.15100 45.89800 1.000 47.52938 6 ASP D C 1
ATOM 4775 O O . ASP D 2 7 ? 6.67300 -7.05600 46.24700 1.000 45.23700 6 ASP D O 1
ATOM 4780 N N . ALA D 2 8 ? 5.24100 -8.76700 46.58400 1.000 48.53477 7 ALA D N 1
ATOM 4781 C CA . ALA D 2 8 ? 4.68600 -8.16100 47.78900 1.000 43.89474 7 ALA D CA 1
ATOM 4782 C C . ALA D 2 8 ? 5.73700 -8.06500 48.89600 1.000 47.79257 7 ALA D C 1
ATOM 4783 O O . ALA D 2 8 ? 5.78000 -7.06800 49.63500 1.000 46.72402 7 ALA D O 1
ATOM 4785 N N . ILE D 2 9 ? 6.60700 -9.07800 49.01800 1.000 46.36872 8 ILE D N 1
ATOM 4786 C CA . ILE D 2 9 ? 7.67900 -9.00900 50.01000 1.000 45.15278 8 ILE D CA 1
ATOM 4787 C C . ILE D 2 9 ? 8.59500 -7.82600 49.72300 1.000 44.31058 8 ILE D C 1
ATOM 4788 O O . ILE D 2 9 ? 8.92000 -7.04200 50.62300 1.000 42.21032 8 ILE D O 1
ATOM 4793 N N . LEU D 2 10 ? 9.01700 -7.66900 48.46100 1.000 42.88146 9 LEU D N 1
ATOM 4794 C CA . LEU D 2 10 ? 9.87500 -6.53500 48.12500 1.000 41.77080 9 LEU D CA 1
ATOM 4795 C C . LEU D 2 10 ? 9.16600 -5.20600 48.39200 1.000 41.24705 9 LEU D C 1
ATOM 4796 O O . LEU D 2 10 ? 9.74200 -4.30100 49.00400 1.000 40.84437 9 LEU D O 1
ATOM 4801 N N . ASP D 2 11 ? 7.90700 -5.07800 47.96200 1.000 40.68383 10 ASP D N 1
ATOM 4802 C CA . ASP D 2 11 ? 7.18700 -3.81700 48.15800 1.000 41.51024 10 ASP D CA 1
ATOM 4803 C C . ASP D 2 11 ? 7.12800 -3.45000 49.63900 1.000 42.46562 10 ASP D C 1
ATOM 4804 O O . ASP D 2 11 ? 7.34900 -2.28900 50.01000 1.000 41.54445 10 ASP D O 1
ATOM 4809 N N . ALA D 2 12 ? 6.86800 -4.44300 50.50300 1.000 43.84473 11 ALA D N 1
ATOM 4810 C CA . ALA D 2 12 ? 6.80900 -4.19100 51.94100 1.000 41.10230 11 ALA D CA 1
ATOM 4811 C C . ALA D 2 12 ? 8.16400 -3.76700 52.50100 1.000 41.43918 11 ALA D C 1
ATOM 4812 O O . ALA D 2 12 ? 8.24100 -2.81000 53.28000 1.000 44.82906 11 ALA D O 1
ATOM 4814 N N . LEU D 2 13 ? 9.24500 -4.45400 52.11400 1.000 39.51000 12 LEU D N 1
ATOM 4815 C CA . LEU D 2 13 ? 10.53200 -4.25300 52.78000 1.000 41.47603 12 LEU D CA 1
ATOM 4816 C C . LEU D 2 13 ? 11.20900 -2.95400 52.36100 1.000 41.10756 12 LEU D C 1
ATOM 4817 O O . LEU D 2 13 ? 11.84300 -2.29600 53.19500 1.000 42.20506 12 LEU D O 1
ATOM 4822 N N . GLU D 2 14 ? 11.10300 -2.57100 51.08300 1.000 37.87559 13 GLU D N 1
ATOM 4823 C CA . GLU D 2 14 ? 11.59000 -1.26100 50.66200 1.000 38.20721 13 GLU D CA 1
ATOM 4824 C C . GLU D 2 14 ? 10.75400 -0.10300 51.24400 1.000 43.02095 13 GLU D C 1
ATOM 4825 O O . GLU D 2 14 ? 11.27400 1.01800 51.34900 1.000 43.24992 13 GLU D O 1
ATOM 4831 N N . ASN D 2 15 ? 9.49200 -0.35200 51.65300 1.000 40.18113 14 ASN D N 1
ATOM 4832 C CA . ASN D 2 15 ? 8.69100 0.65800 52.35000 1.000 43.91579 14 ASN D CA 1
ATOM 4833 C C . ASN D 2 15 ? 9.25700 1.00500 53.73300 1.000 46.06079 14 ASN D C 1
ATOM 4834 O O . ASN D 2 15 ? 8.86200 2.02500 54.31600 1.000 42.79460 14 ASN D O 1
ATOM 4839 N N . LEU D 2 16 ? 10.13600 0.16900 54.28400 1.000 44.63693 15 LEU D N 1
ATOM 4840 C CA . LEU D 2 16 ? 10.61900 0.37000 55.64600 1.000 46.15817 15 LEU D CA 1
ATOM 4841 C C . LEU D 2 16 ? 11.77900 1.36600 55.69600 1.000 45.88971 15 LEU D C 1
ATOM 4842 O O . LEU D 2 16 ? 12.61300 1.44300 54.78500 1.000 43.54469 15 LEU D O 1
ATOM 4847 N N . THR D 2 17 ? 11.83000 2.12700 56.78400 1.000 44.56850 16 THR D N 1
ATOM 4848 C CA . THR D 2 17 ? 13.00000 2.94300 57.04500 1.000 46.46083 16 THR D CA 1
ATOM 4849 C C . THR D 2 17 ? 14.20700 2.04500 57.31000 1.000 49.87966 16 THR D C 1
ATOM 4850 O O . THR D 2 17 ? 14.07500 0.84400 57.60100 1.000 45.05014 16 THR D O 1
ATOM 4854 N N . ALA D 2 18 ? 15.40500 2.63500 57.20900 1.000 49.35329 17 ALA D N 1
ATOM 4855 C CA . ALA D 2 18 ? 16.60200 1.85200 57.49200 1.000 45.99499 17 ALA D CA 1
ATOM 4856 C C . ALA D 2 18 ? 16.56900 1.32400 58.91600 1.000 48.42423 17 ALA D C 1
ATOM 4857 O O . ALA D 2 18 ? 16.98000 0.18200 59.17000 1.000 49.57700 17 ALA D O 1
ATOM 4859 N N . GLU D 2 19 ? 16.05200 2.12700 59.85500 0.880 47.45306 18 GLU D N 1
ATOM 4860 C CA . GLU D 2 19 ? 15.91400 1.65700 61.23300 0.880 48.05839 18 GLU D CA 1
ATOM 4861 C C . GLU D 2 19 ? 14.95800 0.47400 61.32100 0.880 46.11342 18 GLU D C 1
ATOM 4862 O O . GLU D 2 19 ? 15.25200 -0.52400 61.98600 0.880 47.77152 18 GLU D O 1
ATOM 4868 N N . GLU D 2 20 ? 13.81000 0.56000 60.64800 1.000 46.68718 19 GLU D N 1
ATOM 4869 C CA . GLU D 2 20 ? 12.83900 -0.53300 60.71800 1.000 48.90323 19 GLU D CA 1
ATOM 4870 C C . GLU D 2 20 ? 13.33500 -1.80000 60.01900 1.000 48.17420 19 GLU D C 1
ATOM 4871 O O . GLU D 2 20 ? 12.97300 -2.90700 60.42900 1.000 52.20626 19 GLU D O 1
ATOM 4877 N N . LEU D 2 21 ? 14.12200 -1.66300 58.95000 1.000 47.16092 20 LEU D N 1
ATOM 4878 C CA . LEU D 2 21 ? 14.73900 -2.83600 58.34100 1.000 46.82404 20 LEU D CA 1
ATOM 4879 C C . LEU D 2 21 ? 15.74600 -3.46400 59.28800 1.000 46.66875 20 LEU D C 1
ATOM 4880 O O . LEU D 2 21 ? 15.83800 -4.69000 59.36900 1.000 47.82152 20 LEU D O 1
ATOM 4885 N N . LYS D 2 22 ? 16.51900 -2.64000 60.00100 1.000 47.20566 21 LYS D N 1
ATOM 4886 C CA . LYS D 2 22 ? 17.46600 -3.18200 60.97100 1.000 49.90335 21 LYS D CA 1
ATOM 4887 C C . LYS D 2 22 ? 16.74300 -3.93500 62.08400 1.000 50.61660 21 LYS D C 1
ATOM 4888 O O . LYS D 2 22 ? 17.19600 -5.01100 62.49700 1.000 52.72737 21 LYS D O 1
ATOM 4890 N N . LYS D 2 23 ? 15.60400 -3.41000 62.57100 1.000 47.88206 22 LYS D N 1
ATOM 4891 C CA . LYS D 2 23 ? 14.86100 -4.15900 63.58900 1.000 51.32457 22 LYS D CA 1
ATOM 4892 C C . LYS D 2 23 ? 14.18000 -5.39200 62.99200 1.000 49.49278 22 LYS D C 1
ATOM 4893 O O . LYS D 2 23 ? 14.10000 -6.43700 63.64700 1.000 51.24562 22 LYS D O 1
ATOM 4895 N N . PHE D 2 24 ? 13.68600 -5.29700 61.75400 1.000 49.53225 23 PHE D N 1
ATOM 4896 C CA . PHE D 2 24 ? 13.08300 -6.46300 61.10600 1.000 49.76123 23 PHE D CA 1
ATOM 4897 C C . PHE D 2 24 ? 14.08100 -7.61200 61.01400 1.000 51.34826 23 PHE D C 1
ATOM 4898 O O . PHE D 2 24 ? 13.75900 -8.77100 61.32200 1.000 49.48751 23 PHE D O 1
ATOM 4906 N N . LYS D 2 25 ? 15.30200 -7.30100 60.57000 1.000 51.45617 24 LYS D N 1
ATOM 4907 C CA . LYS D 2 25 ? 16.32400 -8.32200 60.38600 1.000 50.28234 24 LYS D CA 1
ATOM 4908 C C . LYS D 2 25 ? 16.72300 -8.94600 61.71800 1.000 50.31919 24 LYS D C 1
ATOM 4909 O O . LYS D 2 25 ? 16.92300 -10.16300 61.80100 1.000 51.80884 24 LYS D O 1
ATOM 4915 N N . LEU D 2 26 ? 16.81300 -8.13700 62.77800 0.920 51.07191 25 LEU D N 1
ATOM 4916 C CA . LEU D 2 26 ? 17.03300 -8.69300 64.11300 0.920 52.43260 25 LEU D CA 1
ATOM 4917 C C . LEU D 2 26 ? 15.89100 -9.61200 64.53000 0.920 52.24047 25 LEU D C 1
ATOM 4918 O O . LEU D 2 26 ? 16.12500 -10.69600 65.08100 0.920 53.28270 25 LEU D O 1
ATOM 4923 N N . LYS D 2 27 ? 14.64900 -9.21700 64.24300 1.000 52.00887 26 LYS D N 1
ATOM 4924 C CA . LYS D 2 27 ? 13.51000 -10.05400 64.61600 1.000 55.88828 26 LYS D CA 1
ATOM 4925 C C . LYS D 2 27 ? 13.52700 -11.39900 63.89300 1.000 55.20925 26 LYS D C 1
ATOM 4926 O O . LYS D 2 27 ? 12.98700 -12.38600 64.41200 1.000 52.74053 26 LYS D O 1
ATOM 4928 N N . LEU D 2 28 ? 14.13400 -11.45700 62.69500 0.930 55.97250 27 LEU D N 1
ATOM 4929 C CA . LEU D 2 28 ? 14.23700 -12.70400 61.94400 0.930 52.95109 27 LEU D CA 1
ATOM 4930 C C . LEU D 2 28 ? 15.05100 -13.76500 62.68800 0.930 55.99882 27 LEU D C 1
ATOM 4931 O O . LEU D 2 28 ? 14.88400 -14.96100 62.42400 0.930 56.58836 27 LEU D O 1
ATOM 4936 N N . LEU D 2 29 ? 15.92800 -13.35600 63.60800 1.000 55.48823 28 LEU D N 1
ATOM 4937 C CA . LEU D 2 29 ? 16.76600 -14.31500 64.32100 1.000 56.75944 28 LEU D CA 1
ATOM 4938 C C . LEU D 2 29 ? 15.96200 -15.16800 65.29000 1.000 59.76506 28 LEU D C 1
ATOM 4939 O O . LEU D 2 29 ? 16.33300 -16.31200 65.56200 1.000 62.73121 28 LEU D O 1
ATOM 4944 N N . SER D 2 30 ? 14.87000 -14.64200 65.81900 1.000 61.18628 29 SER D N 1
ATOM 4945 C CA . SER D 2 30 ? 14.12700 -15.31000 66.87500 1.000 58.64651 29 SER D CA 1
ATOM 4946 C C . SER D 2 30 ? 12.69700 -15.65500 66.48700 1.000 59.22815 29 SER D C 1
ATOM 4947 O O . SER D 2 30 ? 11.97700 -16.25000 67.29600 1.000 61.32314 29 SER D O 1
ATOM 4950 N N . VAL D 2 31 ? 12.25400 -15.29000 65.29600 1.000 57.83062 30 VAL D N 1
ATOM 4951 C CA . VAL D 2 31 ? 10.83300 -15.47000 64.98400 1.000 59.91771 30 VAL D CA 1
ATOM 4952 C C . VAL D 2 31 ? 10.54600 -16.95800 64.82100 1.000 59.93350 30 VAL D C 1
ATOM 4953 O O . VAL D 2 31 ? 11.36600 -17.68200 64.22500 1.000 62.38380 30 VAL D O 1
ATOM 4957 N N . PRO D 2 32 ? 9.44600 -17.47400 65.36200 1.000 60.40198 31 PRO D N 1
ATOM 4958 C CA . PRO D 2 32 ? 9.25400 -18.92800 65.36900 1.000 60.13616 31 PRO D CA 1
ATOM 4959 C C . PRO D 2 32 ? 9.10500 -19.46700 63.95600 1.000 59.57293 31 PRO D C 1
ATOM 4960 O O . PRO D 2 32 ? 8.36300 -18.92000 63.14000 1.000 56.96736 31 PRO D O 1
ATOM 4964 N N . LEU D 2 33 ? 9.79700 -20.57200 63.68500 1.000 61.65739 32 LEU D N 1
ATOM 4965 C CA . LEU D 2 33 ? 9.84100 -21.16900 62.35900 1.000 59.05971 32 LEU D CA 1
ATOM 4966 C C . LEU D 2 33 ? 9.18000 -22.53700 62.38100 1.000 59.95982 32 LEU D C 1
ATOM 4967 O O . LEU D 2 33 ? 9.19800 -23.22900 63.40100 1.000 60.99152 32 LEU D O 1
ATOM 4972 N N . ARG D 2 34 ? 8.57900 -22.91700 61.25400 1.000 60.29144 33 ARG D N 1
ATOM 4973 C CA . ARG D 2 34 ? 8.02800 -24.26100 61.13600 1.000 62.24431 33 ARG D CA 1
ATOM 4974 C C . ARG D 2 34 ? 9.15200 -25.30000 61.11000 1.000 63.82607 33 ARG D C 1
ATOM 4975 O O . ARG D 2 34 ? 10.33000 -24.98400 60.90000 1.000 63.68132 33 ARG D O 1
ATOM 4983 N N . GLU D 2 35 ? 8.77400 -26.55700 61.32500 1.000 62.34695 34 GLU D N 1
ATOM 4984 C CA . GLU D 2 35 ? 9.76800 -27.60900 61.45100 1.000 61.42842 34 GLU D CA 1
ATOM 4985 C C . GLU D 2 35 ? 10.54700 -27.77200 60.15000 1.000 55.25399 34 GLU D C 1
ATOM 4986 O O . GLU D 2 35 ? 9.97200 -27.77300 59.05700 1.000 57.50163 34 GLU D O 1
ATOM 4988 N N . GLY D 2 36 ? 11.86800 -27.88500 60.27300 0.880 56.01987 35 GLY D N 1
ATOM 4989 C CA . GLY D 2 36 ? 12.72800 -28.20700 59.15800 0.880 54.11701 35 GLY D CA 1
ATOM 4990 C C . GLY D 2 36 ? 13.27700 -27.02400 58.38700 0.880 51.30878 35 GLY D C 1
ATOM 4991 O O . GLY D 2 36 ? 14.18300 -27.21300 57.57000 0.880 48.90586 35 GLY D O 1
ATOM 4992 N N . TYR D 2 37 ? 12.77600 -25.81800 58.62800 1.000 52.40102 36 TYR D N 1
ATOM 4993 C CA . TYR D 2 37 ? 13.21100 -24.61900 57.91200 1.000 53.33008 36 TYR D CA 1
ATOM 4994 C C . TYR D 2 37 ? 14.42400 -23.98200 58.58900 1.000 50.84820 36 TYR D C 1
ATOM 4995 O O . TYR D 2 37 ? 14.50800 -23.91800 59.82300 1.000 49.56910 36 TYR D O 1
ATOM 5004 N N . GLY D 2 38 ? 15.35800 -23.49400 57.77000 1.000 47.41884 37 GLY D N 1
ATOM 5005 C CA . GLY D 2 38 ? 16.56800 -22.90500 58.30400 1.000 47.92943 37 GLY D CA 1
ATOM 5006 C C . GLY D 2 38 ? 16.34500 -21.53000 58.90700 1.000 52.13520 37 GLY D C 1
ATOM 5007 O O . GLY D 2 38 ? 15.35400 -20.84200 58.65700 1.000 51.41932 37 GLY D O 1
ATOM 5008 N N . ARG D 2 39 ? 17.30500 -21.12100 59.72100 1.000 50.75609 38 ARG D N 1
ATOM 5009 C CA . ARG D 2 39 ? 17.34200 -19.78000 60.27600 1.000 50.81662 38 ARG D CA 1
ATOM 5010 C C . ARG D 2 39 ? 18.49000 -19.01500 59.63100 1.000 52.83791 38 ARG D C 1
ATOM 5011 O O . ARG D 2 39 ? 19.58500 -19.56700 59.46800 1.000 56.25675 38 ARG D O 1
ATOM 5019 N N . ILE D 2 40 ? 18.23200 -17.77600 59.22500 1.000 49.89019 39 ILE D N 1
ATOM 5020 C CA . ILE D 2 40 ? 19.27600 -16.95400 58.58900 1.000 49.36908 39 ILE D CA 1
ATOM 5021 C C . ILE D 2 40 ? 20.29700 -16.54600 59.64000 1.000 52.90898 39 ILE D C 1
ATOM 5022 O O . ILE D 2 40 ? 19.90600 -16.07000 60.71900 1.000 57.89115 39 ILE D O 1
ATOM 5027 N N . PRO D 2 41 ? 21.59600 -16.71900 59.39500 1.000 52.41418 40 PRO D N 1
ATOM 5028 C CA . PRO D 2 41 ? 22.59100 -16.33700 60.41000 1.000 50.78767 40 PRO D CA 1
ATOM 5029 C C . PRO D 2 41 ? 22.66100 -14.82700 60.59300 1.000 52.61947 40 PRO D C 1
ATOM 5030 O O . PRO D 2 41 ? 22.37200 -14.04500 59.67600 1.000 52.10888 40 PRO D O 1
ATOM 5034 N N . ARG D 2 42 ? 23.06200 -14.42000 61.80000 1.000 55.38032 41 ARG D N 1
ATOM 5035 C CA . ARG D 2 42 ? 23.10600 -12.99400 62.11200 1.000 55.15398 41 ARG D CA 1
ATO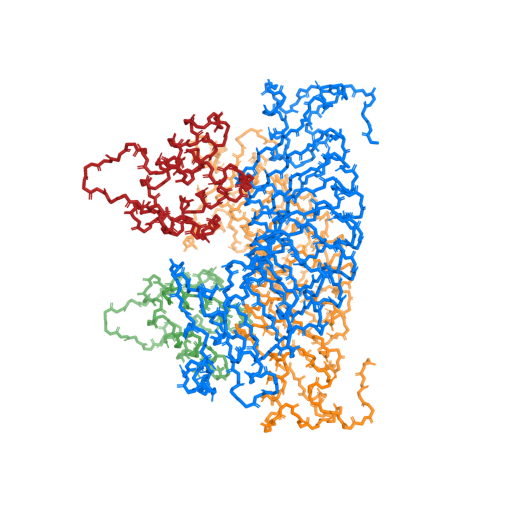M 5036 C C . ARG D 2 42 ? 24.05000 -12.25800 61.16900 1.000 53.21164 41 ARG D C 1
ATOM 5037 O O . ARG D 2 42 ? 23.72800 -11.16600 60.68500 1.000 53.49062 41 ARG D O 1
ATOM 5039 N N . GLY D 2 43 ? 25.19900 -12.86200 60.86500 1.000 53.13532 42 GLY D N 1
ATOM 5040 C CA . GLY D 2 43 ? 26.17100 -12.19700 60.01900 1.000 46.54505 42 GLY D CA 1
ATOM 5041 C C . GLY D 2 43 ? 25.66600 -11.99800 58.61000 1.000 49.76649 42 GLY D C 1
ATOM 5042 O O . GLY D 2 43 ? 25.93500 -10.96800 57.98700 1.000 53.73276 42 GLY D O 1
ATOM 5043 N N . ALA D 2 44 ? 24.91800 -12.97200 58.08700 1.000 52.19310 43 ALA D N 1
ATOM 5044 C CA . ALA D 2 44 ? 24.42100 -12.84300 56.72000 1.000 52.12204 43 ALA D CA 1
ATOM 5045 C C . ALA D 2 44 ? 23.49000 -11.63800 56.57700 1.000 48.75321 43 ALA D C 1
ATOM 5046 O O . ALA D 2 44 ? 23.45100 -11.00800 55.52500 1.000 42.16295 43 ALA D O 1
ATOM 5048 N N . LEU D 2 45 ? 22.75800 -11.28100 57.62800 1.000 49.94546 44 LEU D N 1
ATOM 5049 C CA . LEU D 2 45 ? 21.81200 -10.18800 57.49000 1.000 47.92154 44 LEU D CA 1
ATOM 5050 C C . LEU D 2 45 ? 22.48500 -8.81600 57.44500 1.000 48.22420 44 LEU D C 1
ATOM 5051 O O . LEU D 2 45 ? 21.87900 -7.86400 56.94200 1.000 46.97669 44 LEU D O 1
ATOM 5056 N N . LEU D 2 46 ? 23.72700 -8.69400 57.92100 1.000 47.60308 45 LEU D N 1
ATOM 5057 C CA . LEU D 2 46 ? 24.29100 -7.37500 58.20400 1.000 47.33199 45 LEU D CA 1
ATOM 5058 C C . LEU D 2 46 ? 24.35000 -6.48300 56.96600 1.000 48.16893 45 LEU D C 1
ATOM 5059 O O . LEU D 2 46 ? 24.09300 -5.27500 57.05500 1.000 48.03734 45 LEU D O 1
ATOM 5064 N N . SER D 2 47 ? 24.68000 -7.05200 55.80900 1.000 46.61348 46 SER D N 1
ATOM 5065 C CA . SER D 2 47 ? 24.94700 -6.28400 54.60300 1.000 46.05552 46 SER D CA 1
ATOM 5066 C C . SER D 2 47 ? 23.72200 -6.12100 53.70700 1.000 45.47651 46 SER D C 1
ATOM 5067 O O . SER D 2 47 ? 23.85200 -5.58700 52.59900 1.000 45.68706 46 SER D O 1
ATOM 5070 N N . MET D 2 48 ? 22.54400 -6.54300 54.15700 1.000 43.91842 47 MET D N 1
ATOM 5071 C CA . MET D 2 48 ? 21.40100 -6.74000 53.27400 1.000 46.38451 47 MET D CA 1
ATOM 5072 C C . MET D 2 48 ? 20.45500 -5.54100 53.25900 1.000 46.08974 47 MET D C 1
ATOM 5073 O O . MET D 2 48 ? 19.99600 -5.09700 54.31400 1.000 43.19465 47 MET D O 1
ATOM 5078 N N . ASP D 2 49 ? 20.16300 -5.03000 52.05600 1.000 41.49182 48 ASP D N 1
ATOM 5079 C CA . ASP D 2 49 ? 19.06400 -4.09100 51.87700 1.000 44.26320 48 ASP D CA 1
ATOM 5080 C C . ASP D 2 49 ? 17.77800 -4.87600 51.59900 1.000 43.46574 48 ASP D C 1
ATOM 5081 O O . ASP D 2 49 ? 17.76500 -6.11000 51.61300 1.000 42.46299 48 ASP D O 1
ATOM 5086 N N . ALA D 2 50 ? 16.68400 -4.15200 51.32100 1.000 43.23939 49 ALA D N 1
ATOM 5087 C CA . ALA D 2 50 ? 15.39500 -4.81500 51.10900 1.000 42.77092 49 ALA D CA 1
ATOM 5088 C C . ALA D 2 50 ? 15.42200 -5.74100 49.89300 1.000 39.67055 49 ALA D C 1
ATOM 5089 O O . ALA D 2 50 ? 14.79000 -6.80300 49.90500 1.000 38.82044 49 ALA D O 1
ATOM 5091 N N . LEU D 2 51 ? 16.11300 -5.34000 48.82300 1.000 38.82571 50 LEU D N 1
ATOM 5092 C CA . LEU D 2 51 ? 16.32900 -6.24100 47.68900 1.000 39.07311 50 LEU D CA 1
ATOM 5093 C C . LEU D 2 51 ? 16.98600 -7.54400 48.13200 1.000 40.65751 50 LEU D C 1
ATOM 5094 O O . LEU D 2 51 ? 16.45200 -8.63400 47.89300 1.000 41.93398 50 LEU D O 1
ATOM 5099 N N . ASP D 2 52 ? 18.12500 -7.43500 48.83100 1.000 40.87859 51 ASP D N 1
ATOM 5100 C CA . ASP D 2 52 ? 18.87400 -8.60900 49.27000 1.000 39.99690 51 ASP D CA 1
ATOM 5101 C C . ASP D 2 52 ? 18.03800 -9.48400 50.19000 1.000 41.64447 51 ASP D C 1
ATOM 5102 O O . ASP D 2 52 ? 18.02800 -10.71600 50.05100 1.000 41.68131 51 ASP D O 1
ATOM 5107 N N . LEU D 2 53 ? 17.31300 -8.86000 51.12700 1.000 41.59972 52 LEU D N 1
ATOM 5108 C CA . LEU D 2 53 ? 16.48900 -9.61800 52.06500 1.000 41.67079 52 LEU D CA 1
ATOM 5109 C C . LEU D 2 53 ? 15.35200 -10.34900 51.36300 1.000 41.33654 52 LEU D C 1
ATOM 5110 O O . LEU D 2 53 ? 15.01100 -11.47500 51.74600 1.000 44.44217 52 LEU D O 1
ATOM 5115 N N . THR D 2 54 ? 14.74400 -9.73700 50.34900 1.000 39.14154 53 THR D N 1
ATOM 5116 C CA . THR D 2 54 ? 13.64700 -10.41700 49.68000 1.000 40.11270 53 THR D CA 1
ATOM 5117 C C . THR D 2 54 ? 14.13800 -11.70900 49.04800 1.000 42.12874 53 THR D C 1
ATOM 5118 O O . THR D 2 54 ? 13.49300 -12.75400 49.19200 1.000 45.06593 53 THR D O 1
ATOM 5122 N N . ASP D 2 55 ? 15.31600 -11.67300 48.40800 0.830 43.27361 54 ASP D N 1
ATOM 5123 C CA . ASP D 2 55 ? 15.87000 -12.87900 47.78700 0.830 45.14752 54 ASP D CA 1
ATOM 5124 C C . ASP D 2 55 ? 16.19900 -13.94100 48.82500 0.830 42.54457 54 ASP D C 1
ATOM 5125 O O . ASP D 2 55 ? 15.93400 -15.12800 48.61100 0.830 42.01556 54 ASP D O 1
ATOM 5130 N N . LYS D 2 56 ? 16.80500 -13.53100 49.94400 1.000 41.51550 55 LYS D N 1
ATOM 5131 C CA . LYS D 2 56 ? 17.14800 -14.47800 51.00000 1.000 44.33163 55 LYS D CA 1
ATOM 5132 C C . LYS D 2 56 ? 15.90400 -15.11100 51.61200 1.000 46.18712 55 LYS D C 1
ATOM 5133 O O . LYS D 2 56 ? 15.89900 -16.31000 51.91600 1.000 47.13986 55 LYS D O 1
ATOM 5139 N N . LEU D 2 57 ? 14.84300 -14.32400 51.81800 1.000 43.36573 56 LEU D N 1
ATOM 5140 C CA . LEU D 2 57 ? 13.63900 -14.89000 52.41400 1.000 44.85538 56 LEU D CA 1
ATOM 5141 C C . LEU D 2 57 ? 12.98300 -15.87700 51.46000 1.000 46.91352 56 LEU D C 1
ATOM 5142 O O . LEU D 2 57 ? 12.46200 -16.91500 51.88600 1.000 47.28462 56 LEU D O 1
ATOM 5147 N N . VAL D 2 58 ? 12.99300 -15.57300 50.16500 1.000 42.55773 57 VAL D N 1
ATOM 5148 C CA . VAL D 2 58 ? 12.41700 -16.51600 49.21500 1.000 48.20578 57 VAL D CA 1
ATOM 5149 C C . VAL D 2 58 ? 13.31700 -17.74800 49.01900 1.000 48.36633 57 VAL D C 1
ATOM 5150 O O . VAL D 2 58 ? 12.83400 -18.80200 48.60200 1.000 49.44277 57 VAL D O 1
ATOM 5154 N N . SER D 2 59 ? 14.61400 -17.66100 49.31900 1.000 47.05038 58 SER D N 1
ATOM 5155 C CA . SER D 2 59 ? 15.45700 -18.83900 49.16300 1.000 45.45019 58 SER D CA 1
ATOM 5156 C C . SER D 2 59 ? 15.48000 -19.72100 50.41500 1.000 48.81375 58 SER D C 1
ATOM 5157 O O . SER D 2 59 ? 15.57700 -20.94500 50.26900 1.000 50.20076 58 SER D O 1
ATOM 5160 N N . PHE D 2 60 ? 15.40300 -19.16000 51.64300 1.000 48.66899 59 PHE D N 1
ATOM 5161 C CA . PHE D 2 60 ? 15.21500 -20.03400 52.80100 1.000 48.02681 59 PHE D CA 1
ATOM 5162 C C . PHE D 2 60 ? 13.81900 -20.63500 52.80700 1.000 50.47184 59 PHE D C 1
ATOM 5163 O O . PHE D 2 60 ? 13.65300 -21.86200 52.80400 1.000 54.70130 59 PHE D O 1
ATOM 5171 N N . TYR D 2 61 ? 12.81100 -19.78500 52.90100 1.000 50.35341 60 TYR D N 1
ATOM 5172 C CA . TYR D 2 61 ? 11.41800 -20.20300 52.91400 1.000 51.48249 60 TYR D CA 1
ATOM 5173 C C . TYR D 2 61 ? 10.99100 -20.21600 51.45900 1.000 53.61432 60 TYR D C 1
ATOM 5174 O O . TYR D 2 61 ? 11.83600 -20.12000 50.57000 1.000 56.72259 60 TYR D O 1
ATOM 5183 N N . LEU D 2 62 ? 9.72400 -20.32600 51.15300 1.000 56.03303 61 LEU D N 1
ATOM 5184 C CA . LEU D 2 62 ? 9.45100 -20.13600 49.73500 1.000 53.14585 61 LEU D CA 1
ATOM 5185 C C . LEU D 2 62 ? 8.79400 -18.77800 49.54500 1.000 55.03028 61 LEU D C 1
ATOM 5186 O O . LEU D 2 62 ? 8.76900 -17.93200 50.44700 1.000 50.59028 61 LEU D O 1
ATOM 5191 N N . GLU D 2 63 ? 8.32000 -18.54300 48.33400 1.000 54.69340 62 GLU D N 1
ATOM 5192 C CA . GLU D 2 63 ? 7.51100 -17.36500 48.09400 1.000 55.24610 62 GLU D CA 1
ATOM 5193 C C . GLU D 2 63 ? 6.33100 -17.31500 49.06900 1.000 58.37542 62 GLU D C 1
ATOM 5194 O O . GLU D 2 63 ? 6.12900 -16.32400 49.78600 1.000 55.78300 62 GLU D O 1
ATOM 5200 N N . THR D 2 64 ? 5.59500 -18.41800 49.16800 1.000 57.89115 63 THR D N 1
ATOM 5201 C CA . THR D 2 64 ? 4.34000 -18.45000 49.90700 1.000 56.25675 63 THR D CA 1
ATOM 5202 C C . THR D 2 64 ? 4.54700 -18.37800 51.42300 1.000 56.12515 63 THR D C 1
ATOM 5203 O O . THR D 2 64 ? 3.87600 -17.59800 52.11100 1.000 56.51467 63 THR D O 1
ATOM 5207 N N . TYR D 2 65 ? 5.47900 -19.16400 51.96000 1.000 57.04368 64 TYR D N 1
ATOM 5208 C CA . TYR D 2 65 ? 5.76800 -19.13100 53.39000 1.000 56.83839 64 TYR D CA 1
ATOM 5209 C C . TYR D 2 65 ? 6.60500 -17.91800 53.77400 1.000 56.03830 64 TYR D C 1
ATOM 5210 O O . TYR D 2 65 ? 6.45100 -17.38400 54.88200 1.000 56.06725 64 TYR D O 1
ATOM 5219 N N . GLY D 2 66 ? 7.49700 -17.48200 52.88600 1.000 53.08794 65 GLY D N 1
ATOM 5220 C CA . GLY D 2 66 ? 8.27300 -16.29000 53.16200 1.000 54.55391 65 GLY D CA 1
ATOM 5221 C C . GLY D 2 66 ? 7.40600 -15.06200 53.34400 1.000 55.16451 65 GLY D C 1
ATOM 5222 O O . GLY D 2 66 ? 7.73600 -14.17800 54.14100 1.000 51.15087 65 GLY D O 1
ATOM 5223 N N . ALA D 2 67 ? 6.28900 -14.98700 52.61100 1.000 55.17767 66 ALA D N 1
ATOM 5224 C CA . ALA D 2 67 ? 5.37600 -13.86400 52.78700 1.000 55.81722 66 ALA D CA 1
ATOM 5225 C C . ALA D 2 67 ? 4.63200 -13.96400 54.11000 1.000 57.64902 66 ALA D C 1
ATOM 5226 O O . ALA D 2 67 ? 4.48300 -12.95700 54.81100 1.000 52.24837 66 ALA D O 1
ATOM 5228 N N . GLU D 2 68 ? 4.16200 -15.17000 54.47100 1.000 61.48106 67 GLU D N 1
ATOM 5229 C CA . GLU D 2 68 ? 3.45200 -15.34000 55.74100 1.000 60.77308 67 GLU D CA 1
ATOM 5230 C C . GLU D 2 68 ? 4.35500 -15.00300 56.91100 1.000 59.99404 67 GLU D C 1
ATOM 5231 O O . GLU D 2 68 ? 3.92300 -14.37400 57.88300 1.000 64.16032 67 GLU D O 1
ATOM 5233 N N . LEU D 2 69 ? 5.61600 -15.41000 56.83300 1.000 55.59614 68 LEU D N 1
ATOM 5234 C CA . LEU D 2 69 ? 6.55000 -15.10800 57.90200 1.000 54.78552 68 LEU D CA 1
ATOM 5235 C C . LEU D 2 69 ? 6.83400 -13.60600 57.97400 1.000 55.87249 68 LEU D C 1
ATOM 5236 O O . LEU D 2 69 ? 6.89100 -13.03300 59.06900 1.000 56.53573 68 LEU D O 1
ATOM 5241 N N . THR D 2 70 ? 7.00500 -12.95100 56.81700 0.950 53.41956 69 THR D N 1
ATOM 5242 C CA . THR D 2 70 ? 7.28200 -11.51500 56.80400 0.950 53.56958 69 THR D CA 1
ATOM 5243 C C . THR D 2 70 ? 6.12500 -10.73700 57.42000 0.950 53.12742 69 THR D C 1
ATOM 5244 O O . THR D 2 70 ? 6.33800 -9.73800 58.11600 0.950 51.94833 69 THR D O 1
ATOM 5248 N N . ALA D 2 71 ? 4.89000 -11.18700 57.17000 1.000 53.44588 70 ALA D N 1
ATOM 5249 C CA . ALA D 2 71 ? 3.71300 -10.59000 57.79600 1.000 56.39624 70 ALA D CA 1
ATOM 5250 C C . ALA D 2 71 ? 3.69800 -10.82400 59.30300 1.000 57.35951 70 ALA D C 1
ATOM 5251 O O . ALA D 2 71 ? 3.30100 -9.93800 60.06400 1.000 61.36525 70 ALA D O 1
ATOM 5253 N N . ASN D 2 72 ? 4.12300 -12.00800 59.75500 1.000 56.52520 71 ASN D N 1
ATOM 5254 C CA . ASN D 2 72 ? 4.22200 -12.25000 61.19000 1.000 58.41227 71 ASN D CA 1
ATOM 5255 C C . ASN D 2 72 ? 5.17400 -11.25900 61.84700 1.000 58.13592 71 ASN D C 1
ATOM 5256 O O . ASN D 2 72 ? 4.85900 -10.67800 62.89300 1.000 60.73886 71 ASN D O 1
ATOM 5261 N N . VAL D 2 73 ? 6.34600 -11.04200 61.24400 1.000 58.11223 72 VAL D N 1
ATOM 5262 C CA . VAL D 2 73 ? 7.33300 -10.16000 61.86300 1.000 56.87787 72 VAL D CA 1
ATOM 5263 C C . VAL D 2 73 ? 6.81000 -8.72700 61.89400 1.000 57.46478 72 VAL D C 1
ATOM 5264 O O . VAL D 2 73 ? 6.98500 -8.00600 62.88100 1.000 56.71733 72 VAL D O 1
ATOM 5268 N N . LEU D 2 74 ? 6.16900 -8.28600 60.81000 1.000 58.34647 73 LEU D N 1
ATOM 5269 C CA . LEU D 2 74 ? 5.64200 -6.92400 60.78300 1.000 57.92273 73 LEU D CA 1
ATOM 5270 C C . LEU D 2 74 ? 4.61300 -6.71800 61.88200 1.000 57.47794 73 LEU D C 1
ATOM 5271 O O . LEU D 2 74 ? 4.57500 -5.65000 62.50300 1.000 57.74377 73 LEU D O 1
ATOM 5276 N N . ARG D 2 75 ? 3.77900 -7.73700 62.14300 1.000 58.58860 74 ARG D N 1
ATOM 5277 C CA . ARG D 2 75 ? 2.80800 -7.65500 63.23100 1.000 58.01748 74 ARG D CA 1
ATOM 5278 C C . ARG D 2 75 ? 3.50300 -7.51400 64.58000 1.000 58.04643 74 ARG D C 1
ATOM 5279 O O . ARG D 2 75 ? 3.08800 -6.69200 65.41100 1.000 63.70237 74 ARG D O 1
ATOM 5281 N N . ASP D 2 76 ? 4.57800 -8.28200 64.81500 1.000 58.11749 75 ASP D N 1
ATOM 5282 C CA . ASP D 2 76 ? 5.30100 -8.16700 66.08700 1.000 59.26500 75 ASP D CA 1
ATOM 5283 C C . ASP D 2 76 ? 6.02100 -6.82400 66.23800 1.000 58.52281 75 ASP D C 1
ATOM 5284 O O . ASP D 2 76 ? 6.32700 -6.42500 67.36800 1.000 58.88864 75 ASP D O 1
ATOM 5286 N N . MET D 2 77 ? 6.28900 -6.11300 65.13600 0.970 59.28606 76 MET D N 1
ATOM 5287 C CA . MET D 2 77 ? 6.89100 -4.78200 65.18300 0.970 56.62521 76 MET D CA 1
ATOM 5288 C C . MET D 2 77 ? 5.87300 -3.66300 65.33800 0.970 57.63586 76 MET D C 1
ATOM 5289 O O . MET D 2 77 ? 6.27500 -2.50100 65.44200 0.970 56.04356 76 MET D O 1
ATOM 5294 N N . GLY D 2 78 ? 4.57600 -3.97700 65.34200 0.850 57.57532 77 GLY D N 1
ATOM 5295 C CA . GLY D 2 78 ? 3.54200 -2.97700 65.48500 0.850 58.77547 77 GLY D CA 1
ATOM 5296 C C . GLY D 2 78 ? 3.03600 -2.39900 64.18800 0.850 58.20172 77 GLY D C 1
ATOM 5297 O O . GLY D 2 78 ? 2.01800 -1.69900 64.19900 0.850 59.30974 77 GLY D O 1
ATOM 5298 N N . LEU D 2 79 ? 3.69800 -2.69000 63.06600 1.000 58.06486 78 LEU D N 1
ATOM 5299 C CA . LEU D 2 79 ? 3.29700 -2.16500 61.76400 1.000 58.40963 78 LEU D CA 1
ATOM 5300 C C . LEU D 2 79 ? 2.16500 -3.03200 61.21200 1.000 60.76518 78 LEU D C 1
ATOM 5301 O O . LEU D 2 79 ? 2.34200 -3.85500 60.31100 1.000 63.65500 78 LEU D O 1
ATOM 5306 N N . GLN D 2 80 ? 0.97700 -2.83400 61.79200 1.000 61.03363 79 GLN D N 1
ATOM 5307 C CA . GLN D 2 80 ? -0.18200 -3.64100 61.42300 1.000 62.31800 79 GLN D CA 1
ATOM 5308 C C . GLN D 2 80 ? -0.67800 -3.29300 60.02300 1.000 62.80753 79 GLN D C 1
ATOM 5309 O O . GLN D 2 80 ? -1.07500 -4.17900 59.25900 1.000 59.34922 79 GLN D O 1
ATOM 5311 N N . GLU D 2 81 ? -0.66500 -2.00800 59.66800 0.930 62.15745 80 GLU D N 1
ATOM 5312 C CA . GLU D 2 81 ? -1.12800 -1.60600 58.34600 0.930 64.12085 80 GLU D CA 1
ATOM 5313 C C . GLU D 2 81 ? -0.33400 -2.29200 57.24000 0.930 65.41574 80 GLU D C 1
ATOM 5314 O O . GLU D 2 81 ? -0.90400 -2.86100 56.30100 0.930 63.72343 80 GLU D O 1
ATOM 5320 N N . MET D 2 82 ? 0.99000 -2.26800 57.35000 1.000 63.73922 81 MET D N 1
ATOM 5321 C CA . MET D 2 82 ? 1.82000 -2.89200 56.33100 1.000 60.58358 81 MET D CA 1
ATOM 5322 C C . MET D 2 82 ? 1.59300 -4.40000 56.26300 1.000 61.05995 81 MET D C 1
ATOM 5323 O O . MET D 2 82 ? 1.57300 -4.99200 55.17300 1.000 60.80203 81 MET D O 1
ATOM 5328 N N . ALA D 2 83 ? 1.45700 -5.04500 57.42300 1.000 61.17312 82 ALA D N 1
ATOM 5329 C CA . ALA D 2 83 ? 1.21500 -6.48100 57.42500 1.000 60.08089 82 ALA D CA 1
ATOM 5330 C C . ALA D 2 83 ? -0.10200 -6.81200 56.75200 1.000 62.30484 82 ALA D C 1
ATOM 5331 O O . ALA D 2 83 ? -0.22500 -7.87100 56.12700 1.000 65.98686 82 ALA D O 1
ATOM 5333 N N . GLY D 2 84 ? -1.09100 -5.92200 56.85600 1.000 62.05744 83 GLY D N 1
ATOM 5334 C CA . GLY D 2 84 ? -2.34800 -6.15700 56.16900 1.000 61.80215 83 GLY D CA 1
ATOM 5335 C C . GLY D 2 84 ? -2.21600 -6.09300 54.66100 1.000 63.56025 83 GLY D C 1
ATOM 5336 O O . GLY D 2 84 ? -2.75100 -6.94800 53.94700 1.000 64.57880 83 GLY D O 1
ATOM 5337 N N . GLN D 2 85 ? -1.50100 -5.08100 54.15300 1.000 63.00755 84 GLN D N 1
ATOM 5338 C CA . GLN D 2 85 ? -1.31700 -4.96200 52.70900 1.000 63.31549 84 GLN D CA 1
ATOM 5339 C C . GLN D 2 85 ? -0.47900 -6.11700 52.15600 1.000 64.54721 84 GLN D C 1
ATOM 5340 O O . GLN D 2 85 ? -0.67600 -6.52500 51.00500 1.000 65.26046 84 GLN D O 1
ATOM 5342 N N . LEU D 2 86 ? 0.44400 -6.66900 52.95600 1.000 65.46838 85 LEU D N 1
ATOM 5343 C CA . LEU D 2 86 ? 1.18400 -7.86400 52.53400 1.000 64.94989 85 LEU D CA 1
ATOM 5344 C C . LEU D 2 86 ? 0.27200 -9.08900 52.44900 1.000 64.77619 85 LEU D C 1
ATOM 5345 O O . LEU D 2 86 ? 0.25800 -9.79300 51.43100 1.000 63.86292 85 LEU D O 1
ATOM 5350 N N . GLN D 2 87 ? -0.49400 -9.36400 53.51500 1.000 66.27637 86 GLN D N 1
ATOM 5351 C CA . GLN D 2 87 ? -1.38400 -10.52200 53.50400 1.000 66.88434 86 GLN D CA 1
ATOM 5352 C C . GLN D 2 87 ? -2.44200 -10.37300 52.42500 1.000 70.32949 86 GLN D C 1
ATOM 5353 O O . GLN D 2 87 ? -2.80500 -11.34900 51.75900 1.000 75.02478 86 GLN D O 1
ATOM 5355 N N . ALA D 2 88 ? -2.93200 -9.14800 52.22300 0.800 68.83194 87 ALA D N 1
ATOM 5356 C CA . ALA D 2 88 ? -3.93900 -8.91200 51.19700 0.800 70.10051 87 ALA D CA 1
ATOM 5357 C C . ALA D 2 88 ? -3.40800 -9.24900 49.81100 0.800 72.32183 87 ALA D C 1
ATOM 5358 O O . ALA D 2 88 ? -4.12600 -9.82200 48.98500 0.800 77.47771 87 ALA D O 1
ATOM 5360 N N . ALA D 2 89 ? -2.15000 -8.90500 49.53600 1.000 70.72164 88 ALA D N 1
ATOM 5361 C CA . ALA D 2 89 ? -1.63400 -9.06400 48.18000 1.000 72.70345 88 ALA D CA 1
ATOM 5362 C C . ALA D 2 89 ? -1.39900 -10.52600 47.81900 1.000 76.68288 88 ALA D C 1
ATOM 5363 O O . ALA D 2 89 ? -1.46500 -10.88200 46.63700 1.000 78.69101 88 ALA D O 1
ATOM 5365 N N . THR D 2 90 ? -1.10900 -11.38400 48.80500 0.840 78.28833 89 THR D N 1
ATOM 5366 C CA . THR D 2 90 ? -0.81000 -12.77800 48.48000 0.840 80.27541 89 THR D CA 1
ATOM 5367 C C . THR D 2 90 ? -2.06000 -13.55100 48.07600 0.840 85.96294 89 THR D C 1
ATOM 5368 O O . THR D 2 90 ? -1.96300 -14.51700 47.31000 0.840 89.02910 89 THR D O 1
ATOM 5372 N N . HIS D 2 91 ? -3.23400 -13.14700 48.56300 1.000 89.30544 90 HIS D N 1
ATOM 5373 C CA . HIS D 2 91 ? -4.47900 -13.86500 48.25900 1.000 89.66601 90 HIS D CA 1
ATOM 5374 C C . HIS D 2 91 ? -5.38700 -13.07800 47.30800 1.000 90.83984 90 HIS D C 1
ATOM 5375 O O . HIS D 2 91 ? -5.11300 -12.96600 46.11000 1.000 91.44517 90 HIS D O 1
#

Foldseek 3Di:
DADDFFAQLCVLFVFPLLLVQVCVQLVHDDSRDTHHLVSLQPAAEGAAEQRQTADRRNCLSNQRHAYYHYEQYAYAADQSCQRNLNHAEEAHAHYAHAAYPASSCQRNQNHAEYAHHNYAHQEYDVQRCQRNQNYAYYHPEQYAYAAYPACNCVRNQNHAEYAHHHYAYAEYDVLRCQNNCNHAYYEHAQYAYQAYDACNCVNNPNHQAYEQANYQHALPDPRLVNVLVVCLVVQQRYAYPVGHRDSQRHAHPPVRGRSVVSDDD/DDFDPDWDQLCVQFVFPQLLVQLCVQLVHPDSRGTDHLVSLQPAAEGAAEQRQTADRGNNLSRLRHAYYAYANYAYADDQSCQRNLNHAHEHHAHYAHAADPPSSCVRNLNYAEYAHHQYAHQAYDAQRCQSPLNYAYYAPENYAHAAYPPQNCVSNLNHAEEHHDQYAYAEYDVQNCQNNCNHAYEEHANYAYQAYDQCNCVSNPNYQAYEQAHYQHALPPPHLVRVLVVCVVVQQRYAYPVGHRDSQRCAHPPVRGRSVPSDDD/DPPLLLVLQLVLQLVDDPVRNVQLLVVQQPPDDDPPFDGDDPVVSPPDGSVRVSVVLCVRPNSVVSLVSSLVSCVVVVNNVSSVVSVVRVD/DCQLLVLQLVLQLPDDPVVNVVLLVCQQDQDDDPPFDGDDPVVSPVDGSVRVSVVLCVRPNSVVSLVSSLVSCVVVVVNVSSVSSVVRVD